Protein 4R0Y (pdb70)

Organism: Rattus norvegicus (NCBI:txid10116)

GO terms:
  GO:0044877 protein-containing complex binding (F, IDA)
  GO:0005515 protein binding (F, IPI)
  GO:0045211 postsynaptic membrane (C, IDA)
  GO:0019904 protein domain specific binding (F, IDA)
  GO:0044877 protein-containing complex binding (F, IPI)
  GO:0005886 plasma membrane (C, TAS)
  GO:0045202 synapse (C, IDA)
  GO:0035418 protein localization to synapse (P, IMP)
  GO:0061136 regulation of proteasomal protein catabolic process (P, IMP)
  GO:0070842 aggresome assembly (P, IMP)
  GO:0098919 structural constituent of postsynaptic density (F, IDA)
  GO:0098919 structural constituent of postsynaptic density (F, IMP)
  GO:0098978 glutamatergic synapse (C, IDA)
  GO:0098978 glutamatergic synapse (C, IMP)
  GO:0050804 modulation of chemical synaptic transmission (P, IDA)
  GO:0050804 modulation of chemical synaptic transmission (P, IMP)
  GO:0099092 postsynaptic density, intracellular component (C, IDA)

Sequence (942 aa):
KIEEGKLVIWINGDKGYNGLAEVGKKFEKDTGIKVTVEHPDKLEEKFPQVAATGDGPDIIFWAHDRFGGYAQSGLLAEITPDKAFQDKLYPFTWDAVRYNGKLIAYPIAVEALSLIYNKDLLPNPPKTWEEIPALDKELKAKGKSALMFNLQEPYFTWPLIAADGGYAFKYENGKYDIKDVGVDNAGAKAGLTFLVDLIKNKHMNADTDYSIAEAAFNKGETAMTINGPWAWSNIDTSKVNYGVTVLPTFKGQPSKPFVGVLSAGINAASPNKELAKEFLENYLLTDEGLEAVNKDKPLGAVALKSYEEELAKDPRIAATMENAQKGEIMPNIPQMSAFWYAVRTAVINAASGRQTVDEALAMDGHWFLKLLQAERDRMEGWCKQMEREERENNLPEDILGKIRTAVGSAQLLMAQKFYQFRELCEENLNPNAHPRPTSQDLAGFWDMLQLSIENISMKFDELHQLKANKIEEGKLVIWINGDKGYNGLAEVGKKFEKDTGIKVTVEHPDKLEEKFPQVAATGDGPDIIFWAHDRFGGYAQSGLLAEITPDKAFQDKLYPFTWDAVRYNGKLIAYPIAVEALSLIYNKDLLPNPPKTWEEIPALDKELKAKGKSALMFNLQEPYFTWPLIAADGGYAFKYENGKYDIKDVGVDNAGAKAGLTFLVDLIKNKHMNADTDYSIAEAAFNKGETAMTINGPWAWSNIDTSKVNYGVTVLPTFKGQPSKPFVGVLSAGINAASPNKELAKEFLENYLLTDEGLEAVNKDKPLGAVALKSYEEELAKDPRIAATMENAQKGEIMPNIPQMSAFWYAVRTAVINAASGRQTVDEALAMDGHWFLKLLQAERDRMEGWCKQMEREERENNLPEDILGKIRTAVGSAQLLMAQKFYQFRELCEENLNPNAHPRPTSQDLAGFWDMLQLSIENISMKFDELHQLKANNWKQ

Structure (mmCIF, N/CA/C/O backbone):
data_4R0Y
#
_entry.id   4R0Y
#
_cell.length_a   99.110
_cell.length_b   158.676
_cell.length_c   65.494
_cell.angle_alpha   90.00
_cell.angle_beta   90.00
_cell.angle_gamma   90.00
#
_symmetry.space_group_name_H-M   'P 21 21 2'
#
loop_
_entity.id
_entity.type
_entity.pdbx_description
1 polymer 'Maltose-binding periplasmic protein, Disks large-associated protein 1'
2 water water
#
loop_
_atom_site.group_PDB
_atom_site.id
_atom_site.type_symbol
_atom_site.label_atom_id
_atom_site.label_alt_id
_atom_site.label_comp_id
_atom_site.label_asym_id
_atom_site.label_entity_id
_atom_site.label_seq_id
_atom_site.pdbx_PDB_ins_code
_atom_site.Cartn_x
_atom_site.Cartn_y
_atom_site.Cartn_z
_atom_site.occupancy
_atom_site.B_iso_or_equiv
_atom_site.auth_seq_id
_atom_site.auth_comp_id
_atom_site.auth_asym_id
_atom_site.auth_atom_id
_atom_site.pdbx_PDB_model_num
ATOM 1 N N . LYS A 1 1 ? 10.737 0.861 5.800 1.00 76.86 1 LYS A N 1
ATOM 2 C CA . LYS A 1 1 ? 11.889 -0.072 5.946 1.00 75.79 1 LYS A CA 1
ATOM 3 C C . LYS A 1 1 ? 11.383 -1.496 6.154 1.00 74.25 1 LYS A C 1
ATOM 4 O O . LYS A 1 1 ? 11.755 -2.167 7.115 1.00 74.96 1 LYS A O 1
ATOM 10 N N . ILE A 1 2 ? 10.532 -1.944 5.235 1.00 72.10 2 ILE A N 1
ATOM 11 C CA . ILE A 1 2 ? 9.944 -3.280 5.282 1.00 68.99 2 ILE A CA 1
ATOM 12 C C . ILE A 1 2 ? 9.344 -3.597 6.644 1.00 67.43 2 ILE A C 1
ATOM 13 O O . ILE A 1 2 ? 10.051 -3.970 7.580 1.00 66.70 2 ILE A O 1
ATOM 18 N N . GLU A 1 3 ? 8.027 -3.463 6.734 1.00 66.00 3 GLU A N 1
ATOM 19 C CA . GLU A 1 3 ? 7.301 -3.716 7.968 1.00 64.72 3 GLU A CA 1
ATOM 20 C C . GLU A 1 3 ? 7.161 -5.203 8.286 1.00 62.90 3 GLU A C 1
ATOM 21 O O . GLU A 1 3 ? 6.980 -6.032 7.393 1.00 61.49 3 GLU A O 1
ATOM 27 N N . GLU A 1 4 ? 7.236 -5.527 9.570 1.00 60.59 4 GLU A N 1
ATOM 28 C CA . GLU A 1 4 ? 7.116 -6.901 10.029 1.00 59.50 4 GLU A CA 1
ATOM 29 C C . GLU A 1 4 ? 5.653 -7.260 10.298 1.00 57.76 4 GLU A C 1
ATOM 30 O O . GLU A 1 4 ? 4.858 -6.408 10.688 1.00 57.55 4 GLU A O 1
ATOM 36 N N . GLY A 1 5 ? 5.299 -8.522 10.078 1.00 56.19 5 GLY A N 1
ATOM 37 C CA . GLY A 1 5 ? 3.935 -8.955 10.316 1.00 53.92 5 GLY A CA 1
ATOM 38 C C . GLY A 1 5 ? 3.005 -8.803 9.129 1.00 53.67 5 GLY A C 1
ATOM 39 O O . GLY A 1 5 ? 1.782 -8.847 9.277 1.00 53.66 5 GLY A O 1
ATOM 40 N N . LYS A 1 6 ? 3.577 -8.613 7.947 1.00 51.81 6 LYS A N 1
ATOM 41 C CA . LYS A 1 6 ? 2.783 -8.477 6.736 1.00 50.26 6 LYS A CA 1
ATOM 42 C C . LYS A 1 6 ? 3.649 -8.791 5.525 1.00 48.88 6 LYS A C 1
ATOM 43 O O . LYS A 1 6 ? 4.844 -9.036 5.661 1.00 48.88 6 LYS A O 1
ATOM 49 N N . LEU A 1 7 ? 3.044 -8.800 4.345 1.00 45.81 7 LEU A N 1
ATOM 50 C CA . LEU A 1 7 ? 3.788 -9.080 3.129 1.00 44.77 7 LEU A CA 1
ATOM 51 C C . LEU A 1 7 ? 3.493 -8.063 2.043 1.00 43.73 7 LEU A C 1
ATOM 52 O O . LEU A 1 7 ? 2.340 -7.733 1.768 1.00 43.87 7 LEU A O 1
ATOM 57 N N . VAL A 1 8 ? 4.553 -7.558 1.436 1.00 43.43 8 VAL A N 1
ATOM 58 C CA . VAL A 1 8 ? 4.424 -6.609 0.347 1.00 43.63 8 VAL A CA 1
ATOM 59 C C . VAL A 1 8 ? 5.127 -7.248 -0.850 1.00 42.36 8 VAL A C 1
ATOM 60 O O . VAL A 1 8 ? 6.308 -7.607 -0.784 1.00 41.96 8 VAL A O 1
ATOM 64 N N . ILE A 1 9 ? 4.382 -7.376 -1.939 1.00 39.72 9 ILE A N 1
ATOM 65 C CA . ILE A 1 9 ? 4.855 -8.016 -3.158 1.00 40.95 9 ILE A CA 1
ATOM 66 C C . ILE A 1 9 ? 4.915 -7.076 -4.356 1.00 42.15 9 ILE A C 1
ATOM 67 O O . ILE A 1 9 ? 3.993 -6.295 -4.580 1.00 43.12 9 ILE A O 1
ATOM 72 N N . TRP A 1 10 ? 6.005 -7.153 -5.115 1.00 40.49 10 TRP A N 1
ATOM 73 C CA . TRP A 1 10 ? 6.160 -6.361 -6.329 1.00 40.06 10 TRP A CA 1
ATOM 74 C C . TRP A 1 10 ? 6.120 -7.319 -7.518 1.00 40.50 10 TRP A C 1
ATOM 75 O O . TRP A 1 10 ? 6.799 -8.348 -7.515 1.00 39.27 10 TRP A O 1
ATOM 86 N N . ILE A 1 11 ? 5.321 -6.983 -8.525 1.00 38.40 11 ILE A N 1
ATOM 87 C CA . ILE A 1 11 ? 5.199 -7.795 -9.726 1.00 38.42 11 ILE A CA 1
ATOM 88 C C . ILE A 1 11 ? 5.011 -6.815 -10.879 1.00 40.37 11 ILE A C 1
ATOM 89 O O . ILE A 1 11 ? 4.485 -5.716 -10.678 1.00 42.15 11 ILE A O 1
ATOM 94 N N . ASN A 1 12 ? 5.437 -7.198 -12.078 1.00 39.35 12 ASN A N 1
ATOM 95 C CA . ASN A 1 12 ? 5.331 -6.309 -13.226 1.00 41.79 12 ASN A CA 1
ATOM 96 C C . ASN A 1 12 ? 3.911 -5.973 -13.689 1.00 42.84 12 ASN A C 1
ATOM 97 O O . ASN A 1 12 ? 2.983 -6.760 -13.524 1.00 41.80 12 ASN A O 1
ATOM 102 N N . GLY A 1 13 ? 3.768 -4.798 -14.297 1.00 44.89 13 GLY A N 1
ATOM 103 C CA . GLY A 1 13 ? 2.471 -4.340 -14.767 1.00 45.01 13 GLY A CA 1
ATOM 104 C C . GLY A 1 13 ? 1.762 -5.221 -15.774 1.00 45.79 13 GLY A C 1
ATOM 105 O O . GLY A 1 13 ? 0.533 -5.184 -15.873 1.00 46.89 13 GLY A O 1
ATOM 106 N N . ASP A 1 14 ? 2.514 -6.020 -16.521 1.00 45.27 14 ASP A N 1
ATOM 107 C CA . ASP A 1 14 ? 1.901 -6.884 -17.523 1.00 45.00 14 ASP A CA 1
ATOM 108 C C . ASP A 1 14 ? 1.553 -8.281 -17.024 1.00 43.27 14 ASP A C 1
ATOM 109 O O . ASP A 1 14 ? 1.275 -9.172 -17.827 1.00 42.46 14 ASP A O 1
ATOM 114 N N . LYS A 1 15 ? 1.558 -8.470 -15.707 1.00 41.18 15 LYS A N 1
ATOM 115 C CA . LYS A 1 15 ? 1.230 -9.771 -15.123 1.00 41.75 15 LYS A CA 1
ATOM 116 C C . LYS A 1 15 ? -0.138 -9.708 -14.452 1.00 42.49 15 LYS A C 1
ATOM 117 O O . LYS A 1 15 ? -0.720 -8.631 -14.320 1.00 41.73 15 LYS A O 1
ATOM 123 N N . GLY A 1 16 ? -0.636 -10.863 -14.015 1.00 41.29 16 GLY A N 1
ATOM 124 C CA . GLY A 1 16 ? -1.930 -10.912 -13.351 1.00 41.09 16 GLY A CA 1
ATOM 125 C C . GLY A 1 16 ? -1.907 -10.476 -11.893 1.00 40.84 16 GLY A C 1
ATOM 126 O O . GLY A 1 16 ? -2.233 -11.256 -10.994 1.00 40.82 16 GLY A O 1
ATOM 127 N N . TYR A 1 17 ? -1.545 -9.224 -11.646 1.00 39.33 17 TYR A N 1
ATOM 128 C CA . TYR A 1 17 ? -1.485 -8.724 -10.277 1.00 41.10 17 TYR A CA 1
ATOM 129 C C . TYR A 1 17 ? -2.812 -8.685 -9.520 1.00 42.54 17 TYR A C 1
ATOM 130 O O . TYR A 1 17 ? -2.813 -8.599 -8.290 1.00 42.38 17 TYR A O 1
ATOM 139 N N . ASN A 1 18 ? -3.936 -8.733 -10.234 1.00 42.03 18 ASN A N 1
ATOM 140 C CA . ASN A 1 18 ? -5.240 -8.738 -9.567 1.00 43.61 18 ASN A CA 1
ATOM 141 C C . ASN A 1 18 ? -5.469 -10.134 -9.001 1.00 42.74 18 ASN A C 1
ATOM 142 O O . ASN A 1 18 ? -5.883 -10.293 -7.853 1.00 44.14 18 ASN A O 1
ATOM 147 N N . GLY A 1 19 ? -5.193 -11.147 -9.817 1.00 42.69 19 GLY A N 1
ATOM 148 C CA . GLY A 1 19 ? -5.357 -12.516 -9.374 1.00 41.94 19 GLY A CA 1
ATOM 149 C C . GLY A 1 19 ? -4.413 -12.796 -8.221 1.00 42.96 19 GLY A C 1
ATOM 150 O O . GLY A 1 19 ? -4.753 -13.530 -7.288 1.00 41.19 19 GLY A O 1
ATOM 151 N N . LEU A 1 20 ? -3.220 -12.208 -8.285 1.00 42.46 20 LEU A N 1
ATOM 152 C CA . LEU A 1 20 ? -2.237 -12.393 -7.230 1.00 41.19 20 LEU A CA 1
ATOM 153 C C . LEU A 1 20 ? -2.829 -11.831 -5.943 1.00 41.95 20 LEU A C 1
ATOM 154 O O . LEU A 1 20 ? -2.700 -12.433 -4.875 1.00 41.57 20 LEU A O 1
ATOM 159 N N . ALA A 1 21 ? -3.488 -10.680 -6.052 1.00 42.80 21 ALA A N 1
ATOM 160 C CA . ALA A 1 21 ? -4.122 -10.051 -4.892 1.00 44.31 21 ALA A CA 1
ATOM 161 C C . ALA A 1 21 ? -5.239 -10.962 -4.369 1.00 44.67 21 ALA A C 1
ATOM 162 O O . ALA A 1 21 ? -5.516 -10.998 -3.174 1.00 45.02 21 ALA A O 1
ATOM 164 N N . GLU A 1 22 ? -5.878 -11.698 -5.274 1.00 45.68 22 GLU A N 1
ATOM 165 C CA . GLU A 1 22 ? -6.931 -12.640 -4.890 1.00 45.96 22 GLU A CA 1
ATOM 166 C C . GLU A 1 22 ? -6.321 -13.683 -3.957 1.00 45.37 22 GLU A C 1
ATOM 167 O O . GLU A 1 22 ? -6.887 -14.016 -2.913 1.00 43.38 22 GLU A O 1
ATOM 173 N N . VAL A 1 23 ? -5.165 -14.214 -4.356 1.00 43.61 23 VAL A N 1
ATOM 174 C CA . VAL A 1 23 ? -4.482 -15.215 -3.552 1.00 40.43 23 VAL A CA 1
ATOM 175 C C . VAL A 1 23 ? -4.078 -14.537 -2.254 1.00 40.14 23 VAL A C 1
ATOM 176 O O . VAL A 1 23 ? -4.103 -15.150 -1.179 1.00 41.75 23 VAL A O 1
ATOM 180 N N . GLY A 1 24 ? -3.720 -13.262 -2.362 1.00 40.11 24 GLY A N 1
ATOM 181 C CA . GLY A 1 24 ? -3.333 -12.488 -1.193 1.00 43.09 24 GLY A CA 1
ATOM 182 C C . GLY A 1 24 ? -4.457 -12.394 -0.167 1.00 44.70 24 GLY A C 1
ATOM 183 O O . GLY A 1 24 ? -4.224 -12.578 1.029 1.00 45.11 24 GLY A O 1
ATOM 184 N N . LYS A 1 25 ? -5.675 -12.108 -0.627 1.00 45.55 25 LYS A N 1
ATOM 185 C CA . LYS A 1 25 ? -6.822 -12.016 0.276 1.00 47.70 25 LYS A CA 1
ATOM 186 C C . LYS A 1 25 ? -7.040 -13.341 0.995 1.00 46.84 25 LYS A C 1
ATOM 187 O O . LYS A 1 25 ? -7.285 -13.369 2.199 1.00 48.02 25 LYS A O 1
ATOM 193 N N . LYS A 1 26 ? -6.944 -14.439 0.255 1.00 47.40 26 LYS A N 1
ATOM 194 C CA . LYS A 1 26 ? -7.130 -15.764 0.833 1.00 46.33 26 LYS A CA 1
ATOM 195 C C . LYS A 1 26 ? -6.119 -16.070 1.945 1.00 47.45 26 LYS A C 1
ATOM 196 O O . LYS A 1 26 ? -6.451 -16.718 2.946 1.00 46.23 26 LYS A O 1
ATOM 202 N N . PHE A 1 27 ? -4.883 -15.611 1.763 1.00 47.24 27 PHE A N 1
ATOM 203 C CA . PHE A 1 27 ? -3.834 -15.833 2.753 1.00 46.39 27 PHE A CA 1
ATOM 204 C C . PHE A 1 27 ? -4.223 -15.078 4.018 1.00 47.56 27 PHE A C 1
ATOM 205 O O . PHE A 1 27 ? -4.116 -15.599 5.122 1.00 46.28 27 PHE A O 1
ATOM 213 N N . GLU A 1 28 ? -4.684 -13.846 3.848 1.00 50.23 28 GLU A N 1
ATOM 214 C CA . GLU A 1 28 ? -5.083 -13.028 4.986 1.00 53.93 28 GLU A CA 1
ATOM 215 C C . GLU A 1 28 ? -6.276 -13.636 5.721 1.00 54.79 28 GLU A C 1
ATOM 216 O O . GLU A 1 28 ? -6.384 -13.526 6.937 1.00 53.31 28 GLU A O 1
ATOM 222 N N . LYS A 1 29 ? -7.166 -14.277 4.971 1.00 56.72 29 LYS A N 1
ATOM 223 C CA . LYS A 1 29 ? -8.354 -14.890 5.545 1.00 59.12 29 LYS A CA 1
ATOM 224 C C . LYS A 1 29 ? -8.033 -16.108 6.404 1.00 60.07 29 LYS A C 1
ATOM 225 O O . LYS A 1 29 ? -8.775 -16.441 7.326 1.00 61.09 29 LYS A O 1
ATOM 231 N N . ASP A 1 30 ? -6.922 -16.769 6.108 1.00 59.56 30 ASP A N 1
ATOM 232 C CA . ASP A 1 30 ? -6.529 -17.955 6.857 1.00 58.61 30 ASP A CA 1
ATOM 233 C C . ASP A 1 30 ? -5.527 -17.672 7.962 1.00 57.83 30 ASP A C 1
ATOM 234 O O . ASP A 1 30 ? -5.499 -18.367 8.978 1.00 58.84 30 ASP A O 1
ATOM 239 N N . THR A 1 31 ? -4.711 -16.646 7.768 1.00 56.27 31 THR A N 1
ATOM 240 C CA . THR A 1 31 ? -3.668 -16.325 8.729 1.00 55.33 31 THR A CA 1
ATOM 241 C C . THR A 1 31 ? -3.817 -14.957 9.399 1.00 53.83 31 THR A C 1
ATOM 242 O O . THR A 1 31 ? -3.184 -14.687 10.418 1.00 53.03 31 THR A O 1
ATOM 246 N N . GLY A 1 32 ? -4.644 -14.095 8.822 1.00 52.41 32 GLY A N 1
ATOM 247 C CA . GLY A 1 32 ? -4.826 -12.775 9.389 1.00 51.75 32 GLY A CA 1
ATOM 248 C C . GLY A 1 32 ? -3.727 -11.821 8.966 1.00 52.31 32 GLY A C 1
ATOM 249 O O . GLY A 1 32 ? -3.740 -10.653 9.346 1.00 52.33 32 GLY A O 1
ATOM 250 N N . ILE A 1 33 ? -2.772 -12.315 8.179 1.00 51.87 33 ILE A N 1
ATOM 251 C CA . ILE A 1 33 ? -1.665 -11.489 7.700 1.00 51.41 33 ILE A CA 1
ATOM 252 C C . ILE A 1 33 ? -2.072 -10.815 6.396 1.00 51.30 33 ILE A C 1
ATOM 253 O O . ILE A 1 33 ? -2.527 -11.481 5.467 1.00 52.23 33 ILE A O 1
ATOM 258 N N . LYS A 1 34 ? -1.918 -9.500 6.315 1.00 50.74 34 LYS A N 1
ATOM 259 C CA . LYS A 1 34 ? -2.291 -8.809 5.091 1.00 52.22 34 LYS A CA 1
ATOM 260 C C . LYS A 1 34 ? -1.202 -8.918 4.035 1.00 50.41 34 LYS A C 1
ATOM 261 O O . LYS A 1 34 ? -0.015 -8.987 4.345 1.00 49.74 34 LYS A O 1
ATOM 267 N N . VAL A 1 35 ? -1.629 -8.942 2.780 1.00 49.87 35 VAL A N 1
ATOM 268 C CA . VAL A 1 35 ? -0.724 -9.032 1.647 1.00 48.66 35 VAL A CA 1
ATOM 269 C C . VAL A 1 35 ? -1.025 -7.888 0.689 1.00 48.23 35 VAL A C 1
ATOM 270 O O . VAL A 1 35 ? -2.159 -7.722 0.248 1.00 50.38 35 VAL A O 1
ATOM 274 N N . THR A 1 36 ? -0.009 -7.095 0.374 1.00 47.11 36 THR A N 1
ATOM 275 C CA . THR A 1 36 ? -0.177 -5.980 -0.551 1.00 45.98 36 THR A CA 1
ATOM 276 C C . THR A 1 36 ? 0.538 -6.263 -1.872 1.00 46.35 36 THR A C 1
ATOM 277 O O . THR A 1 36 ? 1.720 -6.612 -1.887 1.00 46.40 36 THR A O 1
ATOM 281 N N . VAL A 1 37 ? -0.184 -6.120 -2.978 1.00 44.79 37 VAL A N 1
ATOM 282 C CA . VAL A 1 37 ? 0.382 -6.365 -4.301 1.00 45.06 37 VAL A CA 1
ATOM 283 C C . VAL A 1 37 ? 0.557 -5.068 -5.067 1.00 47.13 37 VAL A C 1
ATOM 284 O O . VAL A 1 37 ? -0.413 -4.399 -5.412 1.00 47.01 37 VAL A O 1
ATOM 288 N N . GLU A 1 38 ? 1.808 -4.723 -5.338 1.00 49.29 38 GLU A N 1
ATOM 289 C CA . GLU A 1 38 ? 2.125 -3.500 -6.051 1.00 49.87 38 GLU A CA 1
ATOM 290 C C . GLU A 1 38 ? 2.819 -3.809 -7.371 1.00 50.47 38 GLU A C 1
ATOM 291 O O . GLU A 1 38 ? 3.399 -4.885 -7.548 1.00 47.48 38 GLU A O 1
ATOM 297 N N . HIS A 1 39 ? 2.740 -2.867 -8.303 1.00 50.17 39 HIS A N 1
ATOM 298 C CA . HIS A 1 39 ? 3.387 -3.030 -9.590 1.00 52.51 39 HIS A CA 1
ATOM 299 C C . HIS A 1 39 ? 3.942 -1.695 -10.057 1.00 53.50 39 HIS A C 1
ATOM 300 O O . HIS A 1 39 ? 3.456 -1.101 -11.016 1.00 54.24 39 HIS A O 1
ATOM 307 N N . PRO A 1 40 ? 4.990 -1.210 -9.370 1.00 54.78 40 PRO A N 1
ATOM 308 C CA . PRO A 1 40 ? 5.644 0.060 -9.685 1.00 54.55 40 PRO A CA 1
ATOM 309 C C . PRO A 1 40 ? 6.332 0.044 -11.047 1.00 54.85 40 PRO A C 1
ATOM 310 O O . PRO A 1 40 ? 6.434 -1.000 -11.688 1.00 54.88 40 PRO A O 1
ATOM 314 N N . ASP A 1 41 ? 6.792 1.209 -11.491 1.00 54.40 41 ASP A N 1
ATOM 315 C CA . ASP A 1 41 ? 7.476 1.303 -12.773 1.00 54.89 41 ASP A CA 1
ATOM 316 C C . ASP A 1 41 ? 8.943 0.928 -12.592 1.00 54.41 41 ASP A C 1
ATOM 317 O O . ASP A 1 41 ? 9.517 1.150 -11.527 1.00 52.91 41 ASP A O 1
ATOM 322 N N . LYS A 1 42 ? 9.533 0.350 -13.635 1.00 54.80 42 LYS A N 1
ATOM 323 C CA . LYS A 1 42 ? 10.933 -0.063 -13.618 1.00 55.61 42 LYS A CA 1
ATOM 324 C C . LYS A 1 42 ? 11.344 -0.713 -12.299 1.00 54.48 42 LYS A C 1
ATOM 325 O O . LYS A 1 42 ? 12.413 -0.423 -11.757 1.00 54.40 42 LYS A O 1
ATOM 331 N N . LEU A 1 43 ? 10.501 -1.608 -11.793 1.00 54.26 43 LEU A N 1
ATOM 332 C CA . LEU A 1 43 ? 10.777 -2.282 -10.527 1.00 54.51 43 LEU A CA 1
ATOM 333 C C . LEU A 1 43 ? 12.073 -3.094 -10.578 1.00 54.82 43 LEU A C 1
ATOM 334 O O . LEU A 1 43 ? 12.691 -3.334 -9.543 1.00 5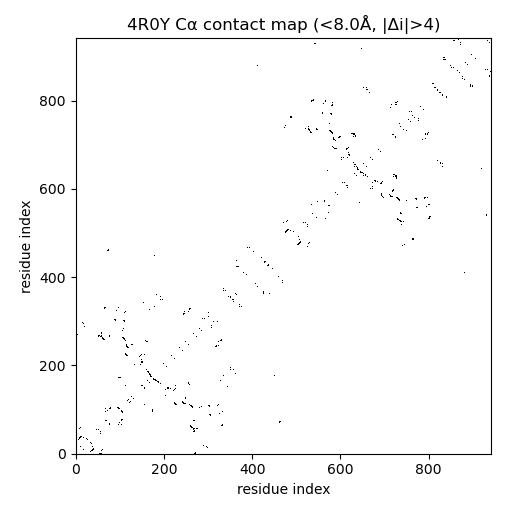6.24 43 LEU A O 1
ATOM 339 N N . GLU A 1 44 ? 12.485 -3.512 -11.774 1.00 54.73 44 GLU A N 1
ATOM 340 C CA . GLU A 1 44 ? 13.727 -4.271 -11.916 1.00 56.30 44 GLU A CA 1
ATOM 341 C C . GLU A 1 44 ? 14.923 -3.344 -11.664 1.00 56.81 44 GLU A C 1
ATOM 342 O O . GLU A 1 44 ? 16.026 -3.802 -11.354 1.00 57.19 44 GLU A O 1
ATOM 348 N N . GLU A 1 45 ? 14.697 -2.040 -11.812 1.00 57.39 45 GLU A N 1
ATOM 349 C CA . GLU A 1 45 ? 15.723 -1.029 -11.557 1.00 57.12 45 GLU A CA 1
ATOM 350 C C . GLU A 1 45 ? 15.585 -0.596 -10.097 1.00 56.13 45 GLU A C 1
ATOM 351 O O . GLU A 1 45 ? 16.574 -0.411 -9.387 1.00 54.30 45 GLU A O 1
ATOM 357 N N . LYS A 1 46 ? 14.341 -0.431 -9.659 1.00 54.49 46 LYS A N 1
ATOM 358 C CA . LYS A 1 46 ? 14.066 -0.003 -8.296 1.00 54.84 46 LYS A CA 1
ATOM 359 C C . LYS A 1 46 ? 14.420 -1.033 -7.240 1.00 52.66 46 LYS A C 1
ATOM 360 O O . LYS A 1 46 ? 15.023 -0.695 -6.226 1.00 53.33 46 LYS A O 1
ATOM 366 N N . PHE A 1 47 ? 14.060 -2.293 -7.468 1.00 52.12 47 PHE A N 1
ATOM 367 C CA . PHE A 1 47 ? 14.342 -3.314 -6.470 1.00 49.84 47 PHE A CA 1
ATOM 368 C C . PHE A 1 47 ? 15.769 -3.256 -5.937 1.00 50.24 47 PHE A C 1
ATOM 369 O O . PHE A 1 47 ? 15.979 -3.047 -4.743 1.00 50.24 47 PHE A O 1
ATOM 377 N N . PRO A 1 48 ? 16.773 -3.443 -6.808 1.00 51.23 48 PRO A N 1
ATOM 378 C CA . PRO A 1 48 ? 18.147 -3.386 -6.296 1.00 52.73 48 PRO A CA 1
ATOM 379 C C . PRO A 1 48 ? 18.449 -2.066 -5.573 1.00 54.45 48 PRO A C 1
ATOM 380 O O . PRO A 1 48 ? 19.090 -2.057 -4.517 1.00 55.94 48 PRO A O 1
ATOM 384 N N . GLN A 1 49 ? 17.967 -0.960 -6.133 1.00 55.09 49 GLN A N 1
ATOM 385 C CA . GLN A 1 49 ? 18.173 0.360 -5.534 1.00 57.01 49 GLN A CA 1
ATOM 386 C C . GLN A 1 49 ? 17.727 0.396 -4.076 1.00 56.71 49 GLN A C 1
ATOM 387 O O . GLN A 1 49 ? 18.522 0.655 -3.172 1.00 56.16 49 GLN A O 1
ATOM 393 N N . VAL A 1 50 ? 16.444 0.126 -3.859 1.00 56.65 50 VAL A N 1
ATOM 394 C CA . VAL A 1 50 ? 15.868 0.161 -2.523 1.00 55.36 50 VAL A CA 1
ATOM 395 C C . VAL A 1 50 ? 16.251 -1.021 -1.646 1.00 54.80 50 VAL A C 1
ATOM 396 O O . VAL A 1 50 ? 16.367 -0.879 -0.427 1.00 52.63 50 VAL A O 1
ATOM 400 N N . ALA A 1 51 ? 16.456 -2.181 -2.264 1.00 54.52 51 ALA A N 1
ATOM 401 C CA . ALA A 1 51 ? 16.812 -3.389 -1.523 1.00 55.62 51 ALA A CA 1
ATOM 402 C C . ALA A 1 51 ? 18.189 -3.287 -0.878 1.00 56.47 51 ALA A C 1
ATOM 403 O O . ALA A 1 51 ? 18.412 -3.818 0.210 1.00 54.24 51 ALA A O 1
ATOM 405 N N . ALA A 1 52 ? 19.110 -2.603 -1.551 1.00 58.69 52 ALA A N 1
ATOM 406 C CA . ALA A 1 52 ? 20.465 -2.446 -1.029 1.00 61.94 52 ALA A CA 1
ATOM 407 C C . ALA A 1 52 ? 20.457 -1.623 0.257 1.00 63.48 52 ALA A C 1
ATOM 408 O O . ALA A 1 52 ? 21.399 -1.685 1.052 1.00 64.04 52 ALA A O 1
ATOM 410 N N . THR A 1 53 ? 19.386 -0.862 0.461 1.00 64.23 53 THR A N 1
ATOM 411 C CA . THR A 1 53 ? 19.270 -0.024 1.649 1.00 65.24 53 THR A CA 1
ATOM 412 C C . THR A 1 53 ? 18.259 -0.573 2.652 1.00 64.94 53 THR A C 1
ATOM 413 O O . THR A 1 53 ? 17.588 0.193 3.345 1.00 65.49 53 THR A O 1
ATOM 417 N N . GLY A 1 54 ? 18.146 -1.897 2.717 1.00 63.91 54 GLY A N 1
ATOM 418 C CA . GLY A 1 54 ? 17.227 -2.527 3.656 1.00 62.48 54 GLY A CA 1
ATOM 419 C C . GLY A 1 54 ? 15.735 -2.339 3.417 1.00 61.37 54 GLY A C 1
ATOM 420 O O . GLY A 1 54 ? 14.919 -2.807 4.212 1.00 60.90 54 GLY A O 1
ATOM 421 N N . ASP A 1 55 ? 15.371 -1.669 2.329 1.00 61.02 55 ASP A N 1
ATOM 422 C CA . ASP A 1 55 ? 13.963 -1.427 2.018 1.00 60.62 55 ASP A CA 1
ATOM 423 C C . ASP A 1 55 ? 13.492 -2.310 0.871 1.00 58.45 55 ASP A C 1
ATOM 424 O O . ASP A 1 55 ? 14.197 -3.227 0.443 1.00 57.45 55 ASP A O 1
ATOM 429 N N . GLY A 1 56 ? 12.293 -2.024 0.376 1.00 55.59 56 GLY A N 1
ATOM 430 C CA . GLY A 1 56 ? 11.749 -2.792 -0.727 1.00 52.69 56 GLY A CA 1
ATOM 431 C C . GLY A 1 56 ? 10.683 -3.775 -0.296 1.00 49.22 56 GLY A C 1
ATOM 432 O O . GLY A 1 56 ? 10.334 -3.835 0.877 1.00 50.40 56 GLY A O 1
ATOM 433 N N . PRO A 1 57 ? 10.150 -4.571 -1.232 1.00 46.97 57 PRO A N 1
ATOM 434 C CA . PRO A 1 57 ? 9.110 -5.568 -0.966 1.00 43.80 57 PRO A CA 1
ATOM 435 C C . PRO A 1 57 ? 9.690 -6.803 -0.302 1.00 41.33 57 PRO A C 1
ATOM 436 O O . PRO A 1 57 ? 10.905 -6.981 -0.270 1.00 41.46 57 PRO A O 1
ATOM 440 N N . ASP A 1 58 ? 8.823 -7.646 0.243 1.00 38.93 58 ASP A N 1
ATOM 441 C CA . ASP A 1 58 ? 9.263 -8.890 0.872 1.00 38.16 58 ASP A CA 1
ATOM 442 C C . ASP A 1 58 ? 9.519 -9.882 -0.263 1.00 36.69 58 ASP A C 1
ATOM 443 O O . ASP A 1 58 ? 10.449 -10.688 -0.213 1.00 35.79 58 ASP A O 1
ATOM 448 N N . ILE A 1 59 ? 8.680 -9.797 -1.289 1.00 33.85 59 ILE A N 1
ATOM 449 C CA . ILE A 1 59 ? 8.767 -10.690 -2.440 1.00 33.27 59 ILE A CA 1
ATOM 450 C C . ILE A 1 59 ? 8.797 -9.905 -3.737 1.00 33.62 59 ILE A C 1
ATOM 451 O O . ILE A 1 59 ? 8.084 -8.915 -3.905 1.00 37.05 59 ILE A O 1
ATOM 456 N N . ILE A 1 60 ? 9.638 -10.339 -4.662 1.00 34.16 60 ILE A N 1
ATOM 457 C CA . ILE A 1 60 ? 9.701 -9.683 -5.952 1.00 33.41 60 ILE A CA 1
ATOM 458 C C . ILE A 1 60 ? 9.545 -10.725 -7.041 1.00 33.94 60 ILE A C 1
ATOM 459 O O . ILE A 1 60 ? 10.219 -11.756 -7.028 1.00 32.78 60 ILE A O 1
ATOM 464 N N . PHE A 1 61 ? 8.625 -10.464 -7.963 1.00 33.11 61 PHE A N 1
ATOM 465 C CA . PHE A 1 61 ? 8.392 -11.357 -9.089 1.00 34.74 61 PHE A CA 1
ATOM 466 C C . PHE A 1 61 ? 9.078 -10.730 -10.276 1.00 35.22 61 PHE A C 1
ATOM 467 O O . PHE A 1 61 ? 8.905 -9.543 -10.537 1.00 35.90 61 PHE A O 1
ATOM 475 N N . TRP A 1 62 ? 9.884 -11.516 -10.979 1.00 34.59 62 TRP A N 1
ATOM 476 C CA . TRP A 1 62 ? 10.565 -11.010 -12.154 1.00 34.32 62 TRP A CA 1
ATOM 477 C C . TRP A 1 62 ? 11.234 -12.143 -12.913 1.00 32.17 62 TRP A C 1
ATOM 478 O O . TRP A 1 62 ? 11.425 -13.226 -12.370 1.00 30.56 62 TRP A O 1
ATOM 489 N N . ALA A 1 63 ? 11.569 -11.888 -14.173 1.00 31.48 63 ALA A N 1
ATOM 490 C CA . ALA A 1 63 ? 12.246 -12.882 -14.990 1.00 32.30 63 ALA A CA 1
ATOM 491 C C . ALA A 1 63 ? 13.496 -13.288 -14.206 1.00 31.18 63 ALA A C 1
ATOM 492 O O . ALA A 1 63 ? 14.180 -12.444 -13.593 1.00 28.09 63 ALA A O 1
ATOM 494 N N . HIS A 1 64 ? 13.756 -14.589 -14.198 1.00 28.30 64 HIS A N 1
ATOM 495 C CA . HIS A 1 64 ? 14.878 -15.176 -13.466 1.00 30.32 64 HIS A CA 1
ATOM 496 C C . HIS A 1 64 ? 16.252 -14.629 -13.861 1.00 30.79 64 HIS A C 1
ATOM 497 O O . HIS A 1 64 ? 17.186 -14.679 -13.068 1.00 31.86 64 HIS A O 1
ATOM 504 N N . ASP A 1 65 ? 16.371 -14.133 -15.090 1.00 34.38 65 ASP A N 1
ATOM 505 C CA . ASP A 1 65 ? 17.650 -13.639 -15.591 1.00 36.75 65 ASP A CA 1
ATOM 506 C C . ASP A 1 65 ? 18.257 -12.497 -14.803 1.00 38.51 65 ASP A C 1
ATOM 507 O O . ASP A 1 65 ? 19.470 -12.302 -14.849 1.00 39.20 65 ASP A O 1
ATOM 512 N N . ARG A 1 66 ? 17.441 -11.739 -14.077 1.00 37.18 66 ARG A N 1
ATOM 513 C CA . ARG A 1 66 ? 17.986 -10.624 -13.297 1.00 37.13 66 ARG A CA 1
ATOM 514 C C . ARG A 1 66 ? 18.390 -11.052 -11.893 1.00 35.79 66 ARG A C 1
ATOM 515 O O . ARG A 1 66 ? 19.178 -10.380 -11.235 1.00 35.43 66 ARG A O 1
ATOM 523 N N . PHE A 1 67 ? 17.880 -12.191 -11.438 1.00 33.49 67 PHE A N 1
ATOM 524 C CA . PHE A 1 67 ? 18.170 -12.634 -10.083 1.00 31.48 67 PHE A CA 1
ATOM 525 C C . PHE A 1 67 ? 19.616 -13.036 -9.766 1.00 32.27 67 PHE A C 1
ATOM 526 O O . PHE A 1 67 ? 20.044 -12.915 -8.627 1.00 31.18 67 PHE A O 1
ATOM 534 N N . GLY A 1 68 ? 20.372 -13.504 -10.751 1.00 31.87 68 GLY A N 1
ATOM 535 C CA . GLY A 1 68 ? 21.757 -13.862 -10.477 1.00 34.90 68 GLY A CA 1
ATOM 536 C C . GLY A 1 68 ? 22.487 -12.614 -9.983 1.00 35.41 68 GLY A C 1
ATOM 537 O O . GLY A 1 68 ? 23.174 -12.639 -8.960 1.00 36.05 68 GLY A O 1
ATOM 538 N N . GLY A 1 69 ? 22.314 -11.513 -10.709 1.00 36.93 69 GLY A N 1
ATOM 539 C CA . GLY A 1 69 ? 22.938 -10.258 -10.324 1.00 38.43 69 GLY A CA 1
ATOM 540 C C . GLY A 1 69 ? 22.497 -9.811 -8.939 1.00 39.05 69 GLY A C 1
ATOM 541 O O . GLY A 1 69 ? 23.330 -9.379 -8.133 1.00 37.03 69 GLY A O 1
ATOM 542 N N . TYR A 1 70 ? 21.194 -9.915 -8.656 1.00 36.98 70 TYR A N 1
ATOM 543 C CA . TYR A 1 70 ? 20.662 -9.524 -7.352 1.00 36.86 70 TYR A CA 1
ATOM 544 C C . TYR A 1 70 ? 21.296 -10.337 -6.228 1.00 37.55 70 TYR A C 1
ATOM 545 O O . TYR A 1 70 ? 21.682 -9.785 -5.196 1.00 34.39 70 TYR A O 1
ATOM 554 N N . ALA A 1 71 ? 21.366 -11.656 -6.413 1.00 37.16 71 ALA A N 1
ATOM 555 C CA . ALA A 1 71 ? 21.953 -12.530 -5.403 1.00 38.72 71 ALA A CA 1
ATOM 556 C C . ALA A 1 71 ? 23.420 -12.170 -5.206 1.00 40.89 71 ALA A C 1
ATOM 557 O O . ALA A 1 71 ? 23.924 -12.147 -4.081 1.00 40.90 71 ALA A O 1
ATOM 559 N N . GLN A 1 72 ? 24.100 -11.901 -6.313 1.00 41.97 72 GLN A N 1
ATOM 560 C CA . GLN A 1 72 ? 25.509 -11.544 -6.286 1.00 44.35 72 GLN A CA 1
ATOM 561 C C . GLN A 1 72 ? 25.678 -10.286 -5.430 1.00 45.82 72 GLN A C 1
ATOM 562 O O . GLN A 1 72 ? 26.696 -10.113 -4.762 1.00 45.04 72 GLN A O 1
ATOM 568 N N . SER A 1 73 ? 24.659 -9.428 -5.432 1.00 44.84 73 SER A N 1
ATOM 569 C CA . SER A 1 73 ? 24.692 -8.190 -4.659 1.00 45.25 73 SER A CA 1
ATOM 570 C C . SER A 1 73 ? 24.153 -8.377 -3.244 1.00 45.39 73 SER A C 1
ATOM 571 O O . SER A 1 73 ? 24.077 -7.419 -2.479 1.00 47.51 73 SER A O 1
ATOM 574 N N . GLY A 1 74 ? 23.771 -9.607 -2.908 1.00 45.86 74 GLY A N 1
ATOM 575 C CA . GLY A 1 74 ? 23.250 -9.905 -1.582 1.00 45.20 74 GLY A CA 1
ATOM 576 C C . GLY A 1 74 ? 21.822 -9.450 -1.309 1.00 44.06 74 GLY A C 1
ATOM 577 O O . GLY A 1 74 ? 21.419 -9.310 -0.155 1.00 44.61 74 GLY A O 1
ATOM 578 N N . LEU A 1 75 ? 21.045 -9.244 -2.363 1.00 43.00 75 LEU A N 1
ATOM 579 C CA . LEU A 1 75 ? 19.669 -8.776 -2.226 1.00 42.37 75 LEU A CA 1
ATOM 580 C C . LEU A 1 75 ? 18.599 -9.852 -2.021 1.00 42.33 75 LEU A C 1
ATOM 581 O O . LEU A 1 75 ? 17.481 -9.551 -1.604 1.00 42.53 75 LEU A O 1
ATOM 586 N N . LEU A 1 76 ? 18.931 -11.102 -2.316 1.00 40.07 76 LEU A N 1
ATOM 587 C CA . LEU A 1 76 ? 17.961 -12.178 -2.185 1.00 38.57 76 LEU A CA 1
ATOM 588 C C . LEU A 1 76 ? 18.340 -13.190 -1.136 1.00 40.30 76 LEU A C 1
ATOM 589 O O . LEU A 1 76 ? 19.513 -13.539 -0.991 1.00 40.17 76 LEU A O 1
ATOM 594 N N . ALA A 1 77 ? 17.345 -13.674 -0.402 1.00 38.44 77 ALA A N 1
ATOM 595 C CA . ALA A 1 77 ? 17.621 -14.670 0.614 1.00 39.57 77 ALA A CA 1
ATOM 596 C C . ALA A 1 77 ? 17.661 -16.026 -0.067 1.00 41.21 77 ALA A C 1
ATOM 597 O O . ALA A 1 77 ? 17.140 -16.191 -1.177 1.00 40.32 77 ALA A O 1
ATOM 599 N N . GLU A 1 78 ? 18.305 -16.987 0.582 1.00 39.39 78 GLU A N 1
ATOM 600 C CA . GLU A 1 78 ? 18.370 -18.343 0.054 1.00 40.56 78 GLU A CA 1
ATOM 601 C C . GLU A 1 78 ? 17.037 -18.961 0.466 1.00 39.98 78 GLU A C 1
ATOM 602 O O . GLU A 1 78 ? 16.663 -18.881 1.634 1.00 38.35 78 GLU A O 1
ATOM 608 N N . ILE A 1 79 ? 16.300 -19.537 -0.479 1.00 39.80 79 ILE A N 1
ATOM 609 C CA . ILE A 1 79 ? 15.015 -20.143 -0.125 1.00 41.82 79 ILE A CA 1
ATOM 610 C C . ILE A 1 79 ? 15.255 -21.570 0.311 1.00 43.31 79 ILE A C 1
ATOM 611 O O . ILE A 1 79 ? 16.271 -22.166 -0.034 1.00 44.41 79 ILE A O 1
ATOM 616 N N . THR A 1 80 ? 14.307 -22.127 1.052 1.00 46.59 80 THR A N 1
ATOM 617 C CA . THR A 1 80 ? 14.473 -23.469 1.585 1.00 48.21 80 THR A CA 1
ATOM 618 C C . THR A 1 80 ? 13.350 -24.486 1.353 1.00 48.82 80 THR A C 1
ATOM 619 O O . THR A 1 80 ? 12.833 -25.066 2.309 1.00 50.09 80 THR A O 1
ATOM 623 N N . PRO A 1 81 ? 12.959 -24.726 0.093 1.00 48.21 81 PRO A N 1
ATOM 624 C CA . PRO A 1 81 ? 11.889 -25.708 -0.116 1.00 47.89 81 PRO A CA 1
ATOM 625 C C . PRO A 1 81 ? 12.445 -27.110 0.120 1.00 48.29 81 PRO A C 1
ATOM 626 O O . PRO A 1 81 ? 13.618 -27.350 -0.146 1.00 47.74 81 PRO A O 1
ATOM 630 N N . ASP A 1 82 ? 11.626 -28.028 0.632 1.00 49.69 82 ASP A N 1
ATOM 631 C CA . ASP A 1 82 ? 12.100 -29.394 0.866 1.00 49.57 82 ASP A CA 1
ATOM 632 C C . ASP A 1 82 ? 12.010 -30.268 -0.390 1.00 49.17 82 ASP A C 1
ATOM 633 O O . ASP A 1 82 ? 11.462 -29.851 -1.412 1.00 48.96 82 ASP A O 1
ATOM 638 N N . LYS A 1 83 ? 12.557 -31.479 -0.307 1.00 48.31 83 LYS A N 1
ATOM 639 C CA . LYS A 1 83 ? 12.566 -32.408 -1.434 1.00 47.70 83 LYS A CA 1
ATOM 640 C C . LYS A 1 83 ? 11.170 -32.598 -2.024 1.00 46.58 83 LYS A C 1
ATOM 641 O O . LYS A 1 83 ? 11.004 -32.634 -3.243 1.00 47.45 83 LYS A O 1
ATOM 647 N N . ALA A 1 84 ? 10.169 -32.716 -1.160 1.00 43.63 84 ALA A N 1
ATOM 648 C CA . ALA A 1 84 ? 8.798 -32.897 -1.616 1.00 43.59 84 ALA A CA 1
ATOM 649 C C . ALA A 1 84 ? 8.281 -31.688 -2.383 1.00 41.61 84 ALA A C 1
ATOM 650 O O . ALA A 1 84 ? 7.573 -31.846 -3.378 1.00 41.15 84 ALA A O 1
ATOM 652 N N . PHE A 1 85 ? 8.614 -30.478 -1.939 1.00 40.55 85 PHE A N 1
ATOM 653 C CA . PHE A 1 85 ? 8.130 -29.316 -2.676 1.00 38.92 85 PHE A CA 1
ATOM 654 C C . PHE A 1 85 ? 8.830 -29.168 -4.022 1.00 37.02 85 PHE A C 1
ATOM 655 O O . PHE A 1 85 ? 8.179 -28.925 -5.032 1.00 35.85 85 PHE A O 1
ATOM 663 N N . GLN A 1 86 ? 10.153 -29.305 -4.044 1.00 37.71 86 GLN A N 1
ATOM 664 C CA . GLN A 1 86 ? 10.885 -29.176 -5.299 1.00 37.23 86 GLN A CA 1
ATOM 665 C C . GLN A 1 86 ? 10.373 -30.188 -6.324 1.00 37.27 86 GLN A C 1
ATOM 666 O O . GLN A 1 86 ? 10.336 -29.904 -7.523 1.00 33.29 86 GLN A O 1
ATOM 672 N N . ASP A 1 87 ? 9.967 -31.362 -5.847 1.00 36.80 87 ASP A N 1
ATOM 673 C CA . ASP A 1 87 ? 9.457 -32.399 -6.737 1.00 40.83 87 ASP A CA 1
ATOM 674 C C . ASP A 1 87 ? 8.142 -31.992 -7.414 1.00 39.34 87 ASP A C 1
ATOM 675 O O . ASP A 1 87 ? 7.709 -32.623 -8.376 1.00 38.89 87 ASP A O 1
ATOM 680 N N . LYS A 1 88 ? 7.516 -30.928 -6.925 1.00 38.54 88 LYS A N 1
ATOM 681 C CA . LYS A 1 88 ? 6.260 -30.462 -7.509 1.00 37.65 88 LYS A CA 1
ATOM 682 C C . LYS A 1 88 ? 6.451 -29.603 -8.759 1.00 36.83 88 LYS A C 1
ATOM 683 O O . LYS A 1 88 ? 5.488 -29.334 -9.473 1.00 35.78 88 LYS A O 1
ATOM 689 N N . LEU A 1 89 ? 7.680 -29.150 -9.006 1.00 34.66 89 LEU A N 1
ATOM 690 C CA . LEU A 1 89 ? 7.967 -28.327 -10.183 1.00 35.72 89 LEU A CA 1
ATOM 691 C C . LEU A 1 89 ? 8.921 -29.054 -11.120 1.00 36.19 89 LEU A C 1
ATOM 692 O O . LEU A 1 89 ? 9.706 -29.902 -10.683 1.00 36.18 89 LEU A O 1
ATOM 697 N N . TYR A 1 90 ? 8.859 -28.720 -12.406 1.00 35.32 90 TYR A N 1
ATOM 698 C CA . TYR A 1 90 ? 9.746 -29.346 -13.371 1.00 36.45 90 TYR A CA 1
ATOM 699 C C . TYR A 1 90 ? 11.195 -29.076 -12.980 1.00 35.03 90 TYR A C 1
ATOM 700 O O . TYR A 1 90 ? 11.564 -27.955 -12.614 1.00 31.98 90 TYR A O 1
ATOM 709 N N . PRO A 1 91 ? 12.035 -30.118 -13.029 1.00 34.62 91 PRO A N 1
ATOM 710 C CA . PRO A 1 91 ? 13.451 -30.003 -12.679 1.00 33.40 91 PRO A CA 1
ATOM 711 C C . PRO A 1 91 ? 14.161 -28.820 -13.329 1.00 31.96 91 PRO A C 1
ATOM 712 O O . PRO A 1 91 ? 14.794 -28.029 -12.630 1.00 33.48 91 PRO A O 1
ATOM 716 N N . PHE A 1 92 ? 14.039 -28.685 -14.652 1.00 30.74 92 PHE A N 1
ATOM 717 C CA . PHE A 1 92 ? 14.710 -27.599 -15.368 1.00 32.74 92 PHE A CA 1
ATOM 718 C C . PHE A 1 92 ? 14.440 -26.173 -14.860 1.00 35.17 92 PHE A C 1
ATOM 719 O O . PHE A 1 92 ? 15.305 -25.298 -14.995 1.00 35.29 92 PHE A O 1
ATOM 727 N N . THR A 1 93 ? 13.266 -25.929 -14.275 1.00 32.85 93 THR A N 1
ATOM 728 C CA . THR A 1 93 ? 12.968 -24.591 -13.770 1.00 31.10 93 THR A CA 1
ATOM 729 C C . THR A 1 93 ? 13.799 -24.253 -12.541 1.00 31.07 93 THR A C 1
ATOM 730 O O . THR A 1 93 ? 14.129 -23.089 -12.327 1.00 29.53 93 THR A O 1
ATOM 734 N N . TRP A 1 94 ? 14.138 -25.259 -11.733 1.00 29.87 94 TRP A N 1
ATOM 735 C CA . TRP A 1 94 ? 14.961 -25.021 -10.541 1.00 31.34 94 TRP A CA 1
ATOM 736 C C . TRP A 1 94 ? 16.378 -24.627 -10.954 1.00 30.86 94 TRP A C 1
ATOM 737 O O . TRP A 1 94 ? 17.095 -23.980 -10.200 1.00 30.43 94 TRP A O 1
ATOM 748 N N . ASP A 1 95 ? 16.777 -25.022 -12.154 1.00 30.79 95 ASP A N 1
ATOM 749 C CA . ASP A 1 95 ? 18.104 -24.686 -12.644 1.00 32.54 95 ASP A CA 1
ATOM 750 C C . ASP A 1 95 ? 18.177 -23.209 -13.008 1.00 32.74 95 ASP A C 1
ATOM 751 O O . ASP A 1 95 ? 19.258 -22.652 -13.122 1.00 32.70 95 ASP A O 1
ATOM 756 N N . ALA A 1 96 ? 17.022 -22.571 -13.181 1.00 30.94 96 ALA A N 1
ATOM 757 C CA . ALA A 1 96 ? 17.004 -21.159 -13.544 1.00 30.18 96 ALA A CA 1
ATOM 758 C C . ALA A 1 96 ? 17.088 -20.238 -12.339 1.00 29.36 96 ALA A C 1
ATOM 759 O O . ALA A 1 96 ? 17.290 -19.049 -12.501 1.00 29.82 96 ALA A O 1
ATOM 761 N N . VAL A 1 97 ? 16.931 -20.772 -11.135 1.00 30.28 97 VAL A N 1
ATOM 762 C CA . VAL A 1 97 ? 16.978 -19.917 -9.943 1.00 31.01 97 VAL A CA 1
ATOM 763 C C . VAL A 1 97 ? 18.094 -20.290 -8.975 1.00 32.31 97 VAL A C 1
ATOM 764 O O . VAL A 1 97 ? 17.928 -20.207 -7.756 1.00 32.27 97 VAL A O 1
ATOM 768 N N . ARG A 1 98 ? 19.230 -20.694 -9.533 1.00 36.09 98 ARG A N 1
ATOM 769 C CA . ARG A 1 98 ? 20.390 -21.081 -8.741 1.00 39.14 98 ARG A CA 1
ATOM 770 C C . ARG A 1 98 ? 21.548 -20.111 -8.895 1.00 39.25 98 ARG A C 1
ATOM 771 O O . ARG A 1 98 ? 21.908 -19.721 -10.005 1.00 41.02 98 ARG A O 1
ATOM 779 N N . TYR A 1 99 ? 22.121 -19.709 -7.770 1.00 42.13 99 TYR A N 1
ATOM 780 C CA . TYR A 1 99 ? 23.280 -18.830 -7.782 1.00 43.40 99 TYR A CA 1
ATOM 781 C C . TYR A 1 99 ? 24.296 -19.486 -6.859 1.00 43.20 99 TYR A C 1
ATOM 782 O O . TYR A 1 99 ? 24.029 -19.692 -5.675 1.00 40.92 99 TYR A O 1
ATOM 791 N N . ASN A 1 100 ? 25.458 -19.816 -7.412 1.00 46.14 100 ASN A N 1
ATOM 792 C CA . ASN A 1 100 ? 26.516 -20.473 -6.651 1.00 46.78 100 ASN A CA 1
ATOM 793 C C . ASN A 1 100 ? 25.966 -21.637 -5.840 1.00 46.22 100 ASN A C 1
ATOM 794 O O . ASN A 1 100 ? 26.062 -21.657 -4.613 1.00 46.51 100 ASN A O 1
ATOM 799 N N . GLY A 1 101 ? 25.366 -22.593 -6.537 1.00 46.99 101 GLY A N 1
ATOM 800 C CA . GLY A 1 101 ? 24.836 -23.772 -5.876 1.00 49.97 101 GLY A CA 1
ATOM 801 C C . GLY A 1 101 ? 23.615 -23.603 -4.990 1.00 51.69 101 GLY A C 1
ATOM 802 O O . GLY A 1 101 ? 23.022 -24.606 -4.581 1.00 52.37 101 GLY A O 1
ATOM 803 N N . LYS A 1 102 ? 23.226 -22.361 -4.696 1.00 48.27 102 LYS A N 1
ATOM 804 C CA . LYS A 1 102 ? 22.069 -22.124 -3.838 1.00 46.80 102 LYS A CA 1
ATOM 805 C C . LYS A 1 102 ? 20.809 -21.646 -4.569 1.00 43.15 102 LYS A C 1
ATOM 806 O O . LYS A 1 102 ? 20.889 -20.958 -5.592 1.00 41.10 102 LYS A O 1
ATOM 812 N N . LEU A 1 103 ? 19.649 -22.024 -4.037 1.00 40.18 103 LEU A N 1
ATOM 813 C CA . LEU A 1 103 ? 18.363 -21.619 -4.610 1.00 37.03 103 LEU A CA 1
ATOM 814 C C . LEU A 1 103 ? 18.040 -20.213 -4.099 1.00 35.18 103 LEU A C 1
ATOM 815 O O . LEU A 1 103 ? 18.066 -19.963 -2.893 1.00 34.90 103 LEU A O 1
ATOM 820 N N . ILE A 1 104 ? 17.748 -19.298 -5.019 1.00 32.57 104 ILE A N 1
ATOM 821 C CA . ILE A 1 104 ? 17.463 -17.923 -4.643 1.00 32.15 104 ILE A CA 1
ATOM 822 C C . ILE A 1 104 ? 16.092 -17.416 -5.075 1.00 31.91 104 ILE A C 1
ATOM 823 O O . ILE A 1 104 ? 15.839 -16.215 -5.008 1.00 32.33 104 ILE A O 1
ATOM 828 N N . ALA A 1 105 ? 15.216 -18.311 -5.525 1.00 29.13 105 ALA A N 1
ATOM 829 C CA . ALA A 1 105 ? 13.886 -17.886 -5.954 1.00 30.56 105 ALA A CA 1
ATOM 830 C C . ALA A 1 105 ? 12.998 -19.066 -6.312 1.00 30.53 105 ALA A C 1
ATOM 831 O O . ALA A 1 105 ? 13.489 -20.158 -6.588 1.00 30.84 105 ALA A O 1
ATOM 833 N N . TYR A 1 106 ? 11.688 -18.837 -6.295 1.00 30.29 106 TYR A N 1
ATOM 834 C CA . TYR A 1 106 ? 10.719 -19.866 -6.667 1.00 29.95 106 TYR A CA 1
ATOM 835 C C . TYR A 1 106 ? 10.280 -19.682 -8.125 1.00 26.95 106 TYR A C 1
ATOM 836 O O . TYR A 1 106 ? 9.794 -18.618 -8.500 1.00 27.77 106 TYR A O 1
ATOM 845 N N . PRO A 1 107 ? 10.424 -20.726 -8.957 1.00 26.62 107 PRO A N 1
ATOM 846 C CA . PRO A 1 107 ? 10.028 -20.657 -10.368 1.00 26.25 107 PRO A CA 1
ATOM 847 C C . PRO A 1 107 ? 8.487 -20.593 -10.416 1.00 28.76 107 PRO A C 1
ATOM 848 O O . PRO A 1 107 ? 7.826 -21.313 -9.671 1.00 26.87 107 PRO A O 1
ATOM 852 N N . ILE A 1 108 ? 7.931 -19.738 -11.271 1.00 28.24 108 ILE A N 1
ATOM 853 C CA . ILE A 1 108 ? 6.471 -19.602 -11.390 1.00 30.91 108 ILE A CA 1
ATOM 854 C C . ILE A 1 108 ? 5.964 -20.040 -12.772 1.00 30.15 108 ILE A C 1
ATOM 855 O O . ILE A 1 108 ? 5.198 -20.998 -12.893 1.00 30.98 108 ILE A O 1
ATOM 860 N N . ALA A 1 109 ? 6.409 -19.330 -13.804 1.00 33.34 109 ALA A N 1
ATOM 861 C CA . ALA A 1 109 ? 6.003 -19.595 -15.184 1.00 34.21 109 ALA A CA 1
ATOM 862 C C . ALA A 1 109 ? 7.200 -19.795 -16.112 1.00 35.56 109 ALA A C 1
ATOM 863 O O . ALA A 1 109 ? 8.327 -19.387 -15.798 1.00 37.23 109 ALA A O 1
ATOM 865 N N . VAL A 1 110 ? 6.929 -20.400 -17.267 1.00 34.62 110 VAL A N 1
ATOM 866 C CA . VAL A 1 110 ? 7.942 -20.700 -18.274 1.00 35.12 110 VAL A CA 1
ATOM 867 C C . VAL A 1 110 ? 7.550 -20.104 -19.631 1.00 35.90 110 VAL A C 1
ATOM 868 O O . VAL A 1 110 ? 6.395 -20.209 -20.060 1.00 35.84 110 VAL A O 1
ATOM 872 N N . GLU A 1 111 ? 8.516 -19.486 -20.302 1.00 35.49 111 GLU A N 1
ATOM 873 C CA . GLU A 1 111 ? 8.277 -18.848 -21.594 1.00 35.28 111 GLU A CA 1
ATOM 874 C C . GLU A 1 111 ? 9.398 -19.130 -22.583 1.00 35.77 111 GLU A C 1
ATOM 875 O O . GLU A 1 111 ? 10.578 -19.064 -22.234 1.00 37.13 111 GLU A O 1
ATOM 881 N N . ALA A 1 112 ? 9.023 -19.440 -23.819 1.00 35.05 112 ALA A N 1
ATOM 882 C CA . ALA A 1 112 ? 9.990 -19.719 -24.872 1.00 34.08 112 ALA A CA 1
ATOM 883 C C . ALA A 1 112 ? 9.318 -19.536 -26.225 1.00 33.18 112 ALA A C 1
ATOM 884 O O . ALA A 1 112 ? 8.093 -19.590 -26.327 1.00 32.77 112 ALA A O 1
ATOM 886 N N . LEU A 1 113 ? 10.117 -19.318 -27.262 1.00 31.51 113 LEU A N 1
ATOM 887 C CA . LEU A 1 113 ? 9.581 -19.178 -28.613 1.00 30.57 113 LEU A CA 1
ATOM 888 C C . LEU A 1 113 ? 9.055 -20.517 -29.142 1.00 30.77 113 LEU A C 1
ATOM 889 O O . LEU A 1 113 ? 9.454 -21.588 -28.682 1.00 31.41 113 LEU A O 1
ATOM 894 N N . SER A 1 114 ? 8.151 -20.442 -30.112 1.00 29.78 114 SER A N 1
ATOM 895 C CA . SER A 1 114 ? 7.575 -21.623 -30.740 1.00 30.01 114 SER A CA 1
ATOM 896 C C . SER A 1 114 ? 7.373 -21.310 -32.216 1.00 28.16 114 SER A C 1
ATOM 897 O O . SER A 1 114 ? 7.474 -20.160 -32.629 1.00 26.72 114 SER A O 1
ATOM 900 N N . LEU A 1 115 ? 7.115 -22.342 -33.010 1.00 27.78 115 LEU A N 1
ATOM 901 C CA . LEU A 1 115 ? 6.851 -22.170 -34.433 1.00 29.74 115 LEU A CA 1
ATOM 902 C C . LEU A 1 115 ? 5.341 -21.900 -34.528 1.00 30.90 115 LEU A C 1
ATOM 903 O O . LEU A 1 115 ? 4.538 -22.703 -34.060 1.00 30.63 115 LEU A O 1
ATOM 908 N N . ILE A 1 116 ? 4.961 -20.772 -35.107 1.00 30.68 116 ILE A N 1
ATOM 909 C CA . ILE A 1 116 ? 3.543 -20.445 -35.268 1.00 30.96 116 ILE A CA 1
ATOM 910 C C . ILE A 1 116 ? 3.237 -20.582 -36.767 1.00 32.90 116 ILE A C 1
ATOM 911 O O . ILE A 1 116 ? 3.948 -20.021 -37.596 1.00 33.37 116 ILE A O 1
ATOM 916 N N . TYR A 1 117 ? 2.205 -21.344 -37.119 1.00 33.07 117 TYR A N 1
ATOM 917 C CA . TYR A 1 117 ? 1.879 -21.537 -38.531 1.00 34.30 117 TYR A CA 1
ATOM 918 C C . TYR A 1 117 ? 0.415 -21.317 -38.892 1.00 35.70 117 TYR A C 1
ATOM 919 O O . TYR A 1 117 ? -0.485 -21.507 -38.078 1.00 36.23 117 TYR A O 1
ATOM 928 N N . ASN A 1 118 ? 0.201 -20.904 -40.135 1.00 36.04 118 ASN A N 1
ATOM 929 C CA . ASN A 1 118 ? -1.122 -20.644 -40.673 1.00 35.86 118 ASN A CA 1
ATOM 930 C C . ASN A 1 118 ? -1.669 -21.986 -41.167 1.00 36.25 118 ASN A C 1
ATOM 931 O O . ASN A 1 118 ? -1.224 -22.503 -42.190 1.00 36.99 118 ASN A O 1
ATOM 936 N N . LYS A 1 119 ? -2.628 -22.552 -40.441 1.00 38.82 119 LYS A N 1
ATOM 937 C CA . LYS A 1 119 ? -3.209 -23.840 -40.812 1.00 42.57 119 LYS A CA 1
ATOM 938 C C . LYS A 1 119 ? -3.814 -23.878 -42.211 1.00 43.91 119 LYS A C 1
ATOM 939 O O . LYS A 1 119 ? -3.904 -24.947 -42.808 1.00 43.23 119 LYS A O 1
ATOM 945 N N . ASP A 1 120 ? -4.229 -22.726 -42.734 1.00 45.02 120 ASP A N 1
ATOM 946 C CA . ASP A 1 120 ? -4.821 -22.692 -44.067 1.00 47.49 120 ASP A CA 1
ATOM 947 C C . ASP A 1 120 ? -3.793 -22.790 -45.187 1.00 47.82 120 ASP A C 1
ATOM 948 O O . ASP A 1 120 ? -4.050 -23.415 -46.215 1.00 49.10 120 ASP A O 1
ATOM 953 N N . LEU A 1 121 ? -2.636 -22.167 -44.996 1.00 47.35 121 LEU A N 1
ATOM 954 C CA . LEU A 1 121 ? -1.578 -22.213 -45.996 1.00 45.67 121 LEU A CA 1
ATOM 955 C C . LEU A 1 121 ? -0.719 -23.453 -45.793 1.00 46.02 121 LEU A C 1
ATOM 956 O O . LEU A 1 121 ? -0.154 -24.003 -46.743 1.00 43.70 121 LEU A O 1
ATOM 961 N N . LEU A 1 122 ? -0.644 -23.907 -44.549 1.00 46.45 122 LEU A N 1
ATOM 962 C CA . LEU A 1 122 ? 0.204 -25.041 -44.224 1.00 48.32 122 LEU A CA 1
ATOM 963 C C . LEU A 1 122 ? -0.354 -25.935 -43.114 1.00 48.79 122 LEU A C 1
ATOM 964 O O . LEU A 1 122 ? 0.006 -25.789 -41.950 1.00 49.14 122 LEU A O 1
ATOM 969 N N . PRO A 1 123 ? -1.237 -26.881 -43.462 1.00 49.73 123 PRO A N 1
ATOM 970 C CA . PRO A 1 123 ? -1.816 -27.776 -42.457 1.00 49.52 123 PRO A CA 1
ATOM 971 C C . PRO A 1 123 ? -0.793 -28.680 -41.753 1.00 50.19 123 PRO A C 1
ATOM 972 O O . PRO A 1 123 ? -1.017 -29.103 -40.622 1.00 50.24 123 PRO A O 1
ATOM 976 N N . ASN A 1 124 ? 0.319 -28.983 -42.416 1.00 48.21 124 ASN A N 1
ATOM 977 C CA . ASN A 1 124 ? 1.348 -29.819 -41.799 1.00 47.86 124 ASN A CA 1
ATOM 978 C C . ASN A 1 124 ? 2.662 -29.052 -41.751 1.00 46.37 124 ASN A C 1
ATOM 979 O O . ASN A 1 124 ? 3.433 -29.071 -42.710 1.00 43.69 124 ASN A O 1
ATOM 984 N N . PRO A 1 125 ? 2.937 -28.373 -40.629 1.00 43.48 125 PRO A N 1
ATOM 985 C CA . PRO A 1 125 ? 4.177 -27.611 -40.506 1.00 43.54 125 PRO A CA 1
ATOM 986 C C . PRO A 1 125 ? 5.421 -28.497 -40.620 1.00 41.92 125 PRO A C 1
ATOM 987 O O . PRO A 1 125 ? 5.429 -29.643 -40.167 1.00 40.77 125 PRO A O 1
ATOM 991 N N . PRO A 1 126 ? 6.487 -27.968 -41.235 1.00 40.31 126 PRO A N 1
ATOM 992 C CA . PRO A 1 126 ? 7.743 -28.707 -41.413 1.00 39.10 126 PRO A CA 1
ATOM 993 C C . PRO A 1 126 ? 8.383 -29.098 -40.084 1.00 37.83 126 PRO A C 1
ATOM 994 O O . PRO A 1 126 ? 8.303 -28.360 -39.106 1.00 38.29 126 PRO A O 1
ATOM 998 N N . LYS A 1 127 ? 9.009 -30.267 -40.042 1.00 37.75 127 LYS A N 1
ATOM 999 C CA . LYS A 1 127 ? 9.662 -30.718 -38.821 1.00 38.32 127 LYS A CA 1
ATOM 1000 C C . LYS A 1 127 ? 11.135 -30.339 -38.815 1.00 35.42 127 LYS A C 1
ATOM 1001 O O . LYS A 1 127 ? 11.778 -30.363 -37.770 1.00 35.05 127 LYS A O 1
ATOM 1007 N N . THR A 1 128 ? 11.669 -29.996 -39.984 1.00 33.23 128 THR A N 1
ATOM 1008 C CA . THR A 1 128 ? 13.079 -29.636 -40.084 1.00 34.34 128 THR A CA 1
ATOM 1009 C C . THR A 1 128 ? 13.286 -28.280 -40.745 1.00 33.61 128 THR A C 1
ATOM 1010 O O . THR A 1 128 ? 12.470 -27.851 -41.564 1.00 34.11 128 THR A O 1
ATOM 1014 N N . TRP A 1 129 ? 14.385 -27.613 -40.399 1.00 31.16 129 TRP A N 1
ATOM 1015 C CA . TRP A 1 129 ? 14.693 -26.339 -41.020 1.00 31.97 129 TRP A CA 1
ATOM 1016 C C . TRP A 1 129 ? 15.109 -26.619 -42.454 1.00 33.17 129 TRP A C 1
ATOM 1017 O O . TRP A 1 129 ? 14.832 -25.833 -43.361 1.00 34.28 129 TRP A O 1
ATOM 1028 N N . GLU A 1 130 ? 15.796 -27.739 -42.651 1.00 34.62 130 GLU A N 1
ATOM 1029 C CA . GLU A 1 130 ? 16.297 -28.086 -43.972 1.00 35.78 130 GLU A CA 1
ATOM 1030 C C . GLU A 1 130 ? 15.242 -28.192 -45.071 1.00 37.75 130 GLU A C 1
ATOM 1031 O O . GLU A 1 130 ? 15.554 -28.036 -46.250 1.00 39.61 130 GLU A O 1
ATOM 1037 N N . GLU A 1 131 ? 13.991 -28.428 -44.706 1.00 37.46 131 GLU A N 1
ATOM 1038 C CA . GLU A 1 131 ? 12.968 -28.533 -45.732 1.00 39.51 131 GLU A CA 1
ATOM 1039 C C . GLU A 1 131 ? 12.225 -27.219 -45.962 1.00 40.09 131 GLU A C 1
ATOM 1040 O O . GLU A 1 131 ? 11.264 -27.175 -46.717 1.00 42.20 131 GLU A O 1
ATOM 1046 N N . ILE A 1 132 ? 12.684 -26.144 -45.335 1.00 39.55 132 ILE A N 1
ATOM 1047 C CA . ILE A 1 132 ? 12.018 -24.859 -45.492 1.00 39.63 132 ILE A CA 1
ATOM 1048 C C . ILE A 1 132 ? 12.297 -24.165 -46.822 1.00 39.08 132 ILE A C 1
ATOM 1049 O O . ILE A 1 132 ? 11.398 -23.562 -47.403 1.00 39.50 132 ILE A O 1
ATOM 1054 N N . PRO A 1 133 ? 13.540 -24.233 -47.329 1.00 38.67 133 PRO A N 1
ATOM 1055 C CA . PRO A 1 133 ? 13.767 -23.561 -48.610 1.00 37.67 133 PRO A CA 1
ATOM 1056 C C . PRO A 1 133 ? 12.822 -24.100 -49.691 1.00 38.96 133 PRO A C 1
ATOM 1057 O O . PRO A 1 133 ? 12.213 -23.320 -50.430 1.00 38.55 133 PRO A O 1
ATOM 1061 N N . ALA A 1 134 ? 12.693 -25.426 -49.770 1.00 36.63 134 ALA A N 1
ATOM 1062 C CA . ALA A 1 134 ? 11.818 -26.057 -50.759 1.00 39.96 134 ALA A CA 1
ATOM 1063 C C . ALA A 1 134 ? 10.356 -25.666 -50.550 1.00 41.40 134 ALA A C 1
ATOM 1064 O O . ALA A 1 134 ? 9.605 -25.476 -51.512 1.00 41.62 134 ALA A O 1
ATOM 1066 N N . LEU A 1 135 ? 9.950 -25.568 -49.289 1.00 41.36 135 LEU A N 1
ATOM 1067 C CA . LEU A 1 135 ? 8.583 -25.197 -48.962 1.00 41.60 135 LEU A CA 1
ATOM 1068 C C . LEU A 1 135 ? 8.311 -23.763 -49.404 1.00 40.46 135 LEU A C 1
ATOM 1069 O O . LEU A 1 135 ? 7.204 -23.431 -49.841 1.00 37.47 135 LEU A O 1
ATOM 1074 N N . ASP A 1 136 ? 9.333 -22.921 -49.286 1.00 39.70 136 ASP A N 1
ATOM 1075 C CA . ASP A 1 136 ? 9.229 -21.518 -49.656 1.00 41.33 136 ASP A CA 1
ATOM 1076 C C . ASP A 1 136 ? 9.039 -21.361 -51.166 1.00 41.91 136 ASP A C 1
ATOM 1077 O O . ASP A 1 136 ? 8.239 -20.538 -51.619 1.00 41.16 136 ASP A O 1
ATOM 1082 N N . LYS A 1 137 ? 9.772 -22.142 -51.950 1.00 41.42 137 LYS A N 1
ATOM 1083 C CA . LYS A 1 137 ? 9.631 -22.049 -53.398 1.00 42.98 137 LYS A CA 1
ATOM 1084 C C . LYS A 1 137 ? 8.204 -22.404 -53.798 1.00 43.02 137 LYS A C 1
ATOM 1085 O O . LYS A 1 137 ? 7.602 -21.718 -54.618 1.00 42.68 137 LYS A O 1
ATOM 1091 N N . GLU A 1 138 ? 7.650 -23.450 -53.194 1.00 44.17 138 GLU A N 1
ATOM 1092 C CA . GLU A 1 138 ? 6.280 -23.856 -53.497 1.00 44.94 138 GLU A CA 1
ATOM 1093 C C . GLU A 1 138 ? 5.288 -22.742 -53.161 1.00 44.12 138 GLU A C 1
ATOM 1094 O O . GLU A 1 138 ? 4.377 -22.456 -53.938 1.00 44.98 138 GLU A O 1
ATOM 1100 N N . LEU A 1 139 ? 5.476 -22.110 -52.005 1.00 42.82 139 LEU A N 1
ATOM 1101 C CA . LEU A 1 139 ? 4.599 -21.034 -51.561 1.00 40.18 139 LEU A CA 1
ATOM 1102 C C . LEU A 1 139 ? 4.810 -19.743 -52.333 1.00 40.43 139 LEU A C 1
ATOM 1103 O O . LEU A 1 139 ? 3.864 -18.976 -52.519 1.00 39.20 139 LEU A O 1
ATOM 1108 N N . LYS A 1 140 ? 6.046 -19.499 -52.770 1.00 38.06 140 LYS A N 1
ATOM 1109 C CA . LYS A 1 140 ? 6.362 -18.297 -53.538 1.00 39.34 140 LYS A CA 1
ATOM 1110 C C . LYS A 1 140 ? 5.662 -18.320 -54.899 1.00 39.36 140 LYS A C 1
ATOM 1111 O O . LYS A 1 140 ? 5.345 -17.273 -55.462 1.00 36.70 140 LYS A O 1
ATOM 1117 N N . ALA A 1 141 ? 5.426 -19.515 -55.428 1.00 41.07 141 ALA A N 1
ATOM 1118 C CA . ALA A 1 141 ? 4.750 -19.647 -56.716 1.00 44.49 141 ALA A CA 1
ATOM 1119 C C . ALA A 1 141 ? 3.327 -19.121 -56.576 1.00 46.59 141 ALA A C 1
ATOM 1120 O O . ALA A 1 141 ? 2.695 -18.738 -57.557 1.00 48.81 141 ALA A O 1
ATOM 1122 N N . LYS A 1 142 ? 2.838 -19.102 -55.341 1.00 47.26 142 LYS A N 1
ATOM 1123 C CA . LYS A 1 142 ? 1.492 -18.638 -55.046 1.00 48.92 142 LYS A CA 1
ATOM 1124 C C . LYS A 1 142 ? 1.574 -17.237 -54.449 1.00 47.71 142 LYS A C 1
ATOM 1125 O O . LYS A 1 142 ? 0.591 -16.704 -53.951 1.00 47.87 142 LYS A O 1
ATOM 1131 N N . GLY A 1 143 ? 2.763 -16.645 -54.511 1.00 48.39 143 GLY A N 1
ATOM 1132 C CA . GLY A 1 143 ? 2.957 -15.303 -53.986 1.00 47.93 143 GLY A CA 1
ATOM 1133 C C . GLY A 1 143 ? 3.098 -15.230 -52.474 1.00 48.20 143 GLY A C 1
ATOM 1134 O O . GLY A 1 143 ? 3.231 -14.139 -51.922 1.00 49.47 143 GLY A O 1
ATOM 1135 N N . LYS A 1 144 ? 3.060 -16.380 -51.799 1.00 47.13 144 LYS A N 1
ATOM 1136 C CA . LYS A 1 144 ? 3.201 -16.418 -50.342 1.00 45.33 144 LYS A CA 1
ATOM 1137 C C . LYS A 1 144 ? 4.651 -16.644 -49.924 1.00 45.00 144 LYS A C 1
ATOM 1138 O O . LYS A 1 144 ? 5.518 -16.899 -50.752 1.00 46.43 144 LYS A O 1
ATOM 1144 N N . SER A 1 145 ? 4.897 -16.550 -48.625 1.00 42.99 145 SER A N 1
ATOM 1145 C CA . SER A 1 145 ? 6.223 -16.741 -48.061 1.00 41.74 145 SER A CA 1
ATOM 1146 C C . SER A 1 145 ? 6.123 -17.964 -47.149 1.00 38.37 145 SER A C 1
ATOM 1147 O O . SER A 1 145 ? 5.056 -18.234 -46.611 1.00 35.74 145 SER A O 1
ATOM 1150 N N . ALA A 1 146 ? 7.207 -18.713 -46.976 1.00 35.75 146 ALA A N 1
ATOM 1151 C CA . ALA A 1 146 ? 7.136 -19.869 -46.085 1.00 36.15 146 ALA A CA 1
ATOM 1152 C C . ALA A 1 146 ? 7.308 -19.424 -44.634 1.00 36.79 146 ALA A C 1
ATOM 1153 O O . ALA A 1 146 ? 6.534 -19.809 -43.758 1.00 36.56 146 ALA A O 1
ATOM 1155 N N . LEU A 1 147 ? 8.306 -18.579 -44.392 1.00 36.91 147 LEU A N 1
ATOM 1156 C CA . LEU A 1 147 ? 8.600 -18.129 -43.041 1.00 36.68 147 LEU A CA 1
ATOM 1157 C C . LEU A 1 147 ? 9.090 -16.692 -42.927 1.00 38.57 147 LEU A C 1
ATOM 1158 O O . LEU A 1 147 ? 9.895 -16.229 -43.729 1.00 36.54 147 LEU A O 1
ATOM 1163 N N . MET A 1 148 ? 8.602 -16.002 -41.904 1.00 37.49 148 MET A N 1
ATOM 1164 C CA . MET A 1 148 ? 9.012 -14.640 -41.637 1.00 38.38 148 MET A CA 1
ATOM 1165 C C . MET A 1 148 ? 9.058 -14.362 -40.144 1.00 36.29 148 MET A C 1
ATOM 1166 O O . MET A 1 148 ? 8.043 -14.449 -39.455 1.00 37.49 148 MET A O 1
ATOM 1171 N N . PHE A 1 149 ? 10.249 -14.054 -39.643 1.00 35.20 149 PHE A N 1
ATOM 1172 C CA . PHE A 1 149 ? 10.410 -13.711 -38.244 1.00 34.69 149 PHE A CA 1
ATOM 1173 C C . PHE A 1 149 ? 11.485 -12.642 -38.097 1.00 36.96 149 PHE A C 1
ATOM 1174 O O . PHE A 1 149 ? 12.225 -12.350 -39.047 1.00 37.46 149 PHE A O 1
ATOM 1182 N N . ASN A 1 150 ? 11.542 -12.049 -36.911 1.00 38.48 150 ASN A N 1
ATOM 1183 C CA . ASN A 1 150 ? 12.471 -10.977 -36.593 1.00 41.98 150 ASN A CA 1
ATOM 1184 C C . ASN A 1 150 ? 13.931 -11.398 -36.619 1.00 43.39 150 ASN A C 1
ATOM 1185 O O . ASN A 1 150 ? 14.425 -12.006 -35.677 1.00 46.76 150 ASN A O 1
ATOM 1190 N N . LEU A 1 151 ? 14.627 -11.049 -37.692 1.00 44.63 151 LEU A N 1
ATOM 1191 C CA . LEU A 1 151 ? 16.028 -11.406 -37.831 1.00 45.59 151 LEU A CA 1
ATOM 1192 C C . LEU A 1 151 ? 16.941 -10.342 -37.230 1.00 46.27 151 LEU A C 1
ATOM 1193 O O . LEU A 1 151 ? 18.164 -10.475 -37.262 1.00 45.56 151 LEU A O 1
ATOM 1198 N N . GLN A 1 152 ? 16.347 -9.294 -36.668 1.00 46.93 152 GLN A N 1
ATOM 1199 C CA . GLN A 1 152 ? 17.127 -8.203 -36.085 1.00 48.38 152 GLN A CA 1
ATOM 1200 C C . GLN A 1 152 ? 17.637 -8.468 -34.671 1.00 48.90 152 GLN A C 1
ATOM 1201 O O . GLN A 1 152 ? 18.717 -7.999 -34.300 1.00 49.39 152 GLN A O 1
ATOM 1207 N N . GLU A 1 153 ? 16.865 -9.213 -33.885 1.00 48.07 153 GLU A N 1
ATOM 1208 C CA . GLU A 1 153 ? 17.241 -9.528 -32.506 1.00 46.37 153 GLU A CA 1
ATOM 1209 C C . GLU A 1 153 ? 17.772 -10.955 -32.384 1.00 43.77 153 GLU A C 1
ATOM 1210 O O . GLU A 1 153 ? 17.153 -11.896 -32.867 1.00 42.94 153 GLU A O 1
ATOM 1216 N N . PRO A 1 154 ? 18.928 -11.131 -31.727 1.00 42.35 154 PRO A N 1
ATOM 1217 C CA . PRO A 1 154 ? 19.535 -12.456 -31.551 1.00 39.76 154 PRO A CA 1
ATOM 1218 C C . PRO A 1 154 ? 18.635 -13.418 -30.793 1.00 37.45 154 PRO A C 1
ATOM 1219 O O . PRO A 1 154 ? 18.762 -14.633 -30.934 1.00 33.46 154 PRO A O 1
ATOM 1223 N N . TYR A 1 155 ? 17.746 -12.871 -29.969 1.00 35.59 155 TYR A N 1
ATOM 1224 C CA . TYR A 1 155 ? 16.828 -13.703 -29.207 1.00 35.42 155 TYR A CA 1
ATOM 1225 C C . TYR A 1 155 ? 16.036 -14.576 -30.184 1.00 32.49 155 TYR A C 1
ATOM 1226 O O . TYR A 1 155 ? 15.802 -15.751 -29.924 1.00 33.89 155 TYR A O 1
ATOM 1235 N N . PHE A 1 156 ? 15.664 -13.999 -31.322 1.00 32.71 156 PHE A N 1
ATOM 1236 C CA . PHE A 1 156 ? 14.872 -14.702 -32.326 1.00 35.22 156 PHE A CA 1
ATOM 1237 C C . PHE A 1 156 ? 15.625 -15.630 -33.270 1.00 34.74 156 PHE A C 1
ATOM 1238 O O . PHE A 1 156 ? 15.030 -16.542 -33.825 1.00 33.36 156 PHE A O 1
ATOM 1246 N N . THR A 1 157 ? 16.922 -15.409 -33.462 1.00 32.99 157 THR A N 1
ATOM 1247 C CA . THR A 1 157 ? 17.673 -16.269 -34.365 1.00 32.88 157 THR A CA 1
ATOM 1248 C C . THR A 1 157 ? 18.470 -17.316 -33.604 1.00 32.63 157 THR A C 1
ATOM 1249 O O . THR A 1 157 ? 18.932 -18.301 -34.183 1.00 33.20 157 THR A O 1
ATOM 1253 N N . TRP A 1 158 ? 18.596 -17.119 -32.294 1.00 32.86 158 TRP A N 1
ATOM 1254 C CA . TRP A 1 158 ? 19.371 -18.023 -31.462 1.00 31.92 158 TRP A CA 1
ATOM 1255 C C . TRP A 1 158 ? 18.977 -19.497 -31.542 1.00 31.55 158 TRP A C 1
ATOM 1256 O O . TRP A 1 158 ? 19.844 -20.357 -31.647 1.00 31.38 158 TRP A O 1
ATOM 1267 N N . PRO A 1 159 ? 17.671 -19.808 -31.515 1.00 30.35 159 PRO A N 1
ATOM 1268 C CA . PRO A 1 159 ? 17.223 -21.204 -31.583 1.00 29.68 159 PRO A CA 1
ATOM 1269 C C . PRO A 1 159 ? 17.902 -22.017 -32.687 1.00 31.07 159 PRO A C 1
ATOM 1270 O O . PRO A 1 159 ? 18.299 -23.160 -32.477 1.00 31.88 159 PRO A O 1
ATOM 1274 N N . LEU A 1 160 ? 18.010 -21.423 -33.870 1.00 33.86 160 LEU A N 1
ATOM 1275 C CA . LEU A 1 160 ? 18.630 -22.075 -35.016 1.00 34.08 160 LEU A CA 1
ATOM 1276 C C . LEU A 1 160 ? 20.144 -22.123 -34.804 1.00 36.04 160 LEU A C 1
ATOM 1277 O O . LEU A 1 160 ? 20.785 -23.152 -34.996 1.00 36.07 160 LEU A O 1
ATOM 1282 N N . ILE A 1 161 ? 20.700 -20.988 -34.406 1.00 38.61 161 ILE A N 1
ATOM 1283 C CA . ILE A 1 161 ? 22.128 -20.866 -34.175 1.00 40.99 161 ILE A CA 1
ATOM 1284 C C . ILE A 1 161 ? 22.640 -21.831 -33.107 1.00 42.15 161 ILE A C 1
ATOM 1285 O O . ILE A 1 161 ? 23.711 -22.418 -33.272 1.00 43.22 161 ILE A O 1
ATOM 1290 N N . ALA A 1 162 ? 21.878 -22.017 -32.028 1.00 40.96 162 ALA A N 1
ATOM 1291 C CA . ALA A 1 162 ? 22.290 -22.917 -30.947 1.00 41.51 162 ALA A CA 1
ATOM 1292 C C . ALA A 1 162 ? 21.919 -24.387 -31.145 1.00 40.36 162 ALA A C 1
ATOM 1293 O O . ALA A 1 162 ? 22.459 -25.257 -30.471 1.00 40.60 162 ALA A O 1
ATOM 1295 N N . ALA A 1 163 ? 21.005 -24.656 -32.069 1.00 39.40 163 ALA A N 1
ATOM 1296 C CA . ALA A 1 163 ? 20.535 -26.013 -32.330 1.00 39.77 163 ALA A CA 1
ATOM 1297 C C . ALA A 1 163 ? 21.599 -27.102 -32.362 1.00 40.08 163 ALA A C 1
ATOM 1298 O O . ALA A 1 163 ? 21.493 -28.098 -31.643 1.00 40.50 163 ALA A O 1
ATOM 1300 N N . ASP A 1 164 ? 22.615 -26.921 -33.198 1.00 42.07 164 ASP A N 1
ATOM 1301 C CA . ASP A 1 164 ? 23.663 -27.927 -33.345 1.00 43.71 164 ASP A CA 1
ATOM 1302 C C . ASP A 1 164 ? 24.906 -27.723 -32.467 1.00 44.74 164 ASP A C 1
ATOM 1303 O O . ASP A 1 164 ? 26.019 -28.047 -32.877 1.00 45.38 164 ASP A O 1
ATOM 1308 N N . GLY A 1 165 ? 24.725 -27.189 -31.263 1.00 45.03 165 GLY A N 1
ATOM 1309 C CA . GLY A 1 165 ? 25.867 -27.007 -30.381 1.00 44.28 165 GLY A CA 1
ATOM 1310 C C . GLY A 1 165 ? 26.163 -25.627 -29.821 1.00 44.55 165 GLY A C 1
ATOM 1311 O O . GLY A 1 165 ? 27.076 -25.478 -29.012 1.00 45.86 165 GLY A O 1
ATOM 1312 N N . GLY A 1 166 ? 25.417 -24.612 -30.233 1.00 43.41 166 GLY A N 1
ATOM 1313 C CA . GLY A 1 166 ? 25.677 -23.285 -29.708 1.00 41.19 166 GLY A CA 1
ATOM 1314 C C . GLY A 1 166 ? 25.154 -23.148 -28.292 1.00 40.33 166 GLY A C 1
ATOM 1315 O O . GLY A 1 166 ? 24.307 -23.933 -27.873 1.00 42.13 166 GLY A O 1
ATOM 1316 N N . TYR A 1 167 ? 25.674 -22.167 -27.556 1.00 38.29 167 TYR A N 1
ATOM 1317 C CA . TYR A 1 167 ? 25.254 -21.874 -26.185 1.00 38.25 167 TYR A CA 1
ATOM 1318 C C . TYR A 1 167 ? 25.913 -20.556 -25.787 1.00 37.49 167 TYR A C 1
ATOM 1319 O O . TYR A 1 167 ? 26.929 -20.179 -26.359 1.00 36.43 167 TYR A O 1
ATOM 1328 N N . ALA A 1 168 ? 25.324 -19.844 -24.833 1.00 37.27 168 ALA A N 1
ATOM 1329 C CA . ALA A 1 168 ? 25.859 -18.545 -24.411 1.00 37.26 168 ALA A CA 1
ATOM 1330 C C . ALA A 1 168 ? 27.083 -18.670 -23.512 1.00 37.11 168 ALA A C 1
ATOM 1331 O O . ALA A 1 168 ? 28.207 -18.413 -23.937 1.00 41.40 168 ALA A O 1
ATOM 1333 N N . PHE A 1 169 ? 26.847 -19.048 -22.264 1.00 36.57 169 PHE A N 1
ATOM 1334 C CA . PHE A 1 169 ? 27.903 -19.239 -21.286 1.00 35.72 169 PHE A CA 1
ATOM 1335 C C . PHE A 1 169 ? 27.671 -20.623 -20.697 1.00 37.06 169 PHE A C 1
ATOM 1336 O O . PHE A 1 169 ? 26.528 -21.008 -20.443 1.00 36.97 169 PHE A O 1
ATOM 1344 N N . LYS A 1 170 ? 28.745 -21.375 -20.482 1.00 37.97 170 LYS A N 1
ATOM 1345 C CA . LYS A 1 170 ? 28.646 -22.710 -19.906 1.00 40.09 170 LYS A CA 1
ATOM 1346 C C . LYS A 1 170 ? 28.100 -22.651 -18.475 1.00 41.82 170 LYS A C 1
ATOM 1347 O O . LYS A 1 170 ? 28.530 -21.822 -17.675 1.00 41.42 170 LYS A O 1
ATOM 1353 N N . TYR A 1 171 ? 27.155 -23.538 -18.165 1.00 42.74 171 TYR A N 1
ATOM 1354 C CA . TYR A 1 171 ? 26.515 -23.600 -16.849 1.00 45.08 171 TYR A CA 1
ATOM 1355 C C . TYR A 1 171 ? 26.992 -24.788 -16.002 1.00 46.54 171 TYR A C 1
ATOM 1356 O O . TYR A 1 171 ? 27.065 -25.914 -16.487 1.00 45.63 171 TYR A O 1
ATOM 1365 N N . GLU A 1 172 ? 27.305 -24.518 -14.734 1.00 48.70 172 GLU A N 1
ATOM 1366 C CA . GLU A 1 172 ? 27.773 -25.529 -13.784 1.00 51.15 172 GLU A CA 1
ATOM 1367 C C . GLU A 1 172 ? 27.278 -25.217 -12.375 1.00 52.02 172 GLU A C 1
ATOM 1368 O O . GLU A 1 172 ? 27.654 -24.197 -11.795 1.00 52.69 172 GLU A O 1
ATOM 1374 N N . ASN A 1 173 ? 26.444 -26.100 -11.833 1.00 53.56 173 ASN A N 1
ATOM 1375 C CA . ASN A 1 173 ? 25.892 -25.945 -10.489 1.00 54.72 173 ASN A CA 1
ATOM 1376 C C . ASN A 1 173 ? 25.644 -24.489 -10.083 1.00 55.03 173 ASN A C 1
ATOM 1377 O O . ASN A 1 173 ? 26.344 -23.931 -9.230 1.00 55.09 173 ASN A O 1
ATOM 1382 N N . GLY A 1 174 ? 24.645 -23.879 -10.710 1.00 53.61 174 GLY A N 1
ATOM 1383 C CA . GLY A 1 174 ? 24.297 -22.506 -10.396 1.00 52.07 174 GLY A CA 1
ATOM 1384 C C . GLY A 1 174 ? 25.348 -21.459 -10.705 1.00 50.30 174 GLY A C 1
ATOM 1385 O O . GLY A 1 174 ? 25.256 -20.335 -10.208 1.00 50.47 174 GLY A O 1
ATOM 1386 N N . LYS A 1 175 ? 26.338 -21.813 -11.519 1.00 47.38 175 LYS A N 1
ATOM 1387 C CA . LYS A 1 175 ? 27.400 -20.878 -11.887 1.00 46.44 175 LYS A CA 1
ATOM 1388 C C . LYS A 1 175 ? 27.693 -20.906 -13.388 1.00 44.47 175 LYS A C 1
ATOM 1389 O O . LYS A 1 175 ? 27.777 -21.972 -13.996 1.00 44.86 175 LYS A O 1
ATOM 1395 N N . TYR A 1 176 ? 27.845 -19.724 -13.974 1.00 42.79 176 TYR A N 1
ATOM 1396 C CA . TYR A 1 176 ? 28.137 -19.587 -15.396 1.00 42.00 176 TYR A CA 1
ATOM 1397 C C . TYR A 1 176 ? 29.606 -19.223 -15.597 1.00 43.17 176 TYR A C 1
ATOM 1398 O O . TYR A 1 176 ? 30.131 -18.327 -14.933 1.00 42.67 176 TYR A O 1
ATOM 1407 N N . ASP A 1 177 ? 30.259 -19.928 -16.514 1.00 42.83 177 ASP A N 1
ATOM 1408 C CA . ASP A 1 177 ? 31.678 -19.720 -16.803 1.00 42.17 177 ASP A CA 1
ATOM 1409 C C . ASP A 1 177 ? 31.840 -18.659 -17.875 1.00 41.62 177 ASP A C 1
ATOM 1410 O O . ASP A 1 177 ? 31.605 -18.913 -19.054 1.00 39.88 177 ASP A O 1
ATOM 1415 N N . ILE A 1 178 ? 32.258 -17.471 -17.461 1.00 42.11 178 ILE A N 1
ATOM 1416 C CA . ILE A 1 178 ? 32.432 -16.358 -18.382 1.00 44.83 178 ILE A CA 1
ATOM 1417 C C . ILE A 1 178 ? 33.613 -16.569 -19.334 1.00 46.98 178 ILE A C 1
ATOM 1418 O O . ILE A 1 178 ? 33.765 -15.841 -20.319 1.00 47.80 178 ILE A O 1
ATOM 1423 N N . LYS A 1 179 ? 34.443 -17.567 -19.040 1.00 47.45 179 LYS A N 1
ATOM 1424 C CA . LYS A 1 179 ? 35.605 -17.880 -19.875 1.00 48.77 179 LYS A CA 1
ATOM 1425 C C . LYS A 1 179 ? 35.195 -18.910 -20.924 1.00 48.12 179 LYS A C 1
ATOM 1426 O O . LYS A 1 179 ? 35.953 -19.218 -21.843 1.00 47.51 179 LYS A O 1
ATOM 1432 N N . ASP A 1 180 ? 33.989 -19.447 -20.776 1.00 48.83 180 ASP A N 1
ATOM 1433 C CA . ASP A 1 180 ? 33.484 -20.461 -21.696 1.00 46.12 180 ASP A CA 1
ATOM 1434 C C . ASP A 1 180 ? 32.188 -20.018 -22.378 1.00 46.43 180 ASP A C 1
ATOM 1435 O O . ASP A 1 180 ? 31.086 -20.282 -21.883 1.00 43.73 180 ASP A O 1
ATOM 1440 N N . VAL A 1 181 ? 32.343 -19.340 -23.514 1.00 44.91 181 VAL A N 1
ATOM 1441 C CA . VAL A 1 181 ? 31.226 -18.848 -24.308 1.00 46.25 181 VAL A CA 1
ATOM 1442 C C . VAL A 1 181 ? 31.098 -19.756 -25.529 1.00 46.78 181 VAL A C 1
ATOM 1443 O O . VAL A 1 181 ? 32.088 -20.027 -26.208 1.00 46.66 181 VAL A O 1
ATOM 1447 N N . GLY A 1 182 ? 29.880 -20.218 -25.811 1.00 45.71 182 GLY A N 1
ATOM 1448 C CA . GLY A 1 182 ? 29.677 -21.121 -26.932 1.00 44.92 182 GLY A CA 1
ATOM 1449 C C . GLY A 1 182 ? 29.179 -20.563 -28.253 1.00 44.41 182 GLY A C 1
ATOM 1450 O O . GLY A 1 182 ? 28.377 -21.201 -28.930 1.00 44.44 182 GLY A O 1
ATOM 1451 N N . VAL A 1 183 ? 29.652 -19.385 -28.632 1.00 45.77 183 VAL A N 1
ATOM 1452 C CA . VAL A 1 183 ? 29.237 -18.772 -29.886 1.00 47.53 183 VAL A CA 1
ATOM 1453 C C . VAL A 1 183 ? 30.219 -19.092 -31.010 1.00 49.57 183 VAL A C 1
ATOM 1454 O O . VAL A 1 183 ? 29.849 -19.126 -32.182 1.00 51.14 183 VAL A O 1
ATOM 1458 N N . ASP A 1 184 ? 31.474 -19.328 -30.647 1.00 50.77 184 ASP A N 1
ATOM 1459 C CA . ASP A 1 184 ? 32.511 -19.626 -31.627 1.00 52.06 184 ASP A CA 1
ATOM 1460 C C . ASP A 1 184 ? 32.827 -21.120 -31.679 1.00 51.71 184 ASP A C 1
ATOM 1461 O O . ASP A 1 184 ? 33.872 -21.550 -31.194 1.00 52.70 184 ASP A O 1
ATOM 1466 N N . ASN A 1 185 ? 31.914 -21.906 -32.239 1.00 49.98 185 ASN A N 1
ATOM 1467 C CA . ASN A 1 185 ? 32.124 -23.340 -32.377 1.00 49.76 185 ASN A CA 1
ATOM 1468 C C . ASN A 1 185 ? 31.474 -23.847 -33.658 1.00 49.41 185 ASN A C 1
ATOM 1469 O O . ASN A 1 185 ? 30.745 -23.115 -34.325 1.00 49.49 185 ASN A O 1
ATOM 1474 N N . ALA A 1 186 ? 31.751 -25.103 -33.991 1.00 48.41 186 ALA A N 1
ATOM 1475 C CA . ALA A 1 186 ? 31.223 -25.729 -35.196 1.00 48.39 186 ALA A CA 1
ATOM 1476 C C . ALA A 1 186 ? 29.701 -25.645 -35.309 1.00 47.39 186 ALA A C 1
ATOM 1477 O O . ALA A 1 186 ? 29.172 -25.317 -36.368 1.00 47.54 186 ALA A O 1
ATOM 1479 N N . GLY A 1 187 ? 29.008 -25.940 -34.215 1.00 46.60 187 GLY A N 1
ATOM 1480 C CA . GLY A 1 187 ? 27.554 -25.906 -34.223 1.00 46.22 187 GLY A CA 1
ATOM 1481 C C . GLY A 1 187 ? 26.941 -24.540 -34.457 1.00 45.43 187 GLY A C 1
ATOM 1482 O O . GLY A 1 187 ? 26.004 -24.395 -35.249 1.00 44.21 187 GLY A O 1
ATOM 1483 N N . ALA A 1 188 ? 27.459 -23.534 -33.762 1.00 45.23 188 ALA A N 1
ATOM 1484 C CA . ALA A 1 188 ? 26.947 -22.179 -33.898 1.00 44.65 188 ALA A CA 1
ATOM 1485 C C . ALA A 1 188 ? 27.204 -21.688 -35.312 1.00 46.02 188 ALA A C 1
ATOM 1486 O O . ALA A 1 188 ? 26.413 -20.929 -35.875 1.00 46.45 188 ALA A O 1
ATOM 1488 N N . LYS A 1 189 ? 28.317 -22.132 -35.882 1.00 46.82 189 LYS A N 1
ATOM 1489 C CA . LYS A 1 189 ? 28.697 -21.746 -37.234 1.00 48.31 189 LYS A CA 1
ATOM 1490 C C . LYS A 1 189 ? 27.730 -22.324 -38.263 1.00 44.96 189 LYS A C 1
ATOM 1491 O O . LYS A 1 189 ? 27.220 -21.608 -39.120 1.00 45.04 189 LYS A O 1
ATOM 1497 N N . ALA A 1 190 ? 27.493 -23.625 -38.176 1.00 42.19 190 ALA A N 1
ATOM 1498 C CA . ALA A 1 190 ? 26.588 -24.299 -39.095 1.00 42.93 190 ALA A CA 1
ATOM 1499 C C . ALA A 1 190 ? 25.215 -23.615 -39.082 1.00 43.35 190 ALA A C 1
ATOM 1500 O O . ALA A 1 190 ? 24.601 -23.403 -40.136 1.00 40.47 190 ALA A O 1
ATOM 1502 N N . GLY A 1 191 ? 24.757 -23.262 -37.882 1.00 40.28 191 GLY A N 1
ATOM 1503 C CA . GLY A 1 191 ? 23.469 -22.610 -37.732 1.00 41.71 191 GLY A CA 1
ATOM 1504 C C . GLY A 1 191 ? 23.395 -21.250 -38.402 1.00 41.82 191 GLY A C 1
ATOM 1505 O O . GLY A 1 191 ? 22.489 -20.990 -39.197 1.00 39.85 191 GLY A O 1
ATOM 1506 N N . LEU A 1 192 ? 24.339 -20.370 -38.091 1.00 43.17 192 LEU A N 1
ATOM 1507 C CA . LEU A 1 192 ? 24.325 -19.044 -38.699 1.00 44.05 192 LEU A CA 1
ATOM 1508 C C . LEU A 1 192 ? 24.532 -19.155 -40.214 1.00 44.07 192 LEU A C 1
ATOM 1509 O O . LEU A 1 192 ? 24.056 -18.320 -40.977 1.00 44.34 192 LEU A O 1
ATOM 1514 N N . THR A 1 193 ? 25.234 -20.193 -40.652 1.00 45.41 193 THR A N 1
ATOM 1515 C CA . THR A 1 193 ? 25.474 -20.381 -42.078 1.00 46.52 193 THR A CA 1
ATOM 1516 C C . THR A 1 193 ? 24.168 -20.732 -42.798 1.00 46.19 193 THR A C 1
ATOM 1517 O O . THR A 1 193 ? 23.903 -20.246 -43.904 1.00 46.72 193 THR A O 1
ATOM 1521 N N . PHE A 1 194 ? 23.353 -21.575 -42.171 1.00 45.02 194 PHE A N 1
ATOM 1522 C CA . PHE A 1 194 ? 22.080 -21.954 -42.769 1.00 44.35 194 PHE A CA 1
ATOM 1523 C C . PHE A 1 194 ? 21.207 -20.708 -42.870 1.00 43.22 194 PHE A C 1
ATOM 1524 O O . PHE A 1 194 ? 20.582 -20.465 -43.890 1.00 43.22 194 PHE A O 1
ATOM 1532 N N . LEU A 1 195 ? 21.180 -19.915 -41.802 1.00 45.16 195 LEU A N 1
ATOM 1533 C CA . LEU A 1 195 ? 20.396 -18.683 -41.780 1.00 46.88 195 LEU A CA 1
ATOM 1534 C C . LEU A 1 195 ? 20.888 -17.746 -42.883 1.00 47.79 195 LEU A C 1
ATOM 1535 O O . LEU A 1 195 ? 20.096 -17.205 -43.654 1.00 48.94 195 LEU A O 1
ATOM 1540 N N . VAL A 1 196 ? 22.202 -17.557 -42.948 1.00 48.30 196 VAL A N 1
ATOM 1541 C CA . VAL A 1 196 ? 22.796 -16.701 -43.965 1.00 49.01 196 VAL A CA 1
ATOM 1542 C C . VAL A 1 196 ? 22.374 -17.165 -45.358 1.00 49.18 196 VAL A C 1
ATOM 1543 O O . VAL A 1 196 ? 21.951 -16.355 -46.186 1.00 49.54 196 VAL A O 1
ATOM 1547 N N . ASP A 1 197 ? 22.490 -18.465 -45.613 1.00 48.68 197 ASP A N 1
ATOM 1548 C CA . ASP A 1 197 ? 22.104 -19.004 -46.909 1.00 49.76 197 ASP A CA 1
ATOM 1549 C C . ASP A 1 197 ? 20.638 -18.684 -47.225 1.00 49.90 197 ASP A C 1
ATOM 1550 O O . ASP A 1 197 ? 20.322 -18.249 -48.330 1.00 49.12 197 ASP A O 1
ATOM 1555 N N . LEU A 1 198 ? 19.747 -18.896 -46.258 1.00 49.68 198 LEU A N 1
ATOM 1556 C CA . LEU A 1 198 ? 18.329 -18.616 -46.474 1.00 50.29 198 LEU A CA 1
ATOM 1557 C C . LEU A 1 198 ? 18.163 -17.204 -47.024 1.00 51.83 198 LEU A C 1
ATOM 1558 O O . LEU A 1 198 ? 17.349 -16.966 -47.914 1.00 52.21 198 LEU A O 1
ATOM 1563 N N . ILE A 1 199 ? 18.942 -16.270 -46.485 1.00 53.40 199 ILE A N 1
ATOM 1564 C CA . ILE A 1 199 ? 18.887 -14.881 -46.921 1.00 55.50 199 ILE A CA 1
ATOM 1565 C C . ILE A 1 199 ? 19.445 -14.733 -48.337 1.00 57.70 199 ILE A C 1
ATOM 1566 O O . ILE A 1 199 ? 18.894 -13.996 -49.158 1.00 57.45 199 ILE A O 1
ATOM 1571 N N . LYS A 1 200 ? 20.540 -15.437 -48.613 1.00 58.06 200 LYS A N 1
ATOM 1572 C CA . LYS A 1 200 ? 21.170 -15.392 -49.926 1.00 59.05 200 LYS A CA 1
ATOM 1573 C C . LYS A 1 200 ? 20.229 -15.932 -50.992 1.00 58.24 200 LYS A C 1
ATOM 1574 O O . LYS A 1 200 ? 20.021 -15.297 -52.028 1.00 58.97 200 LYS A O 1
ATOM 1580 N N . ASN A 1 201 ? 19.658 -17.102 -50.721 1.00 56.05 201 ASN A N 1
ATOM 1581 C CA . ASN A 1 201 ? 18.745 -17.767 -51.644 1.00 54.69 201 ASN A CA 1
ATOM 1582 C C . ASN A 1 201 ? 17.355 -17.146 -51.761 1.00 52.94 201 ASN A C 1
ATOM 1583 O O . ASN A 1 201 ? 16.422 -17.787 -52.243 1.00 51.75 201 ASN A O 1
ATOM 1588 N N . LYS A 1 202 ? 17.222 -15.905 -51.310 1.00 53.22 202 LYS A N 1
ATOM 1589 C CA . LYS A 1 202 ? 15.961 -15.171 -51.394 1.00 54.93 202 LYS A CA 1
ATOM 1590 C C . LYS A 1 202 ? 14.781 -15.782 -50.627 1.00 54.67 202 LYS A C 1
ATOM 1591 O O . LYS A 1 202 ? 13.621 -15.538 -50.963 1.00 55.43 202 LYS A O 1
ATOM 1597 N N . HIS A 1 203 ? 15.069 -16.572 -49.600 1.00 53.09 203 HIS A N 1
ATOM 1598 C CA . HIS A 1 203 ? 14.009 -17.175 -48.806 1.00 51.41 203 HIS A CA 1
ATOM 1599 C C . HIS A 1 203 ? 13.659 -16.280 -47.613 1.00 51.41 203 HIS A C 1
ATOM 1600 O O . HIS A 1 203 ? 12.639 -16.475 -46.955 1.00 50.81 203 HIS A O 1
ATOM 1607 N N . MET A 1 204 ? 14.509 -15.291 -47.352 1.00 51.60 204 MET A N 1
ATOM 1608 C CA . MET A 1 204 ? 14.297 -14.338 -46.267 1.00 52.56 204 MET A CA 1
ATOM 1609 C C . MET A 1 204 ? 15.064 -13.039 -46.521 1.00 53.30 204 MET A C 1
ATOM 1610 O O . MET A 1 204 ? 16.073 -13.038 -47.221 1.00 54.92 204 MET A O 1
ATOM 1615 N N . ASN A 1 205 ? 14.573 -11.936 -45.963 1.00 54.60 205 ASN A N 1
ATOM 1616 C CA . ASN A 1 205 ? 15.230 -10.638 -46.116 1.00 55.84 205 ASN A CA 1
ATOM 1617 C C . ASN A 1 205 ? 15.941 -10.239 -44.826 1.00 55.04 205 ASN A C 1
ATOM 1618 O O . ASN A 1 205 ? 15.358 -10.291 -43.741 1.00 55.14 205 ASN A O 1
ATOM 1623 N N . ALA A 1 206 ? 17.198 -9.826 -44.953 1.00 54.01 206 ALA A N 1
ATOM 1624 C CA . ALA A 1 206 ? 17.993 -9.436 -43.798 1.00 54.31 206 ALA A CA 1
ATOM 1625 C C . ALA A 1 206 ? 17.393 -8.280 -43.011 1.00 53.89 206 ALA A C 1
ATOM 1626 O O . ALA A 1 206 ? 17.721 -8.085 -41.842 1.00 54.58 206 ALA A O 1
ATOM 1628 N N . ASP A 1 207 ? 16.507 -7.521 -43.644 1.00 53.75 207 ASP A N 1
ATOM 1629 C CA . ASP A 1 207 ? 15.887 -6.374 -42.991 1.00 53.94 207 ASP A CA 1
ATOM 1630 C C . ASP A 1 207 ? 14.590 -6.702 -42.260 1.00 52.38 207 ASP A C 1
ATOM 1631 O O . ASP A 1 207 ? 14.013 -5.837 -41.606 1.00 52.15 207 ASP A O 1
ATOM 1636 N N . THR A 1 208 ? 14.123 -7.941 -42.366 1.00 51.10 208 THR A N 1
ATOM 1637 C CA . THR A 1 208 ? 12.884 -8.312 -41.689 1.00 48.03 208 THR A CA 1
ATOM 1638 C C . THR A 1 208 ? 13.001 -8.079 -40.188 1.00 47.40 208 THR A C 1
ATOM 1639 O O . THR A 1 208 ? 13.898 -8.614 -39.533 1.00 46.10 208 THR A O 1
ATOM 1643 N N . ASP A 1 209 ? 12.097 -7.271 -39.647 1.00 45.79 209 ASP A N 1
ATOM 1644 C CA . ASP A 1 209 ? 12.113 -6.979 -38.223 1.00 46.89 209 ASP A CA 1
ATOM 1645 C C . ASP A 1 209 ? 10.878 -7.581 -37.563 1.00 44.94 209 ASP A C 1
ATOM 1646 O O . ASP A 1 209 ? 10.121 -8.321 -38.192 1.00 44.30 209 ASP A O 1
ATOM 1651 N N . TYR A 1 210 ? 10.669 -7.246 -36.295 1.00 43.15 210 TYR A N 1
ATOM 1652 C CA . TYR A 1 210 ? 9.533 -7.775 -35.558 1.00 43.82 210 TYR A CA 1
ATOM 1653 C C . TYR A 1 210 ? 8.203 -7.370 -36.185 1.00 43.30 210 TYR A C 1
ATOM 1654 O O . TYR A 1 210 ? 7.338 -8.210 -36.407 1.00 42.69 210 TYR A O 1
ATOM 1663 N N . SER A 1 211 ? 8.041 -6.084 -36.477 1.00 44.89 211 SER A N 1
ATOM 1664 C CA . SER A 1 211 ? 6.789 -5.607 -37.052 1.00 45.53 211 SER A CA 1
ATOM 1665 C C . SER A 1 211 ? 6.485 -6.169 -38.428 1.00 43.51 211 SER A C 1
ATOM 1666 O O . SER A 1 211 ? 5.359 -6.585 -38.692 1.00 44.40 211 SER A O 1
ATOM 1669 N N . ILE A 1 212 ? 7.475 -6.182 -39.308 1.00 42.29 212 ILE A N 1
ATOM 1670 C CA . ILE A 1 212 ? 7.257 -6.707 -40.649 1.00 43.23 212 ILE A CA 1
ATOM 1671 C C . ILE A 1 212 ? 6.789 -8.163 -40.571 1.00 42.48 212 ILE A C 1
ATOM 1672 O O . ILE A 1 212 ? 5.821 -8.555 -41.225 1.00 42.32 212 ILE A O 1
ATOM 1677 N N . ALA A 1 213 ? 7.468 -8.953 -39.746 1.00 41.06 213 ALA A N 1
ATOM 1678 C CA . ALA A 1 213 ? 7.125 -10.357 -39.605 1.00 39.22 213 ALA A CA 1
ATOM 1679 C C . ALA A 1 213 ? 5.718 -10.509 -39.054 1.00 37.28 213 ALA A C 1
ATOM 1680 O O . ALA A 1 213 ? 4.910 -11.252 -39.599 1.00 36.83 213 ALA A O 1
ATOM 1682 N N . GLU A 1 214 ? 5.424 -9.799 -37.973 1.00 38.18 214 GLU A N 1
ATOM 1683 C CA . GLU A 1 214 ? 4.104 -9.878 -37.366 1.00 40.31 214 GLU A CA 1
ATOM 1684 C C . GLU A 1 214 ? 3.013 -9.495 -38.359 1.00 41.17 214 GLU A C 1
ATOM 1685 O O . GLU A 1 214 ? 1.961 -10.133 -38.414 1.00 42.34 214 GLU A O 1
ATOM 1691 N N . ALA A 1 215 ? 3.266 -8.445 -39.130 1.00 41.65 215 ALA A N 1
ATOM 1692 C CA . ALA A 1 215 ? 2.314 -7.973 -40.133 1.00 44.00 215 ALA A CA 1
ATOM 1693 C C . ALA A 1 215 ? 2.094 -9.028 -41.223 1.00 42.90 215 ALA A C 1
ATOM 1694 O O . ALA A 1 215 ? 0.956 -9.321 -41.598 1.00 41.12 215 ALA A O 1
ATOM 1696 N N . ALA A 1 216 ? 3.185 -9.596 -41.727 1.00 40.24 216 ALA A N 1
ATOM 1697 C CA . ALA A 1 216 ? 3.088 -10.616 -42.768 1.00 41.08 216 ALA A CA 1
ATOM 1698 C C . ALA A 1 216 ? 2.247 -11.813 -42.334 1.00 39.83 216 ALA A C 1
ATOM 1699 O O . ALA A 1 216 ? 1.373 -12.263 -43.078 1.00 40.60 216 ALA A O 1
ATOM 1701 N N . PHE A 1 217 ? 2.502 -12.330 -41.135 1.00 38.42 217 PHE A N 1
ATOM 1702 C CA . PHE A 1 217 ? 1.749 -13.491 -40.666 1.00 39.58 217 PHE A CA 1
ATOM 1703 C C . PHE A 1 217 ? 0.276 -13.174 -40.388 1.00 39.42 217 PHE A C 1
ATOM 1704 O O . PHE A 1 217 ? -0.615 -13.926 -40.780 1.00 37.30 217 PHE A O 1
ATOM 1712 N N . ASN A 1 218 ? 0.033 -12.059 -39.707 1.00 40.22 218 ASN A N 1
ATOM 1713 C CA . ASN A 1 218 ? -1.325 -11.669 -39.347 1.00 43.44 218 ASN A CA 1
ATOM 1714 C C . ASN A 1 218 ? -2.203 -11.296 -40.546 1.00 44.45 218 ASN A C 1
ATOM 1715 O O . ASN A 1 218 ? -3.432 -11.288 -40.449 1.00 45.55 218 ASN A O 1
ATOM 1720 N N . LYS A 1 219 ? -1.572 -11.007 -41.679 1.00 45.04 219 LYS A N 1
ATOM 1721 C CA . LYS A 1 219 ? -2.303 -10.679 -42.895 1.00 45.76 219 LYS A CA 1
ATOM 1722 C C . LYS A 1 219 ? -2.355 -11.890 -43.848 1.00 47.00 219 LYS A C 1
ATOM 1723 O O . LYS A 1 219 ? -2.793 -11.772 -44.995 1.00 48.03 219 LYS A O 1
ATOM 1729 N N . GLY A 1 220 ? -1.904 -13.049 -43.376 1.00 45.95 220 GLY A N 1
ATOM 1730 C CA . GLY A 1 220 ? -1.918 -14.247 -44.204 1.00 44.93 220 GLY A CA 1
ATOM 1731 C C . GLY A 1 220 ? -0.933 -14.294 -45.368 1.00 45.20 220 GLY A C 1
ATOM 1732 O O . GLY A 1 220 ? -1.135 -15.047 -46.326 1.00 44.30 220 GLY A O 1
ATOM 1733 N N . GLU A 1 221 ? 0.142 -13.516 -45.280 1.00 44.57 221 GLU A N 1
ATOM 1734 C CA . GLU A 1 221 ? 1.146 -13.464 -46.337 1.00 45.32 221 GLU A CA 1
ATOM 1735 C C . GLU A 1 221 ? 2.271 -14.484 -46.182 1.00 44.04 221 GLU A C 1
ATOM 1736 O O . GLU A 1 221 ? 2.998 -14.762 -47.136 1.00 41.69 221 GLU A O 1
ATOM 1742 N N . THR A 1 222 ? 2.439 -15.019 -44.978 1.00 42.66 222 THR A N 1
ATOM 1743 C CA . THR A 1 222 ? 3.485 -16.006 -44.743 1.00 40.51 222 THR A CA 1
ATOM 1744 C C . THR A 1 222 ? 2.917 -17.167 -43.933 1.00 39.36 222 THR A C 1
ATOM 1745 O O . THR A 1 222 ? 2.165 -16.959 -42.981 1.00 38.40 222 THR A O 1
ATOM 1749 N N . ALA A 1 223 ? 3.282 -18.389 -44.318 1.00 36.26 223 ALA A N 1
ATOM 1750 C CA . ALA A 1 223 ? 2.771 -19.588 -43.669 1.00 34.44 223 ALA A CA 1
ATOM 1751 C C . ALA A 1 223 ? 3.219 -19.814 -42.233 1.00 34.83 223 ALA A C 1
ATOM 1752 O O . ALA A 1 223 ? 2.561 -20.539 -41.489 1.00 34.18 223 ALA A O 1
ATOM 1754 N N . MET A 1 224 ? 4.324 -19.194 -41.838 1.00 34.16 224 MET A N 1
ATOM 1755 C CA . MET A 1 224 ? 4.853 -19.392 -40.498 1.00 34.07 224 MET A CA 1
ATOM 1756 C C . MET A 1 224 ? 5.618 -18.196 -39.987 1.00 34.58 224 MET A C 1
ATOM 1757 O O . MET A 1 224 ? 6.071 -17.348 -40.754 1.00 35.44 224 MET A O 1
ATOM 1762 N N . THR A 1 225 ? 5.787 -18.163 -38.674 1.00 34.66 225 THR A N 1
ATOM 1763 C CA . THR A 1 225 ? 6.563 -17.125 -38.022 1.00 35.08 225 THR A CA 1
ATOM 1764 C C . THR A 1 225 ? 7.074 -17.732 -36.724 1.00 34.20 225 THR A C 1
ATOM 1765 O O . THR A 1 225 ? 6.624 -18.799 -36.304 1.00 33.37 225 THR A O 1
ATOM 1769 N N . ILE A 1 226 ? 8.054 -17.091 -36.111 1.00 32.78 226 ILE A N 1
ATOM 1770 C CA . ILE A 1 226 ? 8.566 -17.583 -34.851 1.00 32.72 226 ILE A CA 1
ATOM 1771 C C . ILE A 1 226 ? 8.308 -16.460 -33.854 1.00 32.79 226 ILE A C 1
ATOM 1772 O O . ILE A 1 226 ? 8.761 -15.334 -34.050 1.00 35.00 226 ILE A O 1
ATOM 1777 N N . ASN A 1 227 ? 7.545 -16.758 -32.807 1.00 33.76 227 ASN A N 1
ATOM 1778 C CA . ASN A 1 227 ? 7.230 -15.752 -31.800 1.00 32.43 227 ASN A CA 1
ATOM 1779 C C . ASN A 1 227 ? 6.796 -16.373 -30.481 1.00 31.17 227 ASN A C 1
ATOM 1780 O O . ASN A 1 227 ? 6.603 -17.590 -30.384 1.00 32.41 227 ASN A O 1
ATOM 1785 N N . GLY A 1 228 ? 6.638 -15.527 -29.468 1.00 32.30 228 GLY A N 1
ATOM 1786 C CA . GLY A 1 228 ? 6.252 -15.995 -28.145 1.00 33.37 228 GLY A CA 1
ATOM 1787 C C . GLY A 1 228 ? 4.791 -15.772 -27.782 1.00 34.48 228 GLY A C 1
ATOM 1788 O O . GLY A 1 228 ? 4.054 -15.169 -28.547 1.00 33.90 228 GLY A O 1
ATOM 1789 N N . PRO A 1 229 ? 4.351 -16.252 -26.610 1.00 35.79 229 PRO A N 1
ATOM 1790 C CA . PRO A 1 229 ? 2.970 -16.127 -26.114 1.00 36.76 229 PRO A CA 1
ATOM 1791 C C . PRO A 1 229 ? 2.406 -14.709 -26.103 1.00 38.95 229 PRO A C 1
ATOM 1792 O O . PRO A 1 229 ? 1.189 -14.522 -26.135 1.00 39.99 229 PRO A O 1
ATOM 1796 N N . TRP A 1 230 ? 3.290 -13.719 -26.080 1.00 38.24 230 TRP A N 1
ATOM 1797 C CA . TRP A 1 230 ? 2.877 -12.322 -26.060 1.00 40.34 230 TRP A CA 1
ATOM 1798 C C . TRP A 1 230 ? 2.271 -11.874 -27.382 1.00 41.74 230 TRP A C 1
ATOM 1799 O O . TRP A 1 230 ? 1.638 -10.821 -27.459 1.00 41.31 230 TRP A O 1
ATOM 1810 N N . ALA A 1 231 ? 2.466 -12.669 -28.425 1.00 41.37 231 ALA A N 1
ATOM 1811 C CA . ALA A 1 231 ? 1.944 -12.316 -29.736 1.00 40.60 231 ALA A CA 1
ATOM 1812 C C . ALA A 1 231 ? 0.620 -13.009 -30.065 1.00 39.80 231 ALA A C 1
ATOM 1813 O O . ALA A 1 231 ? -0.029 -12.666 -31.048 1.00 39.54 231 ALA A O 1
ATOM 1815 N N . TRP A 1 232 ? 0.226 -13.978 -29.246 1.00 38.91 232 TRP A N 1
ATOM 1816 C CA . TRP A 1 232 ? -1.005 -14.720 -29.489 1.00 40.44 232 TRP A CA 1
ATOM 1817 C C . TRP A 1 232 ? -2.280 -13.868 -29.551 1.00 41.38 232 TRP A C 1
ATOM 1818 O O . TRP A 1 232 ? -3.091 -14.056 -30.446 1.00 41.15 232 TRP A O 1
ATOM 1829 N N . SER A 1 233 ? -2.459 -12.929 -28.626 1.00 43.47 233 SER A N 1
ATOM 1830 C CA . SER A 1 233 ? -3.670 -12.105 -28.653 1.00 45.94 233 SER A CA 1
ATOM 1831 C C . SER A 1 233 ? -3.833 -11.342 -29.976 1.00 45.70 233 SER A C 1
ATOM 1832 O O . SER A 1 233 ? -4.950 -11.218 -30.493 1.00 45.71 233 SER A O 1
ATOM 1835 N N . ASN A 1 234 ? -2.736 -10.835 -30.533 1.00 45.79 234 ASN A N 1
ATOM 1836 C CA . ASN A 1 234 ? -2.817 -10.116 -31.806 1.00 47.22 234 ASN A CA 1
ATOM 1837 C C . ASN A 1 234 ? -3.236 -11.043 -32.947 1.00 48.59 234 ASN A C 1
ATOM 1838 O O . ASN A 1 234 ? -3.964 -10.640 -33.857 1.00 49.69 234 ASN A O 1
ATOM 1843 N N . ILE A 1 235 ? -2.773 -12.285 -32.912 1.00 47.64 235 ILE A N 1
ATOM 1844 C CA . ILE A 1 235 ? -3.133 -13.216 -33.968 1.00 47.54 235 ILE A CA 1
ATOM 1845 C C . ILE A 1 235 ? -4.608 -13.607 -33.836 1.00 48.68 235 ILE A C 1
ATOM 1846 O O . ILE A 1 235 ? -5.307 -13.743 -34.840 1.00 47.30 235 ILE A O 1
ATOM 1851 N N . ASP A 1 236 ? -5.073 -13.778 -32.597 1.00 50.49 236 ASP A N 1
ATOM 1852 C CA . ASP A 1 236 ? -6.464 -14.153 -32.343 1.00 52.80 236 ASP A CA 1
ATOM 1853 C C . ASP A 1 236 ? -7.436 -13.178 -33.005 1.00 53.02 236 ASP A C 1
ATOM 1854 O O . ASP A 1 236 ? -8.455 -13.591 -33.562 1.00 53.14 236 ASP A O 1
ATOM 1859 N N . THR A 1 237 ? -7.123 -11.887 -32.946 1.00 52.66 237 THR A N 1
ATOM 1860 C CA . THR A 1 237 ? -7.992 -10.889 -33.548 1.00 53.90 237 THR A CA 1
ATOM 1861 C C . THR A 1 237 ? -7.805 -10.788 -35.066 1.00 54.90 237 THR A C 1
ATOM 1862 O O . THR A 1 237 ? -8.655 -10.230 -35.765 1.00 54.45 237 THR A O 1
ATOM 1866 N N . SER A 1 238 ? -6.699 -11.327 -35.580 1.00 53.53 238 SER A N 1
ATOM 1867 C CA . SER A 1 238 ? -6.445 -11.284 -37.021 1.00 52.07 238 SER A CA 1
ATOM 1868 C C . SER A 1 238 ? -7.339 -12.316 -37.692 1.00 52.06 238 SER A C 1
ATOM 1869 O O . SER A 1 238 ? -7.573 -12.266 -38.902 1.00 51.96 238 SER A O 1
ATOM 1872 N N . LYS A 1 239 ? -7.819 -13.261 -36.893 1.00 51.81 239 LYS A N 1
ATOM 1873 C CA . LYS A 1 239 ? -8.695 -14.319 -37.375 1.00 53.95 239 LYS A CA 1
ATOM 1874 C C . LYS A 1 239 ? -7.980 -15.356 -38.247 1.00 53.18 239 LYS A C 1
ATOM 1875 O O . LYS A 1 239 ? -8.620 -16.240 -38.829 1.00 52.38 239 LYS A O 1
ATOM 1881 N N . VAL A 1 240 ? -6.657 -15.240 -38.345 1.00 49.97 240 VAL A N 1
ATOM 1882 C CA . VAL A 1 240 ? -5.869 -16.203 -39.105 1.00 45.74 240 VAL A CA 1
ATOM 1883 C C . VAL A 1 240 ? -6.017 -17.516 -38.340 1.00 44.11 240 VAL A C 1
ATOM 1884 O O . VAL A 1 240 ? -5.840 -17.547 -37.125 1.00 43.08 240 VAL A O 1
ATOM 1888 N N . ASN A 1 241 ? -6.375 -18.588 -39.033 1.00 42.23 241 ASN A N 1
ATOM 1889 C CA . ASN A 1 241 ? -6.507 -19.881 -38.376 1.00 43.76 241 ASN A CA 1
ATOM 1890 C C . ASN A 1 241 ? -5.081 -20.412 -38.158 1.00 45.03 241 ASN A C 1
ATOM 1891 O O . ASN A 1 241 ? -4.490 -21.010 -39.060 1.00 46.28 241 ASN A O 1
ATOM 1896 N N . TYR A 1 242 ? -4.533 -20.184 -36.964 1.00 43.14 242 TYR A N 1
ATOM 1897 C CA . TYR A 1 242 ? -3.164 -20.606 -36.668 1.00 42.77 242 TYR A CA 1
ATOM 1898 C C . TYR A 1 242 ? -3.012 -21.724 -35.650 1.00 41.82 242 TYR A C 1
ATOM 1899 O O . TYR A 1 242 ? -3.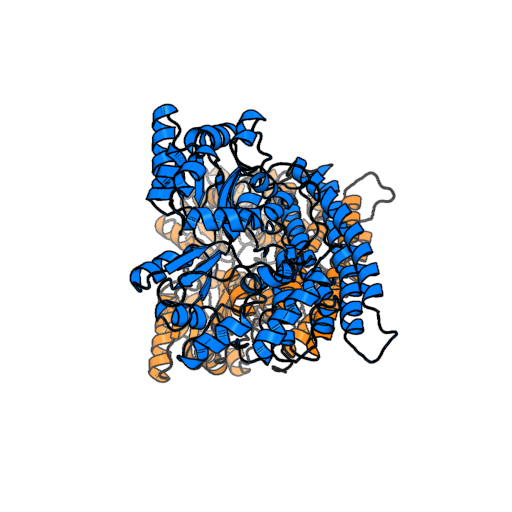957 -22.109 -34.957 1.00 39.57 242 TYR A O 1
ATOM 1908 N N . GLY A 1 243 ? -1.784 -22.225 -35.581 1.00 37.61 243 GLY A N 1
ATOM 1909 C CA . GLY A 1 243 ? -1.423 -23.278 -34.659 1.00 38.96 243 GLY A CA 1
ATOM 1910 C C . GLY A 1 243 ? -0.052 -22.936 -34.095 1.00 38.57 243 GLY A C 1
ATOM 1911 O O . GLY A 1 243 ? 0.671 -22.115 -34.663 1.00 34.56 243 GLY A O 1
ATOM 1912 N N . VAL A 1 244 ? 0.300 -23.551 -32.973 1.00 38.04 244 VAL A N 1
ATOM 1913 C CA . VAL A 1 244 ? 1.587 -23.314 -32.336 1.00 36.70 244 VAL A CA 1
ATOM 1914 C C . VAL A 1 244 ? 2.209 -24.684 -32.124 1.00 37.31 244 VAL A C 1
ATOM 1915 O O . VAL A 1 244 ? 1.558 -25.586 -31.599 1.00 36.32 244 VAL A O 1
ATOM 1919 N N . THR A 1 245 ? 3.464 -24.853 -32.532 1.00 35.53 245 THR A N 1
ATOM 1920 C CA . THR A 1 245 ? 4.092 -26.156 -32.401 1.00 34.29 245 THR A CA 1
ATOM 1921 C C . THR A 1 245 ? 5.603 -26.128 -32.120 1.00 34.19 245 THR A C 1
ATOM 1922 O O . THR A 1 245 ? 6.228 -25.068 -32.010 1.00 31.32 245 THR A O 1
ATOM 1926 N N . VAL A 1 246 ? 6.184 -27.309 -31.984 1.00 33.42 246 VAL A N 1
ATOM 1927 C CA . VAL A 1 246 ? 7.613 -27.408 -31.720 1.00 33.04 246 VAL A CA 1
ATOM 1928 C C . VAL A 1 246 ? 8.428 -26.786 -32.868 1.00 32.42 246 VAL A C 1
ATOM 1929 O O . VAL A 1 246 ? 8.088 -26.929 -34.048 1.00 30.92 246 VAL A O 1
ATOM 1933 N N . LEU A 1 247 ? 9.489 -26.062 -32.523 1.00 31.13 247 LEU A N 1
ATOM 1934 C CA . LEU A 1 247 ? 10.331 -25.454 -33.544 1.00 29.76 247 LEU A CA 1
ATOM 1935 C C . LEU A 1 247 ? 10.917 -26.567 -34.402 1.00 28.98 247 LEU A C 1
ATOM 1936 O O . LEU A 1 247 ? 10.973 -27.712 -33.978 1.00 31.13 247 LEU A O 1
ATOM 1941 N N . PRO A 1 248 ? 11.325 -26.252 -35.635 1.00 28.98 248 PRO A N 1
ATOM 1942 C CA . PRO A 1 248 ? 11.902 -27.282 -36.513 1.00 31.08 248 PRO A CA 1
ATOM 1943 C C . PRO A 1 248 ? 13.300 -27.685 -36.023 1.00 32.24 248 PRO A C 1
ATOM 1944 O O . PRO A 1 248 ? 13.960 -26.915 -35.332 1.00 30.75 248 PRO A O 1
ATOM 1948 N N . THR A 1 249 ? 13.736 -28.888 -36.380 1.00 31.99 249 THR A N 1
ATOM 1949 C CA . THR A 1 249 ? 15.065 -29.361 -35.995 1.00 34.01 249 THR A CA 1
ATOM 1950 C C . THR A 1 249 ? 16.102 -28.889 -37.017 1.00 32.91 249 THR A C 1
ATOM 1951 O O . THR A 1 249 ? 15.762 -28.498 -38.129 1.00 33.28 249 THR A O 1
ATOM 1955 N N . PHE A 1 250 ? 17.371 -28.916 -36.631 1.00 33.77 250 PHE A N 1
ATOM 1956 C CA . PHE A 1 250 ? 18.436 -28.535 -37.542 1.00 34.80 250 PHE A CA 1
ATOM 1957 C C . PHE A 1 250 ? 19.545 -29.563 -37.383 1.00 36.19 250 PHE A C 1
ATOM 1958 O O . PHE A 1 250 ? 20.022 -29.794 -36.280 1.00 33.41 250 PHE A O 1
ATOM 1966 N N . LYS A 1 251 ? 19.945 -30.173 -38.494 1.00 37.55 251 LYS A N 1
ATOM 1967 C CA . LYS A 1 251 ? 20.974 -31.202 -38.478 1.00 40.05 251 LYS A CA 1
ATOM 1968 C C . LYS A 1 251 ? 20.523 -32.262 -37.497 1.00 39.46 251 LYS A C 1
ATOM 1969 O O . LYS A 1 251 ? 21.330 -32.858 -36.795 1.00 42.12 251 LYS A O 1
ATOM 1975 N N . GLY A 1 252 ? 19.208 -32.464 -37.443 1.00 38.16 252 GLY A N 1
ATOM 1976 C CA . GLY A 1 252 ? 18.631 -33.466 -36.569 1.00 37.53 252 GLY A CA 1
ATOM 1977 C C . GLY A 1 252 ? 18.445 -33.096 -35.108 1.00 37.49 252 GLY A C 1
ATOM 1978 O O . GLY A 1 252 ? 17.781 -33.834 -34.383 1.00 37.04 252 GLY A O 1
ATOM 1979 N N . GLN A 1 253 ? 18.997 -31.961 -34.676 1.00 37.05 253 GLN A N 1
ATOM 1980 C CA . GLN A 1 253 ? 18.889 -31.539 -33.274 1.00 36.33 253 GLN A CA 1
ATOM 1981 C C . GLN A 1 253 ? 17.766 -30.525 -33.058 1.00 34.73 253 GLN A C 1
ATOM 1982 O O . GLN A 1 253 ? 17.466 -29.723 -33.940 1.00 37.06 253 GLN A O 1
ATOM 1988 N N . PRO A 1 254 ? 17.143 -30.537 -31.870 1.00 34.42 254 PRO A N 1
ATOM 1989 C CA . PRO A 1 254 ? 16.058 -29.594 -31.577 1.00 33.63 254 PRO A CA 1
ATOM 1990 C C . PRO A 1 254 ? 16.540 -28.146 -31.631 1.00 33.84 254 PRO A C 1
ATOM 1991 O O . PRO A 1 254 ? 17.714 -27.858 -31.334 1.00 31.79 254 PRO A O 1
ATOM 1995 N N . SER A 1 255 ? 15.656 -27.238 -32.032 1.00 30.60 255 SER A N 1
ATOM 1996 C CA . SER A 1 255 ? 16.025 -25.825 -32.028 1.00 31.79 255 SER A CA 1
ATOM 1997 C C . SER A 1 255 ? 16.072 -25.567 -30.531 1.00 32.18 255 SER A C 1
ATOM 1998 O O . SER A 1 255 ? 15.359 -26.235 -29.770 1.00 30.20 255 SER A O 1
ATOM 2001 N N . LYS A 1 256 ? 16.915 -24.636 -30.100 1.00 31.00 256 LYS A N 1
ATOM 2002 C CA . LYS A 1 256 ? 17.060 -24.376 -28.674 1.00 32.70 256 LYS A CA 1
ATOM 2003 C C . LYS A 1 256 ? 16.836 -22.930 -28.326 1.00 32.15 256 LYS A C 1
ATOM 2004 O O . LYS A 1 256 ? 17.778 -22.157 -28.197 1.00 30.95 256 LYS A O 1
ATOM 2010 N N . PRO A 1 257 ? 15.568 -22.541 -28.167 1.00 28.90 257 PRO A N 1
ATOM 2011 C CA . PRO A 1 257 ? 15.292 -21.155 -27.829 1.00 29.65 257 PRO A CA 1
ATOM 2012 C C . PRO A 1 257 ? 15.653 -20.856 -26.375 1.00 29.14 257 PRO A C 1
ATOM 2013 O O . PRO A 1 257 ? 15.731 -21.757 -25.537 1.00 26.21 257 PRO A O 1
ATOM 2017 N N . PHE A 1 258 ? 15.903 -19.586 -26.091 1.00 28.27 258 PHE A N 1
ATOM 2018 C CA . PHE A 1 258 ? 16.190 -19.184 -24.731 1.00 28.13 258 PHE A CA 1
ATOM 2019 C C . PHE A 1 258 ? 14.911 -19.322 -23.924 1.00 30.69 258 PHE A C 1
ATOM 2020 O O . PHE A 1 258 ? 13.809 -19.055 -24.419 1.00 31.02 258 PHE A O 1
ATOM 2028 N N . VAL A 1 259 ? 15.054 -19.743 -22.677 1.00 30.41 259 VAL A N 1
ATOM 2029 C CA . VAL A 1 259 ? 13.910 -19.906 -21.810 1.00 32.24 259 VAL A CA 1
ATOM 2030 C C . VAL A 1 259 ? 13.951 -18.839 -20.722 1.00 31.90 259 VAL A C 1
ATOM 2031 O O . VAL A 1 259 ? 15.010 -18.569 -20.145 1.00 31.39 259 VAL A O 1
ATOM 2035 N N . GLY A 1 260 ? 12.795 -18.227 -20.477 1.00 31.34 260 GLY A N 1
ATOM 2036 C CA . GLY A 1 260 ? 12.660 -17.201 -19.458 1.00 31.97 260 GLY A CA 1
ATOM 2037 C C . GLY A 1 260 ? 11.712 -17.726 -18.394 1.00 32.35 260 GLY A C 1
ATOM 2038 O O . GLY A 1 260 ? 10.592 -18.131 -18.695 1.00 32.73 260 GLY A O 1
ATOM 2039 N N . VAL A 1 261 ? 12.160 -17.740 -17.149 1.00 31.23 261 VAL A N 1
ATOM 2040 C CA . VAL A 1 261 ? 11.331 -18.249 -16.068 1.00 30.47 261 VAL A CA 1
ATOM 2041 C C . VAL A 1 261 ? 10.926 -17.148 -15.101 1.00 30.42 261 VAL A C 1
ATOM 2042 O O . VAL A 1 261 ? 11.771 -16.586 -14.387 1.00 29.89 261 VAL A O 1
ATOM 2046 N N . LEU A 1 262 ? 9.634 -16.825 -15.092 1.00 27.12 262 LEU A N 1
ATOM 2047 C CA . LEU A 1 262 ? 9.135 -15.810 -14.188 1.00 27.81 262 LEU A CA 1
ATOM 2048 C C . LEU A 1 262 ? 9.347 -16.411 -12.809 1.00 27.19 262 LEU A C 1
ATOM 2049 O O . LEU A 1 262 ? 8.940 -17.550 -12.557 1.00 28.99 262 LEU A O 1
ATOM 2054 N N . SER A 1 263 ? 9.986 -15.668 -11.910 1.00 26.33 263 SER A N 1
ATOM 2055 C CA . SER A 1 263 ? 10.270 -16.212 -10.589 1.00 25.80 263 SER A CA 1
ATOM 2056 C C . SER A 1 263 ? 9.978 -15.267 -9.437 1.00 25.99 263 SER A C 1
ATOM 2057 O O . SER A 1 263 ? 9.861 -14.072 -9.633 1.00 29.30 263 SER A O 1
ATOM 2060 N N . ALA A 1 264 ? 9.872 -15.828 -8.236 1.00 28.41 264 ALA A N 1
ATOM 2061 C CA . ALA A 1 264 ? 9.591 -15.069 -7.020 1.00 31.04 264 ALA A CA 1
ATOM 2062 C C . ALA A 1 264 ? 10.734 -15.191 -6.016 1.00 30.84 264 ALA A C 1
ATOM 2063 O O . ALA A 1 264 ? 10.982 -16.268 -5.466 1.00 28.80 264 ALA A O 1
ATOM 2065 N N . GLY A 1 265 ? 11.429 -14.080 -5.796 1.00 32.02 265 GLY A N 1
ATOM 2066 C CA . GLY A 1 265 ? 12.535 -14.060 -4.852 1.00 32.72 265 GLY A CA 1
ATOM 2067 C C . GLY A 1 265 ? 12.164 -13.329 -3.569 1.00 33.23 265 GLY A C 1
ATOM 2068 O O . GLY A 1 265 ? 11.352 -12.395 -3.584 1.00 31.93 265 GLY A O 1
ATOM 2069 N N . ILE A 1 266 ? 12.736 -13.776 -2.455 1.00 32.41 266 ILE A N 1
ATOM 2070 C CA . ILE A 1 266 ? 12.485 -13.168 -1.144 1.00 33.55 266 ILE A CA 1
ATOM 2071 C C . ILE A 1 266 ? 13.612 -12.182 -0.789 1.00 34.87 266 ILE A C 1
ATOM 2072 O O . ILE A 1 266 ? 14.790 -12.554 -0.766 1.00 35.73 266 ILE A O 1
ATOM 2077 N N . ASN A 1 267 ? 13.234 -10.930 -0.533 1.00 36.10 267 ASN A N 1
ATOM 2078 C CA . ASN A 1 267 ? 14.157 -9.845 -0.176 1.00 36.80 267 ASN A CA 1
ATOM 2079 C C . ASN A 1 267 ? 15.021 -10.292 0.992 1.00 38.66 267 ASN A C 1
ATOM 2080 O O . ASN A 1 267 ? 14.506 -10.701 2.035 1.00 38.53 267 ASN A O 1
ATOM 2085 N N . ALA A 1 268 ? 16.336 -10.229 0.823 1.00 40.96 268 ALA A N 1
ATOM 2086 C CA . ALA A 1 268 ? 17.245 -10.634 1.893 1.00 41.84 268 ALA A CA 1
ATOM 2087 C C . ALA A 1 268 ? 17.025 -9.787 3.144 1.00 43.29 268 ALA A C 1
ATOM 2088 O O . ALA A 1 268 ? 17.320 -10.219 4.253 1.00 43.96 268 ALA A O 1
ATOM 2090 N N . ALA A 1 269 ? 16.498 -8.583 2.952 1.00 44.34 269 ALA A N 1
ATOM 2091 C CA . ALA A 1 269 ? 16.251 -7.664 4.056 1.00 47.50 269 ALA A CA 1
ATOM 2092 C C . ALA A 1 269 ? 14.897 -7.894 4.722 1.00 49.04 269 ALA A C 1
ATOM 2093 O O . ALA A 1 269 ? 14.568 -7.242 5.713 1.00 49.93 269 ALA A O 1
ATOM 2095 N N . SER A 1 270 ? 14.119 -8.827 4.187 1.00 49.19 270 SER A N 1
ATOM 2096 C CA . SER A 1 270 ? 12.797 -9.104 4.737 1.00 49.51 270 SER A CA 1
ATOM 2097 C C . SER A 1 270 ? 12.770 -9.810 6.087 1.00 49.44 270 SER A C 1
ATOM 2098 O O . SER A 1 270 ? 13.406 -10.850 6.282 1.00 50.39 270 SER A O 1
ATOM 2101 N N . PRO A 1 271 ? 12.025 -9.242 7.047 1.00 49.36 271 PRO A N 1
ATOM 2102 C CA . PRO A 1 271 ? 11.896 -9.815 8.385 1.00 48.96 271 PRO A CA 1
ATOM 2103 C C . PRO A 1 271 ? 10.762 -10.839 8.382 1.00 49.61 271 PRO A C 1
ATOM 2104 O O . PRO A 1 271 ? 10.450 -11.435 9.412 1.00 48.64 271 PRO A O 1
ATOM 2108 N N . ASN A 1 272 ? 10.164 -11.040 7.205 1.00 48.44 272 ASN A N 1
ATOM 2109 C CA . ASN A 1 272 ? 9.039 -11.965 7.032 1.00 45.52 272 ASN A CA 1
ATOM 2110 C C . ASN A 1 272 ? 9.325 -13.166 6.126 1.00 45.14 272 ASN A C 1
ATOM 2111 O O . ASN A 1 272 ? 8.410 -13.697 5.493 1.00 43.92 272 ASN A O 1
ATOM 2116 N N . LYS A 1 273 ? 10.581 -13.599 6.078 1.00 41.70 273 LYS A N 1
ATOM 2117 C CA . LYS A 1 273 ? 10.968 -14.719 5.233 1.00 42.08 273 LYS A CA 1
ATOM 2118 C C . LYS A 1 273 ? 10.125 -15.980 5.421 1.00 41.08 273 LYS A C 1
ATOM 2119 O O . LYS A 1 273 ? 9.860 -16.685 4.448 1.00 40.31 273 LYS A O 1
ATOM 2125 N N . GLU A 1 274 ? 9.711 -16.272 6.656 1.00 38.77 274 GLU A N 1
ATOM 2126 C CA . GLU A 1 274 ? 8.899 -17.460 6.912 1.00 40.74 274 GLU A CA 1
ATOM 2127 C C . GLU A 1 274 ? 7.470 -17.301 6.356 1.00 39.65 274 GLU A C 1
ATOM 2128 O O . GLU A 1 274 ? 6.883 -18.264 5.853 1.00 37.33 274 GLU A O 1
ATOM 2134 N N . LEU A 1 275 ? 6.917 -16.092 6.460 1.00 38.73 275 LEU A N 1
ATOM 2135 C CA . LEU A 1 275 ? 5.578 -15.814 5.940 1.00 38.29 275 LEU A CA 1
ATOM 2136 C C . LEU A 1 275 ? 5.601 -15.884 4.406 1.00 37.85 275 LEU A C 1
ATOM 2137 O O . LEU A 1 275 ? 4.705 -16.451 3.783 1.00 36.95 275 LEU A O 1
ATOM 2142 N N . ALA A 1 276 ? 6.642 -15.309 3.809 1.00 36.51 276 ALA A N 1
ATOM 2143 C CA . ALA A 1 276 ? 6.793 -15.303 2.362 1.00 33.99 276 ALA A CA 1
ATOM 2144 C C . ALA A 1 276 ? 6.871 -16.734 1.840 1.00 32.83 276 ALA A C 1
ATOM 2145 O O . ALA A 1 276 ? 6.293 -17.051 0.808 1.00 33.65 276 ALA A O 1
ATOM 2147 N N . LYS A 1 277 ? 7.596 -17.591 2.552 1.00 33.89 277 LYS A N 1
ATOM 2148 C CA . LYS A 1 277 ? 7.733 -18.987 2.148 1.00 35.78 277 LYS A CA 1
ATOM 2149 C C . LYS A 1 277 ? 6.372 -19.674 2.185 1.00 36.77 277 LYS A C 1
ATOM 2150 O O . LYS A 1 277 ? 5.978 -20.368 1.241 1.00 34.76 277 LYS A O 1
ATOM 2156 N N . GLU A 1 278 ? 5.669 -19.496 3.295 1.00 36.60 278 GLU A N 1
ATOM 2157 C CA . GLU A 1 278 ? 4.346 -20.081 3.456 1.00 38.36 278 GLU A CA 1
ATOM 2158 C C . GLU A 1 278 ? 3.443 -19.636 2.309 1.00 35.80 278 GLU A C 1
ATOM 2159 O O . GLU A 1 278 ? 2.794 -20.464 1.666 1.00 35.72 278 GLU A O 1
ATOM 2165 N N . PHE A 1 279 ? 3.408 -18.328 2.057 1.00 34.53 279 PHE A N 1
ATOM 2166 C CA . PHE A 1 279 ? 2.574 -17.774 0.994 1.00 34.18 279 PHE A CA 1
ATOM 2167 C C . PHE A 1 279 ? 2.907 -18.347 -0.375 1.00 35.11 279 PHE A C 1
ATOM 2168 O O . PHE A 1 279 ? 2.016 -18.749 -1.129 1.00 32.87 279 PHE A O 1
ATOM 2176 N N . LEU A 1 280 ? 4.199 -18.399 -0.680 1.00 31.79 280 LEU A N 1
ATOM 2177 C CA . LEU A 1 280 ? 4.654 -18.876 -1.969 1.00 32.93 280 LEU A CA 1
ATOM 2178 C C . LEU A 1 280 ? 4.504 -20.371 -2.155 1.00 32.42 280 LEU A C 1
ATOM 2179 O O . LEU A 1 280 ? 4.065 -20.821 -3.203 1.00 34.34 280 LEU A O 1
ATOM 2184 N N . GLU A 1 281 ? 4.853 -21.146 -1.140 1.00 32.40 281 GLU A N 1
ATOM 2185 C CA . GLU A 1 281 ? 4.776 -22.586 -1.281 1.00 35.03 281 GLU A CA 1
ATOM 2186 C C . GLU A 1 281 ? 3.392 -23.192 -1.146 1.00 36.38 281 GLU A C 1
ATOM 2187 O O . GLU A 1 281 ? 3.061 -24.135 -1.863 1.00 35.78 281 GLU A O 1
ATOM 2193 N N . ASN A 1 282 ? 2.568 -22.641 -0.265 1.00 36.37 282 ASN A N 1
ATOM 2194 C CA . ASN A 1 282 ? 1.253 -23.222 -0.044 1.00 37.20 282 ASN A CA 1
ATOM 2195 C C . ASN A 1 282 ? 0.041 -22.435 -0.500 1.00 37.97 282 ASN A C 1
ATOM 2196 O O . ASN A 1 282 ? -1.086 -22.919 -0.385 1.00 38.70 282 ASN A O 1
ATOM 2201 N N . TYR A 1 283 ? 0.252 -21.230 -1.016 1.00 36.92 283 TYR A N 1
ATOM 2202 C CA . TYR A 1 283 ? -0.873 -20.444 -1.491 1.00 37.10 283 TYR A CA 1
ATOM 2203 C C . TYR A 1 283 ? -0.775 -20.111 -2.971 1.00 37.29 283 TYR A C 1
ATOM 2204 O O . TYR A 1 283 ? -1.712 -20.380 -3.722 1.00 36.91 283 TYR A O 1
ATOM 2213 N N . LEU A 1 284 ? 0.354 -19.553 -3.400 1.00 33.66 284 LEU A N 1
ATOM 2214 C CA . LEU A 1 284 ? 0.519 -19.210 -4.807 1.00 33.64 284 LEU A CA 1
ATOM 2215 C C . LEU A 1 284 ? 0.852 -20.430 -5.670 1.00 32.46 284 LEU A C 1
ATOM 2216 O O . LEU A 1 284 ? 0.147 -20.712 -6.635 1.00 32.94 284 LEU A O 1
ATOM 2221 N N . LEU A 1 285 ? 1.912 -21.155 -5.325 1.00 33.56 285 LEU A N 1
ATOM 2222 C CA . LEU A 1 285 ? 2.297 -22.339 -6.094 1.00 33.45 285 LEU A CA 1
ATOM 2223 C C . LEU A 1 285 ? 1.399 -23.559 -5.870 1.00 35.49 285 LEU A C 1
ATOM 2224 O O . LEU A 1 285 ? 1.872 -24.647 -5.509 1.00 32.94 285 LEU A O 1
ATOM 2229 N N . THR A 1 286 ? 0.097 -23.353 -6.073 1.00 36.29 286 THR A N 1
ATOM 2230 C CA . THR A 1 286 ? -0.915 -24.410 -5.968 1.00 37.24 286 THR A CA 1
ATOM 2231 C C . THR A 1 286 ? -1.769 -24.243 -7.232 1.00 37.45 286 THR A C 1
ATOM 2232 O O . THR A 1 286 ? -1.716 -23.193 -7.876 1.00 37.10 286 THR A O 1
ATOM 2236 N N . ASP A 1 287 ? -2.554 -25.255 -7.595 1.00 38.96 287 ASP A N 1
ATOM 2237 C CA . ASP A 1 287 ? -3.391 -25.134 -8.786 1.00 39.88 287 ASP A CA 1
ATOM 2238 C C . ASP A 1 287 ? -4.294 -23.918 -8.641 1.00 40.00 287 ASP A C 1
ATOM 2239 O O . ASP A 1 287 ? -4.467 -23.134 -9.580 1.00 37.77 287 ASP A O 1
ATOM 2244 N N . GLU A 1 288 ? -4.848 -23.749 -7.447 1.00 41.37 288 GLU A N 1
ATOM 2245 C CA . GLU A 1 288 ? -5.743 -22.632 -7.185 1.00 43.01 288 GLU A CA 1
ATOM 2246 C C . GLU A 1 288 ? -5.048 -21.283 -7.223 1.00 41.78 288 GLU A C 1
ATOM 2247 O O . GLU A 1 288 ? -5.584 -20.316 -7.763 1.00 41.05 288 GLU A O 1
ATOM 2253 N N . GLY A 1 289 ? -3.848 -21.215 -6.660 1.00 41.42 289 GLY A N 1
ATOM 2254 C CA . GLY A 1 289 ? -3.124 -19.960 -6.673 1.00 37.46 289 GLY A CA 1
ATOM 2255 C C . GLY A 1 289 ? -2.774 -19.542 -8.085 1.00 36.72 289 GLY A C 1
ATOM 2256 O O . GLY A 1 289 ? -3.034 -18.411 -8.488 1.00 36.92 289 GLY A O 1
ATOM 2257 N N . LEU A 1 290 ? -2.184 -20.454 -8.850 1.00 38.23 290 LEU A N 1
ATOM 2258 C CA . LEU A 1 290 ? -1.786 -20.139 -10.219 1.00 38.68 290 LEU A CA 1
ATOM 2259 C C . LEU A 1 290 ? -2.997 -19.907 -11.113 1.00 39.60 290 LEU A C 1
ATOM 2260 O O . LEU A 1 290 ? -2.979 -19.035 -11.985 1.00 37.88 290 LEU A O 1
ATOM 2265 N N . GLU A 1 291 ? -4.050 -20.687 -10.893 1.00 41.17 291 GLU A N 1
ATOM 2266 C CA . GLU A 1 291 ? -5.269 -20.523 -11.670 1.00 41.95 291 GLU A CA 1
ATOM 2267 C C . GLU A 1 291 ? -5.783 -19.087 -11.531 1.00 41.13 291 GLU A C 1
ATOM 2268 O O . GLU A 1 291 ? -6.143 -18.449 -12.523 1.00 42.48 291 GLU A O 1
ATOM 2274 N N . ALA A 1 292 ? -5.804 -18.566 -10.307 1.00 39.39 292 ALA A N 1
ATOM 2275 C CA . ALA A 1 292 ? -6.282 -17.204 -10.087 1.00 38.08 292 ALA A CA 1
ATOM 2276 C C . ALA A 1 292 ? -5.445 -16.171 -10.835 1.00 40.29 292 ALA A C 1
ATOM 2277 O O . ALA A 1 292 ? -5.979 -15.209 -11.394 1.00 41.93 292 ALA A O 1
ATOM 2279 N N . VAL A 1 293 ? -4.130 -16.358 -10.828 1.00 37.01 293 VAL A N 1
ATOM 2280 C CA . VAL A 1 293 ? -3.233 -15.440 -11.514 1.00 36.92 293 VAL A CA 1
ATOM 2281 C C . VAL A 1 293 ? -3.444 -15.571 -13.022 1.00 37.57 293 VAL A C 1
ATOM 2282 O O . VAL A 1 293 ? -3.576 -14.576 -13.734 1.00 36.41 293 VAL A O 1
ATOM 2286 N N . ASN A 1 294 ? -3.490 -16.812 -13.493 1.00 38.80 294 ASN A N 1
ATOM 2287 C CA . ASN A 1 294 ? -3.668 -17.096 -14.910 1.00 42.95 294 ASN A CA 1
ATOM 2288 C C . ASN A 1 294 ? -4.974 -16.537 -15.500 1.00 46.49 294 ASN A C 1
ATOM 2289 O O . ASN A 1 294 ? -4.979 -16.040 -16.628 1.00 47.45 294 ASN A O 1
ATOM 2294 N N . LYS A 1 295 ? -6.075 -16.613 -14.755 1.00 47.98 295 LYS A N 1
ATOM 2295 C CA . LYS A 1 295 ? -7.339 -16.080 -15.267 1.00 52.36 295 LYS A CA 1
ATOM 2296 C C . LYS A 1 295 ? -7.281 -14.567 -15.461 1.00 52.00 295 LYS A C 1
ATOM 2297 O O . LYS A 1 295 ? -7.935 -14.029 -16.348 1.00 53.42 295 LYS A O 1
ATOM 2303 N N . ASP A 1 296 ? -6.495 -13.884 -14.635 1.00 51.59 296 ASP A N 1
ATOM 2304 C CA . ASP A 1 296 ? -6.347 -12.438 -14.748 1.00 50.84 296 ASP A CA 1
ATOM 2305 C C . ASP A 1 296 ? -5.430 -12.079 -15.935 1.00 51.83 296 ASP A C 1
ATOM 2306 O O . ASP A 1 296 ? -5.737 -11.180 -16.718 1.00 50.86 296 ASP A O 1
ATOM 2311 N N . LYS A 1 297 ? -4.309 -12.788 -16.055 1.00 51.71 297 LYS A N 1
ATOM 2312 C CA . LYS A 1 297 ? -3.347 -12.590 -17.143 1.00 50.33 297 LYS A CA 1
ATOM 2313 C C . LYS A 1 297 ? -2.667 -13.933 -17.369 1.00 49.84 297 LYS A C 1
ATOM 2314 O O . LYS A 1 297 ? -1.971 -14.437 -16.491 1.00 48.63 297 LYS A O 1
ATOM 2320 N N . PRO A 1 298 ? -2.858 -14.532 -18.553 1.00 48.84 298 PRO A N 1
ATOM 2321 C CA . PRO A 1 298 ? -2.250 -15.830 -18.854 1.00 48.06 298 PRO A CA 1
ATOM 2322 C C . PRO A 1 298 ? -0.766 -15.887 -18.495 1.00 46.49 298 PRO A C 1
ATOM 2323 O O . PRO A 1 298 ? -0.004 -14.981 -18.829 1.00 45.85 298 PRO A O 1
ATOM 2327 N N . LEU A 1 299 ? -0.374 -16.946 -17.797 1.00 44.39 299 LEU A N 1
ATOM 2328 C CA . LEU A 1 299 ? 1.018 -17.142 -17.398 1.00 43.58 299 LEU A CA 1
ATOM 2329 C C . LEU A 1 299 ? 1.755 -17.949 -18.466 1.00 42.58 299 LEU A C 1
ATOM 2330 O O . LEU A 1 299 ? 2.981 -18.034 -18.453 1.00 41.92 299 LEU A O 1
ATOM 2335 N N . GLY A 1 300 ? 1.000 -18.535 -19.390 1.00 40.67 300 GLY A N 1
ATOM 2336 C CA . GLY A 1 300 ? 1.602 -19.359 -20.425 1.00 39.09 300 GLY A CA 1
ATOM 2337 C C . GLY A 1 300 ? 1.796 -20.728 -19.803 1.00 39.83 300 GLY A C 1
ATOM 2338 O O . GLY A 1 300 ? 0.859 -21.266 -19.213 1.00 39.52 300 GLY A O 1
ATOM 2339 N N . ALA A 1 301 ? 2.990 -21.305 -19.930 1.00 36.36 301 ALA A N 1
ATOM 2340 C CA . ALA A 1 301 ? 3.245 -22.596 -19.305 1.00 37.09 301 ALA A CA 1
ATOM 2341 C C . ALA A 1 301 ? 3.697 -22.266 -17.876 1.00 37.17 301 ALA A C 1
ATOM 2342 O O . ALA A 1 301 ? 4.286 -21.209 -17.635 1.00 37.75 301 ALA A O 1
ATOM 2344 N N . VAL A 1 302 ? 3.406 -23.141 -16.924 1.00 36.02 302 VAL A N 1
ATOM 2345 C CA . VAL A 1 302 ? 3.801 -22.887 -15.542 1.00 35.84 302 VAL A CA 1
ATOM 2346 C C . VAL A 1 302 ? 4.792 -23.934 -15.072 1.00 36.42 302 VAL A C 1
ATOM 2347 O O . VAL A 1 302 ? 4.927 -24.986 -15.687 1.00 34.55 302 VAL A O 1
ATOM 2351 N N . ALA A 1 303 ? 5.473 -23.641 -13.969 1.00 35.53 303 ALA A N 1
ATOM 2352 C CA . ALA A 1 303 ? 6.467 -24.552 -13.420 1.00 35.53 303 ALA A CA 1
ATOM 2353 C C . ALA A 1 303 ? 5.854 -25.683 -12.601 1.00 34.34 303 ALA A C 1
ATOM 2354 O O . ALA A 1 303 ? 6.441 -26.753 -12.483 1.00 32.47 303 ALA A O 1
ATOM 2356 N N . LEU A 1 304 ? 4.673 -25.446 -12.046 1.00 36.24 304 LEU A N 1
ATOM 2357 C CA . LEU A 1 304 ? 3.996 -26.447 -11.222 1.00 36.70 304 LEU A CA 1
ATOM 2358 C C . LEU A 1 304 ? 3.471 -27.588 -12.083 1.00 36.90 304 LEU A C 1
ATOM 2359 O O . LEU A 1 304 ? 2.576 -27.382 -12.891 1.00 40.18 304 LEU A O 1
ATOM 2364 N N . LYS A 1 305 ? 4.014 -28.790 -11.899 1.00 38.24 305 LYS A N 1
ATOM 2365 C CA . LYS A 1 305 ? 3.604 -29.959 -12.686 1.00 40.27 305 LYS A CA 1
ATOM 2366 C C . LYS A 1 305 ? 2.091 -30.199 -12.738 1.00 41.56 305 LYS A C 1
ATOM 2367 O O . LYS A 1 305 ? 1.514 -30.332 -13.813 1.00 42.80 305 LYS A O 1
ATOM 2373 N N . SER A 1 306 ? 1.455 -30.255 -11.577 1.00 41.65 306 SER A N 1
ATOM 2374 C CA . SER A 1 306 ? 0.019 -30.505 -11.500 1.00 42.06 306 SER A CA 1
ATOM 2375 C C . SER A 1 306 ? -0.818 -29.535 -12.340 1.00 40.88 306 SER A C 1
ATOM 2376 O O . SER A 1 306 ? -1.725 -29.947 -13.060 1.00 40.27 306 SER A O 1
ATOM 2379 N N . TYR A 1 307 ? -0.512 -28.246 -12.262 1.00 39.47 307 TYR A N 1
ATOM 2380 C CA . TYR A 1 307 ? -1.285 -27.265 -13.012 1.00 37.96 307 TYR A CA 1
ATOM 2381 C C . TYR A 1 307 ? -0.928 -27.174 -14.501 1.00 39.47 307 TYR A C 1
ATOM 2382 O O . TYR A 1 307 ? -1.800 -26.901 -15.329 1.00 36.89 307 TYR A O 1
ATOM 2391 N N . GLU A 1 308 ? 0.343 -27.395 -14.844 1.00 39.14 308 GLU A N 1
ATOM 2392 C CA . GLU A 1 308 ? 0.761 -27.351 -16.249 1.00 40.41 308 GLU A CA 1
ATOM 2393 C C . GLU A 1 308 ? 0.104 -28.513 -16.993 1.00 39.14 308 GLU A C 1
ATOM 2394 O O . GLU A 1 308 ? -0.313 -28.363 -18.133 1.00 38.70 308 GLU A O 1
ATOM 2400 N N . GLU A 1 309 ? 0.038 -29.677 -16.349 1.00 41.34 309 GLU A N 1
ATOM 2401 C CA . GLU A 1 309 ? -0.595 -30.840 -16.966 1.00 44.38 309 GLU A CA 1
ATOM 2402 C C . GLU A 1 309 ? -1.989 -30.436 -17.415 1.00 43.89 309 GLU A C 1
ATOM 2403 O O . GLU A 1 309 ? -2.455 -30.857 -18.472 1.00 44.23 309 GLU A O 1
ATOM 2409 N N . GLU A 1 310 ? -2.632 -29.605 -16.603 1.00 43.59 310 GLU A N 1
ATOM 2410 C CA . GLU A 1 310 ? -3.961 -29.095 -16.890 1.00 46.02 310 GLU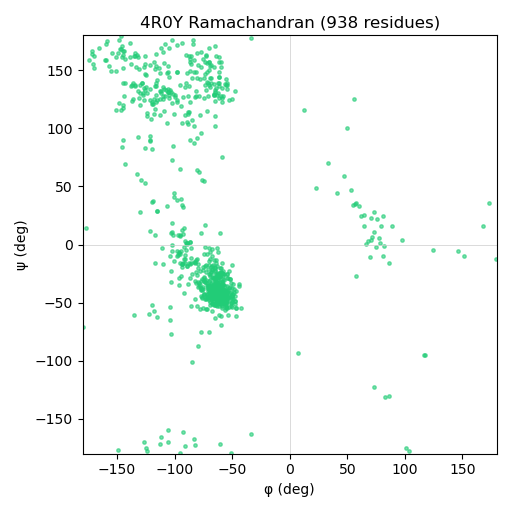 A CA 1
ATOM 2411 C C . GLU A 1 310 ? -3.847 -28.063 -18.019 1.00 46.40 310 GLU A C 1
ATOM 2412 O O . GLU A 1 310 ? -4.496 -28.201 -19.058 1.00 47.77 310 GLU A O 1
ATOM 2418 N N . LEU A 1 311 ? -3.011 -27.042 -17.830 1.00 43.25 311 LEU A N 1
ATOM 2419 C CA . LEU A 1 311 ? -2.847 -26.005 -18.851 1.00 42.20 311 LEU A CA 1
ATOM 2420 C C . LEU A 1 311 ? -2.420 -26.539 -20.218 1.00 40.58 311 LEU A C 1
ATOM 2421 O O . LEU A 1 311 ? -2.768 -25.960 -21.235 1.00 40.18 311 LEU A O 1
ATOM 2426 N N . ALA A 1 312 ? -1.670 -27.638 -20.240 1.00 42.35 312 ALA A N 1
ATOM 2427 C CA . ALA A 1 312 ? -1.195 -28.206 -21.499 1.00 43.16 312 ALA A CA 1
ATOM 2428 C C . ALA A 1 312 ? -2.303 -28.830 -22.342 1.00 44.96 312 ALA A C 1
ATOM 2429 O O . ALA A 1 312 ? -2.046 -29.298 -23.453 1.00 44.89 312 ALA A O 1
ATOM 2431 N N . LYS A 1 313 ? -3.531 -28.844 -21.827 1.00 45.31 313 LYS A N 1
ATOM 2432 C CA . LYS A 1 313 ? -4.642 -29.386 -22.604 1.00 45.49 313 LYS A CA 1
ATOM 2433 C C . LYS A 1 313 ? -4.740 -28.491 -23.836 1.00 44.82 313 LYS A C 1
ATOM 2434 O O . LYS A 1 313 ? -5.254 -28.904 -24.875 1.00 44.54 313 LYS A O 1
ATOM 2440 N N . ASP A 1 314 ? -4.245 -27.260 -23.698 1.00 44.40 314 ASP A N 1
ATOM 2441 C CA . ASP A 1 314 ? -4.208 -26.282 -24.794 1.00 43.63 314 ASP A CA 1
ATOM 2442 C C . ASP A 1 314 ? -2.892 -26.528 -25.527 1.00 43.92 314 ASP A C 1
ATOM 2443 O O . ASP A 1 314 ? -1.812 -26.284 -24.972 1.00 42.60 314 ASP A O 1
ATOM 2448 N N . PRO A 1 315 ? -2.963 -26.985 -26.791 1.00 43.55 315 PRO A N 1
ATOM 2449 C CA . PRO A 1 315 ? -1.792 -27.284 -27.628 1.00 40.27 315 PRO A CA 1
ATOM 2450 C C . PRO A 1 315 ? -0.720 -26.205 -27.709 1.00 38.79 315 PRO A C 1
ATOM 2451 O O . PRO A 1 315 ? 0.460 -26.524 -27.821 1.00 38.82 315 PRO A O 1
ATOM 2455 N N . ARG A 1 316 ? -1.131 -24.943 -27.662 1.00 35.74 316 ARG A N 1
ATOM 2456 C CA . ARG A 1 316 ? -0.200 -23.822 -27.725 1.00 37.26 316 ARG A CA 1
ATOM 2457 C C . ARG A 1 316 ? 0.693 -23.798 -26.487 1.00 37.44 316 ARG A C 1
ATOM 2458 O O . ARG A 1 316 ? 1.900 -23.571 -26.589 1.00 37.01 316 ARG A O 1
ATOM 2466 N N . ILE A 1 317 ? 0.090 -24.040 -25.324 1.00 37.38 317 ILE A N 1
ATOM 2467 C CA . ILE A 1 317 ? 0.821 -24.069 -24.064 1.00 35.88 317 ILE A CA 1
ATOM 2468 C C . ILE A 1 317 ? 1.697 -25.308 -24.092 1.00 37.87 317 ILE A C 1
ATOM 2469 O O . ILE A 1 317 ? 2.851 -25.292 -23.635 1.00 32.35 317 ILE A O 1
ATOM 2474 N N . ALA A 1 318 ? 1.133 -26.385 -24.634 1.00 35.15 318 ALA A N 1
ATOM 2475 C CA . ALA A 1 318 ? 1.857 -27.635 -24.750 1.00 36.55 318 ALA A CA 1
ATOM 2476 C C . ALA A 1 318 ? 3.113 -27.408 -25.588 1.00 35.05 318 ALA A C 1
ATOM 2477 O O . ALA A 1 318 ? 4.188 -27.899 -25.240 1.00 33.50 318 ALA A O 1
ATOM 2479 N N . ALA A 1 319 ? 2.969 -26.657 -26.684 1.00 34.98 319 ALA A N 1
ATOM 2480 C CA . ALA A 1 319 ? 4.088 -26.366 -27.572 1.00 36.20 319 ALA A CA 1
ATOM 2481 C C . ALA A 1 319 ? 5.141 -25.529 -26.863 1.00 34.37 319 ALA A C 1
ATOM 2482 O O . ALA A 1 319 ? 6.338 -25.816 -26.967 1.00 35.79 319 ALA A O 1
ATOM 2484 N N . THR A 1 320 ? 4.692 -24.490 -26.162 1.00 33.61 320 THR A N 1
ATOM 2485 C CA . THR A 1 320 ? 5.587 -23.614 -25.409 1.00 32.73 320 THR A CA 1
ATOM 2486 C C . THR A 1 320 ? 6.439 -24.422 -24.440 1.00 33.67 320 THR A C 1
ATOM 2487 O O . THR A 1 320 ? 7.672 -24.267 -24.387 1.00 29.18 320 THR A O 1
ATOM 2491 N N . MET A 1 321 ? 5.790 -25.301 -23.685 1.00 31.22 321 MET A N 1
ATOM 2492 C CA . MET A 1 321 ? 6.515 -26.102 -22.719 1.00 34.56 321 MET A CA 1
ATOM 2493 C C . MET A 1 321 ? 7.481 -27.056 -23.411 1.00 34.77 321 MET A C 1
ATOM 2494 O O . MET A 1 321 ? 8.601 -27.252 -22.941 1.00 31.14 321 MET A O 1
ATOM 2499 N N . GLU A 1 322 ? 7.053 -27.641 -24.528 1.00 34.44 322 GLU A N 1
ATOM 2500 C CA . GLU A 1 322 ? 7.913 -28.548 -25.273 1.00 36.33 322 GLU A CA 1
ATOM 2501 C C . GLU A 1 322 ? 9.166 -27.804 -25.739 1.00 35.54 322 GLU A C 1
ATOM 2502 O O . GLU A 1 322 ? 10.289 -28.286 -25.559 1.00 33.13 322 GLU A O 1
ATOM 2508 N N . ASN A 1 323 ? 8.973 -26.634 -26.347 1.00 33.62 323 ASN A N 1
ATOM 2509 C CA . ASN A 1 323 ? 10.103 -25.848 -26.805 1.00 34.07 323 ASN A CA 1
ATOM 2510 C C . ASN A 1 323 ? 10.970 -25.421 -25.623 1.00 33.74 323 ASN A C 1
ATOM 2511 O O . ASN A 1 323 ? 12.200 -25.421 -25.711 1.00 32.40 323 ASN A O 1
ATOM 2516 N N . ALA A 1 324 ? 10.336 -25.061 -24.515 1.00 32.96 324 ALA A N 1
ATOM 2517 C CA . ALA A 1 324 ? 11.093 -24.645 -23.341 1.00 34.47 324 ALA A CA 1
ATOM 2518 C C . ALA A 1 324 ? 11.969 -25.776 -22.794 1.00 35.81 324 ALA A C 1
ATOM 2519 O O . ALA A 1 324 ? 13.091 -25.532 -22.353 1.00 33.67 324 ALA A O 1
ATOM 2521 N N . GLN A 1 325 ? 11.474 -27.011 -22.823 1.00 36.37 325 GLN A N 1
ATOM 2522 C CA . GLN A 1 325 ? 12.268 -28.119 -22.302 1.00 36.53 325 GLN A CA 1
ATOM 2523 C C . GLN A 1 325 ? 13.413 -28.498 -23.231 1.00 37.54 325 GLN A C 1
ATOM 2524 O O . GLN A 1 325 ? 14.365 -29.159 -22.818 1.00 35.47 325 GLN A O 1
ATOM 2530 N N . LYS A 1 326 ? 13.323 -28.077 -24.490 1.00 36.10 326 LYS A N 1
ATOM 2531 C CA . LYS A 1 326 ? 14.372 -28.368 -25.447 1.00 36.48 326 LYS A CA 1
ATOM 2532 C C . LYS A 1 326 ? 15.317 -27.182 -25.545 1.00 37.17 326 LYS A C 1
ATOM 2533 O O . LYS A 1 326 ? 16.374 -27.275 -26.169 1.00 35.10 326 LYS A O 1
ATOM 2539 N N . GLY A 1 327 ? 14.927 -26.076 -24.916 1.00 35.88 327 GLY A N 1
ATOM 2540 C CA . GLY A 1 327 ? 15.721 -24.865 -24.977 1.00 37.09 327 GLY A CA 1
ATOM 2541 C C . GLY A 1 327 ? 16.892 -24.710 -24.027 1.00 36.48 327 GLY A C 1
ATOM 2542 O O . GLY A 1 327 ? 17.339 -25.654 -23.378 1.00 33.69 327 GLY A O 1
ATOM 2543 N N . GLU A 1 328 ? 17.386 -23.479 -23.965 1.00 35.28 328 GLU A N 1
ATOM 2544 C CA . GLU A 1 328 ? 18.511 -23.119 -23.120 1.00 34.30 328 GLU A CA 1
ATOM 2545 C C . GLU A 1 328 ? 18.009 -22.090 -22.118 1.00 32.35 328 GLU A C 1
ATOM 2546 O O . GLU A 1 328 ? 17.429 -21.069 -22.502 1.00 32.22 328 GLU A O 1
ATOM 2552 N N . ILE A 1 329 ? 18.204 -22.359 -20.836 1.00 30.91 329 ILE A N 1
ATOM 2553 C CA . ILE A 1 329 ? 17.801 -21.398 -19.813 1.00 30.52 329 ILE A CA 1
ATOM 2554 C C . ILE A 1 329 ? 18.666 -20.155 -20.016 1.00 31.62 329 ILE A C 1
ATOM 2555 O O . ILE A 1 329 ? 19.880 -20.266 -20.166 1.00 28.18 329 ILE A O 1
ATOM 2560 N N . MET A 1 330 ? 18.056 -18.975 -20.022 1.00 29.21 330 MET A N 1
ATOM 2561 C CA . MET A 1 330 ? 18.835 -17.754 -20.197 1.00 32.67 330 MET A CA 1
ATOM 2562 C C . MET A 1 330 ? 19.765 -17.564 -18.999 1.00 32.83 330 MET A C 1
ATOM 2563 O O . MET A 1 330 ? 19.328 -17.614 -17.845 1.00 32.09 330 MET A O 1
ATOM 2568 N N . PRO A 1 331 ? 21.069 -17.349 -19.251 1.00 31.67 331 PRO A N 1
ATOM 2569 C CA . PRO A 1 331 ? 21.971 -17.166 -18.114 1.00 30.20 331 PRO A CA 1
ATOM 2570 C C . PRO A 1 331 ? 21.463 -16.024 -17.231 1.00 29.92 331 PRO A C 1
ATOM 2571 O O . PRO A 1 331 ? 21.042 -14.981 -17.740 1.00 31.53 331 PRO A O 1
ATOM 2575 N N . ASN A 1 332 ? 21.506 -16.224 -15.921 1.00 30.61 332 ASN A N 1
ATOM 2576 C CA . ASN A 1 332 ? 21.011 -15.225 -14.979 1.00 34.12 332 ASN A CA 1
ATOM 2577 C C . ASN A 1 332 ? 22.095 -14.286 -14.456 1.00 36.43 332 ASN A C 1
ATOM 2578 O O . ASN A 1 332 ? 22.075 -13.914 -13.288 1.00 41.36 332 ASN A O 1
ATOM 2583 N N . ILE A 1 333 ? 23.017 -13.890 -15.331 1.00 35.74 333 ILE A N 1
ATOM 2584 C CA . ILE A 1 333 ? 24.124 -13.016 -14.960 1.00 38.42 333 ILE A CA 1
ATOM 2585 C C . ILE A 1 333 ? 24.188 -11.759 -15.827 1.00 38.53 333 ILE A C 1
ATOM 2586 O O . ILE A 1 333 ? 23.883 -11.792 -17.018 1.00 37.86 333 ILE A O 1
ATOM 2591 N N . PRO A 1 334 ? 24.607 -10.630 -15.235 1.00 39.41 334 PRO A N 1
ATOM 2592 C CA . PRO A 1 334 ? 24.708 -9.364 -15.967 1.00 40.05 334 PRO A CA 1
ATOM 2593 C C . PRO A 1 334 ? 25.545 -9.348 -17.248 1.00 39.51 334 PRO A C 1
ATOM 2594 O O . PRO A 1 334 ? 25.297 -8.526 -18.121 1.00 37.04 334 PRO A O 1
ATOM 2598 N N . GLN A 1 335 ? 26.519 -10.249 -17.370 1.00 39.30 335 GLN A N 1
ATOM 2599 C CA . GLN A 1 335 ? 27.365 -10.282 -18.561 1.00 40.21 335 GLN A CA 1
ATOM 2600 C C . GLN A 1 335 ? 26.643 -10.701 -19.823 1.00 39.70 335 GLN A C 1
ATOM 2601 O O . GLN A 1 335 ? 27.239 -10.720 -20.900 1.00 39.72 335 GLN A O 1
ATOM 2607 N N . MET A 1 336 ? 25.366 -11.058 -19.703 1.00 40.22 336 MET A N 1
ATOM 2608 C CA . MET A 1 336 ? 24.597 -11.425 -20.882 1.00 38.13 336 MET A CA 1
ATOM 2609 C C . MET A 1 336 ? 24.412 -10.169 -21.747 1.00 38.22 336 MET A C 1
ATOM 2610 O O . MET A 1 336 ? 24.168 -10.260 -22.954 1.00 34.91 336 MET A O 1
ATOM 2615 N N . SER A 1 337 ? 24.541 -8.995 -21.130 1.00 38.74 337 SER A N 1
ATOM 2616 C CA . SER A 1 337 ? 24.396 -7.745 -21.873 1.00 41.48 337 SER A CA 1
ATOM 2617 C C . SER A 1 337 ? 25.420 -7.769 -22.997 1.00 41.98 337 SER A C 1
ATOM 2618 O O . SER A 1 337 ? 25.125 -7.412 -24.137 1.00 41.94 337 SER A O 1
ATOM 2621 N N . ALA A 1 338 ? 26.633 -8.200 -22.670 1.00 42.95 338 ALA A N 1
ATOM 2622 C CA . ALA A 1 338 ? 27.685 -8.285 -23.667 1.00 43.43 338 ALA A CA 1
ATOM 2623 C C . ALA A 1 338 ? 27.288 -9.289 -24.751 1.00 43.17 338 ALA A C 1
ATOM 2624 O O . ALA A 1 338 ? 27.455 -9.028 -25.946 1.00 43.55 338 ALA A O 1
ATOM 2626 N N . PHE A 1 339 ? 26.753 -10.436 -24.331 1.00 43.74 339 PHE A N 1
ATOM 2627 C CA . PHE A 1 339 ? 26.327 -11.476 -25.269 1.00 41.86 339 PHE A CA 1
ATOM 2628 C C . PHE A 1 339 ? 25.301 -10.940 -26.267 1.00 40.91 339 PHE A C 1
ATOM 2629 O O . PHE A 1 339 ? 25.444 -11.121 -27.472 1.00 39.52 339 PHE A O 1
ATOM 2637 N N . TRP A 1 340 ? 24.263 -10.284 -25.757 1.00 41.52 340 TRP A N 1
ATOM 2638 C CA . TRP A 1 340 ? 23.219 -9.743 -26.611 1.00 41.68 340 TRP A CA 1
ATOM 2639 C C . TRP A 1 340 ? 23.797 -8.787 -27.642 1.00 43.58 340 TRP A C 1
ATOM 2640 O O . TRP A 1 340 ? 23.533 -8.911 -28.832 1.00 42.65 340 TRP A O 1
ATOM 2651 N N . TYR A 1 341 ? 24.597 -7.837 -27.175 1.00 45.59 341 TYR A N 1
ATOM 2652 C CA . TYR A 1 341 ? 25.193 -6.856 -28.068 1.00 47.05 341 TYR A CA 1
ATOM 2653 C C . TYR A 1 341 ? 26.066 -7.503 -29.131 1.00 44.63 341 TYR A C 1
ATOM 2654 O O . TYR A 1 341 ? 25.911 -7.214 -30.310 1.00 44.49 341 TYR A O 1
ATOM 2663 N N . ALA A 1 342 ? 26.963 -8.395 -28.724 1.00 44.93 342 ALA A N 1
ATOM 2664 C CA . ALA A 1 342 ? 27.859 -9.049 -29.678 1.00 44.29 342 ALA A CA 1
ATOM 2665 C C . ALA A 1 342 ? 27.145 -9.936 -30.689 1.00 43.85 342 ALA A C 1
ATOM 2666 O O . ALA A 1 342 ? 27.352 -9.806 -31.897 1.00 42.56 342 ALA A O 1
ATOM 2668 N N . VAL A 1 343 ? 26.308 -10.846 -30.206 1.00 45.23 343 VAL A N 1
ATOM 2669 C CA . VAL A 1 343 ? 25.593 -11.740 -31.113 1.00 46.20 343 VAL A CA 1
ATOM 2670 C C . VAL A 1 343 ? 24.751 -10.964 -32.116 1.00 45.78 343 VAL A C 1
ATOM 2671 O O . VAL A 1 343 ? 24.689 -11.326 -33.283 1.00 44.17 343 VAL A O 1
ATOM 2675 N N . ARG A 1 344 ? 24.108 -9.895 -31.659 1.00 47.97 344 ARG A N 1
ATOM 2676 C CA . ARG A 1 344 ? 23.294 -9.082 -32.553 1.00 50.92 344 ARG A CA 1
ATOM 2677 C C . ARG A 1 344 ? 24.166 -8.592 -33.700 1.00 51.16 344 ARG A C 1
ATOM 2678 O O . ARG A 1 344 ? 23.826 -8.754 -34.871 1.00 50.42 344 ARG A O 1
ATOM 2686 N N . THR A 1 345 ? 25.302 -7.999 -33.352 1.00 51.36 345 THR A N 1
ATOM 2687 C CA . THR A 1 345 ? 26.237 -7.496 -34.347 1.00 50.55 345 THR A CA 1
ATOM 2688 C C . THR A 1 345 ? 26.679 -8.605 -35.294 1.00 50.25 345 THR A C 1
ATOM 2689 O O . THR A 1 345 ? 26.652 -8.434 -36.513 1.00 48.80 345 THR A O 1
ATOM 2693 N N . ALA A 1 346 ? 27.071 -9.744 -34.725 1.00 50.23 346 ALA A N 1
ATOM 2694 C CA . ALA A 1 346 ? 27.528 -10.891 -35.506 1.00 50.01 346 ALA A CA 1
ATOM 2695 C C . ALA A 1 346 ? 26.524 -11.296 -36.575 1.00 52.16 346 ALA A C 1
ATOM 2696 O O . ALA A 1 346 ? 26.899 -11.557 -37.723 1.00 51.73 346 ALA A O 1
ATOM 2698 N N . VAL A 1 347 ? 25.250 -11.354 -36.194 1.00 51.77 347 VAL A N 1
ATOM 2699 C CA . VAL A 1 347 ? 24.197 -11.724 -37.128 1.00 52.52 347 VAL A CA 1
ATOM 2700 C C . VAL A 1 347 ? 24.007 -10.623 -38.168 1.00 53.45 347 VAL A C 1
ATOM 2701 O O . VAL A 1 347 ? 24.030 -10.891 -39.367 1.00 53.22 347 VAL A O 1
ATOM 2705 N N . ILE A 1 348 ? 23.823 -9.387 -37.715 1.00 55.51 348 ILE A N 1
ATOM 2706 C CA . ILE A 1 348 ? 23.646 -8.270 -38.646 1.00 57.68 348 ILE A CA 1
ATOM 2707 C C . ILE A 1 348 ? 24.744 -8.271 -39.714 1.00 58.03 348 ILE A C 1
ATOM 2708 O O . ILE A 1 348 ? 24.453 -8.275 -40.910 1.00 58.61 348 ILE A O 1
ATOM 2713 N N . ASN A 1 349 ? 26.003 -8.283 -39.283 1.00 58.37 349 ASN A N 1
ATOM 2714 C CA . ASN A 1 349 ? 27.119 -8.281 -40.223 1.00 58.21 349 ASN A CA 1
ATOM 2715 C C . ASN A 1 349 ? 27.179 -9.532 -41.099 1.00 59.48 349 ASN A C 1
ATOM 2716 O O . ASN A 1 349 ? 27.469 -9.439 -42.292 1.00 60.81 349 ASN A O 1
ATOM 2721 N N . ALA A 1 350 ? 26.902 -10.697 -40.520 1.00 59.34 350 ALA A N 1
ATOM 2722 C CA . ALA A 1 350 ? 26.947 -11.950 -41.274 1.00 60.61 350 ALA A CA 1
ATOM 2723 C C . ALA A 1 350 ? 25.860 -12.066 -42.348 1.00 62.19 350 ALA A C 1
ATOM 2724 O O . ALA A 1 350 ? 26.104 -12.582 -43.439 1.00 61.94 350 ALA A O 1
ATOM 2726 N N . ALA A 1 351 ? 24.660 -11.592 -42.034 1.00 63.09 351 ALA A N 1
ATOM 2727 C CA . ALA A 1 351 ? 23.546 -11.655 -42.973 1.00 65.49 351 ALA A CA 1
ATOM 2728 C C . ALA A 1 351 ? 23.818 -10.822 -44.222 1.00 67.58 351 ALA A C 1
ATOM 2729 O O . ALA A 1 351 ? 23.657 -11.301 -45.348 1.00 68.09 351 ALA A O 1
ATOM 2731 N N . SER A 1 352 ? 24.224 -9.571 -44.019 1.00 68.69 352 SER A N 1
ATOM 2732 C CA . SER A 1 352 ? 24.518 -8.675 -45.132 1.00 69.63 352 SER A CA 1
ATOM 2733 C C . SER A 1 352 ? 25.708 -9.200 -45.923 1.00 69.77 352 SER A C 1
ATOM 2734 O O . SER A 1 352 ? 25.585 -9.554 -47.097 1.00 70.75 352 SER A O 1
ATOM 2737 N N . GLY A 1 353 ? 26.859 -9.253 -45.264 1.00 69.20 353 GLY A N 1
ATOM 2738 C CA . GLY A 1 353 ? 28.070 -9.728 -45.904 1.00 69.07 353 GLY A CA 1
ATOM 2739 C C . GLY A 1 353 ? 29.268 -8.976 -45.360 1.00 68.85 353 GLY A C 1
ATOM 2740 O O . GLY A 1 353 ? 30.414 -9.293 -45.684 1.00 68.62 353 GLY A O 1
ATOM 2741 N N . ARG A 1 354 ? 28.988 -7.975 -44.527 1.00 68.26 354 ARG A N 1
ATOM 2742 C CA . ARG A 1 354 ? 30.021 -7.152 -43.913 1.00 68.29 354 ARG A CA 1
ATOM 2743 C C . ARG A 1 354 ? 31.164 -8.025 -43.405 1.00 67.22 354 ARG A C 1
ATOM 2744 O O . ARG A 1 354 ? 32.323 -7.615 -43.416 1.00 68.00 354 ARG A O 1
ATOM 2752 N N . GLN A 1 355 ? 30.819 -9.226 -42.952 1.00 65.49 355 GLN A N 1
ATOM 2753 C CA . GLN A 1 355 ? 31.788 -10.192 -42.445 1.00 63.17 355 GLN A CA 1
ATOM 2754 C C . GLN A 1 355 ? 31.295 -11.578 -42.817 1.00 61.95 355 GLN A C 1
ATOM 2755 O O . GLN A 1 355 ? 30.116 -11.762 -43.125 1.00 62.08 355 GLN A O 1
ATOM 2761 N N . THR A 1 356 ? 32.192 -12.554 -42.783 1.00 59.55 356 THR A N 1
ATOM 2762 C CA . THR A 1 356 ? 31.810 -13.927 -43.069 1.00 57.76 356 THR A CA 1
ATOM 2763 C C . THR A 1 356 ? 31.276 -14.455 -41.739 1.00 57.20 356 THR A C 1
ATOM 2764 O O . THR A 1 356 ? 31.321 -13.747 -40.728 1.00 56.04 356 THR A O 1
ATOM 2768 N N . VAL A 1 357 ? 30.778 -15.686 -41.732 1.00 55.61 357 VAL A N 1
ATOM 2769 C CA . VAL A 1 357 ? 30.249 -16.273 -40.507 1.00 56.17 357 VAL A CA 1
ATOM 2770 C C . VAL A 1 357 ? 31.363 -16.448 -39.479 1.00 56.32 357 VAL A C 1
ATOM 2771 O O . VAL A 1 357 ? 31.175 -16.171 -38.295 1.00 55.77 357 VAL A O 1
ATOM 2775 N N . ASP A 1 358 ? 32.528 -16.894 -39.940 1.00 57.38 358 ASP A N 1
ATOM 2776 C CA . ASP A 1 358 ? 33.670 -17.108 -39.057 1.00 57.51 358 ASP A CA 1
ATOM 2777 C C . ASP A 1 358 ? 34.168 -15.834 -38.389 1.00 57.09 358 ASP A C 1
ATOM 2778 O O . ASP A 1 358 ? 34.471 -15.833 -37.196 1.00 56.41 358 ASP A O 1
ATOM 2783 N N . GLU A 1 359 ? 34.253 -14.753 -39.155 1.00 56.36 359 GLU A N 1
ATOM 2784 C CA . GLU A 1 359 ? 34.710 -13.480 -38.612 1.00 56.65 359 GLU A CA 1
ATOM 2785 C C . GLU A 1 359 ? 33.652 -12.926 -37.662 1.00 55.14 359 GLU A C 1
ATOM 2786 O O . GLU A 1 359 ? 33.971 -12.403 -36.596 1.00 54.69 359 GLU A O 1
ATOM 2792 N N . ALA A 1 360 ? 32.389 -13.050 -38.054 1.00 53.04 360 ALA A N 1
ATOM 2793 C CA . ALA A 1 360 ? 31.289 -12.549 -37.241 1.00 50.51 360 ALA A CA 1
ATOM 2794 C C . ALA A 1 360 ? 31.214 -13.185 -35.860 1.00 49.28 360 ALA A C 1
ATOM 2795 O O . ALA A 1 360 ? 31.023 -12.485 -34.865 1.00 49.04 360 ALA A O 1
ATOM 2797 N N . LEU A 1 361 ? 31.363 -14.507 -35.795 1.00 47.60 361 LEU A N 1
ATOM 2798 C CA . LEU A 1 361 ? 31.283 -15.219 -34.523 1.00 47.19 361 LEU A CA 1
ATOM 2799 C C . LEU A 1 361 ? 32.620 -15.400 -33.813 1.00 48.45 361 LEU A C 1
ATOM 2800 O O . LEU A 1 361 ? 32.677 -15.949 -32.712 1.00 47.90 361 LEU A O 1
ATOM 2805 N N . ALA A 1 362 ? 33.696 -14.933 -34.434 1.00 50.30 362 ALA A N 1
ATOM 2806 C CA . ALA A 1 362 ? 35.015 -15.058 -33.829 1.00 53.64 362 ALA A CA 1
ATOM 2807 C C . ALA A 1 362 ? 35.110 -14.144 -32.617 1.00 54.56 362 ALA A C 1
ATOM 2808 O O . ALA A 1 362 ? 34.679 -12.993 -32.668 1.00 55.87 362 ALA A O 1
ATOM 2810 N N . MET A 1 363 ? 35.663 -14.660 -31.524 1.00 55.33 363 MET A N 1
ATOM 2811 C CA . MET A 1 363 ? 35.818 -13.858 -30.318 1.00 57.35 363 MET A CA 1
ATOM 2812 C C . MET A 1 363 ? 37.084 -13.011 -30.403 1.00 56.17 363 MET A C 1
ATOM 2813 O O . MET A 1 363 ? 38.146 -13.428 -29.948 1.00 57.47 363 MET A O 1
ATOM 2818 N N . ASP A 1 364 ? 36.966 -11.828 -30.996 1.00 54.85 807 ASP A N 1
ATOM 2819 C CA . ASP A 1 364 ? 38.104 -10.926 -31.127 1.00 54.76 807 ASP A CA 1
ATOM 2820 C C . ASP A 1 364 ? 37.982 -9.751 -30.152 1.00 52.80 807 ASP A C 1
ATOM 2821 O O . ASP A 1 364 ? 37.243 -9.821 -29.172 1.00 51.08 807 ASP A O 1
ATOM 2826 N N . GLY A 1 365 ? 38.700 -8.670 -30.441 1.00 51.33 808 GLY A N 1
ATOM 2827 C CA . GLY A 1 365 ? 38.667 -7.499 -29.584 1.00 50.02 808 GLY A CA 1
ATOM 2828 C C . GLY A 1 365 ? 37.267 -7.029 -29.231 1.00 49.81 808 GLY A C 1
ATOM 2829 O O . GLY A 1 365 ? 36.979 -6.762 -28.067 1.00 49.50 808 GLY A O 1
ATOM 2830 N N . HIS A 1 366 ? 36.395 -6.931 -30.231 1.00 49.41 809 HIS A N 1
ATOM 2831 C CA . HIS A 1 366 ? 35.019 -6.483 -30.019 1.00 49.61 809 HIS A CA 1
ATOM 2832 C C . HIS A 1 366 ? 34.295 -7.236 -28.912 1.00 48.08 809 HIS A C 1
ATOM 2833 O O . HIS A 1 366 ? 33.698 -6.625 -28.030 1.00 48.98 809 HIS A O 1
ATOM 2840 N N . TRP A 1 367 ? 34.339 -8.562 -28.963 1.00 47.84 810 TRP A N 1
ATOM 2841 C CA . TRP A 1 367 ? 33.693 -9.372 -27.942 1.00 47.74 810 TRP A CA 1
ATOM 2842 C C . TRP A 1 367 ? 34.251 -9.054 -26.567 1.00 45.58 810 TRP A C 1
ATOM 2843 O O . TRP A 1 367 ? 33.507 -8.722 -25.646 1.00 44.13 810 TRP A O 1
ATOM 2854 N N . PHE A 1 368 ? 35.568 -9.155 -26.430 1.00 43.52 811 PHE A N 1
ATOM 2855 C CA . PHE A 1 368 ? 36.200 -8.882 -25.155 1.00 42.22 811 PHE A CA 1
ATOM 2856 C C . PHE A 1 368 ? 35.951 -7.469 -24.635 1.00 40.25 811 PHE A C 1
ATOM 2857 O O . PHE A 1 368 ? 35.753 -7.289 -23.441 1.00 40.94 811 PHE A O 1
ATOM 2865 N N . LEU A 1 369 ? 35.949 -6.470 -25.512 1.00 39.65 812 LEU A N 1
ATOM 2866 C CA . LEU A 1 369 ? 35.675 -5.106 -25.063 1.00 39.58 812 LEU A CA 1
ATOM 2867 C C . LEU A 1 369 ? 34.280 -5.054 -24.428 1.00 39.60 812 LEU A C 1
ATOM 2868 O O . LEU A 1 369 ? 34.089 -4.435 -23.380 1.00 37.33 812 LEU A O 1
ATOM 2873 N N . LYS A 1 370 ? 33.310 -5.719 -25.051 1.00 39.64 813 LYS A N 1
ATOM 2874 C CA . LYS A 1 370 ? 31.948 -5.728 -24.509 1.00 40.59 813 LYS A CA 1
ATOM 2875 C C . LYS A 1 370 ? 31.894 -6.459 -23.165 1.00 40.36 813 LYS A C 1
ATOM 2876 O O . LYS A 1 370 ? 31.224 -6.016 -22.227 1.00 36.65 813 LYS A O 1
ATOM 2882 N N . LEU A 1 371 ? 32.633 -7.556 -23.055 1.00 39.91 814 LEU A N 1
ATOM 2883 C CA . LEU A 1 371 ? 32.664 -8.315 -21.815 1.00 39.74 814 LEU A CA 1
ATOM 2884 C C . LEU A 1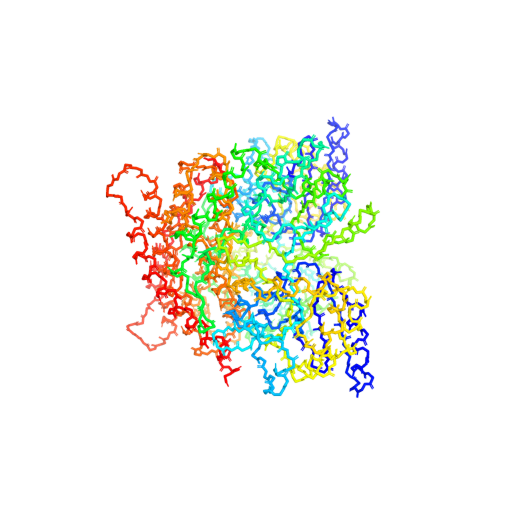 371 ? 33.321 -7.511 -20.701 1.00 40.98 814 LEU A C 1
ATOM 2885 O O . LEU A 1 371 ? 32.861 -7.516 -19.562 1.00 38.97 814 LEU A O 1
ATOM 2890 N N . LEU A 1 372 ? 34.404 -6.816 -21.033 1.00 41.22 815 LEU A N 1
ATOM 2891 C CA . LEU A 1 372 ? 35.114 -6.024 -20.046 1.00 39.60 815 LEU A CA 1
ATOM 2892 C C . LEU A 1 372 ? 34.178 -4.955 -19.493 1.00 37.67 815 LEU A C 1
ATOM 2893 O O . LEU A 1 372 ? 34.137 -4.726 -18.291 1.00 38.50 815 LEU A O 1
ATOM 2898 N N . GLN A 1 373 ? 33.429 -4.307 -20.378 1.00 38.64 816 GLN A N 1
ATOM 2899 C CA . GLN A 1 373 ? 32.481 -3.267 -19.975 1.00 39.10 816 GLN A CA 1
ATOM 2900 C C . GLN A 1 373 ? 31.485 -3.834 -18.961 1.00 38.93 816 GLN A C 1
ATOM 2901 O O . GLN A 1 373 ? 31.215 -3.231 -17.919 1.00 39.23 816 GLN A O 1
ATOM 2907 N N . ALA A 1 374 ? 30.951 -5.008 -19.280 1.00 37.95 817 ALA A N 1
ATOM 2908 C CA . ALA A 1 374 ? 29.994 -5.702 -18.428 1.00 37.09 817 ALA A CA 1
ATOM 2909 C C . ALA A 1 374 ? 30.576 -5.961 -17.033 1.00 37.37 817 ALA A C 1
ATOM 2910 O O . ALA A 1 374 ? 29.880 -5.812 -16.019 1.00 36.61 817 ALA A O 1
ATOM 2912 N N . GLU A 1 375 ? 31.847 -6.362 -16.977 1.00 35.00 818 GLU A N 1
ATOM 2913 C CA . GLU A 1 375 ? 32.485 -6.623 -15.690 1.00 35.72 818 GLU A CA 1
ATOM 2914 C C . GLU A 1 375 ? 32.693 -5.320 -14.926 1.00 34.80 818 GLU A C 1
ATOM 2915 O O . GLU A 1 375 ? 32.537 -5.265 -13.707 1.00 34.82 818 GLU A O 1
ATOM 2921 N N . ARG A 1 376 ? 33.056 -4.270 -15.644 1.00 35.74 819 ARG A N 1
ATOM 2922 C CA . ARG A 1 376 ? 33.267 -2.976 -15.006 1.00 38.59 819 ARG A CA 1
ATOM 2923 C C . ARG A 1 376 ? 31.962 -2.584 -14.300 1.00 37.69 819 ARG A C 1
ATOM 2924 O O . ARG A 1 376 ? 31.959 -2.242 -13.114 1.00 38.64 819 ARG A O 1
ATOM 2932 N N . ASP A 1 377 ? 30.851 -2.669 -15.028 1.00 40.50 820 ASP A N 1
ATOM 2933 C CA . ASP A 1 377 ? 29.541 -2.327 -14.466 1.00 41.12 820 ASP A CA 1
ATOM 2934 C C . ASP A 1 377 ? 29.175 -3.069 -13.186 1.00 40.14 820 ASP A C 1
ATOM 2935 O O . ASP A 1 377 ? 28.745 -2.443 -12.227 1.00 40.01 820 ASP A O 1
ATOM 2940 N N . ARG A 1 378 ? 29.324 -4.393 -13.147 1.00 39.15 821 ARG A N 1
ATOM 2941 C CA . ARG A 1 378 ? 28.948 -5.105 -11.930 1.00 38.35 821 ARG A CA 1
ATOM 2942 C C . ARG A 1 378 ? 29.871 -4.809 -10.756 1.00 37.81 821 ARG A C 1
ATOM 2943 O O . ARG A 1 378 ? 29.404 -4.650 -9.627 1.00 35.90 821 ARG A O 1
ATOM 2951 N N . MET A 1 379 ? 31.175 -4.713 -11.013 1.00 37.02 822 MET A N 1
ATOM 2952 C CA . MET A 1 379 ? 32.129 -4.439 -9.945 1.00 39.06 822 MET A CA 1
ATOM 2953 C C . MET A 1 379 ? 31.970 -3.042 -9.369 1.00 38.50 822 MET A C 1
ATOM 2954 O O . MET A 1 379 ? 32.049 -2.859 -8.151 1.00 36.88 822 MET A O 1
ATOM 2959 N N . GLU A 1 380 ? 31.770 -2.058 -10.242 1.00 40.07 823 GLU A N 1
ATOM 2960 C CA . GLU A 1 380 ? 31.590 -0.683 -9.789 1.00 41.10 823 GLU A CA 1
ATOM 2961 C C . GLU A 1 380 ? 30.317 -0.645 -8.953 1.00 40.64 823 GLU A C 1
ATOM 2962 O O . GLU A 1 380 ? 30.234 0.074 -7.957 1.00 40.24 823 GLU A O 1
ATOM 2968 N N . GLY A 1 381 ? 29.335 -1.452 -9.349 1.00 41.63 824 GLY A N 1
ATOM 2969 C CA . GLY A 1 381 ? 28.091 -1.513 -8.603 1.00 38.25 824 GLY A CA 1
ATOM 2970 C C . GLY A 1 381 ? 28.325 -2.025 -7.197 1.00 37.43 824 GLY A C 1
ATOM 2971 O O . GLY A 1 381 ? 27.775 -1.474 -6.242 1.00 37.14 824 GLY A O 1
ATOM 2972 N N . TRP A 1 382 ? 29.140 -3.071 -7.055 1.00 35.43 825 TRP A N 1
ATOM 2973 C CA . TRP A 1 382 ? 29.434 -3.640 -5.734 1.00 36.63 825 TRP A CA 1
ATOM 2974 C C . TRP A 1 382 ? 30.142 -2.627 -4.833 1.00 38.66 825 TRP A C 1
ATOM 2975 O O . TRP A 1 382 ? 29.824 -2.505 -3.640 1.00 37.45 825 TRP A O 1
ATOM 2986 N N . CYS A 1 383 ? 31.126 -1.933 -5.405 1.00 38.45 826 CYS A N 1
ATOM 2987 C CA . CYS A 1 383 ? 31.891 -0.938 -4.668 1.00 41.73 826 CYS A CA 1
ATOM 2988 C C . CYS A 1 383 ? 31.005 0.189 -4.141 1.00 41.36 826 CYS A C 1
ATOM 2989 O O . CYS A 1 383 ? 31.088 0.544 -2.968 1.00 40.09 826 CYS A O 1
ATOM 2992 N N . LYS A 1 384 ? 30.159 0.745 -5.004 1.00 44.08 827 LYS A N 1
ATOM 2993 C CA . LYS A 1 384 ? 29.266 1.823 -4.586 1.00 49.16 827 LYS A CA 1
ATOM 2994 C C . LYS A 1 384 ? 28.407 1.330 -3.425 1.00 49.91 827 LYS A C 1
ATOM 2995 O O . LYS A 1 384 ? 28.176 2.037 -2.442 1.00 49.00 827 LYS A O 1
ATOM 3001 N N . GLN A 1 385 ? 27.948 0.097 -3.554 1.00 50.74 828 GLN A N 1
ATOM 3002 C CA . GLN A 1 385 ? 27.113 -0.537 -2.549 1.00 52.45 828 GLN A CA 1
ATOM 3003 C C . GLN A 1 385 ? 27.837 -0.601 -1.202 1.00 52.39 828 GLN A C 1
ATOM 3004 O O . GLN A 1 385 ? 27.320 -0.145 -0.184 1.00 51.70 828 GLN A O 1
ATOM 3010 N N . MET A 1 386 ? 29.051 -1.146 -1.207 1.00 53.31 829 MET A N 1
ATOM 3011 C CA . MET A 1 386 ? 29.827 -1.299 0.017 1.00 54.99 829 MET A CA 1
ATOM 3012 C C . MET A 1 386 ? 30.324 0.006 0.635 1.00 56.08 829 MET A C 1
ATOM 3013 O O . MET A 1 386 ? 30.292 0.166 1.854 1.00 55.69 829 MET A O 1
ATOM 3018 N N . GLU A 1 387 ? 30.783 0.943 -0.185 1.00 57.25 830 GLU A N 1
ATOM 3019 C CA . GLU A 1 387 ? 31.263 2.200 0.372 1.00 60.66 830 GLU A CA 1
ATOM 3020 C C . GLU A 1 387 ? 30.086 2.987 0.928 1.00 61.22 830 GLU A C 1
ATOM 3021 O O . GLU A 1 387 ? 30.247 3.807 1.829 1.00 59.96 830 GLU A O 1
ATOM 3027 N N . ARG A 1 388 ? 28.897 2.726 0.395 1.00 63.26 831 ARG A N 1
ATOM 3028 C CA . ARG A 1 388 ? 27.698 3.391 0.876 1.00 65.02 831 ARG A CA 1
ATOM 3029 C C . ARG A 1 388 ? 27.397 2.860 2.276 1.00 66.45 831 ARG A C 1
ATOM 3030 O O . ARG A 1 388 ? 26.982 3.608 3.153 1.00 65.69 831 ARG A O 1
ATOM 3038 N N . GLU A 1 389 ? 27.618 1.567 2.492 1.00 68.54 832 GLU A N 1
ATOM 3039 C CA . GLU A 1 389 ? 27.374 0.981 3.806 1.00 71.08 832 GLU A CA 1
ATOM 3040 C C . GLU A 1 389 ? 28.368 1.522 4.825 1.00 71.82 832 GLU A C 1
ATOM 3041 O O . GLU A 1 389 ? 27.991 1.858 5.945 1.00 73.24 832 GLU A O 1
ATOM 3047 N N . GLU A 1 390 ? 29.638 1.603 4.439 1.00 73.39 833 GLU A N 1
ATOM 3048 C CA . GLU A 1 390 ? 30.666 2.128 5.332 1.00 75.18 833 GLU A CA 1
ATOM 3049 C C . GLU A 1 390 ? 30.382 3.597 5.607 1.00 76.04 833 GLU A C 1
ATOM 3050 O O . GLU A 1 390 ? 30.587 4.088 6.714 1.00 74.95 833 GLU A O 1
ATOM 3056 N N . ARG A 1 391 ? 29.903 4.286 4.578 1.00 78.45 834 ARG A N 1
ATOM 3057 C CA . ARG A 1 391 ? 29.585 5.705 4.663 1.00 80.82 834 ARG A CA 1
ATOM 3058 C C . ARG A 1 391 ? 28.368 5.962 5.545 1.00 82.22 834 ARG A C 1
ATOM 3059 O O . ARG A 1 391 ? 28.330 6.941 6.291 1.00 82.39 834 ARG A O 1
ATOM 3067 N N . GLU A 1 392 ? 27.378 5.079 5.467 1.00 84.17 835 GLU A N 1
ATOM 3068 C CA . GLU A 1 392 ? 26.172 5.227 6.273 1.00 86.24 835 GLU A CA 1
ATOM 3069 C C . GLU A 1 392 ? 26.443 4.738 7.692 1.00 87.57 835 GLU A C 1
ATOM 3070 O O . GLU A 1 392 ? 26.815 5.519 8.569 1.00 88.20 835 GLU A O 1
ATOM 3076 N N . ASN A 1 393 ? 26.261 3.438 7.903 1.00 88.82 836 ASN A N 1
ATOM 3077 C CA . ASN A 1 393 ? 26.477 2.818 9.205 1.00 89.73 836 ASN A CA 1
ATOM 3078 C C . ASN A 1 393 ? 27.830 3.144 9.826 1.00 90.00 836 ASN A C 1
ATOM 3079 O O . ASN A 1 393 ? 28.638 3.879 9.254 1.00 90.01 836 ASN A O 1
ATOM 3084 N N . ASN A 1 394 ? 28.066 2.580 11.005 1.00 89.96 837 ASN A N 1
ATOM 3085 C CA . ASN A 1 394 ? 29.315 2.787 11.722 1.00 90.08 837 ASN A CA 1
ATOM 3086 C C . ASN A 1 394 ? 30.151 1.519 11.560 1.00 90.52 837 ASN A C 1
ATOM 3087 O O . ASN A 1 394 ? 31.299 1.574 11.116 1.00 90.28 837 ASN A O 1
ATOM 3092 N N . LEU A 1 395 ? 29.550 0.382 11.914 1.00 90.91 838 LEU A N 1
ATOM 3093 C CA . LEU A 1 395 ? 30.183 -0.937 11.821 1.00 90.87 838 LEU A CA 1
ATOM 3094 C C . LEU A 1 395 ? 31.708 -0.888 11.830 1.00 90.13 838 LEU A C 1
ATOM 3095 O O . LEU A 1 395 ? 32.356 -1.519 11.004 1.00 90.54 838 LEU A O 1
ATOM 3100 N N . PRO A 1 396 ? 32.303 -0.157 12.783 1.00 89.96 839 PRO A N 1
ATOM 3101 C CA . PRO A 1 396 ? 33.765 -0.069 12.830 1.00 89.30 839 PRO A CA 1
ATOM 3102 C C . PRO A 1 396 ? 34.482 -1.396 13.035 1.00 88.45 839 PRO A C 1
ATOM 3103 O O . PRO A 1 396 ? 33.879 -2.473 12.989 1.00 87.47 839 PRO A O 1
ATOM 3107 N N . GLU A 1 397 ? 35.790 -1.284 13.249 1.00 87.71 840 GLU A N 1
ATOM 3108 C CA . GLU A 1 397 ? 36.656 -2.420 13.514 1.00 86.45 840 GLU A CA 1
ATOM 3109 C C . GLU A 1 397 ? 36.977 -3.337 12.336 1.00 85.31 840 GLU A C 1
ATOM 3110 O O . GLU A 1 397 ? 37.512 -2.895 11.320 1.00 86.07 840 GLU A O 1
ATOM 3116 N N . ASP A 1 398 ? 36.656 -4.616 12.489 1.00 83.28 841 ASP A N 1
ATOM 3117 C CA . ASP A 1 398 ? 36.932 -5.630 11.476 1.00 80.90 841 ASP A CA 1
ATOM 3118 C C . ASP A 1 398 ? 36.300 -5.417 10.108 1.00 78.76 841 ASP A C 1
ATOM 3119 O O . ASP A 1 398 ? 37.003 -5.291 9.108 1.00 78.91 841 ASP A O 1
ATOM 3124 N N . ILE A 1 399 ? 34.972 -5.393 10.069 1.00 75.98 842 ILE A N 1
ATOM 3125 C CA . ILE A 1 399 ? 34.239 -5.241 8.820 1.00 73.74 842 ILE A CA 1
ATOM 3126 C C . ILE A 1 399 ? 34.764 -4.117 7.911 1.00 71.65 842 ILE A C 1
ATOM 3127 O O . ILE A 1 399 ? 34.824 -4.287 6.693 1.00 71.40 842 ILE A O 1
ATOM 3132 N N . LEU A 1 400 ? 35.151 -2.981 8.486 1.00 69.00 843 LEU A N 1
ATOM 3133 C CA . LEU A 1 400 ? 35.668 -1.880 7.677 1.00 66.35 843 LEU A CA 1
ATOM 3134 C C . LEU A 1 400 ? 36.911 -2.335 6.922 1.00 63.52 843 LEU A C 1
ATOM 3135 O O . LEU A 1 400 ? 37.102 -1.999 5.755 1.00 62.07 843 LEU A O 1
ATOM 3140 N N . GLY A 1 401 ? 37.755 -3.105 7.599 1.00 61.41 844 GLY A N 1
ATOM 3141 C CA . GLY A 1 401 ? 38.962 -3.603 6.967 1.00 59.15 844 GLY A CA 1
ATOM 3142 C C . GLY A 1 401 ? 38.606 -4.476 5.783 1.00 56.83 844 GLY A C 1
ATOM 3143 O O . GLY A 1 401 ? 39.197 -4.357 4.710 1.00 56.80 844 GLY A O 1
ATOM 3144 N N . LYS A 1 402 ? 37.631 -5.357 5.982 1.00 55.71 845 LYS A N 1
ATOM 3145 C CA . LYS A 1 402 ? 37.179 -6.253 4.928 1.00 54.12 845 LYS A CA 1
ATOM 3146 C C . LYS A 1 402 ? 36.587 -5.475 3.755 1.00 52.92 845 LYS A C 1
ATOM 3147 O O . LYS A 1 402 ? 36.741 -5.871 2.601 1.00 52.78 845 LYS A O 1
ATOM 3153 N N . ILE A 1 403 ? 35.907 -4.371 4.044 1.00 51.26 846 ILE A N 1
ATOM 3154 C CA . ILE A 1 403 ? 35.326 -3.573 2.972 1.00 50.65 846 ILE A CA 1
ATOM 3155 C C . ILE A 1 403 ? 36.415 -2.844 2.194 1.00 50.46 846 ILE A C 1
ATOM 3156 O O . ILE A 1 403 ? 36.513 -2.988 0.975 1.00 49.44 846 ILE A O 1
ATOM 3161 N N . ARG A 1 404 ? 37.233 -2.063 2.894 1.00 50.98 847 ARG A N 1
ATOM 3162 C CA . ARG A 1 404 ? 38.307 -1.325 2.234 1.00 51.82 847 ARG A CA 1
ATOM 3163 C C . ARG A 1 404 ? 39.124 -2.245 1.340 1.00 50.49 847 ARG A C 1
ATOM 3164 O O . ARG A 1 404 ? 39.460 -1.895 0.208 1.00 51.78 847 ARG A O 1
ATOM 3172 N N . THR A 1 405 ? 39.434 -3.429 1.847 1.00 48.68 848 THR A N 1
ATOM 3173 C CA . THR A 1 405 ? 40.224 -4.378 1.083 1.00 47.84 848 THR A CA 1
ATOM 3174 C C . THR A 1 405 ? 39.468 -4.878 -0.151 1.00 44.79 848 THR A C 1
ATOM 3175 O O . THR A 1 405 ? 40.013 -4.891 -1.254 1.00 42.93 848 THR A O 1
ATOM 3179 N N . ALA A 1 406 ? 38.208 -5.264 0.024 1.00 43.04 849 ALA A N 1
ATOM 3180 C CA . ALA A 1 406 ? 37.409 -5.753 -1.092 1.00 41.33 849 ALA A CA 1
ATOM 3181 C C . ALA A 1 406 ? 37.276 -4.682 -2.162 1.00 40.78 849 ALA A C 1
ATOM 3182 O O . ALA A 1 406 ? 37.503 -4.934 -3.343 1.00 40.74 849 ALA A O 1
ATOM 3184 N N . VAL A 1 407 ? 36.904 -3.482 -1.740 1.00 39.61 850 VAL A N 1
ATOM 3185 C CA . VAL A 1 407 ? 36.742 -2.374 -2.662 1.00 38.70 850 VAL A CA 1
ATOM 3186 C C . VAL A 1 407 ? 38.093 -1.955 -3.224 1.00 37.92 850 VAL A C 1
ATOM 3187 O O . VAL A 1 407 ? 38.237 -1.723 -4.425 1.00 38.24 850 VAL A O 1
ATOM 3191 N N . GLY A 1 408 ? 39.083 -1.865 -2.349 1.00 38.36 851 GLY A N 1
ATOM 3192 C CA . GLY A 1 408 ? 40.412 -1.477 -2.787 1.00 38.99 851 GLY A CA 1
ATOM 3193 C C . GLY A 1 408 ? 40.960 -2.367 -3.891 1.00 39.06 851 GLY A C 1
ATOM 3194 O O . GLY A 1 408 ? 41.492 -1.870 -4.886 1.00 38.17 851 GLY A O 1
ATOM 3195 N N . SER A 1 409 ? 40.833 -3.685 -3.734 1.00 39.55 852 SER A N 1
ATOM 3196 C CA . SER A 1 409 ? 41.353 -4.600 -4.751 1.00 38.46 852 SER A CA 1
ATOM 3197 C C . SER A 1 409 ? 40.589 -4.477 -6.059 1.00 36.55 852 SER A C 1
ATOM 3198 O O . SER A 1 409 ? 41.180 -4.536 -7.130 1.00 36.98 852 SER A O 1
ATOM 3201 N N . ALA A 1 410 ? 39.276 -4.281 -5.977 1.00 35.52 853 ALA A N 1
ATOM 3202 C CA . ALA A 1 410 ? 38.459 -4.140 -7.178 1.00 33.11 853 ALA A CA 1
ATOM 3203 C C . ALA A 1 410 ? 38.774 -2.863 -7.971 1.00 33.06 853 ALA A C 1
ATOM 3204 O O . ALA A 1 410 ? 38.904 -2.893 -9.203 1.00 32.18 853 ALA A O 1
ATOM 3206 N N . GLN A 1 411 ? 38.886 -1.736 -7.275 1.00 33.84 854 GLN A N 1
ATOM 3207 C CA . GLN A 1 411 ? 39.170 -0.482 -7.968 1.00 35.52 854 GLN A CA 1
ATOM 3208 C C . GLN A 1 411 ? 40.560 -0.494 -8.592 1.00 33.36 854 GLN A C 1
ATOM 3209 O O . GLN A 1 411 ? 40.742 -0.031 -9.721 1.00 34.56 854 GLN A O 1
ATOM 3215 N N . LEU A 1 412 ? 41.535 -1.047 -7.881 1.00 33.71 855 LEU A N 1
ATOM 3216 C CA . LEU A 1 412 ? 42.885 -1.105 -8.441 1.00 35.68 855 LEU A CA 1
ATOM 3217 C C . LEU A 1 412 ? 42.860 -1.971 -9.694 1.00 35.77 855 LEU A C 1
ATOM 3218 O O . LEU A 1 412 ? 43.374 -1.574 -10.740 1.00 35.19 855 LEU A O 1
ATOM 3223 N N . LEU A 1 413 ? 42.241 -3.148 -9.593 1.00 35.78 856 LEU A N 1
ATOM 3224 C CA . LEU A 1 413 ? 42.173 -4.048 -10.735 1.00 35.83 856 LEU A CA 1
ATOM 3225 C C . LEU A 1 413 ? 41.579 -3.333 -11.942 1.00 35.94 856 LEU A C 1
ATOM 3226 O O . LEU A 1 413 ? 42.043 -3.489 -13.075 1.00 35.16 856 LEU A O 1
ATOM 3231 N N . MET A 1 414 ? 40.553 -2.530 -11.700 1.00 36.32 857 MET A N 1
ATOM 3232 C CA . MET A 1 414 ? 39.914 -1.826 -12.795 1.00 37.37 857 MET A CA 1
ATOM 3233 C C . MET A 1 414 ? 40.748 -0.666 -13.320 1.00 36.26 857 MET A C 1
ATOM 3234 O O . MET A 1 414 ? 40.849 -0.461 -14.527 1.00 36.63 857 MET A O 1
ATOM 3239 N N . ALA A 1 415 ? 41.341 0.091 -12.409 1.00 36.55 858 ALA A N 1
ATOM 3240 C CA . ALA A 1 415 ? 42.143 1.246 -12.798 1.00 37.97 858 ALA A CA 1
ATOM 3241 C C . ALA A 1 415 ? 43.448 0.834 -13.471 1.00 39.09 858 ALA A C 1
ATOM 3242 O O . ALA A 1 415 ? 44.007 1.573 -14.278 1.00 41.22 858 ALA A O 1
ATOM 3244 N N . GLN A 1 416 ? 43.906 -0.369 -13.158 1.00 40.56 859 GLN A N 1
ATOM 3245 C CA . GLN A 1 416 ? 45.168 -0.877 -13.685 1.00 42.90 859 GLN A CA 1
ATOM 3246 C C . GLN A 1 416 ? 44.997 -1.896 -14.820 1.00 41.73 859 GLN A C 1
ATOM 3247 O O . GLN A 1 416 ? 45.169 -1.566 -15.995 1.00 43.46 859 GLN A O 1
ATOM 3253 N N . LYS A 1 417 ? 44.649 -3.127 -14.464 1.00 41.52 860 LYS A N 1
ATOM 3254 C CA . LYS A 1 417 ? 44.473 -4.205 -15.442 1.00 41.73 860 LYS A CA 1
ATOM 3255 C C . LYS A 1 417 ? 43.351 -4.018 -16.466 1.00 40.85 860 LYS A C 1
ATOM 3256 O O . LYS A 1 417 ? 43.531 -4.309 -17.651 1.00 40.19 860 LYS A O 1
ATOM 3262 N N . PHE A 1 418 ? 42.190 -3.546 -16.024 1.00 39.36 861 PHE A N 1
ATOM 3263 C CA . PHE A 1 418 ? 41.102 -3.326 -16.967 1.00 39.98 861 PHE A CA 1
ATOM 3264 C C . PHE A 1 418 ? 41.587 -2.336 -18.021 1.00 38.17 861 PHE A C 1
ATOM 3265 O O . PHE A 1 418 ? 41.327 -2.492 -19.213 1.00 39.20 861 PHE A O 1
ATOM 3273 N N . TYR A 1 419 ? 42.311 -1.316 -17.574 1.00 39.18 862 TYR A N 1
ATOM 3274 C CA . TYR A 1 419 ? 42.831 -0.296 -18.478 1.00 38.58 862 TYR A CA 1
ATOM 3275 C C . TYR A 1 419 ? 43.745 -0.910 -19.530 1.00 38.99 862 TYR A C 1
ATOM 3276 O O . TYR A 1 419 ? 43.637 -0.608 -20.724 1.00 35.65 862 TYR A O 1
ATOM 3285 N N . GLN A 1 420 ? 44.648 -1.776 -19.080 1.00 41.88 863 GLN A N 1
ATOM 3286 C CA . GLN A 1 420 ? 45.576 -2.439 -19.991 1.00 44.67 863 GLN A CA 1
ATOM 3287 C C . GLN A 1 420 ? 44.858 -3.374 -20.960 1.00 44.26 863 GLN A C 1
ATOM 3288 O O . GLN A 1 420 ? 45.142 -3.379 -22.160 1.00 44.58 863 GLN A O 1
ATOM 3294 N N . PHE A 1 421 ? 43.940 -4.178 -20.435 1.00 45.01 864 PHE A N 1
ATOM 3295 C CA . PHE A 1 421 ? 43.210 -5.111 -21.281 1.00 44.44 864 PHE A CA 1
ATOM 3296 C C . PHE A 1 421 ? 42.473 -4.364 -22.387 1.00 43.16 864 PHE A C 1
ATOM 3297 O O . PHE A 1 421 ? 42.511 -4.768 -23.545 1.00 43.93 864 PHE A O 1
ATOM 3305 N N . ARG A 1 422 ? 41.815 -3.266 -22.032 1.00 43.26 865 ARG A N 1
ATOM 3306 C CA . ARG A 1 422 ? 41.070 -2.488 -23.016 1.00 42.67 865 ARG A CA 1
ATOM 3307 C C . ARG A 1 422 ? 41.953 -2.065 -24.175 1.00 44.82 865 ARG A C 1
ATOM 3308 O O . ARG A 1 422 ? 41.539 -2.129 -25.333 1.00 44.50 865 ARG A O 1
ATOM 3316 N N . GLU A 1 423 ? 43.172 -1.627 -23.870 1.00 46.38 866 GLU A N 1
ATOM 3317 C CA . GLU A 1 423 ? 44.081 -1.206 -24.926 1.00 47.33 866 GLU A CA 1
ATOM 3318 C C . GLU A 1 423 ? 44.565 -2.389 -25.751 1.00 45.90 866 GLU A C 1
ATOM 3319 O O . GLU A 1 423 ? 44.738 -2.273 -26.961 1.00 44.62 866 GLU A O 1
ATOM 3325 N N . LEU A 1 424 ? 44.774 -3.530 -25.105 1.00 46.56 867 LEU A N 1
ATOM 3326 C CA . LEU A 1 424 ? 45.211 -4.716 -25.834 1.00 46.46 867 LEU A CA 1
ATOM 3327 C C . LEU A 1 424 ? 44.147 -5.098 -26.856 1.00 46.19 867 LEU A C 1
ATOM 3328 O O . LEU A 1 424 ? 44.467 -5.446 -27.995 1.00 45.32 867 LEU A O 1
ATOM 3333 N N . CYS A 1 425 ? 42.880 -5.020 -26.447 1.00 45.70 868 CYS A N 1
ATOM 3334 C CA . CYS A 1 425 ? 41.772 -5.361 -27.334 1.00 45.77 868 CYS A CA 1
ATOM 3335 C C . CYS A 1 425 ? 41.718 -4.458 -28.549 1.00 46.56 868 CYS A C 1
ATOM 3336 O O . CYS A 1 425 ? 41.576 -4.932 -29.673 1.00 47.48 868 CYS A O 1
ATOM 3339 N N . GLU A 1 426 ? 41.836 -3.155 -28.330 1.00 47.08 869 GLU A N 1
ATOM 3340 C CA . GLU A 1 426 ? 41.799 -2.214 -29.436 1.00 48.42 869 GLU A CA 1
ATOM 3341 C C . GLU A 1 426 ? 42.969 -2.461 -30.372 1.00 49.47 869 GLU A C 1
ATOM 3342 O O . GLU A 1 426 ? 42.860 -2.246 -31.575 1.00 50.28 869 GLU A O 1
ATOM 3348 N N . GLU A 1 427 ? 44.092 -2.913 -29.821 1.00 49.88 870 GLU A N 1
ATOM 3349 C CA . GLU A 1 427 ? 45.254 -3.199 -30.647 1.00 52.34 870 GLU A CA 1
ATOM 3350 C C . GLU A 1 427 ? 44.951 -4.425 -31.492 1.00 51.85 870 GLU A C 1
ATOM 3351 O O . GLU A 1 427 ? 45.205 -4.436 -32.699 1.00 52.34 870 GLU A O 1
ATOM 3357 N N . ASN A 1 428 ? 44.385 -5.448 -30.859 1.00 51.89 871 ASN A N 1
ATOM 3358 C CA . ASN A 1 428 ? 44.021 -6.663 -31.573 1.00 51.26 871 ASN A CA 1
ATOM 3359 C C . ASN A 1 428 ? 43.213 -6.278 -32.806 1.00 51.57 871 ASN A C 1
ATOM 3360 O O . ASN A 1 428 ? 43.359 -6.872 -33.867 1.00 52.43 871 ASN A O 1
ATOM 3365 N N . LEU A 1 429 ? 42.376 -5.259 -32.661 1.00 52.95 872 LEU A N 1
ATOM 3366 C CA . LEU A 1 429 ? 41.531 -4.792 -33.752 1.00 54.39 872 LEU A CA 1
ATOM 3367 C C . LEU A 1 429 ? 42.273 -4.009 -34.840 1.00 55.70 872 LEU A C 1
ATOM 3368 O O . LEU A 1 429 ? 41.700 -3.701 -35.886 1.00 56.00 872 LEU A O 1
ATOM 3373 N N . ASN A 1 430 ? 43.541 -3.687 -34.605 1.00 57.07 873 ASN A N 1
ATOM 3374 C CA . ASN A 1 430 ? 44.322 -2.947 -35.601 1.00 58.06 873 ASN A CA 1
ATOM 3375 C C . ASN A 1 430 ? 45.222 -3.910 -36.370 1.00 58.12 873 ASN A C 1
ATOM 3376 O O . ASN A 1 430 ? 46.163 -4.468 -35.812 1.00 58.22 873 ASN A O 1
ATOM 3381 N N . PRO A 1 431 ? 44.941 -4.109 -37.671 1.00 58.65 874 PRO A N 1
ATOM 3382 C CA . PRO A 1 431 ? 45.719 -5.012 -38.523 1.00 60.07 874 PRO A CA 1
ATOM 3383 C C . PRO A 1 431 ? 47.227 -4.773 -38.475 1.00 61.88 874 PRO A C 1
ATOM 3384 O O . PRO A 1 431 ? 48.017 -5.711 -38.583 1.00 61.17 874 PRO A O 1
ATOM 3388 N N . ASN A 1 432 ? 47.631 -3.521 -38.309 1.00 63.83 875 ASN A N 1
ATOM 3389 C CA . ASN A 1 432 ? 49.052 -3.217 -38.239 1.00 67.06 875 ASN A CA 1
ATOM 3390 C C . ASN A 1 432 ? 49.559 -3.445 -36.812 1.00 70.02 875 ASN A C 1
ATOM 3391 O O . ASN A 1 432 ? 49.327 -2.626 -35.921 1.00 70.07 875 ASN A O 1
ATOM 3396 N N . ALA A 1 433 ? 50.238 -4.582 -36.627 1.00 72.72 876 ALA A N 1
ATOM 3397 C CA . ALA A 1 433 ? 50.799 -5.044 -35.347 1.00 73.66 876 ALA A CA 1
ATOM 3398 C C . ALA A 1 433 ? 51.306 -3.984 -34.370 1.00 74.50 876 ALA A C 1
ATOM 3399 O O . ALA A 1 433 ? 50.969 -2.808 -34.484 1.00 75.53 876 ALA A O 1
ATOM 3401 N N . HIS A 1 434 ? 52.114 -4.408 -33.399 1.00 75.17 877 HIS A N 1
ATOM 3402 C CA . HIS A 1 434 ? 52.651 -3.479 -32.410 1.00 75.63 877 HIS A CA 1
ATOM 3403 C C . HIS A 1 434 ? 53.564 -4.002 -31.297 1.00 73.92 877 HIS A C 1
ATOM 3404 O O . HIS A 1 434 ? 54.202 -3.204 -30.612 1.00 74.02 877 HIS A O 1
ATOM 3411 N N . PRO A 1 435 ? 53.653 -5.329 -31.094 1.00 72.27 878 PRO A N 1
ATOM 3412 C CA . PRO A 1 435 ? 53.012 -6.468 -31.759 1.00 70.87 878 PRO A CA 1
ATOM 3413 C C . PRO A 1 435 ? 51.490 -6.487 -31.662 1.00 68.84 878 PRO A C 1
ATOM 3414 O O . PRO A 1 435 ? 50.895 -5.832 -30.807 1.00 68.43 878 PRO A O 1
ATOM 3418 N N . ARG A 1 436 ? 50.875 -7.253 -32.554 1.00 67.54 879 ARG A N 1
ATOM 3419 C CA . ARG A 1 436 ? 49.427 -7.379 -32.611 1.00 66.55 879 ARG A CA 1
ATOM 3420 C C . ARG A 1 436 ? 48.932 -8.476 -31.679 1.00 64.83 879 ARG A C 1
ATOM 3421 O O . ARG A 1 436 ? 49.224 -9.650 -31.891 1.00 63.94 879 ARG A O 1
ATOM 3429 N N . PRO A 1 437 ? 48.186 -8.110 -30.626 1.00 63.19 880 PRO A N 1
ATOM 3430 C CA . PRO A 1 437 ? 47.684 -9.139 -29.712 1.00 62.93 880 PRO A CA 1
ATOM 3431 C C . PRO A 1 437 ? 46.773 -10.101 -30.480 1.00 62.43 880 PRO A C 1
ATOM 3432 O O . PRO A 1 437 ? 45.950 -9.670 -31.288 1.00 61.46 880 PRO A O 1
ATOM 3436 N N . THR A 1 438 ? 46.935 -11.398 -30.240 1.00 62.59 881 THR A N 1
ATOM 3437 C CA . THR A 1 438 ? 46.122 -12.409 -30.917 1.00 63.60 881 THR A CA 1
ATOM 3438 C C . THR A 1 438 ? 44.821 -12.646 -30.155 1.00 63.03 881 THR A C 1
ATOM 3439 O O . THR A 1 438 ? 44.738 -12.370 -28.955 1.00 61.94 881 THR A O 1
ATOM 3443 N N . SER A 1 439 ? 43.806 -13.153 -30.848 1.00 63.09 882 SER A N 1
ATOM 3444 C CA . SER A 1 439 ? 42.536 -13.441 -30.190 1.00 63.19 882 SER A CA 1
ATOM 3445 C C . SER A 1 439 ? 42.844 -14.397 -29.047 1.00 61.78 882 SER A C 1
ATOM 3446 O O . SER A 1 439 ? 42.312 -14.260 -27.946 1.00 60.55 882 SER A O 1
ATOM 3449 N N . GLN A 1 440 ? 43.724 -15.357 -29.317 1.00 61.61 883 GLN A N 1
ATOM 3450 C CA . GLN A 1 440 ? 44.131 -16.323 -28.304 1.00 62.83 883 GLN A CA 1
ATOM 3451 C C . GLN A 1 440 ? 44.835 -15.586 -27.169 1.00 61.34 883 GLN A C 1
ATOM 3452 O O . GLN A 1 440 ? 44.652 -15.923 -26.001 1.00 61.09 883 GLN A O 1
ATOM 3458 N N . ASP A 1 441 ? 45.641 -14.581 -27.512 1.00 59.89 884 ASP A N 1
ATOM 3459 C CA . ASP A 1 441 ? 46.337 -13.806 -26.487 1.00 58.81 884 ASP A CA 1
ATOM 3460 C C . ASP A 1 441 ? 45.306 -13.108 -25.597 1.00 56.37 884 ASP A C 1
ATOM 3461 O O . ASP A 1 441 ? 45.442 -13.084 -24.374 1.00 56.11 884 ASP A O 1
ATOM 3466 N N . LEU A 1 442 ? 44.281 -12.534 -26.219 1.00 54.68 885 LEU A N 1
ATOM 3467 C CA . LEU A 1 442 ? 43.220 -11.861 -25.475 1.00 53.10 885 LEU A CA 1
ATOM 3468 C C . LEU A 1 442 ? 42.567 -12.892 -24.561 1.00 51.51 885 LEU A C 1
ATOM 3469 O O . LEU A 1 442 ? 42.396 -12.668 -23.360 1.00 48.97 885 LEU A O 1
ATOM 3474 N N . ALA A 1 443 ? 42.214 -14.031 -25.146 1.00 51.36 886 ALA A N 1
ATOM 3475 C CA . ALA A 1 443 ? 41.582 -15.107 -24.397 1.00 51.32 886 ALA A CA 1
ATOM 3476 C C . ALA A 1 443 ? 42.392 -15.429 -23.151 1.00 50.08 886 ALA A C 1
ATOM 3477 O O . ALA A 1 443 ? 41.843 -15.559 -22.061 1.00 49.84 886 ALA A O 1
ATOM 3479 N N . GLY A 1 444 ? 43.705 -15.554 -23.321 1.00 49.75 887 GLY A N 1
ATOM 3480 C CA . GLY A 1 444 ? 44.569 -15.857 -22.196 1.00 48.05 887 GLY A CA 1
ATOM 3481 C C . GLY A 1 444 ? 44.536 -14.765 -21.148 1.00 47.94 887 GLY A C 1
ATOM 3482 O O . GLY A 1 444 ? 44.405 -15.047 -19.954 1.00 47.96 887 GLY A O 1
ATOM 3483 N N . PHE A 1 445 ? 44.662 -13.513 -21.579 1.00 48.23 888 PHE A N 1
ATOM 3484 C CA . PHE A 1 445 ? 44.624 -12.416 -20.621 1.00 49.02 888 PHE A CA 1
ATOM 3485 C C . PHE A 1 445 ? 43.264 -12.418 -19.930 1.00 48.83 888 PHE A C 1
ATOM 3486 O O . PHE A 1 445 ? 43.187 -12.306 -18.707 1.00 49.59 888 PHE A O 1
ATOM 3494 N N . TRP A 1 446 ? 42.196 -12.566 -20.711 1.00 48.57 889 TRP A N 1
ATOM 3495 C CA . TRP A 1 446 ? 40.844 -12.584 -20.152 1.00 49.80 889 TRP A CA 1
ATOM 3496 C C . TRP A 1 446 ? 40.661 -13.683 -19.115 1.00 51.16 889 TRP A C 1
ATOM 3497 O O . TRP A 1 446 ? 40.104 -13.450 -18.045 1.00 50.19 889 TRP A O 1
ATOM 3508 N N . ASP A 1 447 ? 41.128 -14.886 -19.427 1.00 52.78 890 ASP A N 1
ATOM 3509 C CA . ASP A 1 447 ? 40.985 -15.985 -18.486 1.00 55.73 890 ASP A CA 1
ATOM 3510 C C . ASP A 1 447 ? 41.738 -15.692 -17.195 1.00 55.58 890 ASP A C 1
ATOM 3511 O O . ASP A 1 447 ? 41.364 -16.167 -16.123 1.00 55.33 890 ASP A O 1
ATOM 3516 N N . MET A 1 448 ? 42.789 -14.887 -17.302 1.00 56.16 891 MET A N 1
ATOM 3517 C CA . MET A 1 448 ? 43.601 -14.519 -16.150 1.00 56.78 891 MET A CA 1
ATOM 3518 C C . MET A 1 448 ? 42.848 -13.457 -15.349 1.00 55.28 891 MET A C 1
ATOM 3519 O O . MET A 1 448 ? 42.769 -13.516 -14.122 1.00 53.91 891 MET A O 1
ATOM 3524 N N . LEU A 1 449 ? 42.296 -12.483 -16.065 1.00 53.56 892 LEU A N 1
ATOM 3525 C CA . LEU A 1 449 ? 41.545 -11.395 -15.452 1.00 52.42 892 LEU A CA 1
ATOM 3526 C C . LEU A 1 449 ? 40.336 -11.937 -14.680 1.00 51.59 892 LEU A C 1
ATOM 3527 O O . LEU A 1 449 ? 40.002 -11.441 -13.600 1.00 50.32 892 LEU A O 1
ATOM 3532 N N . GLN A 1 450 ? 39.696 -12.966 -15.234 1.00 51.55 893 GLN A N 1
ATOM 3533 C CA . GLN A 1 450 ? 38.531 -13.583 -14.602 1.00 52.49 893 GLN A CA 1
ATOM 3534 C C . GLN A 1 450 ? 38.878 -14.257 -13.278 1.00 53.73 893 GLN A C 1
ATOM 3535 O O . GLN A 1 450 ? 38.037 -14.356 -12.385 1.00 54.03 893 GLN A O 1
ATOM 3541 N N . LEU A 1 451 ? 40.116 -14.726 -13.154 1.00 54.87 894 LEU A N 1
ATOM 3542 C CA . LEU A 1 451 ? 40.562 -15.376 -11.927 1.00 55.32 894 LEU A CA 1
ATOM 3543 C C . LEU A 1 451 ? 40.573 -14.335 -10.814 1.00 55.04 894 LEU A C 1
ATOM 3544 O O . LEU A 1 451 ? 40.160 -14.599 -9.683 1.00 54.32 894 LEU A O 1
ATOM 3549 N N . SER A 1 452 ? 41.044 -13.142 -11.159 1.00 54.70 895 SER A N 1
ATOM 3550 C CA . SER A 1 452 ? 41.119 -12.032 -10.217 1.00 53.42 895 SER A CA 1
ATOM 3551 C C . SER A 1 452 ? 39.708 -11.552 -9.866 1.00 50.78 895 SER A C 1
ATOM 3552 O O . SER A 1 452 ? 39.393 -11.300 -8.705 1.00 49.14 895 SER A O 1
ATOM 3555 N N . ILE A 1 453 ? 38.858 -11.440 -10.880 1.00 49.56 896 ILE A N 1
ATOM 3556 C CA . ILE A 1 453 ? 37.486 -11.001 -10.672 1.00 49.74 896 ILE A CA 1
ATOM 3557 C C . ILE A 1 453 ? 36.774 -11.952 -9.709 1.00 51.02 896 ILE A C 1
ATOM 3558 O O . ILE A 1 453 ? 36.088 -11.512 -8.780 1.00 50.59 896 ILE A O 1
ATOM 3563 N N . GLU A 1 454 ? 36.957 -13.255 -9.915 1.00 51.88 897 GLU A N 1
ATOM 3564 C CA . GLU A 1 454 ? 36.341 -14.242 -9.035 1.00 52.58 897 GLU A CA 1
ATOM 3565 C C . GLU A 1 454 ? 36.777 -14.088 -7.573 1.00 51.03 897 GLU A C 1
ATOM 3566 O O . GLU A 1 454 ? 35.943 -14.134 -6.676 1.00 49.62 897 GLU A O 1
ATOM 3572 N N . ASN A 1 455 ? 38.073 -13.909 -7.326 1.00 50.80 898 ASN A N 1
ATOM 3573 C CA . ASN A 1 455 ? 38.540 -13.747 -5.953 1.00 50.35 898 ASN A CA 1
ATOM 3574 C C . ASN A 1 455 ? 37.855 -12.566 -5.279 1.00 49.50 898 ASN A C 1
ATOM 3575 O O . ASN A 1 455 ? 37.376 -12.668 -4.144 1.00 49.13 898 ASN A O 1
ATOM 3580 N N . ILE A 1 456 ? 37.844 -11.434 -5.973 1.00 46.77 899 ILE A N 1
ATOM 3581 C CA . ILE A 1 456 ? 37.231 -10.232 -5.440 1.00 46.82 899 ILE A CA 1
ATOM 3582 C C . ILE A 1 456 ? 35.756 -10.527 -5.213 1.00 47.68 899 ILE A C 1
ATOM 3583 O O . ILE A 1 456 ? 35.194 -10.174 -4.178 1.00 48.27 899 ILE A O 1
ATOM 3588 N N . SER A 1 457 ? 35.146 -11.204 -6.181 1.00 48.48 900 SER A N 1
ATOM 3589 C CA . SER A 1 457 ? 33.739 -11.578 -6.092 1.00 50.31 900 SER A CA 1
ATOM 3590 C C . SER A 1 457 ? 33.478 -12.332 -4.786 1.00 50.31 900 SER A C 1
ATOM 3591 O O . SER A 1 457 ? 32.454 -12.132 -4.133 1.00 49.68 900 SER A O 1
ATOM 3594 N N . MET A 1 458 ? 34.421 -13.187 -4.404 1.00 51.38 901 MET A N 1
ATOM 3595 C CA . MET A 1 458 ? 34.293 -13.980 -3.183 1.00 52.79 901 MET A CA 1
ATOM 3596 C C . MET A 1 458 ? 34.320 -13.121 -1.926 1.00 52.07 901 MET A C 1
ATOM 3597 O O . MET A 1 458 ? 33.531 -13.344 -1.002 1.00 51.33 901 MET A O 1
ATOM 3602 N N . LYS A 1 459 ? 35.223 -12.143 -1.887 1.00 51.71 902 LYS A N 1
ATOM 3603 C CA . LYS A 1 459 ? 35.318 -11.262 -0.729 1.00 51.67 902 LYS A CA 1
ATOM 3604 C C . LYS A 1 459 ? 34.020 -10.494 -0.546 1.00 50.26 902 LYS A C 1
ATOM 3605 O O . LYS A 1 459 ? 33.569 -10.298 0.577 1.00 49.27 902 LYS A O 1
ATOM 3611 N N . PHE A 1 460 ? 33.415 -10.063 -1.647 1.00 49.73 903 PHE A N 1
ATOM 3612 C CA . PHE A 1 460 ? 32.147 -9.347 -1.559 1.00 49.96 903 PHE A CA 1
ATOM 3613 C C . PHE A 1 460 ? 31.040 -10.287 -1.057 1.00 50.78 903 PHE A C 1
ATOM 3614 O O . PHE A 1 460 ? 30.144 -9.869 -0.326 1.00 49.84 903 PHE A O 1
ATOM 3622 N N . ASP A 1 461 ? 31.103 -11.559 -1.442 1.00 53.94 904 ASP A N 1
ATOM 3623 C CA . ASP A 1 461 ? 30.110 -12.523 -0.971 1.00 56.10 904 ASP A CA 1
ATOM 3624 C C . ASP A 1 461 ? 30.318 -12.666 0.526 1.00 56.23 904 ASP A C 1
ATOM 3625 O O . ASP A 1 461 ? 29.365 -12.690 1.306 1.00 54.87 904 ASP A O 1
ATOM 3630 N N . GLU A 1 462 ? 31.588 -12.756 0.907 1.00 57.08 905 GLU A N 1
ATOM 3631 C CA . GLU A 1 462 ? 31.991 -12.881 2.298 1.00 59.31 905 GLU A CA 1
ATOM 3632 C C . GLU A 1 462 ? 31.393 -11.720 3.085 1.00 60.19 905 GLU A C 1
ATOM 3633 O O . GLU A 1 462 ? 30.915 -11.903 4.200 1.00 62.20 905 GLU A O 1
ATOM 3639 N N . LEU A 1 463 ? 31.414 -10.527 2.497 1.00 60.61 906 LEU A N 1
ATOM 3640 C CA . LEU A 1 463 ? 30.861 -9.347 3.155 1.00 60.82 906 LEU A CA 1
ATOM 3641 C C . LEU A 1 463 ? 29.342 -9.422 3.245 1.00 61.51 906 LEU A C 1
ATOM 3642 O O . LEU A 1 463 ? 28.769 -9.175 4.302 1.00 61.49 906 LEU A O 1
ATOM 3647 N N . HIS A 1 464 ? 28.694 -9.761 2.135 1.00 62.73 907 HIS A N 1
ATOM 3648 C CA . HIS A 1 464 ? 27.237 -9.863 2.097 1.00 64.02 907 HIS A CA 1
ATOM 3649 C C . HIS A 1 464 ? 26.719 -10.894 3.090 1.00 66.80 907 HIS A C 1
ATOM 3650 O O . HIS A 1 464 ? 25.671 -10.701 3.708 1.00 66.74 907 HIS A O 1
ATOM 3657 N N . GLN A 1 465 ? 27.461 -11.985 3.243 1.00 69.78 908 GLN A N 1
ATOM 3658 C CA . GLN A 1 465 ? 27.075 -13.045 4.161 1.00 73.57 908 GLN A CA 1
ATOM 3659 C C . GLN A 1 465 ? 26.993 -12.499 5.584 1.00 75.15 908 GLN A C 1
ATOM 3660 O O . GLN A 1 465 ? 26.868 -13.252 6.547 1.00 75.88 908 GLN A O 1
ATOM 3666 N N . LEU A 1 466 ? 27.070 -11.179 5.701 1.00 76.93 909 LEU A N 1
ATOM 3667 C CA . LEU A 1 466 ? 26.995 -10.499 6.985 1.00 78.62 909 LEU A CA 1
ATOM 3668 C C . LEU A 1 466 ? 26.054 -9.309 6.814 1.00 80.33 909 LEU A C 1
ATOM 3669 O O . LEU A 1 466 ? 25.009 -9.231 7.464 1.00 80.22 909 LEU A O 1
ATOM 3674 N N . LYS A 1 467 ? 26.448 -8.408 5.913 1.00 82.40 910 LYS A N 1
ATOM 3675 C CA . LYS A 1 467 ? 25.733 -7.177 5.562 1.00 84.86 910 LYS A CA 1
ATOM 3676 C C . LYS A 1 467 ? 26.608 -5.976 5.923 1.00 87.22 910 LYS A C 1
ATOM 3677 O O . LYS A 1 467 ? 27.469 -5.563 5.145 1.00 87.81 910 LYS A O 1
ATOM 3683 N N . ALA A 1 468 ? 26.382 -5.422 7.107 1.00 89.10 911 ALA A N 1
ATOM 3684 C CA . ALA A 1 468 ? 27.150 -4.286 7.588 1.00 90.32 911 ALA A CA 1
ATOM 3685 C C . ALA A 1 468 ? 27.619 -4.644 8.991 1.00 91.70 911 ALA A C 1
ATOM 3686 O O . ALA A 1 468 ? 27.820 -3.775 9.836 1.00 91.57 911 ALA A O 1
ATOM 3688 N N . ASN A 1 469 ? 27.779 -5.943 9.223 1.00 93.33 912 ASN A N 1
ATOM 3689 C CA . ASN A 1 469 ? 28.216 -6.463 10.514 1.00 94.82 912 ASN A CA 1
ATOM 3690 C C . ASN A 1 469 ? 29.703 -6.181 10.718 1.00 95.83 912 ASN A C 1
ATOM 3691 O O . ASN A 1 469 ? 30.479 -7.149 10.870 1.00 96.28 912 ASN A O 1
ATOM 3696 N N . LYS B 1 1 ? 17.170 18.683 -25.553 1.00 66.30 1 LYS B N 1
ATOM 3697 C CA . LYS B 1 1 ? 18.157 19.800 -25.518 1.00 65.40 1 LYS B CA 1
ATOM 3698 C C . LYS B 1 1 ? 17.455 21.148 -25.376 1.00 63.72 1 LYS B C 1
ATOM 3699 O O . LYS B 1 1 ? 16.257 21.273 -25.635 1.00 62.90 1 LYS B O 1
ATOM 3705 N N . ILE B 1 2 ? 18.216 22.152 -24.958 1.00 61.80 2 ILE B N 1
ATOM 3706 C CA . ILE B 1 2 ? 17.695 23.494 -24.743 1.00 58.46 2 ILE B CA 1
ATOM 3707 C C . ILE B 1 2 ? 17.146 24.130 -26.021 1.00 57.81 2 ILE B C 1
ATOM 3708 O O . ILE B 1 2 ? 17.802 24.121 -27.058 1.00 56.23 2 ILE B O 1
ATOM 3713 N N . GLU B 1 3 ? 15.934 24.673 -25.936 1.00 57.79 3 GLU B N 1
ATOM 3714 C CA . GLU B 1 3 ? 15.293 25.323 -27.077 1.00 58.08 3 GLU B CA 1
ATOM 3715 C C . GLU B 1 3 ? 15.935 26.664 -27.389 1.00 56.20 3 GLU B C 1
ATOM 3716 O O . GLU B 1 3 ? 16.151 27.480 -26.495 1.00 53.35 3 GLU B O 1
ATOM 3722 N N . GLU B 1 4 ? 16.219 26.899 -28.664 1.00 54.72 4 GLU B N 1
ATOM 3723 C CA . GLU B 1 4 ? 16.809 28.164 -29.077 1.00 54.40 4 GLU B CA 1
ATOM 3724 C C . GLU B 1 4 ? 15.659 29.140 -29.283 1.00 52.11 4 GLU B C 1
ATOM 3725 O O . GLU B 1 4 ? 14.592 28.743 -29.733 1.00 50.35 4 GLU B O 1
ATOM 3731 N N . GLY B 1 5 ? 15.868 30.405 -28.928 1.00 50.81 5 GLY B N 1
ATOM 3732 C CA . GLY B 1 5 ? 14.823 31.400 -29.099 1.00 47.97 5 GLY B CA 1
ATOM 3733 C C . GLY B 1 5 ? 13.983 31.705 -27.868 1.00 46.37 5 GLY B C 1
ATOM 3734 O O . GLY B 1 5 ? 13.022 32.475 -27.937 1.00 45.35 5 GLY B O 1
ATOM 3735 N N . LYS B 1 6 ? 14.323 31.099 -26.738 1.00 44.69 6 LYS B N 1
ATOM 3736 C CA . LYS B 1 6 ? 13.581 31.359 -25.514 1.00 44.41 6 LYS B CA 1
ATOM 3737 C C . LYS B 1 6 ? 14.513 31.237 -24.322 1.00 43.05 6 LYS B C 1
ATOM 3738 O O . LYS B 1 6 ? 15.691 30.911 -24.473 1.00 44.30 6 LYS B O 1
ATOM 3744 N N . LEU B 1 7 ? 13.993 31.532 -23.139 1.00 40.75 7 LEU B N 1
ATOM 3745 C CA . LEU B 1 7 ? 14.796 31.425 -21.935 1.00 39.96 7 LEU B CA 1
ATOM 3746 C C . LEU B 1 7 ? 14.068 30.638 -20.859 1.00 39.05 7 LEU B C 1
ATOM 3747 O O . LEU B 1 7 ? 12.902 30.888 -20.575 1.00 39.97 7 LEU B O 1
ATOM 3752 N N . VAL B 1 8 ? 14.757 29.667 -20.284 1.00 39.37 8 VAL B N 1
ATOM 3753 C CA . VAL B 1 8 ? 14.192 28.883 -19.196 1.00 36.78 8 VAL B CA 1
ATOM 3754 C C . VAL B 1 8 ? 15.081 29.200 -18.005 1.00 36.65 8 VAL B C 1
ATOM 3755 O O . VAL B 1 8 ? 16.306 29.009 -18.057 1.00 33.30 8 VAL B O 1
ATOM 3759 N N . ILE B 1 9 ? 14.464 29.700 -16.942 1.00 35.11 9 ILE B N 1
ATOM 3760 C CA . ILE B 1 9 ? 15.190 30.071 -15.743 1.00 36.48 9 ILE B CA 1
ATOM 3761 C C . ILE B 1 9 ? 14.799 29.246 -14.523 1.00 38.20 9 ILE B C 1
ATOM 3762 O O . ILE B 1 9 ? 13.610 29.011 -14.267 1.00 37.10 9 ILE B O 1
ATOM 3767 N N . TRP B 1 10 ? 15.808 28.821 -13.772 1.00 35.46 10 TRP B N 1
ATOM 3768 C CA . TRP B 1 10 ? 15.586 28.068 -12.547 1.00 37.81 10 TRP B CA 1
ATOM 3769 C C . TRP B 1 10 ? 15.993 28.928 -11.367 1.00 38.77 10 TRP B C 1
ATOM 3770 O O . TRP B 1 10 ? 17.084 29.517 -11.356 1.00 39.07 10 TRP B O 1
ATOM 3781 N N . ILE B 1 11 ? 15.113 29.012 -10.382 1.00 38.55 11 ILE B N 1
ATOM 3782 C CA . ILE B 1 11 ? 15.387 29.768 -9.173 1.00 39.92 11 ILE B CA 1
ATOM 3783 C C . ILE B 1 11 ? 14.718 29.003 -8.035 1.00 42.53 11 ILE B C 1
ATOM 3784 O O . ILE B 1 11 ? 13.866 28.149 -8.286 1.00 45.60 11 ILE B O 1
ATOM 3789 N N . ASN B 1 12 ? 15.094 29.289 -6.794 1.00 42.89 12 ASN B N 1
ATOM 3790 C CA . ASN B 1 12 ? 14.509 28.572 -5.668 1.00 43.99 12 ASN B CA 1
ATOM 3791 C C . ASN B 1 12 ? 13.108 29.059 -5.285 1.00 43.18 12 ASN B C 1
ATOM 3792 O O . ASN B 1 12 ? 12.811 30.256 -5.325 1.00 39.66 12 ASN B O 1
ATOM 3797 N N . GLY B 1 13 ? 12.259 28.105 -4.909 1.00 43.38 13 GLY B N 1
ATOM 3798 C CA . GLY B 1 13 ? 10.890 28.406 -4.529 1.00 43.18 13 GLY B CA 1
ATOM 3799 C C . GLY B 1 13 ? 10.738 29.369 -3.372 1.00 44.34 13 GLY B C 1
ATOM 3800 O O . GLY B 1 13 ? 9.653 29.909 -3.164 1.00 46.48 13 GLY B O 1
ATOM 3801 N N . ASP B 1 14 ? 11.801 29.595 -2.605 1.00 43.67 14 ASP B N 1
ATOM 3802 C CA . ASP B 1 14 ? 11.694 30.532 -1.499 1.00 43.99 14 ASP B CA 1
ATOM 3803 C C . ASP B 1 14 ? 12.082 31.935 -1.972 1.00 42.46 14 ASP B C 1
ATOM 3804 O O . ASP B 1 14 ? 12.104 32.881 -1.187 1.00 40.94 14 ASP B O 1
ATOM 3809 N N . LYS B 1 15 ? 12.372 32.063 -3.263 1.00 41.78 15 LYS B N 1
ATOM 3810 C CA . LYS B 1 15 ? 12.735 33.360 -3.839 1.00 42.40 15 LYS B CA 1
ATOM 3811 C C . LYS B 1 15 ? 11.509 33.990 -4.503 1.00 42.00 15 LYS B C 1
ATOM 3812 O O . LYS B 1 15 ? 10.474 33.342 -4.639 1.00 39.32 15 LYS B O 1
ATOM 3818 N N . GLY B 1 16 ? 11.637 35.250 -4.914 1.00 41.34 16 GLY B N 1
ATOM 3819 C CA . GLY B 1 16 ? 10.530 35.944 -5.556 1.00 40.05 16 GLY B CA 1
ATOM 3820 C C . GLY B 1 16 ? 10.386 35.591 -7.028 1.00 39.04 16 GLY B C 1
ATOM 3821 O O . GLY B 1 16 ? 10.524 36.451 -7.897 1.00 36.31 16 GLY B O 1
ATOM 3822 N N . TYR B 1 17 ? 10.090 34.326 -7.308 1.00 37.30 17 TYR B N 1
ATOM 3823 C CA . TYR B 1 17 ? 9.955 33.864 -8.677 1.00 39.44 17 TYR B CA 1
ATOM 3824 C C . TYR B 1 17 ? 8.818 34.526 -9.459 1.00 41.69 17 TYR B C 1
ATOM 3825 O O . TYR B 1 17 ? 8.872 34.586 -10.691 1.00 40.09 17 TYR B O 1
ATOM 3834 N N . ASN B 1 18 ? 7.795 35.016 -8.759 1.00 42.15 18 ASN B N 1
ATOM 3835 C CA . ASN B 1 18 ? 6.679 35.678 -9.434 1.00 43.02 18 ASN B CA 1
ATOM 3836 C C . ASN B 1 18 ? 7.122 37.069 -9.875 1.00 42.09 18 ASN B C 1
ATOM 3837 O O . ASN B 1 18 ? 6.727 37.559 -10.938 1.00 41.92 18 ASN B O 1
ATOM 3842 N N . GLY B 1 19 ? 7.946 37.708 -9.053 1.00 41.84 19 GLY B N 1
ATOM 3843 C CA . GLY B 1 19 ? 8.452 39.013 -9.425 1.00 41.33 19 GLY B CA 1
ATOM 3844 C C . GLY B 1 19 ? 9.372 38.837 -10.627 1.00 41.00 19 GLY B C 1
ATOM 3845 O O . GLY B 1 19 ? 9.372 39.655 -11.544 1.00 41.60 19 GLY B O 1
ATOM 3846 N N . LEU B 1 20 ? 10.153 37.758 -10.629 1.00 41.23 20 LEU B N 1
ATOM 3847 C CA . LEU B 1 20 ? 11.073 37.477 -11.731 1.00 41.15 20 LEU B CA 1
ATOM 3848 C C . LEU B 1 20 ? 10.277 37.245 -13.012 1.00 41.50 20 LEU B C 1
ATOM 3849 O O . LEU B 1 20 ? 10.684 37.660 -14.104 1.00 38.98 20 LEU B O 1
ATOM 3854 N N . ALA B 1 21 ? 9.141 36.568 -12.873 1.00 40.90 21 ALA B N 1
ATOM 3855 C CA . ALA B 1 21 ? 8.284 36.296 -14.021 1.00 41.02 21 ALA B CA 1
ATOM 3856 C C . ALA B 1 21 ? 7.820 37.625 -14.597 1.00 40.25 21 ALA B C 1
ATOM 3857 O O . ALA B 1 21 ? 7.650 37.758 -15.806 1.00 42.20 21 ALA B O 1
ATOM 3859 N N . GLU B 1 22 ? 7.614 38.607 -13.724 1.00 40.27 22 GLU B N 1
ATOM 3860 C CA . GLU B 1 22 ? 7.186 39.928 -14.165 1.00 42.92 22 GLU B CA 1
ATOM 3861 C C . GLU B 1 22 ? 8.275 40.536 -15.040 1.00 41.35 22 GLU B C 1
ATOM 3862 O O . GLU B 1 22 ? 7.987 41.108 -16.087 1.00 41.37 22 GLU B O 1
ATOM 3868 N N . VAL B 1 23 ? 9.528 40.402 -14.613 1.00 39.70 23 VAL B N 1
ATOM 3869 C CA . VAL B 1 23 ? 10.644 40.920 -15.392 1.00 37.32 23 VAL B CA 1
ATOM 3870 C C . VAL B 1 23 ? 10.635 40.168 -16.722 1.00 38.16 23 VAL B C 1
ATOM 3871 O O . VAL B 1 23 ? 10.904 40.744 -17.770 1.00 37.54 23 VAL B O 1
ATOM 3875 N N . GLY B 1 24 ? 10.291 38.883 -16.674 1.00 38.66 24 GLY B N 1
ATOM 3876 C CA . GLY B 1 24 ? 10.227 38.093 -17.891 1.00 40.21 24 GLY B CA 1
ATOM 3877 C C . GLY B 1 24 ? 9.192 38.646 -18.863 1.00 42.95 24 GLY B C 1
ATOM 3878 O O . GLY B 1 24 ? 9.423 38.686 -20.076 1.00 41.22 24 GLY B O 1
ATOM 3879 N N . LYS B 1 25 ? 8.047 39.084 -18.339 1.00 44.46 25 LYS B N 1
ATOM 3880 C CA . LYS B 1 25 ? 7.003 39.632 -19.194 1.00 46.63 25 LYS B CA 1
ATOM 3881 C C . LYS B 1 25 ? 7.526 40.852 -19.941 1.00 45.83 25 LYS B C 1
ATOM 3882 O O . LYS B 1 25 ? 7.388 40.946 -21.160 1.00 46.75 25 LYS B O 1
ATOM 3888 N N . LYS B 1 26 ? 8.128 41.782 -19.211 1.00 44.90 26 LYS B N 1
ATOM 3889 C CA . LYS B 1 26 ? 8.672 42.978 -19.832 1.00 45.44 26 LYS B CA 1
ATOM 3890 C C . LYS B 1 26 ? 9.671 42.622 -20.933 1.00 45.37 26 LYS B C 1
ATOM 3891 O O . LYS B 1 26 ? 9.709 43.267 -21.986 1.00 43.89 26 LYS B O 1
ATOM 3897 N N . PHE B 1 27 ? 10.479 41.595 -20.686 1.00 43.26 27 PHE B N 1
ATOM 3898 C CA . PHE B 1 27 ? 11.473 41.156 -21.658 1.00 43.75 27 PHE B CA 1
ATOM 3899 C C . PHE B 1 27 ? 10.750 40.699 -22.914 1.00 44.19 27 PHE B C 1
ATOM 3900 O O . PHE B 1 27 ? 11.167 40.998 -24.037 1.00 42.97 27 PHE B O 1
ATOM 3908 N N . GLU B 1 28 ? 9.662 39.964 -22.711 1.00 46.21 28 GLU B N 1
ATOM 3909 C CA . GLU B 1 28 ? 8.868 39.449 -23.820 1.00 47.69 28 GLU B CA 1
ATOM 3910 C C . GLU B 1 28 ? 8.188 40.597 -24.550 1.00 47.85 28 GLU B C 1
ATOM 3911 O O . GLU B 1 28 ? 8.094 40.588 -25.768 1.00 48.48 28 GLU B O 1
ATOM 3917 N N . LYS B 1 29 ? 7.720 41.585 -23.795 1.00 50.54 29 LYS B N 1
ATOM 3918 C CA . LYS B 1 29 ? 7.042 42.737 -24.380 1.00 52.83 29 LYS B CA 1
ATOM 3919 C C . LYS B 1 29 ? 7.960 43.487 -25.343 1.00 53.09 29 LYS B C 1
ATOM 3920 O O . LYS B 1 29 ? 7.516 43.970 -26.383 1.00 51.55 29 LYS B O 1
ATOM 3926 N N . ASP B 1 30 ? 9.242 43.570 -24.991 1.00 51.78 30 ASP B N 1
ATOM 3927 C CA . ASP B 1 30 ? 10.232 44.269 -25.807 1.00 51.30 30 ASP B CA 1
ATOM 3928 C C . ASP B 1 30 ? 10.903 43.410 -26.879 1.00 50.77 30 ASP B C 1
ATOM 3929 O O . ASP B 1 30 ? 11.240 43.904 -27.954 1.00 51.40 30 ASP B O 1
ATOM 3934 N N . THR B 1 31 ? 11.103 42.129 -26.596 1.00 49.19 31 THR B N 1
ATOM 3935 C CA . THR B 1 31 ? 11.799 41.258 -27.540 1.00 47.63 31 THR B CA 1
ATOM 3936 C C . THR B 1 31 ? 10.957 40.204 -28.238 1.00 48.00 31 THR B C 1
ATOM 3937 O O . THR B 1 31 ? 11.378 39.642 -29.250 1.00 48.34 31 THR B O 1
ATOM 3941 N N . GLY B 1 32 ? 9.778 39.928 -27.700 1.00 47.66 32 GLY B N 1
ATOM 3942 C CA . GLY B 1 32 ? 8.944 38.904 -28.292 1.00 47.61 32 GLY B CA 1
ATOM 3943 C C . GLY B 1 32 ? 9.483 37.544 -27.881 1.00 47.23 32 GLY B C 1
ATOM 3944 O O . GLY B 1 32 ? 8.994 36.510 -28.343 1.00 50.27 32 GLY B O 1
ATOM 3945 N N . ILE B 1 33 ? 10.492 37.543 -27.009 1.00 44.72 33 ILE B N 1
ATOM 3946 C CA . ILE B 1 33 ? 11.098 36.302 -26.530 1.00 42.95 33 ILE B CA 1
ATOM 3947 C C . ILE B 1 33 ? 10.448 35.834 -25.230 1.00 42.18 33 ILE B C 1
ATOM 3948 O O . ILE B 1 33 ? 10.351 36.587 -24.261 1.00 42.13 33 ILE B O 1
ATOM 3953 N N . LYS B 1 34 ? 10.006 34.581 -25.211 1.00 41.63 34 LYS B N 1
ATOM 3954 C CA . LYS B 1 34 ? 9.345 34.035 -24.033 1.00 41.66 34 LYS B CA 1
ATOM 3955 C C . LYS B 1 34 ? 10.269 33.544 -22.931 1.00 39.70 34 LYS B C 1
ATOM 3956 O O . LYS B 1 34 ? 11.218 32.800 -23.182 1.00 38.59 34 LYS B O 1
ATOM 3962 N N . VAL B 1 35 ? 9.968 33.960 -21.705 1.00 38.14 35 VAL B N 1
ATOM 3963 C CA . VAL B 1 35 ? 10.740 33.558 -20.536 1.00 37.84 35 VAL B CA 1
ATOM 3964 C C . VAL B 1 35 ? 9.896 32.669 -19.623 1.00 37.73 35 VAL B C 1
ATOM 3965 O O . VAL B 1 35 ? 8.795 33.056 -19.234 1.00 37.79 35 VAL B O 1
ATOM 3969 N N . THR B 1 36 ? 10.403 31.482 -19.301 1.00 35.34 36 THR B N 1
ATOM 3970 C CA . THR B 1 36 ? 9.704 30.578 -18.392 1.00 37.50 36 THR B CA 1
ATOM 3971 C C . THR B 1 36 ? 10.483 30.504 -17.087 1.00 38.09 36 THR B C 1
ATOM 3972 O O . THR B 1 36 ? 11.683 30.201 -17.077 1.00 38.63 36 THR B O 1
ATOM 3976 N N . VAL B 1 37 ? 9.806 30.791 -15.986 1.00 39.32 37 VAL B N 1
ATOM 3977 C CA . VAL B 1 37 ? 10.438 30.724 -14.683 1.00 41.84 37 VAL B CA 1
ATOM 3978 C C . VAL B 1 37 ? 9.958 29.477 -13.957 1.00 44.17 37 VAL B C 1
ATOM 3979 O O . VAL B 1 37 ? 8.750 29.246 -13.822 1.00 44.92 37 VAL B O 1
ATOM 3983 N N . GLU B 1 38 ? 10.915 28.670 -13.510 1.00 45.91 38 GLU B N 1
ATOM 3984 C CA . GLU B 1 38 ? 10.630 27.431 -12.791 1.00 47.65 38 GLU B CA 1
ATOM 3985 C C . GLU B 1 38 ? 11.372 27.407 -11.457 1.00 49.05 38 GLU B C 1
ATOM 3986 O O . GLU B 1 38 ? 12.474 27.951 -11.337 1.00 46.89 38 GLU B O 1
ATOM 3992 N N . HIS B 1 39 ? 10.757 26.785 -10.456 1.00 51.59 39 HIS B N 1
ATOM 3993 C CA . HIS B 1 39 ? 11.359 26.671 -9.132 1.00 53.23 39 HIS B CA 1
ATOM 3994 C C . HIS B 1 39 ? 11.250 25.243 -8.608 1.00 54.68 39 HIS B C 1
ATOM 3995 O O . HIS B 1 39 ? 10.639 24.999 -7.567 1.00 54.42 39 HIS B O 1
ATOM 4002 N N . PRO B 1 40 ? 11.845 24.279 -9.329 1.00 54.45 40 PRO B N 1
ATOM 4003 C CA . PRO B 1 40 ? 11.815 22.869 -8.937 1.00 56.45 40 PRO B CA 1
ATOM 4004 C C . PRO B 1 40 ? 12.537 22.591 -7.625 1.00 59.20 40 PRO B C 1
ATOM 4005 O O . PRO B 1 40 ? 13.344 23.395 -7.152 1.00 58.97 40 PRO B O 1
ATOM 4009 N N . ASP B 1 41 ? 12.238 21.437 -7.042 1.00 60.97 41 ASP B N 1
ATOM 4010 C CA . ASP B 1 41 ? 12.843 21.035 -5.781 1.00 61.36 41 ASP B CA 1
ATOM 4011 C C . ASP B 1 41 ? 14.233 20.457 -6.043 1.00 60.46 41 ASP B C 1
ATOM 4012 O O . ASP B 1 41 ? 14.449 19.789 -7.052 1.00 58.53 41 ASP B O 1
ATOM 4017 N N . LYS B 1 42 ? 15.176 20.717 -5.142 1.00 60.27 42 LYS B N 1
ATOM 4018 C CA . LYS B 1 42 ? 16.534 20.200 -5.311 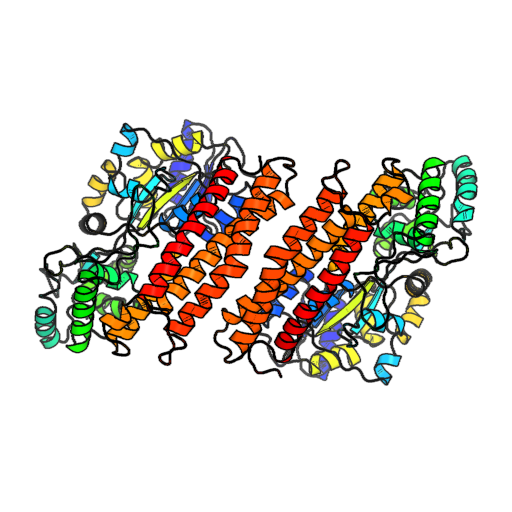1.00 59.37 42 LYS B CA 1
ATOM 4019 C C . LYS B 1 42 ? 17.170 20.622 -6.640 1.00 56.63 42 LYS B C 1
ATOM 4020 O O . LYS B 1 42 ? 17.932 19.856 -7.233 1.00 55.36 42 LYS B O 1
ATOM 4026 N N . LEU B 1 43 ? 16.871 21.832 -7.107 1.00 55.68 43 LEU B N 1
ATOM 4027 C CA . LEU B 1 43 ? 17.428 22.295 -8.374 1.00 53.41 43 LEU B CA 1
ATOM 4028 C C . LEU B 1 43 ? 18.960 22.310 -8.353 1.00 53.15 43 LEU B C 1
ATOM 4029 O O . LEU B 1 43 ? 19.594 22.057 -9.376 1.00 53.01 43 LEU B O 1
ATOM 4034 N N . GLU B 1 44 ? 19.554 22.575 -7.190 1.00 53.20 44 GLU B N 1
ATOM 4035 C CA . GLU B 1 44 ? 21.017 22.615 -7.085 1.00 55.15 44 GLU B CA 1
ATOM 4036 C C . GLU B 1 44 ? 21.665 21.263 -7.383 1.00 55.49 44 GLU B C 1
ATOM 4037 O O . GLU B 1 44 ? 22.825 21.203 -7.793 1.00 53.92 44 GLU B O 1
ATOM 4043 N N . GLU B 1 45 ? 20.926 20.178 -7.164 1.00 56.07 45 GLU B N 1
ATOM 4044 C CA . GLU B 1 45 ? 21.456 18.845 -7.448 1.00 57.11 45 GLU B CA 1
ATOM 4045 C C . GLU B 1 45 ? 20.990 18.401 -8.824 1.00 55.86 45 GLU B C 1
ATOM 4046 O O . GLU B 1 45 ? 21.718 17.722 -9.548 1.00 55.06 45 GLU B O 1
ATOM 4052 N N . LYS B 1 46 ? 19.770 18.793 -9.183 1.00 54.59 46 LYS B N 1
ATOM 4053 C CA . LYS B 1 46 ? 19.219 18.458 -10.488 1.00 54.73 46 LYS B CA 1
ATOM 4054 C C . LYS B 1 46 ? 20.039 19.120 -11.591 1.00 53.06 46 LYS B C 1
ATOM 4055 O O . LYS B 1 46 ? 20.406 18.475 -12.576 1.00 52.27 46 LYS B O 1
ATOM 4061 N N . PHE B 1 47 ? 20.338 20.406 -11.412 1.00 51.30 47 PHE B N 1
ATOM 4062 C CA . PHE B 1 47 ? 21.088 21.149 -12.415 1.00 50.38 47 PHE B CA 1
ATOM 4063 C C . PHE B 1 47 ? 22.320 20.434 -12.945 1.00 50.42 47 PHE B C 1
ATOM 4064 O O . PHE B 1 47 ? 22.473 20.272 -14.155 1.00 50.42 47 PHE B O 1
ATOM 4072 N N . PRO B 1 48 ? 23.231 20.012 -12.053 1.00 51.80 48 PRO B N 1
ATOM 4073 C CA . PRO B 1 48 ? 24.430 19.320 -12.539 1.00 53.95 48 PRO B CA 1
ATOM 4074 C C . PRO B 1 48 ? 24.124 18.029 -13.310 1.00 56.13 48 PRO B C 1
ATOM 4075 O O . PRO B 1 48 ? 24.950 17.550 -14.090 1.00 57.19 48 PRO B O 1
ATOM 4079 N N . GLN B 1 49 ? 22.935 17.474 -13.099 1.00 58.21 49 GLN B N 1
ATOM 4080 C CA . GLN B 1 49 ? 22.553 16.251 -13.792 1.00 62.03 49 GLN B CA 1
ATOM 4081 C C . GLN B 1 49 ? 22.070 16.532 -15.209 1.00 61.77 49 GLN B C 1
ATOM 4082 O O . GLN B 1 49 ? 22.563 15.940 -16.171 1.00 61.88 49 GLN B O 1
ATOM 4088 N N . VAL B 1 50 ? 21.112 17.440 -15.345 1.00 60.88 50 VAL B N 1
ATOM 4089 C CA . VAL B 1 50 ? 20.598 17.766 -16.664 1.00 60.35 50 VAL B CA 1
ATOM 4090 C C . VAL B 1 50 ? 21.624 18.556 -17.477 1.00 61.15 50 VAL B C 1
ATOM 4091 O O . VAL B 1 50 ? 21.849 18.266 -18.652 1.00 61.48 50 VAL B O 1
ATOM 4095 N N . ALA B 1 51 ? 22.256 19.540 -16.845 1.00 61.37 51 ALA B N 1
ATOM 4096 C CA . ALA B 1 51 ? 23.242 20.377 -17.522 1.00 62.41 51 ALA B CA 1
ATOM 4097 C C . ALA B 1 51 ? 24.401 19.579 -18.115 1.00 63.26 51 ALA B C 1
ATOM 4098 O O . ALA B 1 51 ? 24.874 19.885 -19.214 1.00 63.18 51 ALA B O 1
ATOM 4100 N N . ALA B 1 52 ? 24.853 18.560 -17.388 1.00 64.13 52 ALA B N 1
ATOM 4101 C CA . ALA B 1 52 ? 25.967 17.726 -17.838 1.00 66.82 52 ALA B CA 1
ATOM 4102 C C . ALA B 1 52 ? 25.672 17.022 -19.159 1.00 67.53 52 ALA B C 1
ATOM 4103 O O . ALA B 1 52 ? 26.591 16.664 -19.897 1.00 68.86 52 ALA B O 1
ATOM 4105 N N . THR B 1 53 ? 24.388 16.825 -19.451 1.00 68.03 53 THR B N 1
ATOM 4106 C CA . THR B 1 53 ? 23.973 16.166 -20.687 1.00 67.64 53 THR B CA 1
ATOM 4107 C C . THR B 1 53 ? 23.483 17.196 -21.704 1.00 67.70 53 THR B C 1
ATOM 4108 O O . THR B 1 53 ? 22.782 16.861 -22.661 1.00 68.12 53 THR B O 1
ATOM 4112 N N . GLY B 1 54 ? 23.858 18.453 -21.489 1.00 67.01 54 GLY B N 1
ATOM 4113 C CA . GLY B 1 54 ? 23.455 19.509 -22.399 1.00 65.82 54 GLY B CA 1
ATOM 4114 C C . GLY B 1 54 ? 21.990 19.881 -22.286 1.00 64.12 54 GLY B C 1
ATOM 4115 O O . GLY B 1 54 ? 21.387 20.340 -23.253 1.00 65.27 54 GLY B O 1
ATOM 4116 N N . ASP B 1 55 ? 21.412 19.681 -21.107 1.00 62.68 55 ASP B N 1
ATOM 4117 C CA . ASP B 1 55 ? 20.009 20.017 -20.883 1.00 60.71 55 ASP B CA 1
ATOM 4118 C C . ASP B 1 55 ? 19.878 20.954 -19.692 1.00 57.65 55 ASP B C 1
ATOM 4119 O O . ASP B 1 55 ? 20.878 21.387 -19.113 1.00 57.15 55 ASP B O 1
ATOM 4124 N N . GLY B 1 56 ? 18.640 21.260 -19.325 1.00 52.67 56 GLY B N 1
ATOM 4125 C CA . GLY B 1 56 ? 18.423 22.144 -18.201 1.00 49.09 56 GLY B CA 1
ATOM 4126 C C . GLY B 1 56 ? 18.096 23.560 -18.628 1.00 44.85 56 GLY B C 1
ATOM 4127 O O . GLY B 1 56 ? 17.951 23.841 -19.817 1.00 44.51 56 GLY B O 1
ATOM 4128 N N . PRO B 1 57 ? 17.980 24.481 -17.664 1.00 42.59 57 PRO B N 1
ATOM 4129 C CA . PRO B 1 57 ? 17.664 25.879 -17.943 1.00 40.34 57 PRO B CA 1
ATOM 4130 C C . PRO B 1 57 ? 18.822 26.635 -18.567 1.00 39.82 57 PRO B C 1
ATOM 4131 O O . PRO B 1 57 ? 19.976 26.198 -18.515 1.00 37.57 57 PRO B O 1
ATOM 4135 N N . ASP B 1 58 ? 18.502 27.783 -19.154 1.00 39.63 58 ASP B N 1
ATOM 4136 C CA . ASP B 1 58 ? 19.519 28.631 -19.746 1.00 38.60 58 ASP B CA 1
ATOM 4137 C C . ASP B 1 58 ? 20.204 29.353 -18.580 1.00 36.62 58 ASP B C 1
ATOM 4138 O O . ASP B 1 58 ? 21.424 29.529 -18.571 1.00 33.12 58 ASP B O 1
ATOM 4143 N N . ILE B 1 59 ? 19.405 29.730 -17.584 1.00 34.02 59 ILE B N 1
ATOM 4144 C CA . ILE B 1 59 ? 19.906 30.468 -16.422 1.00 33.61 59 ILE B CA 1
ATOM 4145 C C . ILE B 1 59 ? 19.568 29.808 -15.091 1.00 33.85 59 ILE B C 1
ATOM 4146 O O . ILE B 1 59 ? 18.425 29.411 -14.847 1.00 33.87 59 ILE B O 1
ATOM 4151 N N . ILE B 1 60 ? 20.566 29.708 -14.226 1.00 32.38 60 ILE B N 1
ATOM 4152 C CA . ILE B 1 60 ? 20.373 29.117 -12.910 1.00 33.74 60 ILE B CA 1
ATOM 4153 C C . ILE B 1 60 ? 20.693 30.117 -11.799 1.00 33.04 60 ILE B C 1
ATOM 4154 O O . ILE B 1 60 ? 21.791 30.679 -11.762 1.00 32.72 60 ILE B O 1
ATOM 4159 N N . PHE B 1 61 ? 19.719 30.364 -10.922 1.00 31.26 61 PHE B N 1
ATOM 4160 C CA . PHE B 1 61 ? 19.898 31.256 -9.773 1.00 33.72 61 PHE B CA 1
ATOM 4161 C C . PHE B 1 61 ? 20.163 30.394 -8.537 1.00 35.33 61 PHE B C 1
ATOM 4162 O O . PHE B 1 61 ? 19.400 29.478 -8.230 1.00 37.23 61 PHE B O 1
ATOM 4170 N N . TRP B 1 62 ? 21.246 30.684 -7.827 1.00 37.33 62 TRP B N 1
ATOM 4171 C CA . TRP B 1 62 ? 21.579 29.931 -6.622 1.00 37.53 62 TRP B CA 1
ATOM 4172 C C . TRP B 1 62 ? 22.741 30.588 -5.884 1.00 36.55 62 TRP B C 1
ATOM 4173 O O . TRP B 1 62 ? 23.410 31.474 -6.426 1.00 32.94 62 TRP B O 1
ATOM 4184 N N . ALA B 1 63 ? 22.963 30.162 -4.644 1.00 35.20 63 ALA B N 1
ATOM 4185 C CA . ALA B 1 63 ? 24.053 30.698 -3.837 1.00 35.17 63 ALA B CA 1
ATOM 4186 C C . ALA B 1 63 ? 25.335 30.480 -4.622 1.00 34.24 63 ALA B C 1
ATOM 4187 O O . ALA B 1 63 ? 25.531 29.437 -5.241 1.00 35.32 63 ALA B O 1
ATOM 4189 N N . HIS B 1 64 ? 26.198 31.482 -4.610 1.00 35.00 64 HIS B N 1
ATOM 4190 C CA . HIS B 1 64 ? 27.451 31.432 -5.353 1.00 36.30 64 HIS B CA 1
ATOM 4191 C C . HIS B 1 64 ? 28.373 30.261 -5.000 1.00 36.33 64 HIS B C 1
ATOM 4192 O O . HIS B 1 64 ? 29.068 29.730 -5.869 1.00 37.52 64 HIS B O 1
ATOM 4199 N N . ASP B 1 65 ? 28.385 29.862 -3.733 1.00 37.39 65 ASP B N 1
ATOM 4200 C CA . ASP B 1 65 ? 29.298 28.808 -3.309 1.00 39.78 65 ASP B CA 1
ATOM 4201 C C . ASP B 1 65 ? 29.235 27.542 -4.144 1.00 39.52 65 ASP B C 1
ATOM 4202 O O . ASP B 1 65 ? 30.243 26.867 -4.314 1.00 39.79 65 ASP B O 1
ATOM 4207 N N . ARG B 1 66 ? 28.067 27.253 -4.704 1.00 40.08 66 ARG B N 1
ATOM 4208 C CA . ARG B 1 66 ? 27.867 26.053 -5.514 1.00 41.41 66 ARG B CA 1
ATOM 4209 C C . ARG B 1 66 ? 28.417 26.152 -6.949 1.00 40.27 66 ARG B C 1
ATOM 4210 O O . ARG B 1 66 ? 28.720 25.138 -7.581 1.00 39.01 66 ARG B O 1
ATOM 4218 N N . PHE B 1 67 ? 28.564 27.371 -7.454 1.00 38.21 67 PHE B N 1
ATOM 4219 C CA . PHE B 1 67 ? 29.029 27.589 -8.823 1.00 37.69 67 PHE B CA 1
ATOM 4220 C C . PHE B 1 67 ? 30.471 27.241 -9.149 1.00 37.68 67 PHE B C 1
ATOM 4221 O O . PHE B 1 67 ? 30.797 27.004 -10.310 1.00 37.57 67 PHE B O 1
ATOM 4229 N N . GLY B 1 68 ? 31.339 27.227 -8.149 1.00 36.59 68 GLY B N 1
ATOM 4230 C CA . GLY B 1 68 ? 32.721 26.868 -8.409 1.00 38.90 68 GLY B CA 1
ATOM 4231 C C . GLY B 1 68 ? 32.759 25.415 -8.861 1.00 39.19 68 GLY B C 1
ATOM 4232 O O . GLY B 1 68 ? 33.501 25.047 -9.775 1.00 39.81 68 GLY B O 1
ATOM 4233 N N . GLY B 1 69 ? 31.948 24.583 -8.217 1.00 39.15 69 GLY B N 1
ATOM 4234 C CA . GLY B 1 69 ? 31.903 23.179 -8.589 1.00 40.40 69 GLY B CA 1
ATOM 4235 C C . GLY B 1 69 ? 31.357 23.010 -9.996 1.00 41.86 69 GLY B C 1
ATOM 4236 O O . GLY B 1 69 ? 31.910 22.254 -10.801 1.00 40.64 69 GLY B O 1
ATOM 4237 N N . TYR B 1 70 ? 30.271 23.723 -10.296 1.00 41.35 70 TYR B N 1
ATOM 4238 C CA . TYR B 1 70 ? 29.650 23.663 -11.617 1.00 41.76 70 TYR B CA 1
ATOM 4239 C C . TYR B 1 70 ? 30.631 24.076 -12.702 1.00 41.75 70 TYR B C 1
ATOM 4240 O O . TYR B 1 70 ? 30.688 23.462 -13.768 1.00 42.56 70 TYR B O 1
ATOM 4249 N N . ALA B 1 71 ? 31.389 25.132 -12.431 1.00 41.20 71 ALA B N 1
ATOM 4250 C CA . ALA B 1 71 ? 32.358 25.638 -13.394 1.00 41.86 71 ALA B CA 1
ATOM 4251 C C . ALA B 1 71 ? 33.449 24.596 -13.636 1.00 43.06 71 ALA B C 1
ATOM 4252 O O . ALA B 1 71 ? 33.853 24.355 -14.771 1.00 42.12 71 ALA B O 1
ATOM 4254 N N . GLN B 1 72 ? 33.912 23.978 -12.557 1.00 44.94 72 GLN B N 1
ATOM 4255 C CA . GLN B 1 72 ? 34.950 22.956 -12.630 1.00 47.34 72 GLN B CA 1
ATOM 4256 C C . GLN B 1 72 ? 34.457 21.782 -13.485 1.00 47.68 72 GLN B C 1
ATOM 4257 O O . GLN B 1 72 ? 35.246 21.091 -14.127 1.00 46.95 72 GLN B O 1
ATOM 4263 N N . SER B 1 73 ? 33.142 21.580 -13.505 1.00 47.35 73 SER B N 1
ATOM 4264 C CA . SER B 1 73 ? 32.543 20.509 -14.288 1.00 46.73 73 SER B CA 1
ATOM 4265 C C . SER B 1 73 ? 32.153 21.033 -15.672 1.00 46.64 73 SER B C 1
ATOM 4266 O O . SER B 1 73 ? 31.477 20.346 -16.439 1.00 46.61 73 SER B O 1
ATOM 4269 N N . GLY B 1 74 ? 32.587 22.254 -15.981 1.00 45.50 74 GLY B N 1
ATOM 4270 C CA . GLY B 1 74 ? 32.284 22.859 -17.267 1.00 43.56 74 GLY B CA 1
ATOM 4271 C C . GLY B 1 74 ? 30.799 23.036 -17.549 1.00 42.04 74 GLY B C 1
ATOM 4272 O O . GLY B 1 74 ? 30.375 22.960 -18.696 1.00 43.07 74 GLY B O 1
ATOM 4273 N N . LEU B 1 75 ? 30.003 23.284 -16.518 1.00 40.61 75 LEU B N 1
ATOM 4274 C CA . LEU B 1 75 ? 28.565 23.455 -16.713 1.00 40.84 75 LEU B CA 1
ATOM 4275 C C . LEU B 1 75 ? 28.130 24.921 -16.833 1.00 40.64 75 LEU B C 1
ATOM 4276 O O . LEU B 1 75 ? 26.968 25.210 -17.139 1.00 37.84 75 LEU B O 1
ATOM 4281 N N . LEU B 1 76 ? 29.060 25.840 -16.602 1.00 39.17 76 LEU B N 1
ATOM 4282 C CA . LEU B 1 76 ? 28.740 27.268 -16.648 1.00 38.95 76 LEU B CA 1
ATOM 4283 C C . LEU B 1 76 ? 29.563 28.035 -17.653 1.00 38.78 76 LEU B C 1
ATOM 4284 O O . LEU B 1 76 ? 30.777 27.873 -17.717 1.00 42.14 76 LEU B O 1
ATOM 4289 N N . ALA B 1 77 ? 28.908 28.881 -18.436 1.00 36.50 77 ALA B N 1
ATOM 4290 C CA . ALA B 1 77 ? 29.624 29.674 -19.418 1.00 38.12 77 ALA B CA 1
ATOM 4291 C C . ALA B 1 77 ? 30.270 30.862 -18.719 1.00 38.37 77 ALA B C 1
ATOM 4292 O O . ALA B 1 77 ? 29.811 31.300 -17.656 1.00 36.58 77 ALA B O 1
ATOM 4294 N N . GLU B 1 78 ? 31.348 31.369 -19.305 1.00 39.08 78 GLU B N 1
ATOM 4295 C CA . GLU B 1 78 ? 32.014 32.539 -18.749 1.00 40.18 78 GLU B CA 1
ATOM 4296 C C . GLU B 1 78 ? 31.176 33.740 -19.191 1.00 37.75 78 GLU B C 1
ATOM 4297 O O . GLU B 1 78 ? 30.868 33.883 -20.372 1.00 38.88 78 GLU B O 1
ATOM 4303 N N . ILE B 1 79 ? 30.789 34.591 -18.256 1.00 37.26 79 ILE B N 1
ATOM 4304 C CA . ILE B 1 79 ? 29.989 35.745 -18.632 1.00 38.26 79 ILE B CA 1
ATOM 4305 C C . ILE B 1 79 ? 30.916 36.873 -19.073 1.00 40.80 79 ILE B C 1
ATOM 4306 O O . ILE B 1 79 ? 32.080 36.921 -18.671 1.00 41.59 79 ILE B O 1
ATOM 4311 N N . THR B 1 80 ? 30.394 37.775 -19.899 1.00 41.08 80 THR B N 1
ATOM 4312 C CA . THR B 1 80 ? 31.196 38.862 -20.453 1.00 42.75 80 THR B CA 1
ATOM 4313 C C . THR B 1 80 ? 30.679 40.288 -20.247 1.00 40.40 80 THR B C 1
ATOM 4314 O O . THR B 1 80 ? 30.544 41.035 -21.210 1.00 39.78 80 THR B O 1
ATOM 4318 N N . PRO B 1 81 ? 30.385 40.684 -18.999 1.00 39.67 81 PRO B N 1
ATOM 4319 C CA . PRO B 1 81 ? 29.894 42.055 -18.790 1.00 38.84 81 PRO B CA 1
ATOM 4320 C C . PRO B 1 81 ? 31.031 43.056 -19.001 1.00 38.30 81 PRO B C 1
ATOM 4321 O O . PRO B 1 81 ? 32.151 42.815 -18.574 1.00 37.94 81 PRO B O 1
ATOM 4325 N N . ASP B 1 82 ? 30.750 44.173 -19.657 1.00 38.94 82 ASP B N 1
ATOM 4326 C CA . ASP B 1 82 ? 31.785 45.180 -19.880 1.00 40.91 82 ASP B CA 1
ATOM 4327 C C . ASP B 1 82 ? 32.144 45.868 -18.561 1.00 39.55 82 ASP B C 1
ATOM 4328 O O . ASP B 1 82 ? 31.452 45.704 -17.559 1.00 39.88 82 ASP B O 1
ATOM 4333 N N . LYS B 1 83 ? 33.226 46.643 -18.559 1.00 40.48 83 LYS B N 1
ATOM 4334 C CA . LYS B 1 83 ? 33.671 47.321 -17.349 1.00 40.92 83 LYS B CA 1
ATOM 4335 C C . LYS B 1 83 ? 32.666 48.304 -16.763 1.00 39.59 83 LYS B C 1
ATOM 4336 O O . LYS B 1 83 ? 32.611 48.485 -15.553 1.00 40.12 83 LYS B O 1
ATOM 4342 N N . ALA B 1 84 ? 31.880 48.945 -17.615 1.00 40.06 84 ALA B N 1
ATOM 4343 C CA . ALA B 1 84 ? 30.888 49.898 -17.135 1.00 41.18 84 ALA B CA 1
ATOM 4344 C C . ALA B 1 84 ? 29.793 49.163 -16.359 1.00 40.27 84 ALA B C 1
ATOM 4345 O O . ALA B 1 84 ? 29.337 49.635 -15.313 1.00 39.60 84 ALA B O 1
ATOM 4347 N N . PHE B 1 85 ? 29.358 48.017 -16.871 1.00 38.04 85 PHE B N 1
ATOM 4348 C CA . PHE B 1 85 ? 28.335 47.258 -16.164 1.00 37.78 85 PHE B CA 1
ATOM 4349 C C . PHE B 1 85 ? 28.868 46.782 -14.824 1.00 37.30 85 PHE B C 1
ATOM 4350 O O . PHE B 1 85 ? 28.181 46.870 -13.806 1.00 37.37 85 PHE B O 1
ATOM 4358 N N . GLN B 1 86 ? 30.100 46.270 -14.827 1.00 37.74 86 GLN B N 1
ATOM 4359 C CA . GLN B 1 86 ? 30.722 45.768 -13.605 1.00 35.59 86 GLN B CA 1
ATOM 4360 C C . GLN B 1 86 ? 30.759 46.838 -12.525 1.00 36.46 86 GLN B C 1
ATOM 4361 O O . GLN B 1 86 ? 30.592 46.539 -11.346 1.00 32.25 86 GLN B O 1
ATOM 4367 N N . ASP B 1 87 ? 30.970 48.084 -12.940 1.00 37.40 87 ASP B N 1
ATOM 4368 C CA . ASP B 1 87 ? 31.024 49.215 -12.013 1.00 38.89 87 ASP B CA 1
ATOM 4369 C C . ASP B 1 87 ? 29.696 49.463 -11.299 1.00 37.94 87 ASP B C 1
ATOM 4370 O O . ASP B 1 87 ? 29.651 50.190 -10.308 1.00 39.38 87 ASP B O 1
ATOM 4375 N N . LYS B 1 88 ? 28.610 48.888 -11.802 1.00 36.09 88 LYS B N 1
ATOM 4376 C CA . LYS B 1 88 ? 27.311 49.090 -11.159 1.00 37.31 88 LYS B CA 1
ATOM 4377 C C . LYS B 1 88 ? 27.077 48.192 -9.936 1.00 37.37 88 LYS B C 1
ATOM 4378 O O . LYS B 1 88 ? 26.132 48.415 -9.187 1.00 36.01 88 LYS B O 1
ATOM 4384 N N . LEU B 1 89 ? 27.923 47.182 -9.744 1.00 35.56 89 LEU B N 1
ATOM 4385 C CA . LEU B 1 89 ? 27.784 46.278 -8.605 1.00 38.18 89 LEU B CA 1
ATOM 4386 C C . LEU B 1 89 ? 28.952 46.430 -7.647 1.00 39.77 89 LEU B C 1
ATOM 4387 O O . LEU B 1 89 ? 30.059 46.802 -8.056 1.00 40.86 89 LEU B O 1
ATOM 4392 N N . TYR B 1 90 ? 28.709 46.146 -6.370 1.00 39.55 90 TYR B N 1
ATOM 4393 C CA . TYR B 1 90 ? 29.761 46.235 -5.366 1.00 39.89 90 TYR B CA 1
ATOM 4394 C C . TYR B 1 90 ? 30.873 45.268 -5.772 1.00 39.80 90 TYR B C 1
ATOM 4395 O O . TYR B 1 90 ? 30.621 44.090 -6.042 1.00 35.23 90 TYR B O 1
ATOM 4404 N N . PRO B 1 91 ? 32.118 45.769 -5.837 1.00 38.47 91 PRO B N 1
ATOM 4405 C CA . PRO B 1 91 ? 33.300 44.986 -6.216 1.00 39.28 91 PRO B CA 1
ATOM 4406 C C . PRO B 1 91 ? 33.466 43.659 -5.484 1.00 37.37 91 PRO B C 1
ATOM 4407 O O . PRO B 1 91 ? 33.796 42.646 -6.099 1.00 35.94 91 PRO B O 1
ATOM 4411 N N . PHE B 1 92 ? 33.233 43.660 -4.174 1.00 36.70 92 PHE B N 1
ATOM 4412 C CA . PHE B 1 92 ? 33.400 42.444 -3.407 1.00 36.71 92 PHE B CA 1
ATOM 4413 C C . PHE B 1 92 ? 32.474 41.326 -3.876 1.00 37.35 92 PHE B C 1
ATOM 4414 O O . PHE B 1 92 ? 32.811 40.152 -3.731 1.00 38.25 92 PHE B O 1
ATOM 4422 N N . THR B 1 93 ? 31.329 41.675 -4.461 1.00 35.50 93 THR B N 1
ATOM 4423 C CA . THR B 1 93 ? 30.414 40.637 -4.929 1.00 35.54 93 THR B CA 1
ATOM 4424 C C . THR B 1 93 ? 30.951 39.995 -6.207 1.00 36.62 93 THR B C 1
ATOM 4425 O O . THR B 1 93 ? 30.722 38.811 -6.447 1.00 33.52 93 THR B O 1
ATOM 4429 N N . TRP B 1 94 ? 31.685 40.757 -7.019 1.00 36.80 94 TRP B N 1
ATOM 4430 C CA . TRP B 1 94 ? 32.249 40.177 -8.237 1.00 38.03 94 TRP B CA 1
ATOM 4431 C C . TRP B 1 94 ? 33.288 39.111 -7.866 1.00 38.71 94 TRP B C 1
ATOM 4432 O O . TRP B 1 94 ? 33.490 38.148 -8.604 1.00 38.35 94 TRP B O 1
ATOM 4443 N N . ASP B 1 95 ? 33.929 39.270 -6.713 1.00 39.35 95 ASP B N 1
ATOM 4444 C CA . ASP B 1 95 ? 34.930 38.299 -6.276 1.00 41.31 95 ASP B CA 1
ATOM 4445 C C . ASP B 1 95 ? 34.306 36.968 -5.880 1.00 41.37 95 ASP B C 1
ATOM 4446 O O . ASP B 1 95 ? 35.001 35.962 -5.807 1.00 42.42 95 ASP B O 1
ATOM 4451 N N . ALA B 1 96 ? 33.000 36.968 -5.623 1.00 38.42 96 ALA B N 1
ATOM 4452 C CA . ALA B 1 96 ? 32.293 35.752 -5.232 1.00 37.65 96 ALA B CA 1
ATOM 4453 C C . ALA B 1 96 ? 31.918 34.896 -6.437 1.00 37.99 96 ALA B C 1
ATOM 4454 O O . ALA B 1 96 ? 31.578 33.722 -6.294 1.00 34.59 96 ALA B O 1
ATOM 4456 N N . VAL B 1 97 ? 31.962 35.481 -7.628 1.00 36.57 97 VAL B N 1
ATOM 4457 C CA . VAL B 1 97 ? 31.597 34.720 -8.806 1.00 37.32 97 VAL B CA 1
ATOM 4458 C C . VAL B 1 97 ? 32.731 34.510 -9.791 1.00 38.70 97 VAL B C 1
ATOM 4459 O O . VAL B 1 97 ? 32.509 34.381 -10.993 1.00 38.25 97 VAL B O 1
ATOM 4463 N N . ARG B 1 98 ? 33.953 34.475 -9.269 1.00 42.21 98 ARG B N 1
ATOM 4464 C CA . ARG B 1 98 ? 35.131 34.234 -10.093 1.00 44.49 98 ARG B CA 1
ATOM 4465 C C . ARG B 1 98 ? 35.620 32.821 -9.861 1.00 44.62 98 ARG B C 1
ATOM 4466 O O . ARG B 1 98 ? 35.538 32.301 -8.753 1.00 44.89 98 ARG B O 1
ATOM 4474 N N . TYR B 1 99 ? 36.111 32.196 -10.920 1.00 46.95 99 TYR B N 1
ATOM 4475 C CA . TYR B 1 99 ? 36.675 30.864 -10.827 1.00 48.74 99 TYR B CA 1
ATOM 4476 C C . TYR B 1 99 ? 37.823 30.812 -11.820 1.00 49.49 99 TYR B C 1
ATOM 4477 O O . TYR B 1 99 ? 37.627 31.022 -13.015 1.00 46.79 99 TYR B O 1
ATOM 4486 N N . ASN B 1 100 ? 39.022 30.544 -11.318 1.00 52.89 100 ASN B N 1
ATOM 4487 C CA . ASN B 1 100 ? 40.199 30.477 -12.170 1.00 54.66 100 ASN B CA 1
ATOM 4488 C C . ASN B 1 100 ? 40.323 31.741 -13.008 1.00 55.21 100 ASN B C 1
ATOM 4489 O O . ASN B 1 100 ? 40.539 31.684 -14.219 1.00 54.84 100 ASN B O 1
ATOM 4494 N N . GLY B 1 101 ? 40.168 32.885 -12.345 1.00 55.64 101 GLY B N 1
ATOM 4495 C CA . GLY B 1 101 ? 40.272 34.165 -13.020 1.00 55.91 101 GLY B CA 1
ATOM 4496 C C . GLY B 1 101 ? 39.145 34.522 -13.976 1.00 56.55 101 GLY B C 1
ATOM 4497 O O . GLY B 1 101 ? 39.204 35.565 -14.636 1.00 56.86 101 GLY B O 1
ATOM 4498 N N . LYS B 1 102 ? 38.118 33.682 -14.066 1.00 54.47 102 LYS B N 1
ATOM 4499 C CA . LYS B 1 102 ? 37.010 33.983 -14.967 1.00 53.07 102 LYS B CA 1
ATOM 4500 C C . LYS B 1 102 ? 35.685 34.190 -14.237 1.00 49.12 102 LYS B C 1
ATOM 4501 O O . LYS B 1 102 ? 35.362 33.470 -13.296 1.00 47.28 102 LYS B O 1
ATOM 4507 N N . LEU B 1 103 ? 34.924 35.183 -14.683 1.00 45.02 103 LEU B N 1
ATOM 4508 C CA . LEU B 1 103 ? 33.621 35.465 -14.101 1.00 42.53 103 LEU B CA 1
ATOM 4509 C C . LEU B 1 103 ? 32.669 34.378 -14.596 1.00 39.61 103 LEU B C 1
ATOM 4510 O O . LEU B 1 103 ? 32.552 34.157 -15.801 1.00 38.21 103 LEU B O 1
ATOM 4515 N N . ILE B 1 104 ? 31.997 33.694 -13.676 1.00 37.88 104 ILE B N 1
ATOM 4516 C CA . ILE B 1 104 ? 31.070 32.621 -14.063 1.00 37.45 104 ILE B CA 1
ATOM 4517 C C . ILE B 1 104 ? 29.609 32.853 -13.700 1.00 36.68 104 ILE B C 1
ATOM 4518 O O . ILE B 1 104 ? 28.790 31.946 -13.838 1.00 35.83 104 ILE B O 1
ATOM 4523 N N . ALA B 1 105 ? 29.277 34.052 -13.230 1.00 35.05 105 ALA B N 1
ATOM 4524 C CA . ALA B 1 105 ? 27.894 34.353 -12.868 1.00 33.62 105 ALA B CA 1
ATOM 4525 C C . ALA B 1 105 ? 27.717 35.825 -12.541 1.00 34.09 105 ALA B C 1
ATOM 4526 O O . ALA B 1 105 ? 28.696 36.533 -12.306 1.00 32.38 105 ALA B O 1
ATOM 4528 N N . TYR B 1 106 ? 26.462 36.274 -12.527 1.00 32.18 106 TYR B N 1
ATOM 4529 C CA . TYR B 1 106 ? 26.135 37.644 -12.180 1.00 31.35 106 TYR B CA 1
ATOM 4530 C C . TYR B 1 106 ? 25.677 37.660 -10.726 1.00 33.52 106 TYR B C 1
ATOM 4531 O O . TYR B 1 106 ? 24.809 36.876 -10.335 1.00 34.24 106 TYR B O 1
ATOM 4540 N N . PRO B 1 107 ? 26.262 38.545 -9.900 1.00 33.21 107 PRO B N 1
ATOM 4541 C CA . PRO B 1 107 ? 25.873 38.636 -8.487 1.00 33.20 107 PRO B CA 1
ATOM 4542 C C . PRO B 1 107 ? 24.484 39.281 -8.427 1.00 34.44 107 PRO B C 1
ATOM 4543 O O . PRO B 1 107 ? 24.207 40.214 -9.177 1.00 35.55 107 PRO B O 1
ATOM 4547 N N . ILE B 1 108 ? 23.611 38.793 -7.556 1.00 32.36 108 ILE B N 1
ATOM 4548 C CA . ILE B 1 108 ? 22.283 39.383 -7.456 1.00 31.46 108 ILE B CA 1
ATOM 4549 C C . ILE B 1 108 ? 22.046 39.964 -6.071 1.00 30.82 108 ILE B C 1
ATOM 4550 O O . ILE B 1 108 ? 21.738 41.142 -5.924 1.00 31.53 108 ILE B O 1
ATOM 4555 N N . ALA B 1 109 ? 22.180 39.120 -5.056 1.00 31.75 109 ALA B N 1
ATOM 4556 C CA . ALA B 1 109 ? 21.948 39.537 -3.688 1.00 32.24 109 ALA B CA 1
ATOM 4557 C C . ALA B 1 109 ? 23.023 39.058 -2.723 1.00 31.55 109 ALA B C 1
ATOM 4558 O O . ALA B 1 109 ? 23.780 38.125 -3.009 1.00 30.29 109 ALA B O 1
ATOM 4560 N N . VAL B 1 110 ? 23.054 39.700 -1.562 1.00 32.60 110 VAL B N 1
ATOM 4561 C CA . VAL B 1 110 ? 24.037 39.415 -0.538 1.00 36.18 110 VAL B CA 1
ATOM 4562 C C . VAL B 1 110 ? 23.411 39.114 0.810 1.00 34.57 110 VAL B C 1
ATOM 4563 O O . VAL B 1 110 ? 22.524 39.824 1.269 1.00 35.92 110 VAL B O 1
ATOM 4567 N N . GLU B 1 111 ? 23.900 38.063 1.451 1.00 34.60 111 GLU B N 1
ATOM 4568 C CA . GLU B 1 111 ? 23.365 37.650 2.732 1.00 36.11 111 GLU B CA 1
ATOM 4569 C C . GLU B 1 111 ? 24.435 37.283 3.748 1.00 35.07 111 GLU B C 1
ATOM 4570 O O . GLU B 1 111 ? 25.426 36.625 3.420 1.00 35.75 111 GLU B O 1
ATOM 4576 N N . ALA B 1 112 ? 24.218 37.710 4.988 1.00 34.27 112 ALA B N 1
ATOM 4577 C CA . ALA B 1 112 ? 25.131 37.418 6.082 1.00 34.35 112 ALA B CA 1
ATOM 4578 C C . ALA B 1 112 ? 24.420 37.596 7.413 1.00 32.51 112 ALA B C 1
ATOM 4579 O O . ALA B 1 112 ? 23.402 38.280 7.498 1.00 32.12 112 ALA B O 1
ATOM 4581 N N . LEU B 1 113 ? 24.966 36.967 8.448 1.00 32.45 113 LEU B N 1
ATOM 4582 C CA . LEU B 1 113 ? 24.426 37.083 9.796 1.00 31.80 113 LEU B CA 1
ATOM 4583 C C . LEU B 1 113 ? 24.641 38.489 10.340 1.00 33.10 113 LEU B C 1
ATOM 4584 O O . LEU B 1 113 ? 25.556 39.200 9.917 1.00 32.16 113 LEU B O 1
ATOM 4589 N N . SER B 1 114 ? 23.785 38.883 11.271 1.00 32.75 114 SER B N 1
ATOM 4590 C CA . SER B 1 114 ? 23.901 40.167 11.942 1.00 31.35 114 SER B CA 1
ATOM 4591 C C . SER B 1 114 ? 23.582 39.917 13.406 1.00 32.32 114 SER B C 1
ATOM 4592 O O . SER B 1 114 ? 23.187 38.807 13.798 1.00 32.57 114 SER B O 1
ATOM 4595 N N . LEU B 1 115 ? 23.772 40.951 14.213 1.00 33.00 115 LEU B N 1
ATOM 4596 C CA . LEU B 1 115 ? 23.476 40.897 15.632 1.00 33.01 115 LEU B CA 1
ATOM 4597 C C . LEU B 1 115 ? 22.070 41.461 15.742 1.00 35.25 115 LEU B C 1
ATOM 4598 O O . LEU B 1 115 ? 21.833 42.603 15.343 1.00 36.67 115 LEU B O 1
ATOM 4603 N N . ILE B 1 116 ? 21.137 40.662 16.244 1.00 34.94 116 ILE B N 1
ATOM 4604 C CA . ILE B 1 116 ? 19.757 41.112 16.410 1.00 33.48 116 ILE B CA 1
ATOM 4605 C C . ILE B 1 116 ? 19.558 41.358 17.908 1.00 34.23 116 ILE B C 1
ATOM 4606 O O . ILE B 1 116 ? 19.910 40.511 18.727 1.00 35.04 116 ILE B O 1
ATOM 4611 N N . TYR B 1 117 ? 19.008 42.514 18.274 1.00 35.48 117 TYR B N 1
ATOM 4612 C CA . TYR B 1 117 ? 18.826 42.821 19.691 1.00 38.28 117 TYR B CA 1
ATOM 4613 C C . TYR B 1 117 ? 17.457 43.375 20.050 1.00 38.31 117 TYR B C 1
ATOM 4614 O O . TYR B 1 117 ? 16.787 44.007 19.234 1.00 39.85 117 TYR B O 1
ATOM 4623 N N . ASN B 1 118 ? 17.065 43.136 21.297 1.00 42.09 118 ASN B N 1
ATOM 4624 C CA . ASN B 1 118 ? 15.777 43.577 21.829 1.00 42.32 118 ASN B CA 1
ATOM 4625 C C . ASN B 1 118 ? 15.928 44.973 22.398 1.00 43.10 118 ASN B C 1
ATOM 4626 O O . ASN B 1 118 ? 16.454 45.132 23.487 1.00 44.76 118 ASN B O 1
ATOM 4631 N N . LYS B 1 119 ? 15.447 45.975 21.669 1.00 45.04 119 LYS B N 1
ATOM 4632 C CA . LYS B 1 119 ? 15.550 47.362 22.096 1.00 47.10 119 LYS B CA 1
ATOM 4633 C C . LYS B 1 119 ? 14.978 47.649 23.478 1.00 48.63 119 LYS B C 1
ATOM 4634 O O . LYS B 1 119 ? 15.393 48.607 24.127 1.00 49.90 119 LYS B O 1
ATOM 4640 N N . ASP B 1 120 ? 14.025 46.841 23.930 1.00 48.86 120 ASP B N 1
ATOM 4641 C CA . ASP B 1 120 ? 13.443 47.063 25.248 1.00 49.86 120 ASP B CA 1
ATOM 4642 C C . ASP B 1 120 ? 14.378 46.584 26.356 1.00 48.38 120 ASP B C 1
ATOM 4643 O O . ASP B 1 120 ? 14.495 47.233 27.393 1.00 49.79 120 ASP B O 1
ATOM 4648 N N . LEU B 1 121 ? 15.043 45.453 26.138 1.00 47.12 121 LEU B N 1
ATOM 4649 C CA . LEU B 1 121 ? 15.978 44.911 27.124 1.00 46.42 121 LEU B CA 1
ATOM 4650 C C . LEU B 1 121 ? 17.346 45.580 27.026 1.00 46.63 121 LEU B C 1
ATOM 4651 O O . LEU B 1 121 ? 18.054 45.720 28.021 1.00 46.51 121 LEU B O 1
ATOM 4656 N N . LEU B 1 122 ? 17.713 45.990 25.816 1.00 46.27 122 LEU B N 1
ATOM 4657 C CA . LEU B 1 122 ? 19.016 46.595 25.581 1.00 45.17 122 LEU B CA 1
ATOM 4658 C C . LEU B 1 122 ? 18.890 47.687 24.520 1.00 45.02 122 LEU B C 1
ATOM 4659 O O . LEU B 1 122 ? 19.023 47.431 23.326 1.00 44.59 122 LEU B O 1
ATOM 4664 N N . PRO B 1 123 ? 18.616 48.925 24.946 1.00 44.52 123 PRO B N 1
ATOM 4665 C CA . PRO B 1 123 ? 18.475 50.032 23.995 1.00 45.18 123 PRO B CA 1
ATOM 4666 C C . PRO B 1 123 ? 19.759 50.380 23.230 1.00 44.69 123 PRO B C 1
ATOM 4667 O O . PRO B 1 123 ? 19.699 50.913 22.127 1.00 43.52 123 PRO B O 1
ATOM 4671 N N . ASN B 1 124 ? 20.914 50.062 23.807 1.00 44.77 124 ASN B N 1
ATOM 4672 C CA . ASN B 1 124 ? 22.195 50.341 23.160 1.00 47.48 124 ASN B CA 1
ATOM 4673 C C . ASN B 1 124 ? 23.052 49.074 23.216 1.00 47.39 124 ASN B C 1
ATOM 4674 O O . ASN B 1 124 ? 23.775 48.846 24.186 1.00 49.94 124 ASN B O 1
ATOM 4679 N N . PRO B 1 125 ? 22.991 48.237 22.169 1.00 46.68 125 PRO B N 1
ATOM 4680 C CA . PRO B 1 125 ? 23.753 46.989 22.109 1.00 44.64 125 PRO B CA 1
ATOM 4681 C C . PRO B 1 125 ? 25.263 47.160 22.192 1.00 43.67 125 PRO B C 1
ATOM 4682 O O . PRO B 1 125 ? 25.802 48.192 21.812 1.00 40.35 125 PRO B O 1
ATOM 4686 N N . PRO B 1 126 ? 25.964 46.133 22.690 1.00 44.03 126 PRO B N 1
ATOM 4687 C CA . PRO B 1 126 ? 27.423 46.142 22.835 1.00 43.97 126 PRO B CA 1
ATOM 4688 C C . PRO B 1 126 ? 28.153 46.122 21.493 1.00 41.55 126 PRO B C 1
ATOM 4689 O O . PRO B 1 126 ? 27.717 45.464 20.551 1.00 41.16 126 PRO B O 1
ATOM 4693 N N . LYS B 1 127 ? 29.268 46.840 21.415 1.00 39.81 127 LYS B N 1
ATOM 4694 C CA . LYS B 1 127 ? 30.064 46.897 20.186 1.00 38.19 127 LYS B CA 1
ATOM 4695 C C . LYS B 1 127 ? 31.186 45.854 20.163 1.00 34.26 127 LYS B C 1
ATOM 4696 O O . LYS B 1 127 ? 31.713 45.525 19.105 1.00 30.75 127 LYS B O 1
ATOM 4702 N N . THR B 1 128 ? 31.548 45.339 21.330 1.00 32.75 128 THR B N 1
ATOM 4703 C CA . THR B 1 128 ? 32.614 44.343 21.417 1.00 33.11 128 THR B CA 1
ATOM 4704 C C . THR B 1 128 ? 32.134 43.036 22.035 1.00 33.90 128 THR B C 1
ATOM 4705 O O . THR B 1 128 ? 31.181 43.019 22.805 1.00 33.79 128 THR B O 1
ATOM 4709 N N . TRP B 1 129 ? 32.802 41.937 21.709 1.00 34.27 129 TRP B N 1
ATOM 4710 C CA . TRP B 1 129 ? 32.420 40.661 22.292 1.00 33.52 129 TRP B CA 1
ATOM 4711 C C . TRP B 1 129 ? 32.849 40.674 23.756 1.00 34.55 129 TRP B C 1
ATOM 4712 O O . TRP B 1 129 ? 32.187 40.109 24.619 1.00 34.77 129 TRP B O 1
ATOM 4723 N N . GLU B 1 130 ? 33.961 41.349 24.026 1.00 34.24 130 GLU B N 1
ATOM 4724 C CA . GLU B 1 130 ? 34.511 41.421 25.369 1.00 35.08 130 GLU B CA 1
ATOM 4725 C C . GLU B 1 130 ? 33.608 41.982 26.451 1.00 35.85 130 GLU B C 1
ATOM 4726 O O . GLU B 1 130 ? 33.761 41.641 27.618 1.00 34.02 130 GLU B O 1
ATOM 4732 N N . GLU B 1 131 ? 32.667 42.841 26.092 1.00 35.97 131 GLU B N 1
ATOM 4733 C CA . GLU B 1 131 ? 31.808 43.391 27.122 1.00 38.56 131 GLU B CA 1
ATOM 4734 C C . GLU B 1 131 ? 30.551 42.549 27.363 1.00 38.06 131 GLU B C 1
ATOM 4735 O O . GLU B 1 131 ? 29.730 42.873 28.215 1.00 36.36 131 GLU B O 1
ATOM 4741 N N . ILE B 1 132 ? 30.415 41.438 26.652 1.00 37.15 132 ILE B N 1
ATOM 4742 C CA . ILE B 1 132 ? 29.224 40.615 26.839 1.00 39.53 132 ILE B CA 1
ATOM 4743 C C . ILE B 1 132 ? 29.167 39.863 28.188 1.00 38.74 132 ILE B C 1
ATOM 4744 O O . ILE B 1 132 ? 28.099 39.741 28.784 1.00 38.83 132 ILE B O 1
ATOM 4749 N N . PRO B 1 133 ? 30.309 39.368 28.693 1.00 38.36 133 PRO B N 1
ATOM 4750 C CA . PRO B 1 133 ? 30.259 38.657 29.980 1.00 38.85 133 PRO B CA 1
ATOM 4751 C C . PRO B 1 133 ? 29.716 39.522 31.137 1.00 40.46 133 PRO B C 1
ATOM 4752 O O . PRO B 1 133 ? 28.878 39.062 31.923 1.00 37.85 133 PRO B O 1
ATOM 4756 N N . ALA B 1 134 ? 30.183 40.767 31.238 1.00 37.43 134 ALA B N 1
ATOM 4757 C CA . ALA B 1 134 ? 29.726 41.656 32.310 1.00 40.27 134 ALA B CA 1
ATOM 4758 C C . ALA B 1 134 ? 28.286 42.093 32.065 1.00 41.02 134 ALA B C 1
ATOM 4759 O O . ALA B 1 134 ? 27.502 42.268 33.003 1.00 40.29 134 ALA B O 1
ATOM 4761 N N . LEU B 1 135 ? 27.945 42.273 30.796 1.00 39.64 135 LEU B N 1
ATOM 4762 C CA . LEU B 1 135 ? 26.599 42.666 30.428 1.00 40.01 135 LEU B CA 1
ATOM 4763 C C . LEU B 1 135 ? 25.646 41.541 30.832 1.00 40.53 135 LEU B C 1
ATOM 4764 O O . LEU B 1 135 ? 24.546 41.791 31.331 1.00 40.33 135 LEU B O 1
ATOM 4769 N N . ASP B 1 136 ? 26.084 40.302 30.611 1.00 40.53 136 ASP B N 1
ATOM 4770 C CA . ASP B 1 136 ? 25.285 39.125 30.950 1.00 41.24 136 ASP B CA 1
ATOM 4771 C C . ASP B 1 136 ? 25.012 39.065 32.449 1.00 41.39 136 ASP B C 1
ATOM 4772 O O . ASP B 1 136 ? 23.892 38.784 32.873 1.00 42.15 136 ASP B O 1
ATOM 4777 N N . LYS B 1 137 ? 26.032 39.330 33.254 1.00 41.85 137 LYS B N 1
ATOM 4778 C CA . LYS B 1 137 ? 25.849 39.302 34.702 1.00 44.48 137 LYS B CA 1
ATOM 4779 C C . LYS B 1 137 ? 24.761 40.278 35.124 1.00 44.61 137 LYS B C 1
ATOM 4780 O O . LYS B 1 137 ? 23.896 39.945 35.933 1.00 45.10 137 LYS B O 1
ATOM 4786 N N . GLU B 1 138 ? 24.801 41.479 34.553 1.00 45.70 138 GLU B N 1
ATOM 4787 C CA . GLU B 1 138 ? 23.834 42.526 34.857 1.00 47.11 138 GLU B CA 1
ATOM 4788 C C . GLU B 1 138 ? 22.418 42.140 34.434 1.00 45.98 138 GLU B C 1
ATOM 4789 O O . GLU B 1 138 ? 21.454 42.421 35.144 1.00 46.68 138 GLU B O 1
ATOM 4795 N N . LEU B 1 139 ? 22.295 41.506 33.273 1.00 44.88 139 LEU B N 1
ATOM 4796 C CA . LEU B 1 139 ? 20.992 41.097 32.760 1.00 42.88 139 LEU B CA 1
ATOM 4797 C C . LEU B 1 139 ? 20.478 39.851 33.473 1.00 43.23 139 LEU B C 1
ATOM 4798 O O . LEU B 1 139 ? 19.268 39.683 33.630 1.00 43.41 139 LEU B O 1
ATOM 4803 N N . LYS B 1 140 ? 21.390 38.981 33.897 1.00 42.58 140 LYS B N 1
ATOM 4804 C CA . LYS B 1 140 ? 21.001 37.771 34.620 1.00 44.92 140 LYS B CA 1
ATOM 4805 C C . LYS B 1 140 ? 20.382 38.169 35.956 1.00 47.03 140 LYS B C 1
ATOM 4806 O O . LYS B 1 140 ? 19.441 37.532 36.436 1.00 47.57 140 LYS B O 1
ATOM 4812 N N . ALA B 1 141 ? 20.930 39.224 36.555 1.00 47.90 141 ALA B N 1
ATOM 4813 C CA . ALA B 1 141 ? 20.457 39.719 37.841 1.00 49.83 141 ALA B CA 1
ATOM 4814 C C . ALA B 1 141 ? 19.037 40.231 37.708 1.00 51.18 141 ALA B C 1
ATOM 4815 O O . ALA B 1 141 ? 18.314 40.359 38.697 1.00 51.13 141 ALA B O 1
ATOM 4817 N N . LYS B 1 142 ? 18.649 40.515 36.471 1.00 53.18 142 LYS B N 1
ATOM 4818 C CA . LYS B 1 142 ? 17.329 41.043 36.164 1.00 55.39 142 LYS B CA 1
ATOM 4819 C C . LYS B 1 142 ? 16.414 39.956 35.607 1.00 55.32 142 LYS B C 1
ATOM 4820 O O . LYS B 1 142 ? 15.328 40.244 35.114 1.00 56.74 142 LYS B O 1
ATOM 4826 N N . GLY B 1 143 ? 16.859 38.705 35.691 1.00 55.66 143 GLY B N 1
ATOM 4827 C CA . GLY B 1 143 ? 16.054 37.597 35.208 1.00 55.07 143 GLY B CA 1
ATOM 4828 C C . GLY B 1 143 ? 16.085 37.389 33.704 1.00 56.22 143 GLY B C 1
ATOM 4829 O O . GLY B 1 143 ? 15.239 36.681 33.143 1.00 55.47 143 GLY B O 1
ATOM 4830 N N . LYS B 1 144 ? 17.057 38.003 33.041 1.00 54.28 144 LYS B N 1
ATOM 4831 C CA . LYS B 1 144 ? 17.176 37.859 31.599 1.00 52.35 144 LYS B CA 1
ATOM 4832 C C . LYS B 1 144 ? 18.552 37.333 31.237 1.00 52.68 144 LYS B C 1
ATOM 4833 O O . LYS B 1 144 ? 19.372 37.045 32.107 1.00 54.24 144 LYS B O 1
ATOM 4839 N N . SER B 1 145 ? 18.792 37.209 29.939 1.00 51.76 145 SER B N 1
ATOM 4840 C CA . SER B 1 145 ? 20.056 36.724 29.421 1.00 48.81 145 SER B CA 1
ATOM 4841 C C . SER B 1 145 ? 20.567 37.774 28.440 1.00 46.73 145 SER B C 1
ATOM 4842 O O . SER B 1 145 ? 19.784 38.547 27.890 1.00 45.18 145 SER B O 1
ATOM 4845 N N . ALA B 1 146 ? 21.875 37.810 28.224 1.00 43.92 146 ALA B N 1
ATOM 4846 C CA . ALA B 1 146 ? 22.441 38.784 27.306 1.00 42.63 146 ALA B CA 1
ATOM 4847 C C . ALA B 1 146 ? 22.408 38.282 25.873 1.00 41.60 146 ALA B C 1
ATOM 4848 O O . ALA B 1 146 ? 21.882 38.946 24.988 1.00 40.79 146 ALA B O 1
ATOM 4850 N N . LEU B 1 147 ? 22.953 37.091 25.659 1.00 42.36 147 LEU B N 1
ATOM 4851 C CA . LEU B 1 147 ? 23.045 36.541 24.319 1.00 41.98 147 LEU B CA 1
ATOM 4852 C C . LEU B 1 147 ? 22.826 35.047 24.202 1.00 42.73 147 LEU B C 1
ATOM 4853 O O . LEU B 1 147 ? 23.321 34.263 25.015 1.00 40.46 147 LEU B O 1
ATOM 4858 N N . MET B 1 148 ? 22.095 34.666 23.160 1.00 42.84 148 MET B N 1
ATOM 4859 C CA . MET B 1 148 ? 21.833 33.268 22.867 1.00 43.12 148 MET B CA 1
ATOM 4860 C C . MET B 1 148 ? 21.706 33.075 21.365 1.00 41.25 148 MET B C 1
ATOM 4861 O O . MET B 1 148 ? 20.880 33.714 20.716 1.00 41.30 148 MET B O 1
ATOM 4866 N N . PHE B 1 149 ? 22.547 32.207 20.817 1.00 39.43 149 PHE B N 1
ATOM 4867 C CA . PHE B 1 149 ? 22.511 31.900 19.394 1.00 38.37 149 PHE B CA 1
ATOM 4868 C C . PHE B 1 149 ? 22.890 30.439 19.182 1.00 37.61 149 PHE B C 1
ATOM 4869 O O . PHE B 1 149 ? 23.363 29.766 20.102 1.00 38.07 149 PHE B O 1
ATOM 4877 N N . ASN B 1 150 ? 22.675 29.952 17.969 1.00 39.20 150 ASN B N 1
ATOM 4878 C CA . ASN B 1 150 ? 22.968 28.565 17.641 1.00 40.80 150 ASN B CA 1
ATOM 4879 C C . ASN B 1 150 ? 24.452 28.222 17.720 1.00 41.24 150 ASN B C 1
ATOM 4880 O O . ASN B 1 150 ? 25.239 28.665 16.899 1.00 43.31 150 ASN B O 1
ATOM 4885 N N . LEU B 1 151 ? 24.825 27.417 18.710 1.00 41.48 151 LEU B N 1
ATOM 4886 C CA . LEU B 1 151 ? 26.218 27.002 18.892 1.00 43.26 151 LEU B CA 1
ATOM 4887 C C . LEU B 1 151 ? 26.525 25.640 18.279 1.00 44.86 151 LEU B C 1
ATOM 4888 O O . LEU B 1 151 ? 27.683 25.216 18.252 1.00 45.92 151 LEU B O 1
ATOM 4893 N N . GLN B 1 152 ? 25.494 24.955 17.793 1.00 47.11 152 GLN B N 1
ATOM 4894 C CA . GLN B 1 152 ? 25.667 23.626 17.207 1.00 48.76 152 GLN B CA 1
ATOM 4895 C C . GLN B 1 152 ? 26.191 23.638 15.775 1.00 49.66 152 GLN B C 1
ATOM 4896 O O . GLN B 1 152 ? 26.730 22.638 15.292 1.00 50.79 152 GLN B O 1
ATOM 4902 N N . GLU B 1 153 ? 26.037 24.768 15.095 1.00 49.47 153 GLU B N 1
ATOM 4903 C CA . GLU B 1 153 ? 26.463 24.868 13.711 1.00 49.31 153 GLU B CA 1
ATOM 4904 C C . GLU B 1 153 ? 27.588 25.880 13.526 1.00 47.89 153 GLU B C 1
ATOM 4905 O O . GLU B 1 153 ? 27.486 27.024 13.964 1.00 49.43 153 GLU B O 1
ATOM 4911 N N . PRO B 1 154 ? 28.679 25.464 12.864 1.00 45.63 154 PRO B N 1
ATOM 4912 C CA . PRO B 1 154 ? 29.871 26.271 12.579 1.00 42.40 154 PRO B CA 1
ATOM 4913 C C . PRO B 1 154 ? 29.563 27.593 11.875 1.00 41.40 154 PRO B C 1
ATOM 4914 O O . PRO B 1 154 ? 30.302 28.576 12.017 1.00 36.45 154 PRO B O 1
ATOM 4918 N N . TYR B 1 155 ? 28.479 27.600 11.104 1.00 38.44 155 TYR B N 1
ATOM 4919 C CA . TYR B 1 155 ? 28.065 28.788 10.373 1.00 37.68 155 TYR B CA 1
ATOM 4920 C C . TYR B 1 155 ? 27.799 29.951 11.330 1.00 37.34 155 TYR B C 1
ATOM 4921 O O . TYR B 1 155 ? 28.124 31.100 11.029 1.00 35.56 155 TYR B O 1
ATOM 4930 N N . PHE B 1 156 ? 27.218 29.650 12.485 1.00 36.05 156 PHE B N 1
ATOM 4931 C CA . PHE B 1 156 ? 26.893 30.691 13.458 1.00 36.34 156 PHE B CA 1
ATOM 4932 C C . PHE B 1 156 ? 28.014 31.088 14.407 1.00 37.17 156 PHE B C 1
ATOM 4933 O O . PHE B 1 156 ? 28.030 32.208 14.910 1.00 38.48 156 PHE B O 1
ATOM 4941 N N . THR B 1 157 ? 28.954 30.186 14.651 1.00 38.59 157 THR B N 1
ATOM 4942 C CA . THR B 1 157 ? 30.054 30.477 15.566 1.00 38.79 157 THR B CA 1
ATOM 4943 C C . THR B 1 157 ? 31.296 30.968 14.854 1.00 39.45 157 THR B C 1
ATOM 4944 O O . THR B 1 157 ? 32.202 31.532 15.481 1.00 38.45 157 THR B O 1
ATOM 4948 N N . TRP B 1 158 ? 31.341 30.752 13.544 1.00 38.58 158 TRP B N 1
ATOM 4949 C CA . TRP B 1 158 ? 32.486 31.167 12.747 1.00 36.28 158 TRP B CA 1
ATOM 4950 C C . TRP B 1 158 ? 32.813 32.664 12.817 1.00 33.53 158 TRP B C 1
ATOM 4951 O O . TRP B 1 158 ? 33.974 33.039 12.903 1.00 33.97 158 TRP B O 1
ATOM 4962 N N . PRO B 1 159 ? 31.795 33.538 12.783 1.00 32.75 159 PRO B N 1
ATOM 4963 C CA . PRO B 1 159 ? 32.105 34.975 12.841 1.00 32.91 159 PRO B CA 1
ATOM 4964 C C . PRO B 1 159 ? 33.088 35.354 13.955 1.00 34.40 159 PRO B C 1
ATOM 4965 O O . PRO B 1 159 ? 33.981 36.175 13.739 1.00 35.92 159 PRO B O 1
ATOM 4969 N N . LEU B 1 160 ? 32.922 34.742 15.129 1.00 35.35 160 LEU B N 1
ATOM 4970 C CA . LEU B 1 160 ? 33.774 35.005 16.290 1.00 35.40 160 LEU B CA 1
ATOM 4971 C C . LEU B 1 160 ? 35.126 34.328 16.117 1.00 37.26 160 LEU B C 1
ATOM 4972 O O . LEU B 1 160 ? 36.176 34.968 16.213 1.00 36.42 160 LEU B O 1
ATOM 4977 N N . ILE B 1 161 ? 35.088 33.023 15.866 1.00 37.89 161 ILE B N 1
ATOM 4978 C CA . ILE B 1 161 ? 36.301 32.243 15.666 1.00 39.86 161 ILE B CA 1
ATOM 4979 C C . ILE B 1 161 ? 37.250 32.857 14.644 1.00 39.37 161 ILE B C 1
ATOM 4980 O O . ILE B 1 161 ? 38.458 32.922 14.874 1.00 40.31 161 ILE B O 1
ATOM 4985 N N . ALA B 1 162 ? 36.706 33.310 13.520 1.00 39.87 162 ALA B N 1
ATOM 4986 C CA . ALA B 1 162 ? 37.522 33.892 12.460 1.00 39.79 162 ALA B CA 1
ATOM 4987 C C . ALA B 1 162 ? 37.895 35.360 12.647 1.00 39.91 162 ALA B C 1
ATOM 4988 O O . ALA B 1 162 ? 38.784 35.862 11.964 1.00 38.01 162 ALA B O 1
ATOM 4990 N N . ALA B 1 163 ? 37.219 36.043 13.563 1.00 40.86 163 ALA B N 1
ATOM 4991 C CA . ALA B 1 163 ? 37.466 37.465 13.799 1.00 42.64 163 ALA B CA 1
ATOM 4992 C C . ALA B 1 163 ? 38.933 37.873 13.937 1.00 43.46 163 ALA B C 1
ATOM 4993 O O . ALA B 1 163 ? 39.373 38.824 13.294 1.00 40.22 163 ALA B O 1
ATOM 4995 N N . ASP B 1 164 ? 39.696 37.157 14.757 1.00 46.37 164 ASP B N 1
ATOM 4996 C CA . ASP B 1 164 ? 41.095 37.516 14.968 1.00 48.10 164 ASP B CA 1
ATOM 4997 C C . ASP B 1 164 ? 42.126 36.813 14.093 1.00 49.09 164 ASP B C 1
ATOM 4998 O O . ASP B 1 164 ? 43.319 36.889 14.376 1.00 49.57 164 ASP B O 1
ATOM 5003 N N . GLY B 1 165 ? 41.695 36.124 13.039 1.00 50.09 165 GLY B N 1
ATOM 5004 C CA . GLY B 1 165 ? 42.679 35.481 12.182 1.00 49.37 165 GLY B CA 1
ATOM 5005 C C . GLY B 1 165 ? 42.273 34.230 11.435 1.00 47.90 165 GLY B C 1
ATOM 5006 O O . GLY B 1 165 ? 43.000 33.767 10.564 1.00 50.33 165 GLY B O 1
ATOM 5007 N N . GLY B 1 166 ? 41.116 33.678 11.761 1.00 46.96 166 GLY B N 1
ATOM 5008 C CA . GLY B 1 166 ? 40.683 32.471 11.086 1.00 46.34 166 GLY B CA 1
ATOM 5009 C C . GLY B 1 166 ? 40.226 32.696 9.656 1.00 46.35 166 GLY B C 1
ATOM 5010 O O . GLY B 1 166 ? 39.939 33.824 9.250 1.00 45.25 166 GLY B O 1
ATOM 5011 N N . TYR B 1 167 ? 40.180 31.609 8.891 1.00 44.94 167 TYR B N 1
ATOM 5012 C CA . TYR B 1 167 ? 39.728 31.637 7.507 1.00 44.85 167 TYR B CA 1
ATOM 5013 C C . TYR B 1 167 ? 39.570 30.203 7.016 1.00 44.91 167 TYR B C 1
ATOM 5014 O O . TYR B 1 167 ? 40.228 29.293 7.522 1.00 43.43 167 TYR B O 1
ATOM 5023 N N . ALA B 1 168 ? 38.673 29.997 6.055 1.00 44.80 168 ALA B N 1
ATOM 5024 C CA . ALA B 1 168 ? 38.422 28.659 5.532 1.00 46.37 168 ALA B CA 1
ATOM 5025 C C . ALA B 1 168 ? 39.616 28.191 4.713 1.00 46.55 168 ALA B C 1
ATOM 5026 O O . ALA B 1 168 ? 40.397 27.361 5.167 1.00 48.79 168 ALA B O 1
ATOM 5028 N N . PHE B 1 169 ? 39.748 28.722 3.505 1.00 47.00 169 PHE B N 1
ATOM 5029 C CA . PHE B 1 169 ? 40.860 28.380 2.622 1.00 47.89 169 PHE B CA 1
ATOM 5030 C C . PHE B 1 169 ? 41.451 29.698 2.138 1.00 48.57 169 PHE B C 1
ATOM 5031 O O . PHE B 1 169 ? 40.709 30.615 1.796 1.00 48.25 169 PHE B O 1
ATOM 5039 N N . LYS B 1 170 ? 42.775 29.796 2.114 1.00 51.33 170 LYS B N 1
ATOM 5040 C CA . LYS B 1 170 ? 43.432 31.022 1.671 1.00 55.56 170 LYS B CA 1
ATOM 5041 C C . LYS B 1 170 ? 43.082 31.351 0.223 1.00 58.39 170 LYS B C 1
ATOM 5042 O O . LYS B 1 170 ? 43.251 30.521 -0.668 1.00 59.35 170 LYS B O 1
ATOM 5048 N N . TYR B 1 171 ? 42.601 32.568 -0.002 1.00 61.89 171 TYR B N 1
ATOM 5049 C CA . TYR B 1 171 ? 42.207 33.027 -1.331 1.00 66.04 171 TYR B CA 1
ATOM 5050 C C . TYR B 1 171 ? 43.186 34.079 -1.848 1.00 69.18 171 TYR B C 1
ATOM 5051 O O . TYR B 1 171 ? 43.988 34.612 -1.082 1.00 69.02 171 TYR B O 1
ATOM 5060 N N . GLU B 1 172 ? 43.120 34.375 -3.146 1.00 73.35 172 GLU B N 1
ATOM 5061 C CA . GLU B 1 172 ? 44.008 35.371 -3.745 1.00 75.97 172 GLU B CA 1
ATOM 5062 C C . GLU B 1 172 ? 43.804 35.614 -5.248 1.00 77.47 172 GLU B C 1
ATOM 5063 O O . GLU B 1 172 ? 43.308 36.672 -5.640 1.00 78.04 172 GLU B O 1
ATOM 5069 N N . ASN B 1 173 ? 44.175 34.651 -6.089 1.00 78.50 173 ASN B N 1
ATOM 5070 C CA . ASN B 1 173 ? 44.019 34.825 -7.531 1.00 79.30 173 ASN B CA 1
ATOM 5071 C C . ASN B 1 173 ? 42.798 34.104 -8.079 1.00 79.66 173 ASN B C 1
ATOM 5072 O O . ASN B 1 173 ? 42.857 33.465 -9.131 1.00 80.57 173 ASN B O 1
ATOM 5077 N N . GLY B 1 174 ? 41.679 34.230 -7.377 1.00 78.49 174 GLY B N 1
ATOM 5078 C CA . GLY B 1 174 ? 40.475 33.565 -7.829 1.00 76.10 174 GLY B CA 1
ATOM 5079 C C . GLY B 1 174 ? 40.638 32.085 -7.568 1.00 73.97 174 GLY B C 1
ATOM 5080 O O . GLY B 1 174 ? 39.847 31.262 -8.039 1.00 74.93 174 GLY B O 1
ATOM 5081 N N . LYS B 1 175 ? 41.677 31.746 -6.809 1.00 70.87 175 LYS B N 1
ATOM 5082 C CA . LYS B 1 175 ? 41.948 30.354 -6.485 1.00 67.37 175 LYS B CA 1
ATOM 5083 C C . LYS B 1 175 ? 42.187 30.136 -5.000 1.00 63.39 175 LYS B C 1
ATOM 5084 O O . LYS B 1 175 ? 43.027 30.791 -4.382 1.00 62.36 175 LYS B O 1
ATOM 5090 N N . TYR B 1 176 ? 41.429 29.204 -4.439 1.00 58.59 176 TYR B N 1
ATOM 5091 C CA . TYR B 1 176 ? 41.542 28.854 -3.037 1.00 54.20 176 TYR B CA 1
ATOM 5092 C C . TYR B 1 176 ? 42.608 27.775 -2.920 1.00 54.05 176 TYR B C 1
ATOM 5093 O O . TYR B 1 176 ? 42.656 26.852 -3.732 1.00 53.65 176 TYR B O 1
ATOM 5102 N N . ASP B 1 177 ? 43.472 27.907 -1.922 1.00 53.49 177 ASP B N 1
ATOM 5103 C CA . ASP B 1 177 ? 44.545 26.948 -1.709 1.00 52.91 177 ASP B CA 1
ATOM 5104 C C . ASP B 1 177 ? 44.063 25.910 -0.714 1.00 52.45 177 ASP B C 1
ATOM 5105 O O . ASP B 1 177 ? 43.985 26.178 0.482 1.00 52.31 177 ASP B O 1
ATOM 5110 N N . ILE B 1 178 ? 43.739 24.722 -1.203 1.00 53.50 178 ILE B N 1
ATOM 5111 C CA . ILE B 1 178 ? 43.251 23.674 -0.321 1.00 54.84 178 ILE B CA 1
ATOM 5112 C C . ILE B 1 178 ? 44.367 23.078 0.540 1.00 54.44 178 ILE B C 1
ATOM 5113 O O . ILE B 1 178 ? 44.123 22.204 1.376 1.00 53.72 178 ILE B O 1
ATOM 5118 N N . LYS B 1 179 ? 45.592 23.557 0.340 1.00 54.90 179 LYS B N 1
ATOM 5119 C CA . LYS B 1 179 ? 46.727 23.090 1.135 1.00 56.28 179 LYS B CA 1
ATOM 5120 C C . LYS B 1 179 ? 46.876 23.980 2.367 1.00 56.05 179 LYS B C 1
ATOM 5121 O O . LYS B 1 179 ? 47.553 23.621 3.329 1.00 57.21 179 LYS B O 1
ATOM 5127 N N . ASP B 1 180 ? 46.234 25.142 2.336 1.00 55.77 180 ASP B N 1
ATOM 5128 C CA . ASP B 1 180 ? 46.320 26.076 3.451 1.00 54.25 180 ASP B CA 1
ATOM 5129 C C . ASP B 1 180 ? 44.965 26.426 4.077 1.00 52.73 180 ASP B C 1
ATOM 5130 O O . ASP B 1 180 ? 44.303 27.384 3.668 1.00 51.10 180 ASP B O 1
ATOM 5135 N N . VAL B 1 181 ? 44.569 25.629 5.071 1.00 51.16 181 VAL B N 1
ATOM 5136 C CA . VAL B 1 181 ? 43.314 25.820 5.802 1.00 49.93 181 VAL B CA 1
ATOM 5137 C C . VAL B 1 181 ? 43.618 26.718 7.003 1.00 49.68 181 VAL B C 1
ATOM 5138 O O . VAL B 1 181 ? 44.613 26.509 7.692 1.00 49.58 181 VAL B O 1
ATOM 5142 N N . GLY B 1 182 ? 42.762 27.702 7.266 1.00 48.39 182 GLY B N 1
ATOM 5143 C CA . GLY B 1 182 ? 43.040 28.619 8.358 1.00 46.62 182 GLY B CA 1
ATOM 5144 C C . GLY B 1 182 ? 42.364 28.493 9.710 1.00 45.76 182 GLY B C 1
ATOM 5145 O O . GLY B 1 182 ? 42.006 29.510 10.306 1.00 43.42 182 GLY B O 1
ATOM 5146 N N . VAL B 1 183 ? 42.196 27.278 10.220 1.00 45.88 183 VAL B N 1
ATOM 5147 C CA . VAL B 1 183 ? 41.567 27.120 11.527 1.00 48.95 183 VAL B CA 1
ATOM 5148 C C . VAL B 1 183 ? 42.580 26.826 12.633 1.00 50.47 183 VAL B C 1
ATOM 5149 O O . VAL B 1 183 ? 42.318 27.078 13.811 1.00 49.72 183 VAL B O 1
ATOM 5153 N N . ASP B 1 184 ? 43.741 26.304 12.247 1.00 52.50 184 ASP B N 1
ATOM 5154 C CA . ASP B 1 184 ? 44.783 25.963 13.207 1.00 53.91 184 ASP B CA 1
ATOM 5155 C C . ASP B 1 184 ? 45.824 27.070 13.370 1.00 52.87 184 ASP B C 1
ATOM 5156 O O . ASP B 1 184 ? 46.990 26.892 13.025 1.00 53.96 184 ASP B O 1
ATOM 5161 N N . ASN B 1 185 ? 45.397 28.212 13.896 1.00 50.88 185 ASN B N 1
ATOM 5162 C CA . ASN B 1 185 ? 46.293 29.340 14.119 1.00 49.02 185 ASN B CA 1
ATOM 5163 C C . ASN B 1 185 ? 45.872 30.142 15.354 1.00 48.68 185 ASN B C 1
ATOM 5164 O O . ASN B 1 185 ? 44.781 29.947 15.897 1.00 49.10 185 ASN B O 1
ATOM 5169 N N . ALA B 1 186 ? 46.739 31.045 15.793 1.00 47.28 186 ALA B N 1
ATOM 5170 C CA . ALA B 1 186 ? 46.473 31.852 16.979 1.00 47.30 186 ALA B CA 1
ATOM 5171 C C . ALA B 1 186 ? 45.132 32.593 16.933 1.00 45.84 186 ALA B C 1
ATOM 5172 O O . ALA B 1 186 ? 44.382 32.583 17.906 1.00 44.93 186 ALA B O 1
ATOM 5174 N N . GLY B 1 187 ? 44.836 33.226 15.804 1.00 44.73 187 GLY B N 1
ATOM 5175 C CA . GLY B 1 187 ? 43.592 33.965 15.672 1.00 43.52 187 GLY B CA 1
ATOM 5176 C C . GLY B 1 187 ? 42.342 33.127 15.869 1.00 43.27 187 GLY B C 1
ATOM 5177 O O . GLY B 1 187 ? 41.409 33.537 16.564 1.00 42.58 187 GLY B O 1
ATOM 5178 N N . ALA B 1 188 ? 42.311 31.954 15.251 1.00 42.16 188 ALA B N 1
ATOM 5179 C CA . ALA B 1 188 ? 41.164 31.066 15.381 1.00 43.06 188 ALA B CA 1
ATOM 5180 C C . ALA B 1 188 ? 41.077 30.524 16.805 1.00 43.82 188 ALA B C 1
ATOM 5181 O O . ALA B 1 188 ? 39.982 30.390 17.368 1.00 42.52 188 ALA B O 1
ATOM 5183 N N . LYS B 1 189 ? 42.236 30.210 17.381 1.00 43.88 189 LYS B N 1
ATOM 5184 C CA . LYS B 1 189 ? 42.310 29.687 18.742 1.00 43.52 189 LYS B CA 1
ATOM 5185 C C . LYS B 1 189 ? 41.819 30.733 19.741 1.00 42.30 189 LYS B C 1
ATOM 5186 O O . LYS B 1 189 ? 41.102 30.417 20.692 1.00 42.01 189 LYS B O 1
ATOM 5192 N N . ALA B 1 190 ? 42.218 31.981 19.522 1.00 38.81 190 ALA B N 1
ATOM 5193 C CA . ALA B 1 190 ? 41.808 33.069 20.399 1.00 39.44 190 ALA B CA 1
ATOM 5194 C C . ALA B 1 190 ? 40.274 33.199 20.399 1.00 39.35 190 ALA B C 1
ATOM 5195 O O . ALA B 1 190 ? 39.650 33.324 21.451 1.00 40.03 190 ALA B O 1
ATOM 5197 N N . GLY B 1 191 ? 39.679 33.149 19.211 1.00 39.60 191 GLY B N 1
ATOM 5198 C CA . GLY B 1 191 ? 38.237 33.261 19.086 1.00 39.19 191 GLY B CA 1
ATOM 5199 C C . GLY B 1 191 ? 37.482 32.084 19.675 1.00 39.98 191 GLY B C 1
ATOM 5200 O O . GLY B 1 191 ? 36.489 32.276 20.376 1.00 38.74 191 GLY B O 1
ATOM 5201 N N . LEU B 1 192 ? 37.928 30.863 19.387 1.00 40.53 192 LEU B N 1
ATOM 5202 C CA . LEU B 1 192 ? 37.255 29.692 19.933 1.00 39.92 192 LEU B CA 1
ATOM 5203 C C . LEU B 1 192 ? 37.401 29.690 21.445 1.00 40.05 192 LEU B C 1
ATOM 5204 O O . LEU B 1 192 ? 36.462 29.337 22.164 1.00 37.99 192 LEU B O 1
ATOM 5209 N N . THR B 1 193 ? 38.582 30.090 21.918 1.00 39.43 193 THR B N 1
ATOM 5210 C CA . THR B 1 193 ? 38.861 30.157 23.347 1.00 41.93 193 THR B CA 1
ATOM 5211 C C . THR B 1 193 ? 37.897 31.107 24.056 1.00 42.36 193 THR B C 1
ATOM 5212 O O . THR B 1 193 ? 37.427 30.815 25.160 1.00 42.46 193 THR B O 1
ATOM 5216 N N . PHE B 1 194 ? 37.616 32.252 23.436 1.00 40.98 194 PHE B N 1
ATOM 5217 C CA . PHE B 1 194 ? 36.707 33.215 24.046 1.00 39.87 194 PHE B CA 1
ATOM 5218 C C . PHE B 1 194 ? 35.300 32.630 24.049 1.00 40.20 194 PHE B C 1
ATOM 5219 O O . PHE B 1 194 ? 34.521 32.851 24.971 1.00 41.12 194 PHE B O 1
ATOM 5227 N N . LEU B 1 195 ? 34.983 31.861 23.017 1.00 41.08 195 LEU B N 1
ATOM 5228 C CA . LEU B 1 195 ? 33.678 31.228 22.936 1.00 41.47 195 LEU B CA 1
ATOM 5229 C C . LEU B 1 195 ? 33.569 30.176 24.044 1.00 41.18 195 LEU B C 1
ATOM 5230 O O . LEU B 1 195 ? 32.606 30.152 24.807 1.00 37.33 195 LEU B O 1
ATOM 5235 N N . VAL B 1 196 ? 34.571 29.311 24.133 1.00 43.34 196 VAL B N 1
ATOM 5236 C CA . VAL B 1 196 ? 34.574 28.266 25.150 1.00 44.53 196 VAL B CA 1
ATOM 5237 C C . VAL B 1 196 ? 34.462 28.882 26.544 1.00 44.48 196 VAL B C 1
ATOM 5238 O O . VAL B 1 196 ? 33.739 28.366 27.390 1.00 44.01 196 VAL B O 1
ATOM 5242 N N . ASP B 1 197 ? 35.172 29.983 26.781 1.00 44.40 197 ASP B N 1
ATOM 5243 C CA . ASP B 1 197 ? 35.119 30.646 28.083 1.00 44.99 197 ASP B CA 1
ATOM 5244 C C . ASP B 1 197 ? 33.739 31.199 28.409 1.00 44.89 197 ASP B C 1
ATOM 5245 O O . ASP B 1 197 ? 33.345 31.239 29.574 1.00 46.15 197 ASP B O 1
ATOM 5250 N N . LEU B 1 198 ? 33.002 31.628 27.390 1.00 43.46 198 LEU B N 1
ATOM 5251 C CA . LEU B 1 198 ? 31.657 32.143 27.619 1.00 44.04 198 LEU B CA 1
ATOM 5252 C C . LEU B 1 198 ? 30.803 31.023 28.206 1.00 45.54 198 LEU B C 1
ATOM 5253 O O . LEU B 1 198 ? 29.956 31.254 29.064 1.00 45.88 198 LEU B O 1
ATOM 5258 N N . ILE B 1 199 ? 31.041 29.803 27.734 1.00 46.54 199 ILE B N 1
ATOM 5259 C CA . ILE B 1 199 ? 30.289 28.647 28.196 1.00 48.41 199 ILE B CA 1
ATOM 5260 C C . ILE B 1 199 ? 30.692 28.197 29.593 1.00 49.65 199 ILE B C 1
ATOM 5261 O O . ILE B 1 199 ? 29.830 27.867 30.406 1.00 51.09 199 ILE B O 1
ATOM 5266 N N . LYS B 1 200 ? 31.994 28.176 29.873 1.00 50.56 200 LYS B N 1
ATOM 5267 C CA . LYS B 1 200 ? 32.465 27.744 31.186 1.00 52.77 200 LYS B CA 1
ATOM 5268 C C . LYS B 1 200 ? 32.030 28.739 32.258 1.00 52.38 200 LYS B C 1
ATOM 5269 O O . LYS B 1 200 ? 31.608 28.343 33.344 1.00 53.52 200 LYS B O 1
ATOM 5275 N N . ASN B 1 201 ? 32.120 30.029 31.944 1.00 50.89 201 ASN B N 1
ATOM 5276 C CA . ASN B 1 201 ? 31.726 31.073 32.883 1.00 50.24 201 ASN B CA 1
ATOM 5277 C C . ASN B 1 201 ? 30.207 31.196 32.944 1.00 49.57 201 ASN B C 1
ATOM 5278 O O . ASN B 1 201 ? 29.664 32.141 33.509 1.00 49.82 201 ASN B O 1
ATOM 5283 N N . LYS B 1 202 ? 29.529 30.237 32.331 1.00 48.76 202 LYS B N 1
ATOM 5284 C CA . LYS B 1 202 ? 28.074 30.178 32.352 1.00 50.39 202 LYS B CA 1
ATOM 5285 C C . LYS B 1 202 ? 27.296 31.305 31.680 1.00 50.04 202 LYS B C 1
ATOM 5286 O O . LYS B 1 202 ? 26.150 31.565 32.043 1.00 50.59 202 LYS B O 1
ATOM 5292 N N . HIS B 1 203 ? 27.900 31.967 30.700 1.00 48.54 203 HIS B N 1
ATOM 5293 C CA . HIS B 1 203 ? 27.202 33.033 29.994 1.00 47.66 203 HIS B CA 1
ATOM 5294 C C . HIS B 1 203 ? 26.415 32.443 28.827 1.00 47.16 203 HIS B C 1
ATOM 5295 O O . HIS B 1 203 ? 25.531 33.091 28.272 1.00 48.73 203 HIS B O 1
ATOM 5302 N N . MET B 1 204 ? 26.745 31.205 28.466 1.00 45.73 204 MET B N 1
ATOM 5303 C CA . MET B 1 204 ? 26.054 30.486 27.402 1.00 46.24 204 MET B CA 1
ATOM 5304 C C . MET B 1 204 ? 26.098 28.978 27.654 1.00 47.00 204 MET B C 1
ATOM 5305 O O . MET B 1 204 ? 27.050 28.468 28.240 1.00 44.50 204 MET B O 1
ATOM 5310 N N . ASN B 1 205 ? 25.057 28.282 27.202 1.00 49.33 205 ASN B N 1
ATOM 5311 C CA . ASN B 1 205 ? 24.942 26.832 27.353 1.00 51.39 205 ASN B CA 1
ATOM 5312 C C . ASN B 1 205 ? 25.455 26.151 26.083 1.00 51.02 205 ASN B C 1
ATOM 5313 O O . ASN B 1 205 ? 25.156 26.584 24.967 1.00 49.42 205 ASN B O 1
ATOM 5318 N N . ALA B 1 206 ? 26.226 25.085 26.255 1.00 51.42 206 ALA B N 1
ATOM 5319 C CA . ALA B 1 206 ? 26.789 24.372 25.115 1.00 52.75 206 ALA B CA 1
ATOM 5320 C C . ALA B 1 206 ? 25.772 23.628 24.248 1.00 52.80 206 ALA B C 1
ATOM 5321 O O . ALA B 1 206 ? 26.067 23.304 23.100 1.00 53.54 206 ALA B O 1
ATOM 5323 N N . ASP B 1 207 ? 24.580 23.356 24.769 1.00 54.32 207 ASP B N 1
ATOM 5324 C CA . ASP B 1 207 ? 23.600 22.641 23.955 1.00 54.90 207 ASP B CA 1
ATOM 5325 C C . ASP B 1 207 ? 22.603 23.563 23.268 1.00 52.42 207 ASP B C 1
ATOM 5326 O O . ASP B 1 207 ? 21.630 23.108 22.672 1.00 51.73 207 ASP B O 1
ATOM 5331 N N . THR B 1 208 ? 22.844 24.864 23.345 1.00 49.76 208 THR B N 1
ATOM 5332 C CA . THR B 1 208 ? 21.948 25.808 22.697 1.00 47.99 208 THR B CA 1
ATOM 5333 C C . THR B 1 208 ? 22.013 25.598 21.183 1.00 47.89 208 THR B C 1
ATOM 5334 O O . THR B 1 208 ? 23.097 25.513 20.599 1.00 46.79 208 THR B O 1
ATOM 5338 N N . ASP B 1 209 ? 20.846 25.490 20.555 1.00 47.37 209 ASP B N 1
ATOM 5339 C CA . ASP B 1 209 ? 20.776 25.288 19.114 1.00 47.11 209 ASP B CA 1
ATOM 5340 C C . ASP B 1 209 ? 19.867 26.349 18.506 1.00 45.67 209 ASP B C 1
ATOM 5341 O O . ASP B 1 209 ? 19.464 27.293 19.190 1.00 45.95 209 ASP B O 1
ATOM 5346 N N . TYR B 1 210 ? 19.534 26.191 17.231 1.00 43.67 210 TYR B N 1
ATOM 5347 C CA . TYR B 1 210 ? 18.698 27.164 16.544 1.00 44.84 210 TYR B CA 1
ATOM 5348 C C . TYR B 1 210 ? 17.347 27.417 17.204 1.00 45.26 210 TYR B C 1
ATOM 5349 O O . TYR B 1 210 ? 17.014 28.562 17.528 1.00 45.38 210 TYR B O 1
ATOM 5358 N N . SER B 1 211 ? 16.571 26.355 17.400 1.00 44.68 211 SER B N 1
ATOM 5359 C CA . SER B 1 211 ? 15.249 26.461 18.020 1.00 43.96 211 SER B CA 1
ATOM 5360 C C . SER B 1 211 ? 15.274 27.125 19.387 1.00 43.73 211 SER B C 1
ATOM 5361 O O . SER B 1 211 ? 14.528 28.067 19.647 1.00 43.73 211 SER B O 1
ATOM 5364 N N . ILE B 1 212 ? 16.120 26.614 20.270 1.00 44.27 212 ILE B N 1
ATOM 5365 C CA . ILE B 1 212 ? 16.226 27.160 21.612 1.00 44.13 212 ILE B CA 1
ATOM 5366 C C . ILE B 1 212 ? 16.510 28.665 21.560 1.00 44.69 212 ILE B C 1
ATOM 5367 O O . ILE B 1 212 ? 15.780 29.471 22.140 1.00 42.49 212 ILE B O 1
ATOM 5372 N N . ALA B 1 213 ? 17.566 29.044 20.852 1.00 44.39 213 ALA B N 1
ATOM 5373 C CA . ALA B 1 213 ? 17.917 30.454 20.753 1.00 43.80 213 ALA B CA 1
ATOM 5374 C C . ALA B 1 213 ? 16.775 31.287 20.165 1.00 42.68 213 ALA B C 1
ATOM 5375 O O . ALA B 1 213 ? 16.447 32.350 20.691 1.00 41.43 213 ALA B O 1
ATOM 5377 N N . GLU B 1 214 ? 16.170 30.816 19.076 1.00 42.46 214 GLU B N 1
ATOM 5378 C CA . GLU B 1 214 ? 15.087 31.575 18.457 1.00 45.47 214 GLU B CA 1
ATOM 5379 C C . GLU B 1 214 ? 13.934 31.774 19.421 1.00 44.24 214 GLU B C 1
ATOM 5380 O O . GLU B 1 214 ? 13.428 32.883 19.573 1.00 43.09 214 GLU B O 1
ATOM 5386 N N . ALA B 1 215 ? 13.516 30.692 20.067 1.00 45.26 215 ALA B N 1
ATOM 5387 C CA . ALA B 1 215 ? 12.415 30.753 21.021 1.00 46.29 215 ALA B CA 1
ATOM 5388 C C . ALA B 1 215 ? 12.721 31.767 22.115 1.00 46.58 215 ALA B C 1
ATOM 5389 O O . ALA B 1 215 ? 11.888 32.609 22.452 1.00 46.71 215 ALA B O 1
ATOM 5391 N N . ALA B 1 216 ? 13.929 31.688 22.661 1.00 45.81 216 ALA B N 1
ATOM 5392 C CA . ALA B 1 216 ? 14.335 32.589 23.731 1.00 46.32 216 ALA B CA 1
ATOM 5393 C C . ALA B 1 216 ? 14.269 34.063 23.341 1.00 46.05 216 ALA B C 1
ATOM 5394 O O . ALA B 1 216 ? 13.789 34.891 24.113 1.00 46.83 216 ALA B O 1
ATOM 5396 N N . PHE B 1 217 ? 14.741 34.393 22.145 1.00 43.49 217 PHE B N 1
ATOM 5397 C CA . PHE B 1 217 ? 14.744 35.783 21.717 1.00 42.71 217 PHE B CA 1
ATOM 5398 C C . PHE B 1 217 ? 13.347 36.324 21.434 1.00 43.16 217 PHE B C 1
ATOM 5399 O O . PHE B 1 217 ? 13.005 37.435 21.842 1.00 40.51 217 PHE B O 1
ATOM 5407 N N . ASN B 1 218 ? 12.543 35.535 20.737 1.00 45.40 218 ASN B N 1
ATOM 5408 C CA . ASN B 1 218 ? 11.197 35.958 20.382 1.00 49.50 218 ASN B CA 1
ATOM 5409 C C . ASN B 1 218 ? 10.226 36.000 21.564 1.00 50.84 218 ASN B C 1
ATOM 5410 O O . ASN B 1 218 ? 9.106 36.498 21.438 1.00 51.42 218 ASN B O 1
ATOM 5415 N N . LYS B 1 219 ? 10.667 35.495 22.714 1.00 52.30 219 LYS B N 1
ATOM 5416 C CA . LYS B 1 219 ? 9.850 35.506 23.924 1.00 53.95 219 LYS B CA 1
ATOM 5417 C C . LYS B 1 219 ? 10.295 36.621 24.868 1.00 54.22 219 LYS B C 1
ATOM 5418 O O . LYS B 1 219 ? 9.671 36.861 25.897 1.00 54.01 219 LYS B O 1
ATOM 5424 N N . GLY B 1 220 ? 11.378 37.304 24.514 1.00 54.26 220 GLY B N 1
ATOM 5425 C CA . GLY B 1 220 ? 11.871 38.384 25.352 1.00 52.04 220 GLY B CA 1
ATOM 5426 C C . GLY B 1 220 ? 12.700 37.912 26.535 1.00 50.89 220 GLY B C 1
ATOM 5427 O O . GLY B 1 220 ? 12.808 38.614 27.542 1.00 51.57 220 GLY B O 1
ATOM 5428 N N . GLU B 1 221 ? 13.297 36.731 26.411 1.00 49.73 221 GLU B N 1
ATOM 5429 C CA . GLU B 1 221 ? 14.122 36.162 27.474 1.00 49.94 221 GLU B CA 1
ATOM 5430 C C . GLU B 1 221 ? 15.611 36.461 27.339 1.00 48.61 221 GLU B C 1
ATOM 5431 O O . GLU B 1 221 ? 16.370 36.276 28.289 1.00 49.99 221 GLU B O 1
ATOM 5437 N N . THR B 1 222 ? 16.041 36.884 26.157 1.00 45.40 222 THR B N 1
ATOM 5438 C CA . THR B 1 222 ? 17.451 37.179 25.949 1.00 43.08 222 THR B CA 1
ATOM 5439 C C . THR B 1 222 ? 17.570 38.482 25.159 1.00 43.17 222 THR B C 1
ATOM 5440 O O . THR B 1 222 ? 16.827 38.710 24.206 1.00 43.43 222 THR B O 1
ATOM 5444 N N . ALA B 1 223 ? 18.503 39.339 25.567 1.00 41.85 223 ALA B N 1
ATOM 5445 C CA . ALA B 1 223 ? 18.680 40.638 24.931 1.00 39.71 223 ALA B CA 1
ATOM 5446 C C . ALA B 1 223 ? 19.131 40.614 23.480 1.00 39.16 223 ALA B C 1
ATOM 5447 O O . ALA B 1 223 ? 18.779 41.510 22.704 1.00 38.68 223 ALA B O 1
ATOM 5449 N N . MET B 1 224 ? 19.905 39.600 23.111 1.00 38.19 224 MET B N 1
ATOM 5450 C CA . MET B 1 224 ? 20.438 39.508 21.756 1.00 37.87 224 MET B CA 1
ATOM 5451 C C . MET B 1 224 ? 20.505 38.096 21.202 1.00 36.77 224 MET B C 1
ATOM 5452 O O . MET B 1 224 ? 20.516 37.113 21.942 1.00 36.04 224 MET B O 1
ATOM 5457 N N . THR B 1 225 ? 20.578 38.021 19.879 1.00 36.75 225 THR B N 1
ATOM 5458 C CA . THR B 1 225 ? 20.729 36.759 19.188 1.00 34.74 225 THR B CA 1
ATOM 5459 C C . THR B 1 225 ? 21.510 37.040 17.909 1.00 35.05 225 THR B C 1
ATOM 5460 O O . THR B 1 225 ? 21.679 38.197 17.519 1.00 34.40 225 THR B O 1
ATOM 5464 N N . ILE B 1 226 ? 22.024 35.987 17.283 1.00 34.89 226 ILE B N 1
ATOM 5465 C CA . ILE B 1 226 ? 22.782 36.123 16.050 1.00 33.41 226 ILE B CA 1
ATOM 5466 C C . ILE B 1 226 ? 22.035 35.321 15.003 1.00 34.59 226 ILE B C 1
ATOM 5467 O O . ILE B 1 226 ? 21.841 34.112 15.168 1.00 34.92 226 ILE B O 1
ATOM 5472 N N . ASN B 1 227 ? 21.618 35.983 13.928 1.00 34.63 227 ASN B N 1
ATOM 5473 C CA . ASN B 1 227 ? 20.854 35.303 12.893 1.00 35.09 227 ASN B CA 1
ATOM 5474 C C . ASN B 1 227 ? 20.751 36.093 11.588 1.00 34.86 227 ASN B C 1
ATOM 5475 O O . ASN B 1 227 ? 21.099 37.276 11.527 1.00 31.76 227 ASN B O 1
ATOM 5480 N N . GLY B 1 228 ? 20.255 35.425 10.551 1.00 35.43 228 GLY B N 1
ATOM 5481 C CA . GLY B 1 228 ? 20.126 36.050 9.245 1.00 37.73 228 GLY B CA 1
ATOM 5482 C C . GLY B 1 228 ? 18.765 36.653 8.938 1.00 40.52 228 GLY B C 1
ATOM 5483 O O . GLY B 1 228 ? 17.854 36.601 9.770 1.00 40.37 228 GLY B O 1
ATOM 5484 N N . PRO B 1 229 ? 18.602 37.235 7.738 1.00 41.16 229 PRO B N 1
ATOM 5485 C CA . PRO B 1 229 ? 17.362 37.868 7.271 1.00 41.88 229 PRO B CA 1
ATOM 5486 C C . PRO B 1 229 ? 16.164 36.924 7.244 1.00 43.71 229 PRO B C 1
ATOM 5487 O O . PRO B 1 229 ? 15.021 37.369 7.324 1.00 43.45 229 PRO B O 1
ATOM 5491 N N . TRP B 1 230 ? 16.435 35.628 7.130 1.00 43.34 230 TRP B N 1
ATOM 5492 C CA . TRP B 1 230 ? 15.391 34.601 7.069 1.00 45.22 230 TRP B CA 1
ATOM 5493 C C . TRP B 1 230 ? 14.602 34.438 8.369 1.00 46.30 230 TRP B C 1
ATOM 5494 O O . TRP B 1 230 ? 13.587 33.749 8.400 1.00 47.28 230 TRP B O 1
ATOM 5505 N N . ALA B 1 231 ? 15.071 35.070 9.439 1.00 46.47 231 ALA B N 1
ATOM 5506 C CA . ALA B 1 231 ? 14.416 34.959 10.734 1.00 44.38 231 ALA B CA 1
ATOM 5507 C C . ALA B 1 231 ? 13.611 36.190 11.109 1.00 43.13 231 ALA B C 1
ATOM 5508 O O . ALA B 1 231 ? 12.862 36.169 12.087 1.00 42.49 231 ALA B O 1
ATOM 5510 N N . TRP B 1 232 ? 13.758 37.259 10.334 1.00 40.80 232 TRP B N 1
ATOM 5511 C CA . TRP B 1 232 ? 13.056 38.502 10.627 1.00 41.84 232 TRP B CA 1
ATOM 5512 C C . TRP B 1 232 ? 11.535 38.336 10.702 1.00 43.65 232 TRP B C 1
ATOM 5513 O O . TRP B 1 232 ? 10.891 38.897 11.589 1.00 41.95 232 TRP B O 1
ATOM 5524 N N . SER B 1 233 ? 10.970 37.560 9.782 1.00 44.18 233 SER B N 1
ATOM 5525 C CA . SER B 1 233 ? 9.528 37.321 9.758 1.00 47.91 233 SER B CA 1
ATOM 5526 C C . SER B 1 233 ? 9.005 36.837 11.113 1.00 47.11 233 SER B C 1
ATOM 5527 O O . SER B 1 233 ? 8.064 37.414 11.666 1.00 47.42 233 SER B O 1
ATOM 5530 N N . ASN B 1 234 ? 9.611 35.779 11.642 1.00 46.29 234 ASN B N 1
ATOM 5531 C CA . ASN B 1 234 ? 9.201 35.234 12.931 1.00 48.35 234 ASN B CA 1
ATOM 5532 C C . ASN B 1 234 ? 9.282 36.250 14.060 1.00 48.86 234 ASN B C 1
ATOM 5533 O O . ASN B 1 234 ? 8.520 36.170 15.022 1.00 50.36 234 ASN B O 1
ATOM 5538 N N . ILE B 1 235 ? 10.200 37.205 13.951 1.00 47.51 235 ILE B N 1
ATOM 5539 C CA . ILE B 1 235 ? 10.344 38.212 14.988 1.00 46.87 235 ILE B CA 1
ATOM 5540 C C . ILE B 1 235 ? 9.275 39.296 14.853 1.00 47.58 235 ILE B C 1
ATOM 5541 O O . ILE B 1 235 ? 8.833 39.876 15.845 1.00 45.64 235 ILE B O 1
ATOM 5546 N N . ASP B 1 236 ? 8.869 39.572 13.623 1.00 49.74 236 ASP B N 1
ATOM 5547 C CA . ASP B 1 236 ? 7.855 40.589 13.387 1.00 53.77 236 ASP B CA 1
ATOM 5548 C C . ASP B 1 236 ? 6.540 40.170 14.044 1.00 54.18 236 ASP B C 1
ATOM 5549 O O . ASP B 1 236 ? 5.873 40.978 14.688 1.00 55.18 236 ASP B O 1
ATOM 5554 N N . THR B 1 237 ? 6.181 38.900 13.901 1.00 55.19 237 THR B N 1
ATOM 5555 C CA . THR B 1 237 ? 4.945 38.397 14.491 1.00 57.79 237 THR B CA 1
ATOM 5556 C C . THR B 1 237 ? 4.996 38.438 16.023 1.00 59.28 237 THR B C 1
ATOM 5557 O O . THR B 1 237 ? 4.010 38.804 16.670 1.00 60.64 237 THR B O 1
ATOM 5561 N N . SER B 1 238 ? 6.144 38.070 16.597 1.00 59.04 238 SER B N 1
ATOM 5562 C CA . SER B 1 238 ? 6.310 38.058 18.050 1.00 58.59 238 SER B CA 1
ATOM 5563 C C . SER B 1 238 ? 6.184 39.465 18.609 1.00 58.25 238 SER B C 1
ATOM 5564 O O . SER B 1 238 ? 6.067 39.660 19.817 1.00 57.83 238 SER B O 1
ATOM 5567 N N . LYS B 1 239 ? 6.226 40.443 17.716 1.00 58.45 239 LYS B N 1
ATOM 5568 C CA . LYS B 1 239 ? 6.095 41.844 18.088 1.00 59.56 239 LYS B CA 1
ATOM 5569 C C . LYS B 1 239 ? 7.234 42.402 18.941 1.00 58.26 239 LYS B C 1
ATOM 5570 O O . LYS B 1 239 ? 7.196 43.571 19.327 1.00 58.74 239 LYS B O 1
ATOM 5576 N N . VAL B 1 240 ? 8.235 41.582 19.252 1.00 56.40 240 VAL B N 1
ATOM 5577 C CA . VAL B 1 240 ? 9.375 42.070 20.031 1.00 53.35 240 VAL B CA 1
ATOM 5578 C C . VAL B 1 240 ? 9.928 43.285 19.287 1.00 51.33 240 VAL B C 1
ATOM 5579 O O . VAL B 1 240 ? 10.076 43.252 18.069 1.00 50.82 240 VAL B O 1
ATOM 5583 N N . ASN B 1 241 ? 10.199 44.363 20.010 1.00 50.08 241 ASN B N 1
ATOM 5584 C CA . ASN B 1 241 ? 10.744 45.568 19.395 1.00 49.69 241 ASN B CA 1
ATOM 5585 C C . ASN B 1 241 ? 12.247 45.341 19.219 1.00 47.10 241 ASN B C 1
ATOM 5586 O O . ASN B 1 241 ? 13.036 45.634 20.112 1.00 48.62 241 ASN B O 1
ATOM 5591 N N . TYR B 1 242 ? 12.631 44.826 18.055 1.00 43.45 242 TYR B N 1
ATOM 5592 C CA . TYR B 1 242 ? 14.023 44.501 17.781 1.00 43.42 242 TYR B CA 1
ATOM 5593 C C . TYR B 1 242 ? 14.793 45.433 16.861 1.00 42.65 242 TYR B C 1
ATOM 5594 O O . TYR B 1 242 ? 14.231 46.296 16.190 1.00 43.68 242 TYR B O 1
ATOM 5603 N N . GLY B 1 243 ? 16.103 45.220 16.839 1.00 41.40 243 GLY B N 1
ATOM 5604 C CA . GLY B 1 243 ? 16.984 45.991 15.990 1.00 39.84 243 GLY B CA 1
ATOM 5605 C C . GLY B 1 243 ? 17.985 45.023 15.386 1.00 37.57 243 GLY B C 1
ATOM 5606 O O . GLY B 1 243 ? 18.227 43.951 15.942 1.00 35.58 243 GLY B O 1
ATOM 5607 N N . VAL B 1 244 ? 18.536 45.379 14.232 1.00 35.64 244 VAL B N 1
ATOM 5608 C CA . VAL B 1 244 ? 19.524 44.546 13.562 1.00 34.34 244 VAL B CA 1
ATOM 5609 C C . VAL B 1 244 ? 20.741 45.441 13.365 1.00 34.66 244 VAL B C 1
ATOM 5610 O O . VAL B 1 244 ? 20.611 46.555 12.856 1.00 36.22 244 VAL B O 1
ATOM 5614 N N . THR B 1 245 ? 21.921 44.960 13.747 1.00 32.47 245 THR B N 1
ATOM 5615 C CA . THR B 1 245 ? 23.111 45.795 13.639 1.00 31.83 245 THR B CA 1
ATOM 5616 C C . THR B 1 245 ? 24.409 45.013 13.387 1.00 31.70 245 THR B C 1
ATOM 5617 O O . THR B 1 245 ? 24.397 43.788 13.228 1.00 28.54 245 THR B O 1
ATOM 5621 N N . VAL B 1 246 ? 25.531 45.729 13.339 1.00 30.54 246 VAL B N 1
ATOM 5622 C CA . VAL B 1 246 ? 26.822 45.096 13.098 1.00 29.23 246 VAL B CA 1
ATOM 5623 C C . VAL B 1 246 ? 27.216 44.095 14.199 1.00 29.18 246 VAL B C 1
ATOM 5624 O O . VAL B 1 246 ? 27.009 44.337 15.390 1.00 28.29 246 VAL B O 1
ATOM 5628 N N . LEU B 1 247 ? 27.774 42.957 13.812 1.00 29.84 247 LEU B N 1
ATOM 5629 C CA . LEU B 1 247 ? 28.207 41.989 14.817 1.00 32.31 247 LEU B CA 1
ATOM 5630 C C . LEU B 1 247 ? 29.252 42.650 15.729 1.00 32.43 247 LEU B C 1
ATOM 5631 O O . LEU B 1 247 ? 29.883 43.634 15.342 1.00 35.70 247 LEU B O 1
ATOM 5636 N N . PRO B 1 248 ? 29.434 42.138 16.957 1.00 29.96 248 PRO B N 1
ATOM 5637 C CA . PRO B 1 248 ? 30.426 42.766 17.836 1.00 31.97 248 PRO B CA 1
ATOM 5638 C C . PRO B 1 248 ? 31.831 42.490 17.330 1.00 32.38 248 PRO B C 1
ATOM 5639 O O . PRO B 1 248 ? 32.058 41.517 16.616 1.00 31.63 248 PRO B O 1
ATOM 5643 N N . THR B 1 249 ? 32.770 43.346 17.718 1.00 32.69 249 THR B N 1
ATOM 5644 C CA . THR B 1 249 ? 34.162 43.172 17.333 1.00 32.86 249 THR B CA 1
ATOM 5645 C C . THR B 1 249 ? 34.799 42.271 18.384 1.00 34.38 249 THR B C 1
ATOM 5646 O O . THR B 1 249 ? 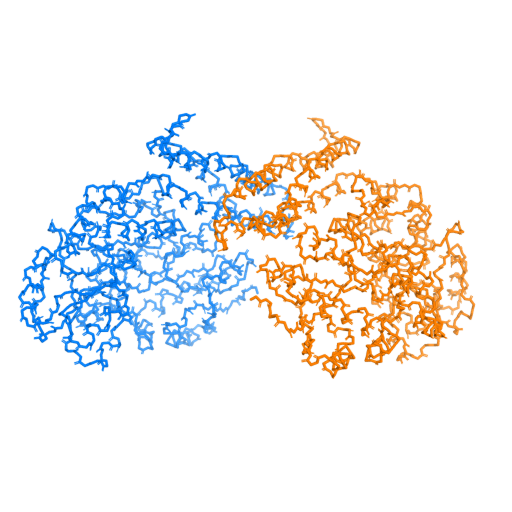34.248 42.087 19.477 1.00 32.77 249 THR B O 1
ATOM 5650 N N . PHE B 1 250 ? 35.942 41.688 18.043 1.00 33.91 250 PHE B N 1
ATOM 5651 C CA . PHE B 1 250 ? 36.691 40.862 18.981 1.00 35.72 250 PHE B CA 1
ATOM 5652 C C . PHE B 1 250 ? 38.141 41.279 18.793 1.00 35.08 250 PHE B C 1
ATOM 5653 O O . PHE B 1 250 ? 38.663 41.224 17.683 1.00 35.83 250 PHE B O 1
ATOM 5661 N N . LYS B 1 251 ? 38.774 41.706 19.879 1.00 36.11 251 LYS B N 1
ATOM 5662 C CA . LYS B 1 251 ? 40.151 42.187 19.843 1.00 37.30 251 LYS B CA 1
ATOM 5663 C C . LYS B 1 251 ? 40.233 43.342 18.844 1.00 38.10 251 LYS B C 1
ATOM 5664 O O . LYS B 1 251 ? 41.229 43.503 18.146 1.00 42.00 251 LYS B O 1
ATOM 5670 N N . GLY B 1 252 ? 39.165 44.134 18.787 1.00 35.85 252 GLY B N 1
ATOM 5671 C CA . GLY B 1 252 ? 39.107 45.279 17.892 1.00 37.08 252 GLY B CA 1
ATOM 5672 C C . GLY B 1 252 ? 38.889 44.952 16.423 1.00 36.70 252 GLY B C 1
ATOM 5673 O O . GLY B 1 252 ? 38.790 45.849 15.589 1.00 37.29 252 GLY B O 1
ATOM 5674 N N . GLN B 1 253 ? 38.819 43.666 16.104 1.00 36.16 253 GLN B N 1
ATOM 5675 C CA . GLN B 1 253 ? 38.622 43.223 14.729 1.00 37.93 253 GLN B CA 1
ATOM 5676 C C . GLN B 1 253 ? 37.145 42.896 14.495 1.00 35.65 253 GLN B C 1
ATOM 5677 O O . GLN B 1 253 ? 36.461 42.447 15.402 1.00 37.09 253 GLN B O 1
ATOM 5683 N N . PRO B 1 254 ? 36.646 43.104 13.272 1.00 34.39 254 PRO B N 1
ATOM 5684 C CA . PRO B 1 254 ? 35.234 42.810 13.000 1.00 34.57 254 PRO B CA 1
ATOM 5685 C C . PRO B 1 254 ? 34.976 41.313 13.043 1.00 34.83 254 PRO B C 1
ATOM 5686 O O . PRO B 1 254 ? 35.892 40.522 12.797 1.00 33.42 254 PRO B O 1
ATOM 5690 N N . SER B 1 255 ? 33.740 40.926 13.357 1.00 32.30 255 SER B N 1
ATOM 5691 C CA . SER B 1 255 ? 33.387 39.514 13.346 1.00 33.18 255 SER B CA 1
ATOM 5692 C C . SER B 1 255 ? 33.377 39.240 11.854 1.00 32.78 255 SER B C 1
ATOM 5693 O O . SER B 1 255 ? 33.062 40.141 11.076 1.00 31.38 255 SER B O 1
ATOM 5696 N N . LYS B 1 256 ? 33.730 38.026 11.442 1.00 32.78 256 LYS B N 1
ATOM 5697 C CA . LYS B 1 256 ? 33.752 37.713 10.019 1.00 31.80 256 LYS B CA 1
ATOM 5698 C C . LYS B 1 256 ? 32.822 36.581 9.625 1.00 32.22 256 LYS B C 1
ATOM 5699 O O . LYS B 1 256 ? 33.242 35.430 9.489 1.00 31.37 256 LYS B O 1
ATOM 5705 N N . PRO B 1 257 ? 31.540 36.897 9.432 1.00 30.36 257 PRO B N 1
ATOM 5706 C CA . PRO B 1 257 ? 30.582 35.871 9.046 1.00 30.33 257 PRO B CA 1
ATOM 5707 C C . PRO B 1 257 ? 30.739 35.538 7.564 1.00 30.71 257 PRO B C 1
ATOM 5708 O O . PRO B 1 257 ? 31.206 36.364 6.768 1.00 28.56 257 PRO B O 1
ATOM 5712 N N . PHE B 1 258 ? 30.376 34.312 7.207 1.00 31.27 258 PHE B N 1
ATOM 5713 C CA . PHE B 1 258 ? 30.433 33.875 5.823 1.00 31.75 258 PHE B CA 1
ATOM 5714 C C . PHE B 1 258 ? 29.385 34.634 5.032 1.00 32.44 258 PHE B C 1
ATOM 5715 O O . PHE B 1 258 ? 28.269 34.851 5.499 1.00 33.74 258 PHE B O 1
ATOM 5723 N N . VAL B 1 259 ? 29.747 35.051 3.833 1.00 32.41 259 VAL B N 1
ATOM 5724 C CA . VAL B 1 259 ? 28.818 35.790 3.007 1.00 32.06 259 VAL B CA 1
ATOM 5725 C C . VAL B 1 259 ? 28.331 34.931 1.856 1.00 32.77 259 VAL B C 1
ATOM 5726 O O . VAL B 1 259 ? 29.127 34.262 1.182 1.00 32.45 259 VAL B O 1
ATOM 5730 N N . GLY B 1 260 ? 27.015 34.936 1.655 1.00 32.05 260 GLY B N 1
ATOM 5731 C CA . GLY B 1 260 ? 26.415 34.171 0.575 1.00 32.17 260 GLY B CA 1
ATOM 5732 C C . GLY B 1 260 ? 25.913 35.143 -0.474 1.00 30.70 260 GLY B C 1
ATOM 5733 O O . GLY B 1 260 ? 25.258 36.139 -0.146 1.00 31.59 260 GLY B O 1
ATOM 5734 N N . VAL B 1 261 ? 26.213 34.860 -1.733 1.00 31.23 261 VAL B N 1
ATOM 5735 C CA . VAL B 1 261 ? 25.805 35.736 -2.828 1.00 30.98 261 VAL B CA 1
ATOM 5736 C C . VAL B 1 261 ? 24.924 35.007 -3.826 1.00 31.01 261 VAL B C 1
ATOM 5737 O O . VAL B 1 261 ? 25.393 34.135 -4.559 1.00 33.77 261 VAL B O 1
ATOM 5741 N N . LEU B 1 262 ? 23.634 35.337 -3.825 1.00 30.70 262 LEU B N 1
ATOM 5742 C CA . LEU B 1 262 ? 22.699 34.731 -4.767 1.00 30.08 262 LEU B CA 1
ATOM 5743 C C . LEU B 1 262 ? 23.173 35.208 -6.130 1.00 30.92 262 LEU B C 1
ATOM 5744 O O . LEU B 1 262 ? 23.284 36.422 -6.371 1.00 30.97 262 LEU B O 1
ATOM 5749 N N . SER B 1 263 ? 23.459 34.260 -7.020 1.00 29.41 263 SER B N 1
ATOM 5750 C CA . SER B 1 263 ? 23.964 34.594 -8.340 1.00 29.77 263 SER B CA 1
ATOM 5751 C C . SER B 1 263 ? 23.240 33.874 -9.461 1.00 29.37 263 SER B C 1
ATOM 5752 O O . SER B 1 263 ? 22.574 32.854 -9.240 1.00 31.20 263 SER B O 1
ATOM 5755 N N . ALA B 1 264 ? 23.388 34.413 -10.666 1.00 27.46 264 ALA B N 1
ATOM 5756 C CA . ALA B 1 264 ? 22.771 33.850 -11.849 1.00 31.13 264 ALA B CA 1
ATOM 5757 C C . ALA B 1 264 ? 23.836 33.394 -12.827 1.00 32.44 264 ALA B C 1
ATOM 5758 O O . ALA B 1 264 ? 24.632 34.201 -13.328 1.00 33.37 264 ALA B O 1
ATOM 5760 N N . GLY B 1 265 ? 23.859 32.092 -13.082 1.00 31.10 265 GLY B N 1
ATOM 5761 C CA . GLY B 1 265 ? 24.816 31.536 -14.015 1.00 31.36 265 GLY B CA 1
ATOM 5762 C C . GLY B 1 265 ? 24.147 31.149 -15.321 1.00 32.18 265 GLY B C 1
ATOM 5763 O O . GLY B 1 265 ? 22.945 30.870 -15.373 1.00 33.80 265 GLY B O 1
ATOM 5764 N N . ILE B 1 266 ? 24.919 31.148 -16.392 1.00 31.68 266 ILE B N 1
ATOM 5765 C CA . ILE B 1 266 ? 24.384 30.782 -17.690 1.00 32.50 266 ILE B CA 1
ATOM 5766 C C . ILE B 1 266 ? 24.869 29.376 -18.037 1.00 33.92 266 ILE B C 1
ATOM 5767 O O . ILE B 1 266 ? 26.066 29.069 -17.948 1.00 29.56 266 ILE B O 1
ATOM 5772 N N . ASN B 1 267 ? 23.927 28.515 -18.399 1.00 35.09 267 ASN B N 1
ATOM 5773 C CA . ASN B 1 267 ? 24.258 27.134 -18.754 1.00 36.75 267 ASN B CA 1
ATOM 5774 C C . ASN B 1 267 ? 25.247 27.125 -19.915 1.00 37.11 267 ASN B C 1
ATOM 5775 O O . ASN B 1 267 ? 25.024 27.768 -20.944 1.00 38.99 267 ASN B O 1
ATOM 5780 N N . ALA B 1 268 ? 26.354 26.412 -19.755 1.00 37.78 268 ALA B N 1
ATOM 5781 C CA . ALA B 1 268 ? 27.346 26.352 -20.821 1.00 40.18 268 ALA B CA 1
ATOM 5782 C C . ALA B 1 268 ? 26.764 25.723 -22.097 1.00 40.75 268 ALA B C 1
ATOM 5783 O O . ALA B 1 268 ? 27.196 26.031 -23.202 1.00 41.12 268 ALA B O 1
ATOM 5785 N N . ALA B 1 269 ? 25.773 24.856 -21.938 1.00 42.25 269 ALA B N 1
ATOM 5786 C CA . ALA B 1 269 ? 25.150 24.197 -23.082 1.00 43.77 269 ALA B CA 1
ATOM 5787 C C . ALA B 1 269 ? 24.016 25.012 -23.691 1.00 43.90 269 ALA B C 1
ATOM 5788 O O . ALA B 1 269 ? 23.368 24.569 -24.638 1.00 43.72 269 ALA B O 1
ATOM 5790 N N . SER B 1 270 ? 23.771 26.203 -23.158 1.00 42.29 270 SER B N 1
ATOM 5791 C CA . SER B 1 270 ? 22.695 27.037 -23.685 1.00 41.69 270 SER B CA 1
ATOM 5792 C C . SER B 1 270 ? 23.023 27.664 -25.031 1.00 41.06 270 SER B C 1
ATOM 5793 O O . SER B 1 270 ? 24.131 28.140 -25.252 1.00 41.86 270 SER B O 1
ATOM 5796 N N . PRO B 1 271 ? 22.058 27.656 -25.960 1.00 41.93 271 PRO B N 1
ATOM 5797 C CA . PRO B 1 271 ? 22.305 28.257 -27.273 1.00 41.69 271 PRO B CA 1
ATOM 5798 C C . PRO B 1 271 ? 21.772 29.696 -27.235 1.00 40.40 271 PRO B C 1
ATOM 5799 O O . PRO B 1 271 ? 21.720 30.380 -28.255 1.00 42.02 271 PRO B O 1
ATOM 5803 N N . ASN B 1 272 ? 21.386 30.144 -26.040 1.00 39.14 272 ASN B N 1
ATOM 5804 C CA . ASN B 1 272 ? 20.824 31.482 -25.853 1.00 38.72 272 ASN B CA 1
ATOM 5805 C C . ASN B 1 272 ? 21.647 32.367 -24.918 1.00 38.41 272 ASN B C 1
ATOM 5806 O O . ASN B 1 272 ? 21.085 33.161 -24.148 1.00 37.64 272 ASN B O 1
ATOM 5811 N N . LYS B 1 273 ? 22.969 32.250 -24.983 1.00 35.96 273 LYS B N 1
ATOM 5812 C CA . LYS B 1 273 ? 23.824 33.038 -24.100 1.00 37.23 273 LYS B CA 1
ATOM 5813 C C . LYS B 1 273 ? 23.647 34.552 -24.237 1.00 37.16 273 LYS B C 1
ATOM 5814 O O . LYS B 1 273 ? 23.683 35.274 -23.237 1.00 35.00 273 LYS B O 1
ATOM 5820 N N . GLU B 1 274 ? 23.465 35.031 -25.466 1.00 36.83 274 GLU B N 1
ATOM 5821 C CA . GLU B 1 274 ? 23.284 36.459 -25.698 1.00 34.67 274 GLU B CA 1
ATOM 5822 C C . GLU B 1 274 ? 21.956 36.949 -25.125 1.00 33.21 274 GLU B C 1
ATOM 5823 O O . GLU B 1 274 ? 21.904 38.011 -24.513 1.00 29.82 274 GLU B O 1
ATOM 5829 N N . LEU B 1 275 ? 20.881 36.185 -25.324 1.00 31.90 275 LEU B N 1
ATOM 5830 C CA . LEU B 1 275 ? 19.588 36.579 -24.767 1.00 33.69 275 LEU B CA 1
ATOM 5831 C C . LEU B 1 275 ? 19.696 36.573 -23.242 1.00 34.98 275 LEU B C 1
ATOM 5832 O O . LEU B 1 275 ? 19.156 37.459 -22.570 1.00 34.19 275 LEU B O 1
ATOM 5837 N N . ALA B 1 276 ? 20.406 35.581 -22.695 1.00 33.05 276 ALA B N 1
ATOM 5838 C CA . ALA B 1 276 ? 20.551 35.483 -21.243 1.00 33.65 276 ALA B CA 1
ATOM 5839 C C . ALA B 1 276 ? 21.250 36.715 -20.670 1.00 32.56 276 ALA B C 1
ATOM 5840 O O . ALA B 1 276 ? 20.830 37.272 -19.648 1.00 33.38 276 ALA B O 1
ATOM 5842 N N . LYS B 1 277 ? 22.322 37.140 -21.333 1.00 34.73 277 LYS B N 1
ATOM 5843 C CA . LYS B 1 277 ? 23.072 38.309 -20.896 1.00 33.61 277 LYS B CA 1
ATOM 5844 C C . LYS B 1 277 ? 22.201 39.567 -20.967 1.00 33.55 277 LYS B C 1
ATOM 5845 O O . LYS B 1 277 ? 22.200 40.395 -20.056 1.00 34.79 277 LYS B O 1
ATOM 5851 N N . GLU B 1 278 ? 21.458 39.708 -22.058 1.00 34.32 278 GLU B N 1
ATOM 5852 C CA . GLU B 1 278 ? 20.579 40.858 -22.240 1.00 35.33 278 GLU B CA 1
ATOM 5853 C C . GLU B 1 278 ? 19.571 40.885 -21.096 1.00 35.83 278 GLU B C 1
ATOM 5854 O O . GLU B 1 278 ? 19.379 41.916 -20.431 1.00 32.87 278 GLU B O 1
ATOM 5860 N N . PHE B 1 279 ? 18.931 39.742 -20.861 1.00 33.09 279 PHE B N 1
ATOM 5861 C CA . PHE B 1 279 ? 17.940 39.654 -19.799 1.00 34.98 279 PHE B CA 1
ATOM 5862 C C . PHE B 1 279 ? 18.528 39.989 -18.431 1.00 32.47 279 PHE B C 1
ATOM 5863 O O . PHE B 1 279 ? 17.971 40.797 -17.697 1.00 32.65 279 PHE B O 1
ATOM 5871 N N . LEU B 1 280 ? 19.653 39.367 -18.092 1.00 33.75 280 LEU B N 1
ATOM 5872 C CA . LEU B 1 280 ? 20.278 39.605 -16.790 1.00 33.57 280 LEU B CA 1
ATOM 5873 C C . LEU B 1 280 ? 20.823 41.016 -16.592 1.00 34.36 280 LEU B C 1
ATOM 5874 O O . LEU B 1 280 ? 20.549 41.661 -15.575 1.00 31.91 280 LEU B O 1
ATOM 5879 N N . GLU B 1 281 ? 21.592 41.495 -17.561 1.00 34.76 281 GLU B N 1
ATOM 5880 C CA . GLU B 1 281 ? 22.184 42.824 -17.451 1.00 34.56 281 GLU B CA 1
ATOM 5881 C C . GLU B 1 281 ? 21.214 43.988 -17.615 1.00 35.43 281 GLU B C 1
ATOM 5882 O O . GLU B 1 281 ? 21.217 44.914 -16.815 1.00 33.15 281 GLU B O 1
ATOM 5888 N N . ASN B 1 282 ? 20.361 43.932 -18.627 1.00 35.52 282 ASN B N 1
ATOM 5889 C CA . ASN B 1 282 ? 19.476 45.059 -18.892 1.00 37.77 282 ASN B CA 1
ATOM 5890 C C . ASN B 1 282 ? 18.031 44.958 -18.451 1.00 39.28 282 ASN B C 1
ATOM 5891 O O . ASN B 1 282 ? 17.254 45.890 -18.656 1.00 40.02 282 ASN B O 1
ATOM 5896 N N . TYR B 1 283 ? 17.650 43.841 -17.848 1.00 37.64 283 TYR B N 1
ATOM 5897 C CA . TYR B 1 283 ? 16.282 43.742 -17.368 1.00 37.84 283 TYR B CA 1
ATOM 5898 C C . TYR B 1 283 ? 16.261 43.458 -15.882 1.00 37.25 283 TYR B C 1
ATOM 5899 O O . TYR B 1 283 ? 15.742 44.265 -15.116 1.00 39.39 283 TYR B O 1
ATOM 5908 N N . LEU B 1 284 ? 16.859 42.343 -15.467 1.00 36.13 284 LEU B N 1
ATOM 5909 C CA . LEU B 1 284 ? 16.884 41.977 -14.058 1.00 32.25 284 LEU B CA 1
ATOM 5910 C C . LEU B 1 284 ? 17.727 42.896 -13.174 1.00 33.16 284 LEU B C 1
ATOM 5911 O O . LEU B 1 284 ? 17.229 43.461 -12.200 1.00 32.99 284 LEU B O 1
ATOM 5916 N N . LEU B 1 285 ? 19.010 43.031 -13.507 1.00 31.93 285 LEU B N 1
ATOM 5917 C CA . LEU B 1 285 ? 19.907 43.865 -12.732 1.00 32.22 285 LEU B CA 1
ATOM 5918 C C . LEU B 1 285 ? 19.745 45.364 -12.957 1.00 34.59 285 LEU B C 1
ATOM 5919 O O . LEU B 1 285 ? 20.704 46.054 -13.297 1.00 30.87 285 LEU B O 1
ATOM 5924 N N . THR B 1 286 ? 18.520 45.852 -12.765 1.00 34.52 286 THR B N 1
ATOM 5925 C CA . THR B 1 286 ? 18.205 47.277 -12.881 1.00 37.19 286 THR B CA 1
ATOM 5926 C C . THR B 1 286 ? 17.351 47.596 -11.656 1.00 37.52 286 THR B C 1
ATOM 5927 O O . THR B 1 286 ? 16.841 46.678 -11.005 1.00 37.56 286 THR B O 1
ATOM 5931 N N . ASP B 1 287 ? 17.177 48.875 -11.332 1.00 36.29 287 ASP B N 1
ATOM 5932 C CA . ASP B 1 287 ? 16.359 49.211 -10.172 1.00 39.14 287 ASP B CA 1
ATOM 5933 C C . ASP B 1 287 ? 14.970 48.593 -10.318 1.00 38.92 287 ASP B C 1
ATOM 5934 O O . ASP B 1 287 ? 14.470 47.965 -9.383 1.00 38.87 287 ASP B O 1
ATOM 5939 N N . GLU B 1 288 ? 14.362 48.756 -11.491 1.00 39.12 288 GLU B N 1
ATOM 5940 C CA . GLU B 1 288 ? 13.019 48.216 -11.753 1.00 42.31 288 GLU B CA 1
ATOM 5941 C C . GLU B 1 288 ? 12.978 46.684 -11.672 1.00 40.45 288 GLU B C 1
ATOM 5942 O O . GLU B 1 288 ? 12.030 46.108 -11.150 1.00 39.87 288 GLU B O 1
ATOM 5948 N N . GLY B 1 289 ? 14.008 46.032 -12.201 1.00 40.12 289 GLY B N 1
ATOM 5949 C CA . GLY B 1 289 ? 14.064 44.577 -12.173 1.00 37.02 289 GLY B CA 1
ATOM 5950 C C . GLY B 1 289 ? 14.178 44.020 -10.761 1.00 37.78 289 GLY B C 1
ATOM 5951 O O . GLY B 1 289 ? 13.407 43.142 -10.362 1.00 36.52 289 GLY B O 1
ATOM 5952 N N . LEU B 1 290 ? 15.146 44.513 -9.999 1.00 35.54 290 LEU B N 1
ATOM 5953 C CA . LEU B 1 290 ? 15.325 44.038 -8.635 1.00 36.07 290 LEU B CA 1
ATOM 5954 C C . LEU B 1 290 ? 14.126 44.413 -7.756 1.00 37.20 290 LEU B C 1
ATOM 5955 O O . LEU B 1 290 ? 13.737 43.649 -6.876 1.00 37.49 290 LEU B O 1
ATOM 5960 N N . GLU B 1 291 ? 13.545 45.584 -7.984 1.00 38.68 291 GLU B N 1
ATOM 5961 C CA . GLU B 1 291 ? 12.377 45.990 -7.204 1.00 41.56 291 GLU B CA 1
ATOM 5962 C C . GLU B 1 291 ? 11.241 44.985 -7.422 1.00 39.43 291 GLU B C 1
ATOM 5963 O O . GLU B 1 291 ? 10.576 44.574 -6.472 1.00 40.04 291 GLU B O 1
ATOM 5969 N N . ALA B 1 292 ? 11.042 44.586 -8.675 1.00 37.58 292 ALA B N 1
ATOM 5970 C CA . ALA B 1 292 ? 10.007 43.623 -9.042 1.00 38.21 292 ALA B CA 1
ATOM 5971 C C . ALA B 1 292 ? 10.172 42.319 -8.271 1.00 39.32 292 ALA B C 1
ATOM 5972 O O . ALA B 1 292 ? 9.210 41.797 -7.696 1.00 39.16 292 ALA B O 1
ATOM 5974 N N . VAL B 1 293 ? 11.390 41.780 -8.269 1.00 37.85 293 VAL B N 1
ATOM 5975 C CA . VAL B 1 293 ? 11.657 40.548 -7.544 1.00 38.07 293 VAL B CA 1
ATOM 5976 C C . VAL B 1 293 ? 11.547 40.776 -6.039 1.00 39.34 293 VAL B C 1
ATOM 5977 O O . VAL B 1 293 ? 10.959 39.961 -5.318 1.00 37.44 293 VAL B O 1
ATOM 5981 N N . ASN B 1 294 ? 12.106 41.891 -5.571 1.00 40.16 294 ASN B N 1
ATOM 5982 C CA . ASN B 1 294 ? 12.086 42.219 -4.147 1.00 41.94 294 ASN B CA 1
ATOM 5983 C C . ASN B 1 294 ? 10.658 42.360 -3.610 1.00 42.63 294 ASN B C 1
ATOM 5984 O O . ASN B 1 294 ? 10.355 41.867 -2.520 1.00 41.42 294 ASN B O 1
ATOM 5989 N N . LYS B 1 295 ? 9.788 43.027 -4.371 1.00 44.09 295 LYS B N 1
ATOM 5990 C CA . LYS B 1 295 ? 8.394 43.208 -3.959 1.00 46.46 295 LYS B CA 1
ATOM 5991 C C . LYS B 1 295 ? 7.710 41.869 -3.689 1.00 46.17 295 LYS B C 1
ATOM 5992 O O . LYS B 1 295 ? 6.973 41.733 -2.713 1.00 45.53 295 LYS B O 1
ATOM 5998 N N . ASP B 1 296 ? 7.951 40.892 -4.560 1.00 46.56 296 ASP B N 1
ATOM 5999 C CA . ASP B 1 296 ? 7.383 39.557 -4.398 1.00 46.91 296 ASP B CA 1
ATOM 6000 C C . ASP B 1 296 ? 7.918 38.993 -3.083 1.00 46.81 296 ASP B C 1
ATOM 6001 O O . ASP B 1 296 ? 7.150 38.696 -2.170 1.00 46.10 296 ASP B O 1
ATOM 6006 N N . LYS B 1 297 ? 9.240 38.862 -2.994 1.00 45.91 297 LYS B N 1
ATOM 6007 C CA . LYS B 1 297 ? 9.915 38.372 -1.789 1.00 45.61 297 LYS B CA 1
ATOM 6008 C C . LYS B 1 297 ? 11.233 39.130 -1.632 1.00 45.38 297 LYS B C 1
ATOM 6009 O O . LYS B 1 297 ? 12.033 39.205 -2.568 1.00 44.09 297 LYS B O 1
ATOM 6015 N N . PRO B 1 298 ? 11.470 39.707 -0.444 1.00 45.45 298 PRO B N 1
ATOM 6016 C CA . PRO B 1 298 ? 12.678 40.476 -0.127 1.00 44.44 298 PRO B CA 1
ATOM 6017 C C . PRO B 1 298 ? 13.989 39.785 -0.466 1.00 42.33 298 PRO B C 1
ATOM 6018 O O . PRO B 1 298 ? 14.246 38.674 -0.029 1.00 41.65 298 PRO B O 1
ATOM 6022 N N . LEU B 1 299 ? 14.817 40.462 -1.249 1.00 42.40 299 LEU B N 1
ATOM 6023 C CA . LEU B 1 299 ? 16.113 39.924 -1.638 1.00 41.77 299 LEU B CA 1
ATOM 6024 C C . LEU B 1 299 ? 17.140 40.177 -0.546 1.00 40.84 299 LEU B C 1
ATOM 6025 O O . LEU B 1 299 ? 18.207 39.566 -0.536 1.00 41.56 299 LEU B O 1
ATOM 6030 N N . GLY B 1 300 ? 16.811 41.076 0.376 1.00 39.84 300 GLY B N 1
ATOM 6031 C CA . GLY B 1 300 ? 17.748 41.431 1.429 1.00 38.87 300 GLY B CA 1
ATOM 6032 C C . GLY B 1 300 ? 18.641 42.540 0.888 1.00 38.57 300 GLY B C 1
ATOM 6033 O O . GLY B 1 300 ? 18.139 43.527 0.343 1.00 38.99 300 GLY B O 1
ATOM 6034 N N . ALA B 1 301 ? 19.958 42.403 1.029 1.00 37.07 301 ALA B N 1
ATOM 6035 C CA . ALA B 1 301 ? 20.865 43.417 0.494 1.00 35.52 301 ALA B CA 1
ATOM 6036 C C . ALA B 1 301 ? 21.194 42.985 -0.936 1.00 34.61 301 ALA B C 1
ATOM 6037 O O . ALA B 1 301 ? 21.400 41.802 -1.189 1.00 37.20 301 ALA B O 1
ATOM 6039 N N . VAL B 1 302 ? 21.233 43.931 -1.873 1.00 34.93 302 VAL B N 1
ATOM 6040 C CA . VAL B 1 302 ? 21.509 43.582 -3.263 1.00 34.38 302 VAL B CA 1
ATOM 6041 C C . VAL B 1 302 ? 22.888 44.050 -3.728 1.00 35.95 302 VAL B C 1
ATOM 6042 O O . VAL B 1 302 ? 23.450 44.984 -3.169 1.00 35.64 302 VAL B O 1
ATOM 6046 N N . ALA B 1 303 ? 23.415 43.390 -4.759 1.00 34.39 303 ALA B N 1
ATOM 6047 C CA . ALA B 1 303 ? 24.726 43.721 -5.304 1.00 36.24 303 ALA B CA 1
ATOM 6048 C C . ALA B 1 303 ? 24.737 44.994 -6.150 1.00 34.91 303 ALA B C 1
ATOM 6049 O O . ALA B 1 303 ? 25.791 45.612 -6.319 1.00 34.00 303 ALA B O 1
ATOM 6051 N N . LEU B 1 304 ? 23.576 45.385 -6.672 1.00 34.01 304 LEU B N 1
ATOM 6052 C CA . LEU B 1 304 ? 23.469 46.584 -7.502 1.00 34.65 304 LEU B CA 1
ATOM 6053 C C . LEU B 1 304 ? 23.480 47.810 -6.593 1.00 35.76 304 LEU B C 1
ATOM 6054 O O . LEU B 1 304 ? 22.530 48.032 -5.848 1.00 36.15 304 LEU B O 1
ATOM 6059 N N . LYS B 1 305 ? 24.551 48.601 -6.667 1.00 36.33 305 LYS B N 1
ATOM 6060 C CA . LYS B 1 305 ? 24.708 49.793 -5.828 1.00 37.25 305 LYS B CA 1
ATOM 6061 C C . LYS B 1 305 ? 23.524 50.750 -5.818 1.00 38.50 305 LYS B C 1
ATOM 6062 O O . LYS B 1 305 ? 23.078 51.183 -4.760 1.00 39.17 305 LYS B O 1
ATOM 6068 N N . SER B 1 306 ? 23.031 51.103 -6.996 1.00 39.58 306 SER B N 1
ATOM 6069 C CA . SER B 1 306 ? 21.920 52.044 -7.081 1.00 40.29 306 SER B CA 1
ATOM 6070 C C . SER B 1 306 ? 20.711 51.589 -6.273 1.00 41.10 306 SER B C 1
ATOM 6071 O O . SER B 1 306 ? 20.147 52.376 -5.521 1.00 40.62 306 SER B O 1
ATOM 6074 N N . TYR B 1 307 ? 20.321 50.322 -6.402 1.00 39.04 307 TYR B N 1
ATOM 6075 C CA . TYR B 1 307 ? 19.161 49.845 -5.658 1.00 38.73 307 TYR B CA 1
ATOM 6076 C C . TYR B 1 307 ? 19.463 49.558 -4.180 1.00 39.23 307 TYR B C 1
ATOM 6077 O O . TYR B 1 307 ? 18.612 49.772 -3.317 1.00 39.09 307 TYR B O 1
ATOM 6086 N N . GLU B 1 308 ? 20.670 49.083 -3.883 1.00 36.99 308 GLU B N 1
ATOM 6087 C CA . GLU B 1 308 ? 21.035 48.817 -2.498 1.00 37.74 308 GLU B CA 1
ATOM 6088 C C . GLU B 1 308 ? 20.964 50.115 -1.699 1.00 38.77 308 GLU B C 1
ATOM 6089 O O . GLU B 1 308 ? 20.564 50.116 -0.541 1.00 37.44 308 GLU B O 1
ATOM 6095 N N . GLU B 1 309 ? 21.367 51.215 -2.328 1.00 39.36 309 GLU B N 1
ATOM 6096 C CA . GLU B 1 309 ? 21.334 52.514 -1.675 1.00 42.13 309 GLU B CA 1
ATOM 6097 C C . GLU B 1 309 ? 19.923 52.832 -1.193 1.00 42.16 309 GLU B C 1
ATOM 6098 O O . GLU B 1 309 ? 19.738 53.365 -0.099 1.00 43.77 309 GLU B O 1
ATOM 6104 N N . GLU B 1 310 ? 18.919 52.491 -1.989 1.00 42.84 310 GLU B N 1
ATOM 6105 C CA . GLU B 1 310 ? 17.552 52.749 -1.565 1.00 43.66 310 GLU B CA 1
ATOM 6106 C C . GLU B 1 310 ? 17.138 51.766 -0.465 1.00 43.25 310 GLU B C 1
ATOM 6107 O O . GLU B 1 310 ? 16.592 52.171 0.557 1.00 41.55 310 GLU B O 1
ATOM 6113 N N . LEU B 1 311 ? 17.411 50.478 -0.668 1.00 39.98 311 LEU B N 1
ATOM 6114 C CA . LEU B 1 311 ? 17.033 49.467 0.321 1.00 40.19 311 LEU B CA 1
ATOM 6115 C C . LEU B 1 311 ? 17.680 49.687 1.687 1.00 38.97 311 LEU B C 1
ATOM 6116 O O . LEU B 1 311 ? 17.052 49.466 2.714 1.00 37.27 311 LEU B O 1
ATOM 6121 N N . ALA B 1 312 ? 18.936 50.124 1.696 1.00 40.52 312 ALA B N 1
ATOM 6122 C CA . ALA B 1 312 ? 19.657 50.349 2.945 1.00 40.57 312 ALA B CA 1
ATOM 6123 C C . ALA B 1 312 ? 19.031 51.450 3.804 1.00 43.28 312 ALA B C 1
ATOM 6124 O O . ALA B 1 312 ? 19.500 51.726 4.911 1.00 42.17 312 ALA B O 1
ATOM 6126 N N . LYS B 1 313 ? 17.982 52.092 3.294 1.00 44.79 313 LYS B N 1
ATOM 6127 C CA . LYS B 1 313 ? 17.296 53.109 4.082 1.00 45.89 313 LYS B CA 1
ATOM 6128 C C . LYS B 1 313 ? 16.648 52.347 5.238 1.00 45.50 313 LYS B C 1
ATOM 6129 O O . LYS B 1 313 ? 16.263 52.927 6.256 1.00 45.62 313 LYS B O 1
ATOM 6135 N N . ASP B 1 314 ? 16.531 51.032 5.058 1.00 43.65 314 ASP B N 1
ATOM 6136 C CA . ASP B 1 314 ? 16.003 50.146 6.097 1.00 42.09 314 ASP B CA 1
ATOM 6137 C C . ASP B 1 314 ? 17.275 49.750 6.838 1.00 40.83 314 ASP B C 1
ATOM 6138 O O . ASP B 1 314 ? 18.111 49.035 6.294 1.00 39.42 314 ASP B O 1
ATOM 6143 N N . PRO B 1 315 ? 17.438 50.207 8.087 1.00 40.42 315 PRO B N 1
ATOM 6144 C CA . PRO B 1 315 ? 18.646 49.864 8.841 1.00 38.95 315 PRO B CA 1
ATOM 6145 C C . PRO B 1 315 ? 18.973 48.369 8.906 1.00 37.94 315 PRO B C 1
ATOM 6146 O O . PRO B 1 315 ? 20.139 47.993 8.995 1.00 35.33 315 PRO B O 1
ATOM 6150 N N . ARG B 1 316 ? 17.957 47.512 8.849 1.00 37.51 316 ARG B N 1
ATOM 6151 C CA . ARG B 1 316 ? 18.205 46.072 8.912 1.00 36.79 316 ARG B CA 1
ATOM 6152 C C . ARG B 1 316 ? 18.977 45.607 7.674 1.00 36.52 316 ARG B C 1
ATOM 6153 O O . ARG B 1 316 ? 19.851 44.738 7.761 1.00 33.10 316 ARG B O 1
ATOM 6161 N N . ILE B 1 317 ? 18.648 46.195 6.524 1.00 35.74 317 ILE B N 1
ATOM 6162 C CA . ILE B 1 317 ? 19.309 45.855 5.268 1.00 35.57 317 ILE B CA 1
ATOM 6163 C C . ILE B 1 317 ? 20.721 46.421 5.317 1.00 36.12 317 ILE B C 1
ATOM 6164 O O . ILE B 1 317 ? 21.680 45.759 4.925 1.00 35.44 317 ILE B O 1
ATOM 6169 N N . ALA B 1 318 ? 20.836 47.651 5.810 1.00 36.68 318 ALA B N 1
ATOM 6170 C CA . ALA B 1 318 ? 22.131 48.314 5.929 1.00 36.86 318 ALA B CA 1
ATOM 6171 C C . ALA B 1 318 ? 23.093 47.483 6.784 1.00 36.34 318 ALA B C 1
ATOM 6172 O O . ALA B 1 318 ? 24.266 47.339 6.442 1.00 36.46 318 ALA B O 1
ATOM 6174 N N . ALA B 1 319 ? 22.595 46.953 7.903 1.00 36.62 319 ALA B N 1
ATOM 6175 C CA . ALA B 1 319 ? 23.412 46.132 8.798 1.00 34.20 319 ALA B CA 1
ATOM 6176 C C . ALA B 1 319 ? 23.831 44.826 8.102 1.00 34.01 319 ALA B C 1
ATOM 6177 O O . ALA B 1 319 ? 24.966 44.377 8.236 1.00 32.96 319 ALA B O 1
ATOM 6179 N N . THR B 1 320 ? 22.913 44.216 7.365 1.00 33.01 320 THR B N 1
ATOM 6180 C CA . THR B 1 320 ? 23.233 42.985 6.638 1.00 31.22 320 THR B CA 1
ATOM 6181 C C . THR B 1 320 ? 24.385 43.253 5.661 1.00 31.65 320 THR B C 1
ATOM 6182 O O . THR B 1 320 ? 25.326 42.464 5.564 1.00 27.89 320 THR B O 1
ATOM 6186 N N . MET B 1 321 ? 24.309 44.375 4.941 1.00 32.09 321 MET B N 1
ATOM 6187 C CA . MET B 1 321 ? 25.352 44.723 3.983 1.00 32.90 321 MET B CA 1
ATOM 6188 C C . MET B 1 321 ? 26.670 45.045 4.687 1.00 32.65 321 MET B C 1
ATOM 6189 O O . MET B 1 321 ? 27.747 44.673 4.202 1.00 32.61 321 MET B O 1
ATOM 6194 N N . GLU B 1 322 ? 26.591 45.736 5.821 1.00 32.48 322 GLU B N 1
ATOM 6195 C CA . GLU B 1 322 ? 27.796 46.082 6.571 1.00 35.79 322 GLU B CA 1
ATOM 6196 C C . GLU B 1 322 ? 28.492 44.809 7.045 1.00 34.81 322 GLU B C 1
ATOM 6197 O O . GLU B 1 322 ? 29.716 44.669 6.917 1.00 32.64 322 GLU B O 1
ATOM 6203 N N . ASN B 1 323 ? 27.717 43.878 7.594 1.00 32.79 323 ASN B N 1
ATOM 6204 C CA . ASN B 1 323 ? 28.287 42.620 8.055 1.00 34.04 323 ASN B CA 1
ATOM 6205 C C . ASN B 1 323 ? 28.840 41.795 6.892 1.00 33.44 323 ASN B C 1
ATOM 6206 O O . ASN B 1 323 ? 29.872 41.136 7.029 1.00 34.19 323 ASN B O 1
ATOM 6211 N N . ALA B 1 324 ? 28.173 41.838 5.742 1.00 34.86 324 ALA B N 1
ATOM 6212 C CA . ALA B 1 324 ? 28.655 41.089 4.584 1.00 33.75 324 ALA B CA 1
ATOM 6213 C C . ALA B 1 324 ? 29.965 41.685 4.062 1.00 36.15 324 ALA B C 1
ATOM 6214 O O . ALA B 1 324 ? 30.894 40.947 3.715 1.00 34.45 324 ALA B O 1
ATOM 6216 N N . GLN B 1 325 ? 30.041 43.014 4.002 1.00 36.35 325 GLN B N 1
ATOM 6217 C CA . GLN B 1 325 ? 31.257 43.666 3.525 1.00 39.07 325 GLN B CA 1
ATOM 6218 C C . GLN B 1 325 ? 32.462 43.361 4.408 1.00 37.97 325 GLN B C 1
ATOM 6219 O O . GLN B 1 325 ? 33.600 43.368 3.936 1.00 38.72 325 GLN B O 1
ATOM 6225 N N . LYS B 1 326 ? 32.208 43.086 5.684 1.00 37.79 326 LYS B N 1
ATOM 6226 C CA . LYS B 1 326 ? 33.270 42.768 6.635 1.00 38.72 326 LYS B CA 1
ATOM 6227 C C . LYS B 1 326 ? 33.557 41.267 6.766 1.0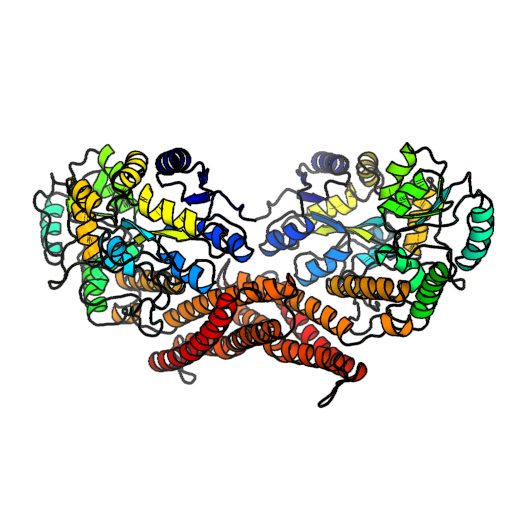0 38.24 326 LYS B C 1
ATOM 6228 O O . LYS B 1 326 ? 34.601 40.880 7.284 1.00 38.54 326 LYS B O 1
ATOM 6234 N N . GLY B 1 327 ? 32.637 40.433 6.292 1.00 36.16 327 GLY B N 1
ATOM 6235 C CA . GLY B 1 327 ? 32.812 38.993 6.395 1.00 36.82 327 GLY B CA 1
ATOM 6236 C C . GLY B 1 327 ? 33.673 38.297 5.348 1.00 39.13 327 GLY B C 1
ATOM 6237 O O . GLY B 1 327 ? 34.322 38.922 4.509 1.00 37.00 327 GLY B O 1
ATOM 6238 N N . GLU B 1 328 ? 33.670 36.972 5.413 1.00 39.68 328 GLU B N 1
ATOM 6239 C CA . GLU B 1 328 ? 34.428 36.137 4.492 1.00 40.11 328 GLU B CA 1
ATOM 6240 C C . GLU B 1 328 ? 33.469 35.567 3.450 1.00 37.65 328 GLU B C 1
ATOM 6241 O O . GLU B 1 328 ? 32.491 34.908 3.799 1.00 36.66 328 GLU B O 1
ATOM 6247 N N . ILE B 1 329 ? 33.734 35.836 2.177 1.00 34.60 329 ILE B N 1
ATOM 6248 C CA . ILE B 1 329 ? 32.903 35.289 1.125 1.00 35.39 329 ILE B CA 1
ATOM 6249 C C . ILE B 1 329 ? 33.079 33.774 1.244 1.00 35.57 329 ILE B C 1
ATOM 6250 O O . ILE B 1 329 ? 34.203 33.280 1.306 1.00 29.53 329 ILE B O 1
ATOM 6255 N N . MET B 1 330 ? 31.978 33.039 1.301 1.00 33.43 330 MET B N 1
ATOM 6256 C CA . MET B 1 330 ? 32.075 31.588 1.419 1.00 35.96 330 MET B CA 1
ATOM 6257 C C . MET B 1 330 ? 32.843 31.023 0.233 1.00 35.19 330 MET B C 1
ATOM 6258 O O . MET B 1 330 ? 32.509 31.297 -0.912 1.00 34.82 330 MET B O 1
ATOM 6263 N N . PRO B 1 331 ? 33.909 30.243 0.485 1.00 37.06 331 PRO B N 1
ATOM 6264 C CA . PRO B 1 331 ? 34.651 29.688 -0.650 1.00 36.79 331 PRO B CA 1
ATOM 6265 C C . PRO B 1 331 ? 33.692 28.928 -1.566 1.00 37.17 331 PRO B C 1
ATOM 6266 O O . PRO B 1 331 ? 32.805 28.212 -1.088 1.00 37.60 331 PRO B O 1
ATOM 6270 N N . ASN B 1 332 ? 33.870 29.087 -2.874 1.00 36.63 332 ASN B N 1
ATOM 6271 C CA . ASN B 1 332 ? 32.993 28.439 -3.848 1.00 39.51 332 ASN B CA 1
ATOM 6272 C C . ASN B 1 332 ? 33.479 27.077 -4.352 1.00 41.34 332 ASN B C 1
ATOM 6273 O O . ASN B 1 332 ? 33.226 26.710 -5.494 1.00 43.79 332 ASN B O 1
ATOM 6278 N N . ILE B 1 333 ? 34.174 26.329 -3.503 1.00 41.96 333 ILE B N 1
ATOM 6279 C CA . ILE B 1 333 ? 34.672 25.019 -3.898 1.00 43.44 333 ILE B CA 1
ATOM 6280 C C . ILE B 1 333 ? 33.959 23.920 -3.110 1.00 43.47 333 ILE B C 1
ATOM 6281 O O . ILE B 1 333 ? 33.584 24.113 -1.955 1.00 42.19 333 ILE B O 1
ATOM 6286 N N . PRO B 1 334 ? 33.758 22.748 -3.733 1.00 45.34 334 PRO B N 1
ATOM 6287 C CA . PRO B 1 334 ? 33.080 21.635 -3.061 1.00 45.89 334 PRO B CA 1
ATOM 6288 C C . PRO B 1 334 ? 33.784 21.115 -1.807 1.00 44.99 334 PRO B C 1
ATOM 6289 O O . PRO B 1 334 ? 33.137 20.550 -0.921 1.00 46.32 334 PRO B O 1
ATOM 6293 N N . GLN B 1 335 ? 35.098 21.311 -1.721 1.00 44.25 335 GLN B N 1
ATOM 6294 C CA . GLN B 1 335 ? 35.853 20.856 -0.557 1.00 43.54 335 GLN B CA 1
ATOM 6295 C C . GLN B 1 335 ? 35.413 21.535 0.737 1.00 44.96 335 GLN B C 1
ATOM 6296 O O . GLN B 1 335 ? 35.890 21.183 1.820 1.00 45.10 335 GLN B O 1
ATOM 6302 N N . MET B 1 336 ? 34.518 22.517 0.642 1.00 44.82 336 MET B N 1
ATOM 6303 C CA . MET B 1 336 ? 34.048 23.173 1.855 1.00 43.37 336 MET B CA 1
ATOM 6304 C C . MET B 1 336 ? 33.276 22.154 2.685 1.00 43.10 336 MET B C 1
ATOM 6305 O O . MET B 1 336 ? 33.143 22.309 3.898 1.00 41.69 336 MET B O 1
ATOM 6310 N N . SER B 1 337 ? 32.774 21.109 2.024 1.00 43.83 337 SER B N 1
ATOM 6311 C CA . SER B 1 337 ? 32.032 20.050 2.713 1.00 45.89 337 SER B CA 1
ATOM 6312 C C . SER B 1 337 ? 32.885 19.538 3.863 1.00 44.55 337 SER B C 1
ATOM 6313 O O . SER B 1 337 ? 32.399 19.344 4.978 1.00 44.79 337 SER B O 1
ATOM 6316 N N . ALA B 1 338 ? 34.167 19.340 3.585 1.00 45.47 338 ALA B N 1
ATOM 6317 C CA . ALA B 1 338 ? 35.104 18.858 4.592 1.00 46.51 338 ALA B CA 1
ATOM 6318 C C . ALA B 1 338 ? 35.230 19.855 5.739 1.00 46.35 338 ALA B C 1
ATOM 6319 O O . ALA B 1 338 ? 35.160 19.482 6.911 1.00 47.54 338 ALA B O 1
ATOM 6321 N N . PHE B 1 339 ? 35.418 21.125 5.390 1.00 47.00 339 PHE B N 1
ATOM 6322 C CA . PHE B 1 339 ? 35.553 22.199 6.373 1.00 46.15 339 PHE B CA 1
ATOM 6323 C C . PHE B 1 339 ? 34.378 22.263 7.351 1.00 44.12 339 PHE B C 1
ATOM 6324 O O . PHE B 1 339 ? 34.581 22.318 8.561 1.00 43.30 339 PHE B O 1
ATOM 6332 N N . TRP B 1 340 ? 33.154 22.269 6.827 1.00 44.47 340 TRP B N 1
ATOM 6333 C CA . TRP B 1 340 ? 31.959 22.321 7.669 1.00 45.28 340 TRP B CA 1
ATOM 6334 C C . TRP B 1 340 ? 31.937 21.155 8.654 1.00 47.64 340 TRP B C 1
ATOM 6335 O O . TRP B 1 340 ? 31.676 21.333 9.849 1.00 46.07 340 TRP B O 1
ATOM 6346 N N . TYR B 1 341 ? 32.203 19.961 8.135 1.00 47.79 341 TYR B N 1
ATOM 6347 C CA . TYR B 1 341 ? 32.209 18.749 8.941 1.00 50.49 341 TYR B CA 1
ATOM 6348 C C . TYR B 1 341 ? 33.274 18.807 10.042 1.00 48.56 341 TYR B C 1
ATOM 6349 O O . TYR B 1 341 ? 32.990 18.512 11.202 1.00 49.59 341 TYR B O 1
ATOM 6358 N N . ALA B 1 342 ? 34.492 19.206 9.689 1.00 47.77 342 ALA B N 1
ATOM 6359 C CA . ALA B 1 342 ? 35.575 19.279 10.669 1.00 47.13 342 ALA B CA 1
ATOM 6360 C C . ALA B 1 342 ? 35.352 20.339 11.737 1.00 47.19 342 ALA B C 1
ATOM 6361 O O . ALA B 1 342 ? 35.462 20.056 12.928 1.00 46.70 342 ALA B O 1
ATOM 6363 N N . VAL B 1 343 ? 35.037 21.562 11.320 1.00 49.03 343 VAL B N 1
ATOM 6364 C CA . VAL B 1 343 ? 34.812 22.646 12.274 1.00 49.21 343 VAL B CA 1
ATOM 6365 C C . VAL B 1 343 ? 33.620 22.375 13.186 1.00 49.85 343 VAL B C 1
ATOM 6366 O O . VAL B 1 343 ? 33.622 22.766 14.349 1.00 50.61 343 VAL B O 1
ATOM 6370 N N . ARG B 1 344 ? 32.599 21.706 12.664 1.00 51.96 344 ARG B N 1
ATOM 6371 C CA . ARG B 1 344 ? 31.425 21.388 13.470 1.00 52.93 344 ARG B CA 1
ATOM 6372 C C . ARG B 1 344 ? 31.854 20.537 14.658 1.00 53.70 344 ARG B C 1
ATOM 6373 O O . ARG B 1 344 ? 31.456 20.782 15.795 1.00 52.36 344 ARG B O 1
ATOM 6381 N N . THR B 1 345 ? 32.682 19.537 14.380 1.00 55.50 345 THR B N 1
ATOM 6382 C CA . THR B 1 345 ? 33.173 18.634 15.411 1.00 56.16 345 THR B CA 1
ATOM 6383 C C . THR B 1 345 ? 34.132 19.344 16.362 1.00 56.69 345 THR B C 1
ATOM 6384 O O . THR B 1 345 ? 34.086 19.128 17.577 1.00 56.85 345 THR B O 1
ATOM 6388 N N . ALA B 1 346 ? 34.994 20.193 15.810 1.00 55.48 346 ALA B N 1
ATOM 6389 C CA . ALA B 1 346 ? 35.959 20.922 16.622 1.00 55.13 346 ALA B CA 1
ATOM 6390 C C . ALA B 1 346 ? 35.277 21.757 17.701 1.00 55.43 346 ALA B C 1
ATOM 6391 O O . ALA B 1 346 ? 35.674 21.718 18.868 1.00 55.68 346 ALA B O 1
ATOM 6393 N N . VAL B 1 347 ? 34.254 22.516 17.313 1.00 55.04 347 VAL B N 1
ATOM 6394 C CA . VAL B 1 347 ? 33.545 23.361 18.270 1.00 54.24 347 VAL B CA 1
ATOM 6395 C C . VAL B 1 347 ? 32.816 22.504 19.299 1.00 54.86 347 VAL B C 1
ATOM 6396 O O . VAL B 1 347 ? 32.964 22.711 20.509 1.00 53.37 347 VAL B O 1
ATOM 6400 N N . ILE B 1 348 ? 32.031 21.545 18.810 1.00 56.07 348 ILE B N 1
ATOM 6401 C CA . ILE B 1 348 ? 31.278 20.638 19.676 1.00 57.57 348 ILE B CA 1
ATOM 6402 C C . ILE B 1 348 ? 32.177 20.091 20.779 1.00 57.43 348 ILE B C 1
ATOM 6403 O O . ILE B 1 348 ? 31.819 20.119 21.955 1.00 59.61 348 ILE B O 1
ATOM 6408 N N . ASN B 1 349 ? 33.352 19.607 20.394 1.00 56.31 349 ASN B N 1
ATOM 6409 C CA . ASN B 1 349 ? 34.284 19.044 21.357 1.00 56.83 349 ASN B CA 1
ATOM 6410 C C . ASN B 1 349 ? 34.958 20.045 22.280 1.00 56.81 349 ASN B C 1
ATOM 6411 O O . ASN B 1 349 ? 35.134 19.768 23.463 1.00 58.43 349 ASN B O 1
ATOM 6416 N N . ALA B 1 350 ? 35.343 21.200 21.751 1.00 56.95 350 ALA B N 1
ATOM 6417 C CA . ALA B 1 350 ? 36.002 22.212 22.570 1.00 57.07 350 ALA B CA 1
ATOM 6418 C C . ALA B 1 350 ? 35.034 22.757 23.611 1.00 57.50 350 ALA B C 1
ATOM 6419 O O . ALA B 1 350 ? 35.413 23.021 24.752 1.00 56.55 350 ALA B O 1
ATOM 6421 N N . ALA B 1 351 ? 33.777 22.912 23.212 1.00 58.09 351 ALA B N 1
ATOM 6422 C CA . ALA B 1 351 ? 32.756 23.434 24.110 1.00 60.73 351 ALA B CA 1
ATOM 6423 C C . ALA B 1 351 ? 32.343 22.423 25.174 1.00 61.68 351 ALA B C 1
ATOM 6424 O O . ALA B 1 351 ? 31.853 22.799 26.234 1.00 61.71 351 ALA B O 1
ATOM 6426 N N . SER B 1 352 ? 32.546 21.141 24.895 1.00 63.51 352 SER B N 1
ATOM 6427 C CA . SER B 1 352 ? 32.172 20.093 25.840 1.00 64.55 352 SER B CA 1
ATOM 6428 C C . SER B 1 352 ? 33.351 19.672 26.708 1.00 64.84 352 SER B C 1
ATOM 6429 O O . SER B 1 352 ? 33.187 18.908 27.659 1.00 64.99 352 SER B O 1
ATOM 6432 N N . GLY B 1 353 ? 34.538 20.171 26.374 1.00 65.75 353 GLY B N 1
ATOM 6433 C CA . GLY B 1 353 ? 35.729 19.826 27.127 1.00 65.07 353 GLY B CA 1
ATOM 6434 C C . GLY B 1 353 ? 36.346 18.538 26.615 1.00 66.04 353 GLY B C 1
ATOM 6435 O O . GLY B 1 353 ? 37.501 18.228 26.913 1.00 65.61 353 GLY B O 1
ATOM 6436 N N . ARG B 1 354 ? 35.567 17.792 25.834 1.00 66.35 354 ARG B N 1
ATOM 6437 C CA . ARG B 1 354 ? 36.011 16.526 25.258 1.00 67.01 354 ARG B CA 1
ATOM 6438 C C . ARG B 1 354 ? 37.368 16.679 24.563 1.00 66.01 354 ARG B C 1
ATOM 6439 O O . ARG B 1 354 ? 38.055 15.695 24.293 1.00 66.43 354 ARG B O 1
ATOM 6447 N N . GLN B 1 355 ? 37.733 17.924 24.273 1.00 65.10 355 GLN B N 1
ATOM 6448 C CA . GLN B 1 355 ? 39.000 18.269 23.631 1.00 63.52 355 GLN B CA 1
ATOM 6449 C C . GLN B 1 355 ? 39.343 19.698 24.020 1.00 62.91 355 GLN B C 1
ATOM 6450 O O . GLN B 1 355 ? 38.446 20.516 24.231 1.00 63.75 355 GLN B O 1
ATOM 6456 N N . THR B 1 356 ? 40.632 20.003 24.109 1.00 61.44 356 THR B N 1
ATOM 6457 C CA . THR B 1 356 ? 41.043 21.361 24.435 1.00 60.76 356 THR B CA 1
ATOM 6458 C C . THR B 1 356 ? 40.955 22.145 23.129 1.00 60.81 356 THR B C 1
ATOM 6459 O O . THR B 1 356 ? 40.874 21.557 22.046 1.00 59.07 356 THR B O 1
ATOM 6463 N N . VAL B 1 357 ? 40.975 23.469 23.226 1.00 59.84 357 VAL B N 1
ATOM 6464 C CA . VAL B 1 357 ? 40.894 24.303 22.039 1.00 59.08 357 VAL B CA 1
ATOM 6465 C C . VAL B 1 357 ? 41.994 23.941 21.050 1.00 59.01 357 VAL B C 1
ATOM 6466 O O . VAL B 1 357 ? 41.727 23.687 19.876 1.00 59.44 357 VAL B O 1
ATOM 6470 N N . ASP B 1 358 ? 43.229 23.905 21.531 1.00 59.87 358 ASP B N 1
ATOM 6471 C CA . ASP B 1 358 ? 44.363 23.588 20.675 1.00 61.41 358 ASP B CA 1
ATOM 6472 C C . ASP B 1 358 ? 44.227 22.219 20.014 1.00 61.12 358 ASP B C 1
ATOM 6473 O O . ASP B 1 358 ? 44.660 22.029 18.879 1.00 60.85 358 ASP B O 1
ATOM 6478 N N . GLU B 1 359 ? 43.623 21.270 20.721 1.00 60.58 359 GLU B N 1
ATOM 6479 C CA . GLU B 1 359 ? 43.434 19.927 20.182 1.00 61.25 359 GLU B CA 1
ATOM 6480 C C . GLU B 1 359 ? 42.327 19.886 19.132 1.00 60.47 359 GLU B C 1
ATOM 6481 O O . GLU B 1 359 ? 42.478 19.262 18.078 1.00 59.67 359 GLU B O 1
ATOM 6487 N N . ALA B 1 360 ? 41.216 20.556 19.422 1.00 58.19 360 ALA B N 1
ATOM 6488 C CA . ALA B 1 360 ? 40.080 20.572 18.507 1.00 56.78 360 ALA B CA 1
ATOM 6489 C C . ALA B 1 360 ? 40.394 21.207 17.158 1.00 54.87 360 ALA B C 1
ATOM 6490 O O . ALA B 1 360 ? 39.822 20.822 16.139 1.00 53.84 360 ALA B O 1
ATOM 6492 N N . LEU B 1 361 ? 41.309 22.169 17.150 1.00 53.46 361 LEU B N 1
ATOM 6493 C CA . LEU B 1 361 ? 41.657 22.867 15.920 1.00 54.41 361 LEU B CA 1
ATOM 6494 C C . LEU B 1 361 ? 42.918 22.362 15.222 1.00 55.25 361 LEU B C 1
ATOM 6495 O O . LEU B 1 361 ? 43.241 22.807 14.124 1.00 55.70 361 LEU B O 1
ATOM 6500 N N . ALA B 1 362 ? 43.630 21.433 15.851 1.00 55.86 362 ALA B N 1
ATOM 6501 C CA . ALA B 1 362 ? 44.846 20.887 15.256 1.00 56.16 362 ALA B CA 1
ATOM 6502 C C . ALA B 1 362 ? 44.522 20.095 13.992 1.00 56.25 362 ALA B C 1
ATOM 6503 O O . ALA B 1 362 ? 43.544 19.347 13.951 1.00 56.61 362 ALA B O 1
ATOM 6505 N N . MET B 1 363 ? 45.341 20.270 12.961 1.00 57.19 363 MET B N 1
ATOM 6506 C CA . MET B 1 363 ? 45.142 19.562 11.703 1.00 59.03 363 MET B CA 1
ATOM 6507 C C . MET B 1 363 ? 45.820 18.201 11.713 1.00 58.15 363 MET B C 1
ATOM 6508 O O . MET B 1 363 ? 46.984 18.067 11.334 1.00 56.83 363 MET B O 1
ATOM 6513 N N . ASP B 1 364 ? 45.065 17.198 12.148 1.00 57.50 807 ASP B N 1
ATOM 6514 C CA . ASP B 1 364 ? 45.543 15.829 12.233 1.00 57.44 807 ASP B CA 1
ATOM 6515 C C . ASP B 1 364 ? 44.825 14.951 11.212 1.00 56.85 807 ASP B C 1
ATOM 6516 O O . ASP B 1 364 ? 44.161 15.457 10.302 1.00 56.87 807 ASP B O 1
ATOM 6521 N N . GLY B 1 365 ? 44.950 13.638 11.378 1.00 55.20 808 GLY B N 1
ATOM 6522 C CA . GLY B 1 365 ? 44.324 12.702 10.461 1.00 55.13 808 GLY B CA 1
ATOM 6523 C C . GLY B 1 365 ? 42.858 12.928 10.120 1.00 53.77 808 GLY B C 1
ATOM 6524 O O . GLY B 1 365 ? 42.451 12.725 8.980 1.00 52.06 808 GLY B O 1
ATOM 6525 N N . HIS B 1 366 ? 42.061 13.336 11.100 1.00 54.54 809 HIS B N 1
ATOM 6526 C CA . HIS B 1 366 ? 40.637 13.571 10.872 1.00 54.95 809 HIS B CA 1
ATOM 6527 C C . HIS B 1 366 ? 40.391 14.645 9.819 1.00 54.99 809 HIS B C 1
ATOM 6528 O O . HIS B 1 366 ? 39.552 14.478 8.929 1.00 56.35 809 HIS B O 1
ATOM 6535 N N . TRP B 1 367 ? 41.121 15.748 9.914 1.00 53.86 810 TRP B N 1
ATOM 6536 C CA . TRP B 1 367 ? 40.955 16.820 8.951 1.00 53.69 810 TRP B CA 1
ATOM 6537 C C . TRP B 1 367 ? 41.355 16.360 7.559 1.00 52.17 810 TRP B C 1
ATOM 6538 O O . TRP B 1 367 ? 40.705 16.703 6.574 1.00 51.71 810 TRP B O 1
ATOM 6549 N N . PHE B 1 368 ? 42.417 15.567 7.478 1.00 49.43 811 PHE B N 1
ATOM 6550 C CA . PHE B 1 368 ? 42.870 15.084 6.188 1.00 47.41 811 PHE B CA 1
ATOM 6551 C C . PHE B 1 368 ? 41.962 14.005 5.624 1.00 46.22 811 PHE B C 1
ATOM 6552 O O . PHE B 1 368 ? 41.795 13.908 4.411 1.00 48.18 811 PHE B O 1
ATOM 6560 N N . LEU B 1 369 ? 41.364 13.202 6.496 1.00 46.05 812 LEU B N 1
ATOM 6561 C CA . LEU B 1 369 ? 40.463 12.155 6.040 1.00 45.00 812 LEU B CA 1
ATOM 6562 C C . LEU B 1 369 ? 39.236 12.798 5.416 1.00 45.74 812 LEU B C 1
ATOM 6563 O O . LEU B 1 369 ? 38.725 12.337 4.388 1.00 44.10 812 LEU B O 1
ATOM 6568 N N . LYS B 1 370 ? 38.765 13.873 6.039 1.00 44.63 813 LYS B N 1
ATOM 6569 C CA . LYS B 1 370 ? 37.593 14.565 5.535 1.00 43.54 813 LYS B CA 1
ATOM 6570 C C . LYS B 1 370 ? 37.908 15.253 4.215 1.00 42.34 813 LYS B C 1
ATOM 6571 O O . LYS B 1 370 ? 37.081 15.263 3.307 1.00 39.33 813 LYS B O 1
ATOM 6577 N N . LEU B 1 371 ? 39.117 15.796 4.102 1.00 41.22 814 LEU B N 1
ATOM 6578 C CA . LEU B 1 371 ? 39.538 16.463 2.881 1.00 41.06 814 LEU B CA 1
ATOM 6579 C C . LEU B 1 371 ? 39.701 15.454 1.746 1.00 42.30 814 LEU B C 1
ATOM 6580 O O . LEU B 1 371 ? 39.356 15.739 0.602 1.00 41.57 814 LEU B O 1
ATOM 6585 N N . LEU B 1 372 ? 40.232 14.275 2.064 1.00 41.20 815 LEU B N 1
ATOM 6586 C CA . LEU B 1 372 ? 40.421 13.235 1.055 1.00 40.00 815 LEU B CA 1
ATOM 6587 C C . LEU B 1 372 ? 39.070 12.816 0.470 1.00 39.07 815 LEU B C 1
ATOM 6588 O O . LEU B 1 372 ? 38.932 12.643 -0.744 1.00 38.02 815 LEU B O 1
ATOM 6593 N N . GLN B 1 373 ? 38.077 12.659 1.342 1.00 40.20 816 GLN B N 1
ATOM 6594 C CA . GLN B 1 373 ? 36.733 12.265 0.925 1.00 39.90 816 GLN B CA 1
ATOM 6595 C C . GLN B 1 373 ? 36.183 13.277 -0.065 1.00 39.47 816 GLN B C 1
ATOM 6596 O O . GLN B 1 373 ? 35.560 12.913 -1.061 1.00 38.04 816 GLN B O 1
ATOM 6602 N N . ALA B 1 374 ? 36.419 14.556 0.211 1.00 39.95 817 ALA B N 1
ATOM 6603 C CA . ALA B 1 374 ? 35.957 15.622 -0.670 1.00 39.67 817 ALA B CA 1
ATOM 6604 C C . ALA B 1 374 ? 36.617 15.521 -2.042 1.00 39.86 817 ALA B C 1
ATOM 6605 O O . ALA B 1 374 ? 35.946 15.629 -3.070 1.00 38.02 817 ALA B O 1
ATOM 6607 N N . GLU B 1 375 ? 37.935 15.332 -2.064 1.00 38.49 818 GLU B N 1
ATOM 6608 C CA . GLU B 1 375 ? 38.636 15.224 -3.332 1.00 39.26 818 GLU B CA 1
ATOM 6609 C C . GLU B 1 375 ? 38.142 13.987 -4.074 1.00 39.21 818 GLU B C 1
ATOM 6610 O O . GLU B 1 375 ? 38.034 13.985 -5.301 1.00 39.99 818 GLU B O 1
ATOM 6616 N N . ARG B 1 376 ? 37.838 12.938 -3.321 1.00 40.10 819 ARG B N 1
ATOM 6617 C CA . ARG B 1 376 ? 37.354 11.700 -3.912 1.00 42.12 819 ARG B CA 1
ATOM 6618 C C . ARG B 1 376 ? 36.033 11.972 -4.640 1.00 42.42 819 ARG B C 1
ATOM 6619 O O . ARG B 1 376 ? 35.876 11.625 -5.813 1.00 42.09 819 ARG B O 1
ATOM 6627 N N . ASP B 1 377 ? 35.099 12.620 -3.951 1.00 42.98 820 ASP B N 1
ATOM 6628 C CA . ASP B 1 377 ? 33.802 12.939 -4.542 1.00 44.90 820 ASP B CA 1
ATOM 6629 C C . ASP B 1 377 ? 33.884 13.772 -5.819 1.00 44.93 820 ASP B C 1
ATOM 6630 O O . ASP B 1 377 ? 33.189 13.490 -6.794 1.00 45.15 820 ASP B O 1
ATOM 6635 N N . ARG B 1 378 ? 34.732 14.793 -5.834 1.00 44.81 821 ARG B N 1
ATOM 6636 C CA . ARG B 1 378 ? 34.823 15.622 -7.024 1.00 44.96 821 ARG B CA 1
ATOM 6637 C C . ARG B 1 378 ? 35.440 14.889 -8.208 1.00 44.39 821 ARG B C 1
ATOM 6638 O O . ARG B 1 378 ? 34.931 14.981 -9.324 1.00 43.60 821 ARG B O 1
ATOM 6646 N N . MET B 1 379 ? 36.529 14.160 -7.975 1.00 44.77 822 MET B N 1
ATOM 6647 C CA . MET B 1 379 ? 37.174 13.421 -9.053 1.00 44.41 822 MET B CA 1
ATOM 6648 C C . MET B 1 379 ? 36.281 12.330 -9.624 1.00 42.29 822 MET B C 1
ATOM 6649 O O . MET B 1 379 ? 36.239 12.133 -10.836 1.00 40.79 822 MET B O 1
ATOM 6654 N N . GLU B 1 380 ? 35.579 11.609 -8.760 1.00 43.37 823 GLU B N 1
ATOM 6655 C CA . GLU B 1 380 ? 34.695 10.556 -9.249 1.00 44.44 823 GLU B CA 1
ATOM 6656 C C . GLU B 1 380 ? 33.636 11.197 -10.141 1.00 43.58 823 GLU B C 1
ATOM 6657 O O . GLU B 1 380 ? 33.294 10.664 -11.192 1.00 43.01 823 GLU B O 1
ATOM 6663 N N . GLY B 1 381 ? 33.139 12.360 -9.725 1.00 42.88 824 GLY B N 1
ATOM 6664 C CA . GLY B 1 381 ? 32.141 13.059 -10.515 1.00 42.02 824 GLY B CA 1
ATOM 6665 C C . GLY B 1 381 ? 32.666 13.375 -11.903 1.00 41.80 824 GLY B C 1
ATOM 6666 O O . GLY B 1 381 ? 31.961 13.199 -12.896 1.00 41.33 824 GLY B O 1
ATOM 6667 N N . TRP B 1 382 ? 33.910 13.842 -11.981 1.00 40.97 825 TRP B N 1
ATOM 6668 C CA . TRP B 1 382 ? 34.495 14.165 -13.270 1.00 40.48 825 TRP B CA 1
ATOM 6669 C C . TRP B 1 382 ? 34.558 12.920 -14.136 1.00 41.38 825 TRP B C 1
ATOM 6670 O O . TRP B 1 382 ? 34.284 12.968 -15.335 1.00 43.21 825 TRP B O 1
ATOM 6681 N N . CYS B 1 383 ? 34.934 11.804 -13.525 1.00 40.85 826 CYS B N 1
ATOM 6682 C CA . CYS B 1 383 ? 35.048 10.555 -14.255 1.00 42.58 826 CYS B CA 1
ATOM 6683 C C . CYS B 1 383 ? 33.694 10.093 -14.791 1.00 42.16 826 CYS B C 1
ATOM 6684 O O . CYS B 1 383 ? 33.567 9.782 -15.970 1.00 41.38 826 CYS B O 1
ATOM 6687 N N . LYS B 1 384 ? 32.681 10.062 -13.933 1.00 44.58 827 LYS B N 1
ATOM 6688 C CA . LYS B 1 384 ? 31.346 9.648 -14.367 1.00 47.33 827 LYS B CA 1
ATOM 6689 C C . LYS B 1 384 ? 30.870 10.486 -15.547 1.00 48.11 827 LYS B C 1
ATOM 6690 O O . LYS B 1 384 ? 30.329 9.962 -16.519 1.00 48.57 827 LYS B O 1
ATOM 6696 N N . GLN B 1 385 ? 31.077 11.792 -15.463 1.00 49.79 828 GLN B N 1
ATOM 6697 C CA . GLN B 1 385 ? 30.656 12.690 -16.528 1.00 51.90 828 GLN B CA 1
ATOM 6698 C C . GLN B 1 385 ? 31.387 12.419 -17.846 1.00 52.82 828 GLN B C 1
ATOM 6699 O O . GLN B 1 385 ? 30.783 12.454 -18.919 1.00 52.96 828 GLN B O 1
ATOM 6705 N N . MET B 1 386 ? 32.685 12.143 -17.760 1.00 53.51 829 MET B N 1
ATOM 6706 C CA . MET B 1 386 ? 33.504 11.898 -18.943 1.00 54.60 829 MET B CA 1
ATOM 6707 C C . MET B 1 386 ? 33.290 10.522 -19.577 1.00 55.87 829 MET B C 1
ATOM 6708 O O . MET B 1 386 ? 33.301 10.383 -20.801 1.00 52.57 829 MET B O 1
ATOM 6713 N N . GLU B 1 387 ? 33.105 9.500 -18.750 1.00 58.10 830 GLU B N 1
ATOM 6714 C CA . GLU B 1 387 ? 32.884 8.169 -19.286 1.00 62.37 830 GLU B CA 1
ATOM 6715 C C . GLU B 1 387 ? 31.469 8.109 -19.834 1.00 64.54 830 GLU B C 1
ATOM 6716 O O . GLU B 1 387 ? 31.183 7.349 -20.758 1.00 65.18 830 GLU B O 1
ATOM 6722 N N . ARG B 1 388 ? 30.584 8.922 -19.267 1.00 66.90 831 ARG B N 1
ATOM 6723 C CA . ARG B 1 388 ? 29.209 8.982 -19.740 1.00 70.73 831 ARG B CA 1
ATOM 6724 C C . ARG B 1 388 ? 29.264 9.578 -21.141 1.00 72.51 831 ARG B C 1
ATOM 6725 O O . ARG B 1 388 ? 28.418 9.294 -21.991 1.00 72.61 831 ARG B O 1
ATOM 6733 N N . GLU B 1 389 ? 30.281 10.404 -21.366 1.00 74.02 832 GLU B N 1
ATOM 6734 C CA . GLU B 1 389 ? 30.487 11.062 -22.648 1.00 76.40 832 GLU B CA 1
ATOM 6735 C C . GLU B 1 389 ? 30.887 10.035 -23.706 1.00 77.46 832 GLU B C 1
ATOM 6736 O O . GLU B 1 389 ? 30.307 9.996 -24.789 1.00 77.65 832 GLU B O 1
ATOM 6742 N N . GLU B 1 390 ? 31.877 9.202 -23.391 1.00 78.94 833 GLU B N 1
ATOM 6743 C CA . GLU B 1 390 ? 32.324 8.181 -24.333 1.00 80.60 833 GLU B CA 1
ATOM 6744 C C . GLU B 1 390 ? 31.140 7.322 -24.765 1.00 82.08 833 GLU B C 1
ATOM 6745 O O . GLU B 1 390 ? 31.065 6.886 -25.912 1.00 82.03 833 GLU B O 1
ATOM 6751 N N . ARG B 1 391 ? 30.217 7.076 -23.840 1.00 84.25 834 ARG B N 1
ATOM 6752 C CA . ARG B 1 391 ? 29.026 6.293 -24.143 1.00 86.73 834 ARG B CA 1
ATOM 6753 C C . ARG B 1 391 ? 27.973 7.219 -24.738 1.00 88.39 834 ARG B C 1
ATOM 6754 O O . ARG B 1 391 ? 28.043 7.570 -25.916 1.00 88.49 834 ARG B O 1
ATOM 6762 N N . GLU B 1 392 ? 27.009 7.611 -23.902 1.00 90.61 835 GLU B N 1
ATOM 6763 C CA . GLU B 1 392 ? 25.908 8.501 -24.282 1.00 92.45 835 GLU B CA 1
ATOM 6764 C C . GLU B 1 392 ? 25.912 8.768 -25.785 1.00 93.87 835 GLU B C 1
ATOM 6765 O O . GLU B 1 392 ? 25.347 7.999 -26.567 1.00 93.98 835 GLU B O 1
ATOM 6771 N N . ASN B 1 393 ? 26.559 9.860 -26.182 1.00 95.35 836 ASN B N 1
ATOM 6772 C CA . ASN B 1 393 ? 26.657 10.215 -27.590 1.00 96.86 836 ASN B CA 1
ATOM 6773 C C . ASN B 1 393 ? 28.036 9.811 -28.100 1.00 97.44 836 ASN B C 1
ATOM 6774 O O . ASN B 1 393 ? 28.968 10.612 -28.139 1.00 97.39 836 ASN B O 1
ATOM 6779 N N . ASN B 1 394 ? 28.126 8.545 -28.492 1.00 97.94 837 ASN B N 1
ATOM 6780 C CA . ASN B 1 394 ? 29.338 7.889 -28.990 1.00 98.90 837 ASN B CA 1
ATOM 6781 C C . ASN B 1 394 ? 30.414 8.618 -29.807 1.00 98.92 837 ASN B C 1
ATOM 6782 O O . ASN B 1 394 ? 30.295 9.792 -30.148 1.00 99.33 837 ASN B O 1
ATOM 6787 N N . LEU B 1 395 ? 31.464 7.852 -30.115 1.00 98.86 838 LEU B N 1
ATOM 6788 C CA . LEU B 1 395 ? 32.644 8.269 -30.880 1.00 98.89 838 LEU B CA 1
ATOM 6789 C C . LEU B 1 395 ? 32.877 9.754 -31.147 1.00 98.45 838 LEU B C 1
ATOM 6790 O O . LEU B 1 395 ? 32.091 10.416 -31.829 1.00 98.62 838 LEU B O 1
ATOM 6795 N N . PRO B 1 396 ? 33.972 10.294 -30.586 1.00 97.63 839 PRO B N 1
ATOM 6796 C CA . PRO B 1 396 ? 34.415 11.687 -30.701 1.00 96.49 839 PRO B CA 1
ATOM 6797 C C . PRO B 1 396 ? 35.578 11.796 -31.692 1.00 95.12 839 PRO B C 1
ATOM 6798 O O . PRO B 1 396 ? 35.726 12.811 -32.370 1.00 95.35 839 PRO B O 1
ATOM 6802 N N . GLU B 1 397 ? 36.390 10.736 -31.750 1.00 93.36 840 GLU B N 1
ATOM 6803 C CA . GLU B 1 397 ? 37.563 10.612 -32.631 1.00 91.75 840 GLU B CA 1
ATOM 6804 C C . GLU B 1 397 ? 38.875 10.492 -31.855 1.00 90.25 840 GLU B C 1
ATOM 6805 O O . GLU B 1 397 ? 39.277 9.401 -31.447 1.00 89.73 840 GLU B O 1
ATOM 6811 N N . ASP B 1 398 ? 39.538 11.628 -31.667 1.00 88.45 841 ASP B N 1
ATOM 6812 C CA . ASP B 1 398 ? 40.814 11.700 -30.960 1.00 86.41 841 ASP B CA 1
ATOM 6813 C C . ASP B 1 398 ? 40.605 12.028 -29.480 1.00 84.35 841 ASP B C 1
ATOM 6814 O O . ASP B 1 398 ? 41.544 12.019 -28.684 1.00 83.54 841 ASP B O 1
ATOM 6819 N N . ILE B 1 399 ? 39.357 12.303 -29.122 1.00 81.79 842 ILE B N 1
ATOM 6820 C CA . ILE B 1 399 ? 38.995 12.635 -27.749 1.00 79.01 842 ILE B CA 1
ATOM 6821 C C . ILE B 1 399 ? 39.048 11.403 -26.841 1.00 77.19 842 ILE B C 1
ATOM 6822 O O . ILE B 1 399 ? 39.321 11.519 -25.643 1.00 76.75 842 ILE B O 1
ATOM 6827 N N . LEU B 1 400 ? 38.781 10.229 -27.411 1.00 73.83 843 LEU B N 1
ATOM 6828 C CA . LEU B 1 400 ? 38.809 8.988 -26.644 1.00 71.43 843 LEU B CA 1
ATOM 6829 C C . LEU B 1 400 ? 40.116 8.884 -25.876 1.00 69.18 843 LEU B C 1
ATOM 6830 O O . LEU B 1 400 ? 40.120 8.635 -24.671 1.00 69.05 843 LEU B O 1
ATOM 6835 N N . GLY B 1 401 ? 41.223 9.078 -26.586 1.00 67.04 844 GLY B N 1
ATOM 6836 C CA . GLY B 1 401 ? 42.529 9.007 -25.960 1.00 63.67 844 GLY B CA 1
ATOM 6837 C C . GLY B 1 401 ? 42.668 9.941 -24.772 1.00 61.91 844 GLY B C 1
ATOM 6838 O O . GLY B 1 401 ? 43.021 9.506 -23.679 1.00 61.90 844 GLY B O 1
ATOM 6839 N N . LYS B 1 402 ? 42.385 11.223 -24.973 1.00 59.67 845 LYS B N 1
ATOM 6840 C CA . LYS B 1 402 ? 42.504 12.188 -23.889 1.00 58.42 845 LYS B CA 1
ATOM 6841 C C . LYS B 1 402 ? 41.546 11.871 -22.746 1.00 56.89 845 LYS B C 1
ATOM 6842 O O . LYS B 1 402 ? 41.923 11.940 -21.578 1.00 58.10 845 LYS B O 1
ATOM 6848 N N . ILE B 1 403 ? 40.311 11.510 -23.077 1.00 54.40 846 ILE B N 1
ATOM 6849 C CA . ILE B 1 403 ? 39.332 11.164 -22.054 1.00 50.64 846 ILE B CA 1
ATOM 6850 C C . ILE B 1 403 ? 39.823 9.970 -21.243 1.00 49.60 846 ILE B C 1
ATOM 6851 O O . ILE B 1 403 ? 39.838 10.000 -20.010 1.00 49.17 846 ILE B O 1
ATOM 6856 N N . ARG B 1 404 ? 40.217 8.912 -21.938 1.00 47.62 847 ARG B N 1
ATOM 6857 C CA . ARG B 1 404 ? 40.695 7.723 -21.257 1.00 47.42 847 ARG B CA 1
ATOM 6858 C C . ARG B 1 404 ? 41.936 8.012 -20.416 1.00 45.72 847 ARG B C 1
ATOM 6859 O O . ARG B 1 404 ? 42.100 7.452 -19.337 1.00 45.60 847 ARG B O 1
ATOM 6867 N N . THR B 1 405 ? 42.800 8.896 -20.902 1.00 45.03 848 THR B N 1
ATOM 6868 C CA . THR B 1 405 ? 44.007 9.242 -20.162 1.00 45.60 848 THR B CA 1
ATOM 6869 C C . THR B 1 405 ? 43.639 10.014 -18.902 1.00 43.26 848 THR B C 1
ATOM 6870 O O . THR B 1 405 ? 44.137 9.724 -17.820 1.00 41.96 848 THR B O 1
ATOM 6874 N N . ALA B 1 406 ? 42.755 10.995 -19.049 1.00 43.80 849 ALA B N 1
ATOM 6875 C CA . ALA B 1 406 ? 42.333 11.803 -17.918 1.00 42.54 849 ALA B CA 1
ATOM 6876 C C . ALA B 1 406 ? 41.645 10.932 -16.868 1.00 41.25 849 ALA B C 1
ATOM 6877 O O . ALA B 1 406 ? 42.010 10.953 -15.696 1.00 39.55 849 ALA B O 1
ATOM 6879 N N . VAL B 1 407 ? 40.647 10.164 -17.288 1.00 41.72 850 VAL B N 1
ATOM 6880 C CA . VAL B 1 407 ? 39.940 9.286 -16.359 1.00 40.88 850 VAL B CA 1
ATOM 6881 C C . VAL B 1 407 ? 40.909 8.228 -15.841 1.00 39.31 850 VAL B C 1
ATOM 6882 O O . VAL B 1 407 ? 40.903 7.890 -14.664 1.00 39.45 850 VAL B O 1
ATOM 6886 N N . GLY B 1 408 ? 41.750 7.716 -16.730 1.00 39.73 851 GLY B N 1
ATOM 6887 C CA . GLY B 1 408 ? 42.718 6.710 -16.333 1.00 41.30 851 GLY B CA 1
ATOM 6888 C C . GLY B 1 408 ? 43.607 7.152 -15.181 1.00 39.74 851 GLY B C 1
ATOM 6889 O O . GLY B 1 408 ? 43.696 6.470 -14.161 1.00 37.73 851 GLY B O 1
ATOM 6890 N N . SER B 1 409 ? 44.267 8.298 -15.324 1.00 41.70 852 SER B N 1
ATOM 6891 C CA . SER B 1 409 ? 45.145 8.774 -14.256 1.00 41.87 852 SER B CA 1
ATOM 6892 C C . SER B 1 409 ? 44.356 9.087 -12.985 1.00 41.55 852 SER B C 1
ATOM 6893 O O . SER B 1 409 ? 44.809 8.788 -11.871 1.00 41.83 852 SER B O 1
ATOM 6896 N N . ALA B 1 410 ? 43.169 9.666 -13.148 1.00 38.85 853 ALA B N 1
ATOM 6897 C CA . ALA B 1 410 ? 42.324 9.984 -12.003 1.00 39.57 853 ALA B CA 1
ATOM 6898 C C . ALA B 1 410 ? 41.969 8.735 -11.182 1.00 38.51 853 ALA B C 1
ATOM 6899 O O . ALA B 1 410 ? 42.115 8.723 -9.961 1.00 39.19 853 ALA B O 1
ATOM 6901 N N . GLN B 1 411 ? 41.499 7.687 -11.855 1.00 37.96 854 GLN B N 1
ATOM 6902 C CA . GLN B 1 411 ? 41.103 6.466 -11.162 1.00 37.20 854 GLN B CA 1
ATOM 6903 C C . GLN B 1 411 ? 42.270 5.703 -10.561 1.00 36.90 854 GLN B C 1
ATOM 6904 O O . GLN B 1 411 ? 42.116 5.043 -9.531 1.00 37.78 854 GLN B O 1
ATOM 6910 N N . LEU B 1 412 ? 43.440 5.795 -11.186 1.00 37.40 855 LEU B N 1
ATOM 6911 C CA . LEU B 1 412 ? 44.612 5.124 -10.644 1.00 37.75 855 LEU B CA 1
ATOM 6912 C C . LEU B 1 412 ? 45.066 5.851 -9.376 1.00 37.93 855 LEU B C 1
ATOM 6913 O O . LEU B 1 412 ? 45.362 5.222 -8.362 1.00 39.00 855 LEU B O 1
ATOM 6918 N N . LEU B 1 413 ? 45.115 7.180 -9.425 1.00 39.17 856 LEU B N 1
ATOM 6919 C CA . LEU B 1 413 ? 45.524 7.958 -8.256 1.00 37.84 856 LEU B CA 1
ATOM 6920 C C . LEU B 1 413 ? 44.607 7.672 -7.070 1.00 38.21 856 LEU B C 1
ATOM 6921 O O . LEU B 1 413 ? 45.069 7.523 -5.939 1.00 39.01 856 LEU B O 1
ATOM 6926 N N . MET B 1 414 ? 43.301 7.601 -7.317 1.00 38.98 857 MET B N 1
ATOM 6927 C CA . MET B 1 414 ? 42.372 7.312 -6.232 1.00 39.40 857 MET B CA 1
ATOM 6928 C C . MET B 1 414 ? 42.537 5.873 -5.764 1.00 39.03 857 MET B C 1
ATOM 6929 O O . MET B 1 414 ? 42.448 5.589 -4.574 1.00 39.91 857 MET B O 1
ATOM 6934 N N . ALA B 1 415 ? 42.800 4.974 -6.706 1.00 38.18 858 ALA B N 1
ATOM 6935 C CA . ALA B 1 415 ? 42.971 3.559 -6.395 1.00 38.16 858 ALA B CA 1
ATOM 6936 C C . ALA B 1 415 ? 44.255 3.259 -5.620 1.00 39.55 858 ALA B C 1
ATOM 6937 O O . ALA B 1 415 ? 44.275 2.371 -4.757 1.00 38.11 858 ALA B O 1
ATOM 6939 N N . GLN B 1 416 ? 45.324 3.997 -5.918 1.00 40.19 859 GLN B N 1
ATOM 6940 C CA . GLN B 1 416 ? 46.597 3.785 -5.234 1.00 41.68 859 GLN B CA 1
ATOM 6941 C C . GLN B 1 416 ? 46.956 4.824 -4.178 1.00 41.81 859 GLN B C 1
ATOM 6942 O O . GLN B 1 416 ? 47.052 4.497 -2.994 1.00 41.97 859 GLN B O 1
ATOM 6948 N N . LYS B 1 417 ? 47.166 6.066 -4.606 1.00 41.89 860 LYS B N 1
ATOM 6949 C CA . LYS B 1 417 ? 47.547 7.122 -3.679 1.00 43.52 860 LYS B CA 1
ATOM 6950 C C . LYS B 1 417 ? 46.474 7.475 -2.657 1.00 43.29 860 LYS B C 1
ATOM 6951 O O . LYS B 1 417 ? 46.776 7.608 -1.476 1.00 43.85 860 LYS B O 1
ATOM 6957 N N . PHE B 1 418 ? 45.225 7.626 -3.090 1.00 42.17 861 PHE B N 1
ATOM 6958 C CA . PHE B 1 418 ? 44.169 7.950 -2.132 1.00 41.28 861 PHE B CA 1
ATOM 6959 C C . PHE B 1 418 ? 44.067 6.842 -1.099 1.00 39.89 861 PHE B C 1
ATOM 6960 O O . PHE B 1 418 ? 43.851 7.105 0.086 1.00 40.06 861 PHE B O 1
ATOM 6968 N N . TYR B 1 419 ? 44.235 5.599 -1.548 1.00 40.20 862 TYR B N 1
ATOM 6969 C CA . TYR B 1 419 ? 44.139 4.454 -0.651 1.00 38.82 862 TYR B CA 1
ATOM 6970 C C . TYR B 1 419 ? 45.226 4.514 0.395 1.00 38.52 862 TYR B C 1
ATOM 6971 O O . TYR B 1 419 ? 44.961 4.377 1.585 1.00 38.30 862 TYR B O 1
ATOM 6980 N N . GLN B 1 420 ? 46.457 4.713 -0.056 1.00 41.21 863 GLN B N 1
ATOM 6981 C CA . GLN B 1 420 ? 47.592 4.799 0.850 1.00 43.50 863 GLN B CA 1
ATOM 6982 C C . GLN B 1 420 ? 47.527 6.015 1.776 1.00 44.57 863 GLN B C 1
ATOM 6983 O O . GLN B 1 420 ? 47.862 5.918 2.960 1.00 44.48 863 GLN B O 1
ATOM 6989 N N . PHE B 1 421 ? 47.104 7.160 1.250 1.00 44.41 864 PHE B N 1
ATOM 6990 C CA . PHE B 1 421 ? 47.021 8.347 2.096 1.00 44.57 864 PHE B CA 1
ATOM 6991 C C . PHE B 1 421 ? 46.052 8.088 3.246 1.00 43.97 864 PHE B C 1
ATOM 6992 O O . PHE B 1 421 ? 46.362 8.369 4.404 1.00 43.88 864 PHE B O 1
ATOM 7000 N N . ARG B 1 422 ? 44.879 7.541 2.930 1.00 44.00 865 ARG B N 1
ATOM 7001 C CA . ARG B 1 422 ? 43.892 7.245 3.961 1.00 43.73 865 ARG B CA 1
ATOM 7002 C C . ARG B 1 422 ? 44.501 6.365 5.055 1.00 44.66 865 ARG B C 1
ATOM 7003 O O . ARG B 1 422 ? 44.229 6.556 6.242 1.00 42.83 865 ARG B O 1
ATOM 7011 N N . GLU B 1 423 ? 45.330 5.401 4.667 1.00 46.51 866 GLU B N 1
ATOM 7012 C CA . GLU B 1 423 ? 45.954 4.544 5.667 1.00 48.83 866 GLU B CA 1
ATOM 7013 C C . GLU B 1 423 ? 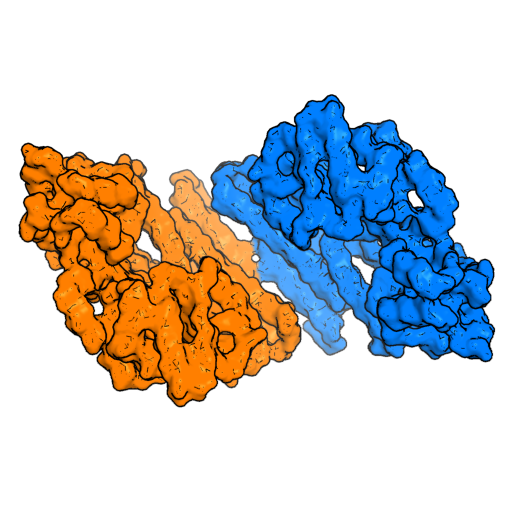46.873 5.349 6.579 1.00 48.47 866 GLU B C 1
ATOM 7014 O O . GLU B 1 423 ? 46.875 5.151 7.791 1.00 47.84 866 GLU B O 1
ATOM 7020 N N . LEU B 1 424 ? 47.655 6.255 5.999 1.00 49.00 867 LEU B N 1
ATOM 7021 C CA . LEU B 1 424 ? 48.554 7.080 6.795 1.00 50.34 867 LEU B CA 1
ATOM 7022 C C . LEU B 1 424 ? 47.750 7.877 7.813 1.00 50.50 867 LEU B C 1
ATOM 7023 O O . LEU B 1 424 ? 48.053 7.856 9.005 1.00 48.87 867 LEU B O 1
ATOM 7028 N N . CYS B 1 425 ? 46.719 8.571 7.334 1.00 51.60 868 CYS B N 1
ATOM 7029 C CA . CYS B 1 425 ? 45.848 9.372 8.193 1.00 51.59 868 CYS B CA 1
ATOM 7030 C C . CYS B 1 425 ? 45.342 8.594 9.397 1.00 53.67 868 CYS B C 1
ATOM 7031 O O . CYS B 1 425 ? 45.361 9.101 10.521 1.00 53.67 868 CYS B O 1
ATOM 7034 N N . GLU B 1 426 ? 44.881 7.368 9.164 1.00 54.55 869 GLU B N 1
ATOM 7035 C CA . GLU B 1 426 ? 44.371 6.545 10.253 1.00 56.90 869 GLU B CA 1
ATOM 7036 C C . GLU B 1 426 ? 45.482 6.089 11.193 1.00 57.68 869 GLU B C 1
ATOM 7037 O O . GLU B 1 426 ? 45.273 5.979 12.401 1.00 57.37 869 GLU B O 1
ATOM 7043 N N . GLU B 1 427 ? 46.661 5.821 10.642 1.00 58.86 870 GLU B N 1
ATOM 7044 C CA . GLU B 1 427 ? 47.788 5.404 11.464 1.00 60.16 870 GLU B CA 1
ATOM 7045 C C . GLU B 1 427 ? 48.189 6.583 12.335 1.00 59.42 870 GLU B C 1
ATOM 7046 O O . GLU B 1 427 ? 48.632 6.416 13.472 1.00 58.57 870 GLU B O 1
ATOM 7052 N N . ASN B 1 428 ? 48.024 7.781 11.789 1.00 59.01 871 ASN B N 1
ATOM 7053 C CA . ASN B 1 428 ? 48.358 8.994 12.514 1.00 58.85 871 ASN B CA 1
ATOM 7054 C C . ASN B 1 428 ? 47.497 9.116 13.760 1.00 58.59 871 ASN B C 1
ATOM 7055 O O . ASN B 1 428 ? 47.918 9.697 14.759 1.00 58.26 871 ASN B O 1
ATOM 7060 N N . LEU B 1 429 ? 46.292 8.562 13.693 1.00 59.14 872 LEU B N 1
ATOM 7061 C CA . LEU B 1 429 ? 45.361 8.611 14.812 1.00 60.68 872 LEU B CA 1
ATOM 7062 C C . LEU B 1 429 ? 45.527 7.422 15.758 1.00 61.87 872 LEU B C 1
ATOM 7063 O O . LEU B 1 429 ? 44.802 7.306 16.746 1.00 62.11 872 LEU B O 1
ATOM 7068 N N . ASN B 1 430 ? 46.470 6.535 15.451 1.00 62.86 873 ASN B N 1
ATOM 7069 C CA . ASN B 1 430 ? 46.729 5.378 16.303 1.00 64.41 873 ASN B CA 1
ATOM 7070 C C . ASN B 1 430 ? 48.042 5.582 17.054 1.00 66.34 873 ASN B C 1
ATOM 7071 O O . ASN B 1 430 ? 49.121 5.447 16.478 1.00 67.13 873 ASN B O 1
ATOM 7076 N N . PRO B 1 431 ? 47.961 5.914 18.352 1.00 66.93 874 PRO B N 1
ATOM 7077 C CA . PRO B 1 431 ? 49.116 6.152 19.227 1.00 68.92 874 PRO B CA 1
ATOM 7078 C C . PRO B 1 431 ? 50.253 5.134 19.086 1.00 70.14 874 PRO B C 1
ATOM 7079 O O . PRO B 1 431 ? 51.426 5.489 19.201 1.00 70.58 874 PRO B O 1
ATOM 7083 N N . ASN B 1 432 ? 49.907 3.874 18.845 1.00 71.85 875 ASN B N 1
ATOM 7084 C CA . ASN B 1 432 ? 50.912 2.828 18.681 1.00 72.97 875 ASN B CA 1
ATOM 7085 C C . ASN B 1 432 ? 51.325 2.751 17.212 1.00 74.80 875 ASN B C 1
ATOM 7086 O O . ASN B 1 432 ? 50.546 2.353 16.349 1.00 75.49 875 ASN B O 1
ATOM 7091 N N . ALA B 1 433 ? 52.570 3.133 16.949 1.00 77.13 876 ALA B N 1
ATOM 7092 C CA . ALA B 1 433 ? 53.124 3.189 15.599 1.00 78.43 876 ALA B CA 1
ATOM 7093 C C . ALA B 1 433 ? 53.830 1.952 15.044 1.00 79.73 876 ALA B C 1
ATOM 7094 O O . ALA B 1 433 ? 53.845 0.884 15.655 1.00 79.99 876 ALA B O 1
ATOM 7096 N N . HIS B 1 434 ? 54.415 2.140 13.862 1.00 81.45 877 HIS B N 1
ATOM 7097 C CA . HIS B 1 434 ? 55.172 1.117 13.149 1.00 82.76 877 HIS B CA 1
ATOM 7098 C C . HIS B 1 434 ? 55.572 1.589 11.741 1.00 82.60 877 HIS B C 1
ATOM 7099 O O . HIS B 1 434 ? 55.585 0.797 10.798 1.00 83.16 877 HIS B O 1
ATOM 7106 N N . PRO B 1 435 ? 55.884 2.888 11.568 1.00 82.03 878 PRO B N 1
ATOM 7107 C CA . PRO B 1 435 ? 55.910 4.001 12.522 1.00 81.10 878 PRO B CA 1
ATOM 7108 C C . PRO B 1 435 ? 54.566 4.730 12.515 1.00 80.17 878 PRO B C 1
ATOM 7109 O O . PRO B 1 435 ? 53.565 4.181 12.058 1.00 79.28 878 PRO B O 1
ATOM 7113 N N . ARG B 1 436 ? 54.547 5.963 13.014 1.00 79.46 879 ARG B N 1
ATOM 7114 C CA . ARG B 1 436 ? 53.313 6.739 13.047 1.00 79.05 879 ARG B CA 1
ATOM 7115 C C . ARG B 1 436 ? 53.499 8.065 12.331 1.00 78.62 879 ARG B C 1
ATOM 7116 O O . ARG B 1 436 ? 54.215 8.942 12.814 1.00 78.78 879 ARG B O 1
ATOM 7124 N N . PRO B 1 437 ? 52.851 8.236 11.169 1.00 77.45 880 PRO B N 1
ATOM 7125 C CA . PRO B 1 437 ? 52.995 9.496 10.443 1.00 77.01 880 PRO B CA 1
ATOM 7126 C C . PRO B 1 437 ? 52.634 10.687 11.324 1.00 76.61 880 PRO B C 1
ATOM 7127 O O . PRO B 1 437 ? 51.716 10.613 12.141 1.00 76.52 880 PRO B O 1
ATOM 7131 N N . THR B 1 438 ? 53.377 11.775 11.161 1.00 75.76 881 THR B N 1
ATOM 7132 C CA . THR B 1 438 ? 53.151 12.991 11.929 1.00 75.49 881 THR B CA 1
ATOM 7133 C C . THR B 1 438 ? 52.162 13.871 11.180 1.00 74.86 881 THR B C 1
ATOM 7134 O O . THR B 1 438 ? 51.919 13.662 9.992 1.00 74.33 881 THR B O 1
ATOM 7138 N N . SER B 1 439 ? 51.584 14.844 11.878 1.00 73.91 882 SER B N 1
ATOM 7139 C CA . SER B 1 439 ? 50.645 15.759 11.247 1.00 72.51 882 SER B CA 1
ATOM 7140 C C . SER B 1 439 ? 51.387 16.430 10.102 1.00 71.30 882 SER B C 1
ATOM 7141 O O . SER B 1 439 ? 50.809 16.720 9.056 1.00 70.85 882 SER B O 1
ATOM 7144 N N . GLN B 1 440 ? 52.679 16.666 10.308 1.00 70.09 883 GLN B N 1
ATOM 7145 C CA . GLN B 1 440 ? 53.509 17.280 9.281 1.00 69.37 883 GLN B CA 1
ATOM 7146 C C . GLN B 1 440 ? 53.751 16.296 8.138 1.00 67.11 883 GLN B C 1
ATOM 7147 O O . GLN B 1 440 ? 53.810 16.696 6.974 1.00 66.13 883 GLN B O 1
ATOM 7153 N N . ASP B 1 441 ? 53.891 15.013 8.465 1.00 65.05 884 ASP B N 1
ATOM 7154 C CA . ASP B 1 441 ? 54.096 14.002 7.430 1.00 62.63 884 ASP B CA 1
ATOM 7155 C C . ASP B 1 441 ? 52.835 13.988 6.578 1.00 59.93 884 ASP B C 1
ATOM 7156 O O . ASP B 1 441 ? 52.895 13.968 5.351 1.00 59.28 884 ASP B O 1
ATOM 7161 N N . LEU B 1 442 ? 51.688 14.001 7.247 1.00 57.40 885 LEU B N 1
ATOM 7162 C CA . LEU B 1 442 ? 50.399 14.011 6.566 1.00 56.42 885 LEU B CA 1
ATOM 7163 C C . LEU B 1 442 ? 50.321 15.190 5.600 1.00 55.39 885 LEU B C 1
ATOM 7164 O O . LEU B 1 442 ? 49.896 15.040 4.457 1.00 55.35 885 LEU B O 1
ATOM 7169 N N . ALA B 1 443 ? 50.748 16.362 6.059 1.00 55.18 886 ALA B N 1
ATOM 7170 C CA . ALA B 1 443 ? 50.714 17.562 5.228 1.00 54.59 886 ALA B CA 1
ATOM 7171 C C . ALA B 1 443 ? 51.634 17.434 4.019 1.00 54.90 886 ALA B C 1
ATOM 7172 O O . ALA B 1 443 ? 51.314 17.919 2.934 1.00 54.71 886 ALA B O 1
ATOM 7174 N N . GLY B 1 444 ? 52.780 16.787 4.205 1.00 54.52 887 GLY B N 1
ATOM 7175 C CA . GLY B 1 444 ? 53.703 16.618 3.098 1.00 54.57 887 GLY B CA 1
ATOM 7176 C C . GLY B 1 444 ? 53.083 15.782 1.992 1.00 54.29 887 GLY B C 1
ATOM 7177 O O . GLY B 1 444 ? 53.096 16.169 0.824 1.00 52.50 887 GLY B O 1
ATOM 7178 N N . PHE B 1 445 ? 52.536 14.631 2.372 1.00 55.17 888 PHE B N 1
ATOM 7179 C CA . PHE B 1 445 ? 51.899 13.719 1.427 1.00 55.23 888 PHE B CA 1
ATOM 7180 C C . PHE B 1 445 ? 50.706 14.426 0.773 1.00 54.50 888 PHE B C 1
ATOM 7181 O O . PHE B 1 445 ? 50.441 14.249 -0.414 1.00 54.71 888 PHE B O 1
ATOM 7189 N N . TRP B 1 446 ? 49.997 15.242 1.549 1.00 53.31 889 TRP B N 1
ATOM 7190 C CA . TRP B 1 446 ? 48.839 15.970 1.032 1.00 52.38 889 TRP B CA 1
ATOM 7191 C C . TRP B 1 446 ? 49.234 16.988 -0.037 1.00 51.87 889 TRP B C 1
ATOM 7192 O O . TRP B 1 446 ? 48.580 17.092 -1.082 1.00 48.26 889 TRP B O 1
ATOM 7203 N N . ASP B 1 447 ? 50.306 17.733 0.228 1.00 52.39 890 ASP B N 1
ATOM 7204 C CA . ASP B 1 447 ? 50.783 18.750 -0.705 1.00 53.63 890 ASP B CA 1
ATOM 7205 C C . ASP B 1 447 ? 51.110 18.150 -2.066 1.00 53.45 890 ASP B C 1
ATOM 7206 O O . ASP B 1 447 ? 50.790 18.733 -3.097 1.00 52.94 890 ASP B O 1
ATOM 7211 N N . MET B 1 448 ? 51.758 16.989 -2.078 1.00 54.42 891 MET B N 1
ATOM 7212 C CA . MET B 1 448 ? 52.092 16.360 -3.348 1.00 55.73 891 MET B CA 1
ATOM 7213 C C . MET B 1 448 ? 50.862 15.704 -3.967 1.00 55.57 891 MET B C 1
ATOM 7214 O O . MET B 1 448 ? 50.740 15.617 -5.190 1.00 56.71 891 MET B O 1
ATOM 7219 N N . LEU B 1 449 ? 49.941 15.253 -3.124 1.00 54.67 892 LEU B N 1
ATOM 7220 C CA . LEU B 1 449 ? 48.719 14.642 -3.623 1.00 53.78 892 LEU B CA 1
ATOM 7221 C C . LEU B 1 449 ? 47.924 15.756 -4.304 1.00 53.18 892 LEU B C 1
ATOM 7222 O O . LEU B 1 449 ? 47.349 15.572 -5.377 1.00 51.97 892 LEU B O 1
ATOM 7227 N N . GLN B 1 450 ? 47.913 16.926 -3.672 1.00 53.68 893 GLN B N 1
ATOM 7228 C CA . GLN B 1 450 ? 47.208 18.079 -4.215 1.00 53.43 893 GLN B CA 1
ATOM 7229 C C . GLN B 1 450 ? 47.782 18.501 -5.560 1.00 53.46 893 GLN B C 1
ATOM 7230 O O . GLN B 1 450 ? 47.049 18.948 -6.444 1.00 51.67 893 GLN B O 1
ATOM 7236 N N . LEU B 1 451 ? 49.094 18.364 -5.717 1.00 54.00 894 LEU B N 1
ATOM 7237 C CA . LEU B 1 451 ? 49.733 18.732 -6.973 1.00 55.30 894 LEU B CA 1
ATOM 7238 C C . LEU B 1 451 ? 49.253 17.774 -8.053 1.00 55.63 894 LEU B C 1
ATOM 7239 O O . LEU B 1 451 ? 48.910 18.187 -9.164 1.00 55.32 894 LEU B O 1
ATOM 7244 N N . SER B 1 452 ? 49.222 16.489 -7.716 1.00 53.88 895 SER B N 1
ATOM 7245 C CA . SER B 1 452 ? 48.776 15.472 -8.655 1.00 54.08 895 SER B CA 1
ATOM 7246 C C . SER B 1 452 ? 47.328 15.741 -9.067 1.00 52.56 895 SER B C 1
ATOM 7247 O O . SER B 1 452 ? 46.991 15.711 -10.247 1.00 52.08 895 SER B O 1
ATOM 7250 N N . ILE B 1 453 ? 46.479 16.013 -8.082 1.00 52.30 896 ILE B N 1
ATOM 7251 C CA . ILE B 1 453 ? 45.072 16.296 -8.335 1.00 51.92 896 ILE B CA 1
ATOM 7252 C C . ILE B 1 453 ? 44.891 17.510 -9.255 1.00 53.78 896 ILE B C 1
ATOM 7253 O O . ILE B 1 453 ? 43.997 17.531 -10.103 1.00 51.81 896 ILE B O 1
ATOM 7258 N N . GLU B 1 454 ? 45.742 18.518 -9.084 1.00 55.44 897 GLU B N 1
ATOM 7259 C CA . GLU B 1 454 ? 45.658 19.730 -9.891 1.00 57.34 897 GLU B CA 1
ATOM 7260 C C . GLU B 1 454 ? 45.995 19.424 -11.351 1.00 56.17 897 GLU B C 1
ATOM 7261 O O . GLU B 1 454 ? 45.395 19.983 -12.271 1.00 55.55 897 GLU B O 1
ATOM 7267 N N . ASN B 1 455 ? 46.956 18.531 -11.560 1.00 56.34 898 ASN B N 1
ATOM 7268 C CA . ASN B 1 455 ? 47.339 18.141 -12.909 1.00 56.84 898 ASN B CA 1
ATOM 7269 C C . ASN B 1 455 ? 46.159 17.464 -13.602 1.00 55.74 898 ASN B C 1
ATOM 7270 O O . ASN B 1 455 ? 45.828 17.800 -14.741 1.00 55.56 898 ASN B O 1
ATOM 7275 N N . ILE B 1 456 ? 45.524 16.514 -12.918 1.00 54.61 899 ILE B N 1
ATOM 7276 C CA . ILE B 1 456 ? 44.366 15.825 -13.487 1.00 54.42 899 ILE B CA 1
ATOM 7277 C C . ILE B 1 456 ? 43.266 16.853 -13.725 1.00 54.12 899 ILE B C 1
ATOM 7278 O O . ILE B 1 456 ? 42.560 16.811 -14.730 1.00 53.50 899 ILE B O 1
ATOM 7283 N N . SER B 1 457 ? 43.139 17.781 -12.787 1.00 55.12 900 SER B N 1
ATOM 7284 C CA . SER B 1 457 ? 42.138 18.833 -12.868 1.00 57.51 900 SER B CA 1
ATOM 7285 C C . SER B 1 457 ? 42.291 19.624 -14.170 1.00 58.68 900 SER B C 1
ATOM 7286 O O . SER B 1 457 ? 41.299 19.994 -14.801 1.00 57.92 900 SER B O 1
ATOM 7289 N N . MET B 1 458 ? 43.536 19.877 -14.570 1.00 59.30 901 MET B N 1
ATOM 7290 C CA . MET B 1 458 ? 43.800 20.622 -15.796 1.00 59.57 901 MET B CA 1
ATOM 7291 C C . MET B 1 458 ? 43.421 19.814 -17.034 1.00 58.53 901 MET B C 1
ATOM 7292 O O . MET B 1 458 ? 42.865 20.359 -17.987 1.00 58.53 901 MET B O 1
ATOM 7297 N N . LYS B 1 459 ? 43.720 18.519 -17.026 1.00 57.33 902 LYS B N 1
ATOM 7298 C CA . LYS B 1 459 ? 43.377 17.674 -18.163 1.00 57.84 902 LYS B CA 1
ATOM 7299 C C . LYS B 1 459 ? 41.864 17.627 -18.366 1.00 57.05 902 LYS B C 1
ATOM 7300 O O . LYS B 1 459 ? 41.383 17.541 -19.498 1.00 55.05 902 LYS B O 1
ATOM 7306 N N . PHE B 1 460 ? 41.110 17.690 -17.274 1.00 56.58 903 PHE B N 1
ATOM 7307 C CA . PHE B 1 460 ? 39.658 17.671 -17.387 1.00 58.41 903 PHE B CA 1
ATOM 7308 C C . PHE B 1 460 ? 39.162 19.021 -17.894 1.00 60.38 903 PHE B C 1
ATOM 7309 O O . PHE B 1 460 ? 38.126 19.096 -18.561 1.00 60.03 903 PHE B O 1
ATOM 7317 N N . ASP B 1 461 ? 39.909 20.082 -17.589 1.00 61.72 904 ASP B N 1
ATOM 7318 C CA . ASP B 1 461 ? 39.549 21.417 -18.061 1.00 63.33 904 ASP B CA 1
ATOM 7319 C C . ASP B 1 461 ? 39.674 21.389 -19.576 1.00 63.26 904 ASP B C 1
ATOM 7320 O O . ASP B 1 461 ? 38.750 21.766 -20.295 1.00 62.51 904 ASP B O 1
ATOM 7325 N N . GLU B 1 462 ? 40.835 20.940 -20.044 1.00 63.80 905 GLU B N 1
ATOM 7326 C CA . GLU B 1 462 ? 41.112 20.827 -21.468 1.00 66.54 905 GLU B CA 1
ATOM 7327 C C . GLU B 1 462 ? 39.935 20.148 -22.167 1.00 67.76 905 GLU B C 1
ATOM 7328 O O . GLU B 1 462 ? 39.379 20.681 -23.131 1.00 67.38 905 GLU B O 1
ATOM 7334 N N . LEU B 1 463 ? 39.562 18.968 -21.673 1.00 67.96 906 LEU B N 1
ATOM 7335 C CA . LEU B 1 463 ? 38.452 18.216 -22.247 1.00 68.87 906 LEU B CA 1
ATOM 7336 C C . LEU B 1 463 ? 37.196 19.071 -22.261 1.00 69.79 906 LEU B C 1
ATOM 7337 O O . LEU B 1 463 ? 36.464 19.092 -23.246 1.00 69.91 906 LEU B O 1
ATOM 7342 N N . HIS B 1 464 ? 36.949 19.773 -21.163 1.00 71.31 907 HIS B N 1
ATOM 7343 C CA . HIS B 1 464 ? 35.778 20.633 -21.061 1.00 74.09 907 HIS B CA 1
ATOM 7344 C C . HIS B 1 464 ? 35.862 21.786 -22.053 1.00 75.93 907 HIS B C 1
ATOM 7345 O O . HIS B 1 464 ? 34.859 22.166 -22.659 1.00 76.67 907 HIS B O 1
ATOM 7352 N N . GLN B 1 465 ? 37.061 22.334 -22.222 1.00 77.56 908 GLN B N 1
ATOM 7353 C CA . GLN B 1 465 ? 37.272 23.438 -23.150 1.00 79.75 908 GLN B CA 1
ATOM 7354 C C . GLN B 1 465 ? 36.881 23.013 -24.562 1.00 80.87 908 GLN B C 1
ATOM 7355 O O . GLN B 1 465 ? 35.879 23.480 -25.105 1.00 81.45 908 GLN B O 1
ATOM 7361 N N . LEU B 1 466 ? 37.665 22.121 -25.153 1.00 81.75 909 LEU B N 1
ATOM 7362 C CA . LEU B 1 466 ? 37.375 21.639 -26.496 1.00 82.96 909 LEU B CA 1
ATOM 7363 C C . LEU B 1 466 ? 36.121 20.769 -26.479 1.00 83.93 909 LEU B C 1
ATOM 7364 O O . LEU B 1 466 ? 35.622 20.362 -27.527 1.00 83.99 909 LEU B O 1
ATOM 7369 N N . LYS B 1 467 ? 35.616 20.510 -25.275 1.00 84.87 910 LYS B N 1
ATOM 7370 C CA . LYS B 1 467 ? 34.430 19.683 -25.060 1.00 86.28 910 LYS B CA 1
ATOM 7371 C C . LYS B 1 467 ? 34.614 18.306 -25.694 1.00 88.07 910 LYS B C 1
ATOM 7372 O O . LYS B 1 467 ? 34.906 18.200 -26.885 1.00 89.34 910 LYS B O 1
ATOM 7378 N N . ALA B 1 468 ? 34.448 17.255 -24.893 1.00 88.47 911 ALA B N 1
ATOM 7379 C CA . ALA B 1 468 ? 34.592 15.887 -25.382 1.00 88.66 911 ALA B CA 1
ATOM 7380 C C . ALA B 1 468 ? 33.606 15.645 -26.510 1.00 89.32 911 ALA B C 1
ATOM 7381 O O . ALA B 1 468 ? 32.584 14.984 -26.337 1.00 89.51 911 ALA B O 1
ATOM 7383 N N . ASN B 1 469 ? 33.937 16.199 -27.668 1.00 90.49 912 ASN B N 1
ATOM 7384 C CA . ASN B 1 469 ? 33.127 16.095 -28.869 1.00 91.93 912 ASN B CA 1
ATOM 7385 C C . ASN B 1 469 ? 33.963 16.812 -29.920 1.00 92.56 912 ASN B C 1
ATOM 7386 O O . ASN B 1 469 ? 33.483 17.165 -30.999 1.00 92.10 912 ASN B O 1
ATOM 7391 N N . ASN B 1 470 ? 35.227 17.025 -29.560 1.00 93.86 913 ASN B N 1
ATOM 7392 C CA . ASN B 1 470 ? 36.224 17.681 -30.400 1.00 95.13 913 ASN B CA 1
ATOM 7393 C C . ASN B 1 470 ? 35.845 19.088 -30.847 1.00 95.97 913 ASN B C 1
ATOM 7394 O O . ASN B 1 470 ? 36.718 19.921 -31.103 1.00 95.32 913 ASN B O 1
ATOM 7399 N N . TRP B 1 471 ? 34.550 19.366 -30.941 1.00 97.75 914 TRP B N 1
ATOM 7400 C CA . TRP B 1 471 ? 34.134 20.688 -31.368 1.00 99.70 914 TRP B CA 1
ATOM 7401 C C . TRP B 1 471 ? 33.215 21.471 -30.449 1.00 99.99 914 TRP B C 1
ATOM 7402 O O . TRP B 1 471 ? 32.055 21.128 -30.217 1.00 99.93 914 TRP B O 1
ATOM 7413 N N . LYS B 1 472 ? 33.806 22.542 -29.937 1.00 100.62 915 LYS B N 1
ATOM 7414 C CA . LYS B 1 472 ? 33.214 23.507 -29.025 1.00 100.98 915 LYS B CA 1
ATOM 7415 C C . LYS B 1 472 ? 34.487 24.236 -28.618 1.00 101.53 915 LYS B C 1
ATOM 7416 O O . LYS B 1 472 ? 34.532 24.971 -27.631 1.00 101.54 915 LYS B O 1
ATOM 7422 N N . GLN B 1 473 ? 35.520 23.994 -29.426 1.00 102.00 916 GLN B N 1
ATOM 7423 C CA . GLN B 1 473 ? 36.854 24.553 -29.251 1.00 102.32 916 GLN B CA 1
ATOM 7424 C C . GLN B 1 473 ? 36.971 25.908 -29.942 1.00 103.15 916 GLN B C 1
ATOM 7425 O O . GLN B 1 473 ? 36.589 26.011 -31.127 1.00 102.95 916 GLN B O 1
#

B-factor: mean 47.98, std 13.41, range [24.89, 105.75]

Foldseek 3Di:
DADPQAFEEEEAPQFLQVLLLVLQVVLCVVVVHHYHYYYDPPVLVVQLVQLLVLDDGQKYKFWLLQVLLCVLLLFFDFADDDPVLCVQFDPVQQLSQFAQLTGFWAFWFKKWKWKKFQCVLPVDDAQAPVCQVVVQVVVVVVVAAAEAEALLFCLFLQLQLPFQPADAFDDDNNDTHPLRGRCQDPSSLVRLVSVLVCCVSVNYPLPGHHVNRLVCVLCVRYGIYMDIPVSVVVSVVSVRRMATAFDHHYPNGGRAHEMITTIMTGTSSHPCSVVVSCSVRPRCLDLSNVVSRCVSPNSQATRRPVNNVVVVVRVNSVRRVVNRVSYHHNNSAQLCQLVRVLLSQLSSCCNVVVDPNNVSSQQALSSVLSSLVSLLVSLVVSLVSLVVLVVPDPLDDDLVVLNCVLNVLSVCCCVPVSVVLNVLRVQCVPPDDPPRQDSVNSSVSVVVSVVSSVVSSVSSSVSSVPSSD/DADPQAFEEEDAPQFLQVLLVVLQVVLCVVVVHHYHYDHDDPCLVVLLVQLLVLGDTQKYWDWLLQVLLCVLLLFFDFDDDDPVLCVQFDPVQQLSQFAQQTRFWAFWFKKWKWKKFQCVLPVDDAQAPVCQLVVQVVVVVVQAAAEAEALLFCLQLQLQLPQQPADAFDDDNNDGDPLDGGCQDPSNLVRLVSVLVCCVSPNYPLPGHHVNRLVCVLCPRYGIYMGIPVSVVVNVVSVRRMDTAFDHHYPNGGRAHAMITTTMTGTSSDPCSVSVCCSVRPRQLDLSNVVSRCVSPNSQQTRRVVNNVVVVVRVNSVRRVVNRVRHHHNNSAQLVQLVRVLVSQLSSCCNVVVAPSNGSRDQALSSLLSSLVSLVVSLVVLLVSLVCLCPVPHDLDCLVVLSCVLNVLSVVCCVPVSVVLNVLSVQCVPPDAPPHQDSVNSSVSVVVSVVSSVVSSVSSVVCSCCPSNNHPD

Radius of gyration: 34.44 Å; Cα contacts (8 Å, |Δi|>4): 1785; chains: 2; bounding box: 65×87×95 Å

CATH classification: 3.40.190.10

Solvent-accessible surface area: 39840 Å² total; per-residue (Å²): 212,20,109,131,37,36,0,24,0,26,3,43,35,89,62,0,56,89,2,2,37,110,7,1,126,96,2,60,170,82,62,61,35,93,20,48,28,72,78,38,102,129,0,34,71,71,0,35,112,45,5,8,65,25,41,17,0,0,0,0,4,40,36,0,39,79,1,1,10,7,12,16,19,29,8,15,13,95,8,84,11,90,164,67,8,53,84,102,1,38,94,38,0,9,55,2,0,52,32,52,32,77,21,5,0,0,0,3,6,1,69,0,0,2,1,0,25,8,91,109,34,16,91,118,16,8,125,43,2,80,78,2,29,60,37,1,130,125,12,88,96,121,66,56,16,0,2,33,2,8,7,52,55,6,44,15,1,0,1,1,0,0,1,36,41,6,69,0,6,96,64,122,110,2,90,23,52,16,105,49,19,2,0,66,39,86,6,0,48,27,0,1,54,33,2,14,65,3,22,108,88,139,12,13,86,40,96,5,43,60,70,80,4,41,38,7,0,30,146,14,83,0,0,0,5,2,10,0,27,105,4,19,74,76,4,68,99,36,166,23,76,29,7,11,30,32,3,1,35,9,109,61,78,44,3,56,0,0,1,19,0,17,0,0,0,6,0,37,41,3,57,4,77,133,40,0,70,73,0,0,16,76,33,1,3,43,58,126,2,0,63,18,5,25,168,45,80,115,20,8,0,0,0,6,58,60,6,3,111,87,28,35,173,41,93,67,14,36,5,0,14,75,2,2,103,75,24,31,30,28,1,5,26,51,3,9,63,4,1,68,131,2,0,100,47,1,4,73,18,4,9,74,48,166,36,80,18,87,93,6,1,30,40,30,0,92,10,5,40,32,2,4,69,6,0,32,68,36,0,58,39,5,4,102,22,2,42,54,19,45,115,112,87,114,22,62,148,110,4,40,40,83,2,36,58,0,14,12,36,0,48,58,14,14,11,75,95,0,58,114,5,40,75,47,0,64,58,10,61,58,102,112,59,148,119,105,14,69,44,142,64,0,32,42,102,3,57,109,8,9,112,30,2,86,75,4,17,132,46,2,40,88,1,40,131,81,89,16,122,188,23,114,139,38,53,0,29,0,24,4,43,30,94,61,1,52,83,0,1,38,104,7,2,122,103,0,38,153,78,57,61,36,128,27,50,31,65,79,36,107,112,1,33,71,78,0,30,114,47,6,13,47,22,38,23,1,0,0,0,4,49,36,1,45,80,2,1,12,5,18,18,18,30,9,15,12,93,8,86,9,86,142,67,7,27,82,109,1,43,90,39,0,10,57,3,1,69,36,79,54,98,18,4,0,0,0,4,6,1,70,0,0,2,0,0,27,7,86,113,26,15,107,116,14,5,125,43,1,77,77,3,31,71,40,2,142,130,8,94,90,117,65,63,8,0,2,38,2,12,8,42,62,2,40,16,1,0,1,1,1,0,8,39,37,2,46,0,5,103,74,106,94,8,69,28,43,11,98,51,18,1,0,67,43,84,6,0,43,26,0,0,54,36,1,28,46,3,21,119,78,148,17,10,90,41,106,4,46,67,72,85,4,41,43,7,1,27,147,12,80,0,0,0,5,1,10,0,25,106,4,20,68,76,4,66,100,39,170,24,72,28,6,12,30,28,3,1,35,10,113,64,87,44,4,62,0,0,0,20,0,18,0,0,0,6,1,28,46,4,63,5,62,136,45,0,55,68,0,0,15,79,26,1,3,30,58,113,4,0,63,20,6,27,162,52,63,115,21,8,0,0,0,5,64,60,8,3,113,98,27,33,171,42,95,72,15,37,7,0,12,67,2,1,98,78,17,22,33,25,1,6,22,54,8,10,65,5,5,66,134,4,1,88,55,2,5,54,16,4,20,61,58,153,58,76,18,90,96,4,1,36,36,36,0,90,17,7,41,37,6,4,79,6,0,32,84,31,0,49,24,5,4,128,22,4,57,59,26,38,115,106,108,96,152,20,137,83,3,49,42,89,2,33,66,0,14,8,37,0,46,61,17,16,10,65,71,0,61,87,0,43,79,47,0,70,74,7,59,70,107,122,57,180,113,104,14,65,46,147,76,0,35,24,41,3,68,125,5,7,119,34,1,59,73,10,14,113,66,2,42,69,1,35,126,24,76,3,80,37,177,134,147

InterPro domains:
  IPR005026 SAPAP family [PF03359] (660-992)
  IPR005026 SAPAP family [PTHR12353] (1-992)

Nearest PDB structures (foldseek):
  4r0y-assembly1_A  TM=1.002E+00  e=3.296E-85  Escherichia coli K-12
  1mpb-assembly1_A  TM=9.932E-01  e=1.656E-61  Escherichia coli K-12
  6aeo-assembly2_B  TM=9.837E-01  e=4.273E-61  Escherichia coli O157:H7
  7fbc-assembly1_A  TM=8.537E-01  e=5.526E-62  Serratia sp. FS14
  3mq9-assembly1_A  TM=8.081E-01  e=1.923E-61  Escherichia coli K-12

Secondary structure (DSSP, 8-state):
---TTSEEEE--TTS-HHHHHHHHHHHHHHH---EEEE--TTHHHHHHHHHTTT-S-SEEEEEGGGHHHHHHTT-BPPP---HHHHTTB-HHHHGGGEETTEE-SEEEEEE--EEEEETTT-SS--SBGGGHHHHHHHHHTTT-EEE----SSHHHHHHHHHHTT-EEEEEETTEEEEEEEESSSHHHHHHHHHHHHHHHTTSS-TT--HHHHHHHHHTT-EEEEEE-GGGHHHHHHHT--EEEEPPPBBTTBPP--EEEEEEEEEBTT-TTHHHHHHHIIIIISSHHHHHHHHHHS---EESBHHHHHHHTTSHHHHHHHHHHHHSEEPP-STTHHHHHHHHHHHHHHHHHTSS-HHHHHS--HHHHHHHHHHHHHHHHHHHHHHHHHHHHS---THHHHHHHHHHHHHHHHIIIIIHHHHHHHHHHT-SS-SS---HHHHHHHHHHHHHHHHHHHHHHHHHHTTS--/-PPTTSEEEE--TTS-HHHHHHHHHHHHHHH---EEEE--TTHHHHHHHHHHTT-S-SEEEEEGGGHHHHHHTT-BPPP---HHHHTTB-HHHHGGGEETTEE-SEEEEEE--EEEEETTT-SS--SBSTTHHHHHHHHHTTT-EEE----SSHHHHHHHHHHTS-EEEE-SSS--EEEEEESSSHHHHHHHHHHHHHHHTTSS-TT--HHHHHHHHHTT-EEEEEE-GGGHHHHHHHT--EEEEPPPBBTTBPP--EEEEEEEEEBTT-S-HHHHHHHIIIIISSHHHHHHHHHHS---EESBHHHHHHHTTSHHHHHHHHHHHHSEEPP-STTHHHHHHHHHHHHHHHHHSSS-HHHHHS--HHHHHHHHHHHHHHHHHHHHHHHHHHSSS---SSHHHHHHHHHHHHHHHIIIIIHHHHHHHHHHT-SS-SS---HHHHHHHHHHHHHHHHHHHHHHHHHHHH-TTS---